Protein AF-A0A3A9AWK4-F1 (afdb_monomer_lite)

Secondary structure (DSSP, 8-state):
-HHHHHHHHHHHHHHHHHHHHHHHHHHHHHHHH-HHHHHHHHHHHHHHHHHTTS-GGGGGGS-S-EE-TTS-EE-HHHHHHHHHHHHHH--SGGGS-HHHHHHH----HHHHHHHHHHTTT-EEEEEEETTEEEEEEEEEESSHHHHHHHHHHHHHHHHHHHHHHHHHHHHHHH-SS--GGG---B-SS-EEEEEEE-TTT----SS-SPPP-HHHHHHHHHSTTT-SSTTHHHHHHHHHHHHHHHHHHHHHHHTT----EEEEEEEEEEEETTEEEEEEEEEE-S----HHHIIIIISSTT--GGGSHHHHHHHHHTTT----S--SS-GGGGGGGTEEEEEEEEE-TTSTT--EEEEEETTTS-EEEEPPPHHHHHHHTTSEEEEEEEE-HHHHTT-B----TTHHHHHH---HHHHHHHS-HHHHHTBHHHHHHHHB-SPPTTEEEEEE-TTS-EEE---TTSB--GGG-TT--HHHHHHHHTT---TT-----HHHHHHHGGGEEEEEEEEE-SSEEEEEEEEEEPTT--S--GGGGGG--BTT--TTEEEETTEEEEEE--TTSHHHHHH-HHHHHHEEEEE-SSS-PEEPTTSSSEEE----HHHHHHHHHHHHHHHHHHHHHHHHHTT--TT-HHHHHHHHHHHHH-TTTHHHHHHHHTTSGGGG---TTS-BTTB---HHHHHH-SEEEE-S--GGGS-HHHHHHHHHHHTT-SEEEEETTEEEEES---------TT-S-TTSGGGTTEEEE-SEEEGGGTT-SEEGGGTTEE-HHHHHHS--BTTB-EEETTEEE----TTSHHHHHT--GGGEETTTEEEE----TT---S--TT---EE------TTTTTTTHHHHHS-EEEEEEEEE---PPPHHHHHHHHHHTTSGGGHHHHHHHHH-EEEEEEGGGTEEEEEES---HHHHHTTS-HHHHHHSTTSEEE-TTS-B--

Organism: NCBI:txid2320100

Radius of gyration: 41.01 Å; chains: 1; bounding box: 115×56×101 Å

Sequence (962 aa):
MSKMIRSEYIRKTHHIRVVENISALKRRFCTALGDRCAQYFTEDLAKICRCHGEEPEKLFTLELERKDWMGSSSNIQFVAMLLRLGDVIHFSADRAPLSLFAEKQITDETSFMHWKAKFQELTYEIYQENGNVCIKYMAYCKEPDIYYFIQDYLDWVDKEIDNYYILRNRWGVSSRVNIVPYAIPLEMTVNRQEIKYDEENFKPDKDLKFVINQAKILDLLTGIQLYKDEYLCLREVYQNALDASKCMLSYNNKRGIIKKLEIEFGVEKECVHGIERKYIYCLDHGTGMNAYIIKNCFLHIGNSYYKSREFARKNTDWAFGVKPTSQFGIGILSGYMLADRIGVSTVYYEEPNKYMSFILEGVSEHFYYTKTSQLDKELLGDHGTIIKLYLKPEFEKNVNAKYFAKMPLALMSHNEKIEESVCDINTLGGNLFYIISKQIGIMTPNIDICIKDEEGTCREIYQSISIFDARVYNGISNSDVEMLWSQYHYLDGSLNPYKEYNAKRNMIEDYVIKVKKENLEIYSCLSLPKKNIGSVDIKLFDFCHFIGDKTGHIYVDGVLIDERINIFNEIGDILGADILNHSILNYYGENRPSLSVDRNSIVNWPDMDEELKKLREKFILEVKHIVLEHLKTESINIESEELSLVFKIIVRKFPFLASDIICLLKDTEYARARIGGLALSDNKISIQDLFNERTLSIENTNFLQYQEVIRQILIGRMINADKLSVEEDKVFVLGGTYTKLQYSQHNHDSENISLHSVVVKADEWNGEYAEYDLVNRLWPIVSPDLFNQLQEEEVIKPMTKRCKTIASYGNGLCGIATLDPVLIHPYYGIGIKRKDRFEKVDCYVGEIGEIQRSYWLYELSDYGRLTREDKISPALFAFIAPRKLNKQEQIRLAELETEKENAQYVKGVREGWSILFLGAIKKYIIEPGKIRREQIVKKIPKSYKELKPDIQYVFTDGSPVF

pLDDT: mean 87.08, std 9.52, range [45.56, 98.0]

Foldseek 3Di:
DVVVVVVVVCVLCVLVCVLVVLVVCLVVLCVVQNNVQSVVVSVLVNLLSSLLNDDLVSLVVDDQWDAHSVRDIDGSSLSSLVSNLVVLLPQALVVADPVVVVPPPDPDPLVVLSNVLRVQRWDWDWDDDPNATAIEIAGEAADVSSLVNVVVSQVVSLVSLVSLVVVLVVVVVVVPDDCVVSDHRYDSGHHYPNHHYDPVRDDDDPPPDDDDPQVVVLCCLQDCVQPVDLLLLVVLVVLVLVLQALLQCLVCVLVVHQAFWEKEWEWDWDQDPNDIFIKIKIWTQGQWDDPCCCVQQQPDFQRHPCPDPVVVVSCVSSVVSGDRPPRGSSSNSNLVSFAQKKKKWWAGLVGFPPIWIWMDGHSPDDIDTDDDDPVNCVRRGGGIMMIIGGGDPVLVVQAFAADFLLLLQVLLDPDPVSVVVRHDPSNLVRHPLNSVCLFFADADPSYFYWYQHPVRDTHGHAHQLAKDDQVVGPNADLVSQCVSQVPDADLLRDDRCSVVLSVLVVQKDKDWQWFDDAWKIKTFMWIAGFPPSPDDDLNSGVSTGGRNNQQQWEAENRGTALDGDDLPDLLVLQQFPLSNNGIYMYTYHPFAFDADPSRNDGPDHGDQRVVSNVRNVSSLVSLLVVLVVRCVVSVPDLADLRNLSRLVRCCVRPVVCSLVNLVVCLPDPSQQRQRPLLDLPPDRQGNVCLAPPQKDKRPQFAPVPHWSSNLQSNVQQQQFFPAWEDAPRMIMGGHGGRDGDDFRRPDPCSRCRSLFWKAFEHPYDYYLCNQAQAELRNPSYGYNLNVVLQDDDPAWHDPGPTMITHHRDCQEPSVVSPFALQQADQPPGGADDPPPSPDDDLESHPDHHDHPQFRAHCRRCVNVPCCVPVLEWEKGWYWYAADDDDPVHVVSLVVLCVPPVCVFSSQCNHATWTKIATNVQRDMGIGRHRDHLVVSLVVDDPVNCVPRVSHFYAYSNRHGSD

Structure (mmCIF, N/CA/C/O backbone):
data_AF-A0A3A9AWK4-F1
#
_entry.id   AF-A0A3A9AWK4-F1
#
loop_
_atom_site.group_PDB
_atom_site.id
_atom_site.type_symbol
_atom_site.label_atom_id
_atom_site.label_alt_id
_atom_site.label_comp_id
_atom_site.label_asym_id
_atom_site.label_entity_id
_atom_site.label_seq_id
_atom_site.pdbx_PDB_ins_code
_atom_site.Cartn_x
_atom_site.Cartn_y
_atom_site.Cartn_z
_atom_site.occupancy
_atom_site.B_iso_or_equiv
_atom_site.auth_seq_id
_atom_site.auth_comp_id
_atom_site.auth_asym_id
_atom_site.auth_atom_id
_atom_site.pdbx_PDB_model_num
ATOM 1 N N . MET A 1 1 ? -33.565 8.354 -1.883 1.00 45.56 1 MET A N 1
ATOM 2 C CA . MET A 1 1 ? -33.360 8.353 -0.411 1.00 45.56 1 MET A CA 1
ATOM 3 C C . MET A 1 1 ? -34.322 9.254 0.375 1.00 45.56 1 MET A C 1
ATOM 5 O O . MET A 1 1 ? -35.019 8.730 1.232 1.00 45.56 1 MET A O 1
ATOM 9 N N . SER A 1 2 ? -34.435 10.565 0.102 1.00 57.25 2 SER A N 1
ATOM 10 C CA . SER A 1 2 ? -35.206 11.517 0.949 1.00 57.25 2 SER A CA 1
ATOM 11 C C . SER A 1 2 ? -36.692 11.156 1.200 1.00 57.25 2 SER A C 1
ATOM 13 O O . SER A 1 2 ? -37.165 11.224 2.335 1.00 57.25 2 SER A O 1
ATOM 15 N N . LYS A 1 3 ? -37.429 10.697 0.176 1.00 56.88 3 LYS A N 1
ATOM 16 C CA . LYS A 1 3 ? -38.862 10.350 0.299 1.00 56.88 3 LYS A CA 1
ATOM 17 C C . LYS A 1 3 ? -39.107 9.101 1.159 1.00 56.88 3 LYS A C 1
ATOM 19 O O . LYS A 1 3 ? -40.023 9.095 1.974 1.00 56.88 3 LYS A O 1
ATOM 24 N N . MET A 1 4 ? -38.254 8.085 1.020 1.00 57.97 4 MET A N 1
ATOM 25 C CA . MET A 1 4 ? -38.308 6.843 1.802 1.00 57.97 4 MET A CA 1
ATOM 26 C C . MET A 1 4 ? -38.008 7.107 3.284 1.00 57.97 4 MET A C 1
ATOM 28 O O . MET A 1 4 ? -38.765 6.680 4.151 1.00 57.97 4 MET A O 1
ATOM 32 N N . ILE A 1 5 ? -36.977 7.916 3.565 1.00 62.34 5 ILE A N 1
ATOM 33 C CA . ILE A 1 5 ? -36.631 8.356 4.927 1.00 62.34 5 ILE A CA 1
ATOM 34 C C . ILE A 1 5 ? -37.816 9.083 5.581 1.00 62.34 5 ILE A C 1
ATOM 36 O O . ILE A 1 5 ? -38.118 8.851 6.751 1.00 62.34 5 ILE A O 1
ATOM 40 N N . ARG A 1 6 ? -38.527 9.930 4.825 1.00 69.50 6 ARG A N 1
ATOM 41 C CA . ARG A 1 6 ? -39.701 10.659 5.322 1.00 69.50 6 ARG A CA 1
ATOM 42 C C . ARG A 1 6 ? -40.884 9.737 5.635 1.00 69.50 6 ARG A C 1
ATOM 44 O O . ARG A 1 6 ? -41.491 9.900 6.690 1.00 69.50 6 ARG A O 1
ATOM 51 N N . SER A 1 7 ? -41.218 8.790 4.760 1.00 66.75 7 SER A N 1
ATOM 52 C CA . SER A 1 7 ? -42.314 7.837 5.000 1.00 66.75 7 SER A CA 1
ATOM 53 C C . SER A 1 7 ? -42.044 6.953 6.220 1.00 66.75 7 SER A C 1
ATOM 55 O O . SER A 1 7 ? -42.913 6.822 7.081 1.00 66.75 7 SER A O 1
ATOM 57 N N . GLU A 1 8 ? -40.818 6.443 6.355 1.00 65.75 8 GLU A N 1
ATOM 58 C CA . GLU A 1 8 ? -40.399 5.664 7.525 1.00 65.75 8 GLU A CA 1
ATOM 59 C C . GLU A 1 8 ? -40.407 6.487 8.814 1.00 65.75 8 GLU A C 1
ATOM 61 O O . GLU A 1 8 ? -40.833 6.004 9.863 1.00 65.75 8 GLU A O 1
ATOM 66 N N . TYR A 1 9 ? -39.990 7.755 8.750 1.00 73.94 9 TYR A N 1
ATOM 67 C CA . TYR A 1 9 ? -40.085 8.663 9.890 1.00 73.94 9 TYR A CA 1
ATOM 68 C C . TYR A 1 9 ? -41.538 8.837 10.343 1.00 73.94 9 TYR A C 1
ATOM 70 O O . TYR A 1 9 ? -41.822 8.743 11.536 1.00 73.94 9 TYR A O 1
ATOM 78 N N . ILE A 1 10 ? -42.474 9.034 9.408 1.00 80.12 10 ILE A N 1
ATOM 79 C CA . ILE A 1 10 ? -43.904 9.153 9.724 1.00 80.12 10 ILE A CA 1
ATOM 80 C C . ILE A 1 10 ? -44.428 7.852 10.339 1.00 80.12 10 ILE A C 1
ATOM 82 O O . ILE A 1 10 ? -45.073 7.915 11.382 1.00 80.12 10 ILE A O 1
ATOM 86 N N . ARG A 1 11 ? -44.107 6.691 9.753 1.00 75.75 11 ARG A N 1
ATOM 87 C CA . ARG A 1 11 ? -44.513 5.377 10.275 1.00 75.75 11 ARG A CA 1
ATOM 88 C C . ARG A 1 11 ? -43.988 5.142 11.688 1.00 75.75 11 ARG A C 1
ATOM 90 O O . ARG A 1 11 ? -44.751 4.730 12.547 1.00 75.75 11 ARG A O 1
ATOM 97 N N . LYS A 1 12 ? -42.727 5.460 11.978 1.00 77.50 12 LYS A N 1
ATOM 98 C CA . LYS A 1 12 ? -42.144 5.234 13.313 1.00 77.50 12 LYS A CA 1
ATOM 99 C C . LYS A 1 12 ? -42.596 6.243 14.365 1.00 77.50 12 LYS A C 1
ATOM 101 O O . LYS A 1 12 ? -42.523 5.943 15.546 1.00 77.50 12 LYS A O 1
ATOM 106 N N . THR A 1 13 ? -43.055 7.427 13.962 1.00 85.31 13 THR A N 1
ATOM 107 C CA . THR A 1 13 ? -43.413 8.508 14.899 1.00 85.31 13 THR A CA 1
ATOM 108 C C . THR A 1 13 ? -44.909 8.804 14.969 1.00 85.31 13 THR A C 1
ATOM 110 O O . THR A 1 13 ? -45.299 9.696 15.715 1.00 85.31 13 THR A O 1
ATOM 113 N N . HIS A 1 14 ? -45.772 8.099 14.229 1.00 88.88 14 HIS A N 1
ATOM 114 C CA . HIS A 1 14 ? -47.204 8.427 14.160 1.00 88.88 14 HIS A CA 1
ATOM 115 C C . HIS A 1 14 ? -47.887 8.430 15.539 1.00 88.88 14 HIS A C 1
ATOM 117 O O . HIS A 1 14 ? -48.616 9.371 15.850 1.00 88.88 14 HIS A O 1
ATOM 123 N N . HIS A 1 15 ? -47.585 7.448 16.390 1.00 89.31 15 HIS A N 1
ATOM 124 C CA . HIS A 1 15 ? -48.091 7.369 17.760 1.00 89.31 15 HIS A CA 1
ATOM 125 C C . HIS A 1 15 ? -47.557 8.505 18.654 1.00 89.31 15 HIS A C 1
ATOM 127 O O . HIS A 1 15 ? -48.227 8.918 19.589 1.00 89.31 15 HIS A O 1
ATOM 133 N N . ILE A 1 16 ? -46.392 9.088 18.351 1.00 90.62 16 ILE A N 1
ATOM 134 C CA . ILE A 1 16 ? -45.880 10.284 19.045 1.00 90.62 16 ILE A CA 1
ATOM 135 C C . ILE A 1 16 ? -46.613 11.533 18.540 1.00 90.62 16 ILE A C 1
ATOM 137 O O . ILE A 1 16 ? -47.080 12.356 19.323 1.00 90.62 16 ILE A O 1
ATOM 141 N N . ARG A 1 17 ? -46.760 11.655 17.218 1.00 89.31 17 ARG A N 1
ATOM 142 C CA . ARG A 1 17 ? -47.372 12.810 16.541 1.00 89.31 17 ARG A CA 1
ATOM 143 C C . ARG A 1 17 ? -48.866 12.946 16.819 1.00 89.31 17 ARG A C 1
ATOM 145 O O . ARG A 1 17 ? -49.400 14.051 16.767 1.00 89.31 17 ARG A O 1
ATOM 152 N N . VAL A 1 18 ? -49.550 11.847 17.140 1.00 91.38 18 VAL A N 1
ATOM 153 C CA . VAL A 1 18 ? -50.977 11.869 17.493 1.00 91.38 18 VAL A CA 1
ATOM 154 C C . VAL A 1 18 ? -51.261 12.785 18.690 1.00 91.38 18 VAL A C 1
ATOM 156 O O . VAL A 1 18 ? -52.328 13.389 18.745 1.00 91.38 18 VAL A O 1
ATOM 159 N N . VAL A 1 19 ? -50.291 12.968 19.595 1.00 92.50 19 VAL A N 1
ATOM 160 C CA . VAL A 1 19 ? -50.403 13.861 20.758 1.00 92.50 19 VAL A CA 1
ATOM 161 C C . VAL A 1 19 ? -50.629 15.310 20.327 1.00 92.50 19 VAL A C 1
ATOM 163 O O . VAL A 1 19 ? -51.497 15.991 20.875 1.00 92.50 19 VAL A O 1
ATOM 166 N N . GLU A 1 20 ? -49.894 15.779 19.317 1.00 90.50 20 GLU A N 1
ATOM 167 C CA . GLU A 1 20 ? -50.046 17.131 18.769 1.00 90.50 20 GLU A CA 1
ATOM 168 C C . GLU A 1 20 ? -51.396 17.285 18.062 1.00 90.50 20 GLU A C 1
ATOM 170 O O . GLU A 1 20 ? -52.104 18.269 18.280 1.00 90.50 20 GLU A O 1
ATOM 175 N N . ASN A 1 21 ? -51.798 16.276 17.279 1.00 91.00 21 ASN A N 1
ATOM 176 C CA . ASN A 1 21 ? -53.086 16.271 16.582 1.00 91.00 21 ASN A CA 1
ATOM 177 C C . ASN A 1 21 ? -54.266 16.339 17.564 1.00 91.00 21 ASN A C 1
ATOM 179 O O . ASN A 1 21 ? -55.201 17.110 17.358 1.00 91.00 21 ASN A O 1
ATOM 183 N N . ILE A 1 22 ? -54.216 15.567 18.651 1.00 93.50 22 ILE A N 1
ATOM 184 C CA . ILE A 1 22 ? -55.243 15.571 19.700 1.00 93.50 22 ILE A CA 1
ATOM 185 C C . ILE A 1 22 ? -55.238 16.907 20.448 1.00 93.50 22 ILE A C 1
ATOM 187 O O . ILE A 1 22 ? -56.299 17.486 20.684 1.00 93.50 22 ILE A O 1
ATOM 191 N N . SER A 1 23 ? -54.056 17.456 20.740 1.00 90.81 23 SER A N 1
ATOM 192 C CA . SER A 1 23 ? -53.923 18.775 21.372 1.00 90.81 23 SER A CA 1
ATOM 193 C C . SER A 1 23 ? -54.535 19.891 20.516 1.00 90.81 23 SER A C 1
ATOM 195 O O . SER A 1 23 ? -55.189 20.788 21.048 1.00 90.81 23 SER A O 1
ATOM 197 N N . ALA A 1 24 ? -54.408 19.815 19.188 1.00 91.94 24 ALA A N 1
ATOM 198 C CA . ALA A 1 24 ? -55.031 20.763 18.264 1.00 91.94 24 ALA A CA 1
ATOM 199 C C . ALA A 1 24 ? -56.574 20.690 18.268 1.00 91.94 24 ALA A C 1
ATOM 201 O O . ALA A 1 24 ? -57.246 21.687 17.995 1.00 91.94 24 ALA A O 1
ATOM 202 N N . LEU A 1 25 ? -57.156 19.538 18.626 1.00 91.75 25 LEU A N 1
ATOM 203 C CA . LEU A 1 25 ? -58.608 19.348 18.737 1.00 91.75 25 LEU A CA 1
ATOM 204 C C . LEU A 1 25 ? -59.196 19.862 20.060 1.00 91.75 25 LEU A C 1
ATOM 206 O O . LEU A 1 25 ? -60.418 19.968 20.180 1.00 91.75 25 LEU A O 1
ATOM 210 N N . LYS A 1 26 ? -58.360 20.266 21.023 1.00 90.06 26 LYS A N 1
ATOM 211 C CA . LYS A 1 26 ? -58.778 20.714 22.359 1.00 90.06 26 LYS A CA 1
ATOM 212 C C . LYS A 1 26 ? -59.884 21.768 22.343 1.00 90.06 26 LYS A C 1
ATOM 214 O O . LYS A 1 26 ? -60.845 21.655 23.094 1.00 90.06 26 LYS A O 1
ATOM 219 N N . ARG A 1 27 ? -59.809 22.762 21.450 1.00 88.56 27 ARG A N 1
ATOM 220 C CA . ARG A 1 27 ? -60.838 23.815 21.339 1.00 88.56 27 ARG A CA 1
ATOM 221 C C . ARG A 1 27 ? -62.223 23.243 21.004 1.00 88.56 27 ARG A C 1
ATOM 223 O O . ARG A 1 27 ? -63.224 23.730 21.527 1.00 88.56 27 ARG A O 1
ATOM 230 N N . ARG A 1 28 ? -62.286 22.207 20.157 1.00 90.88 28 ARG A N 1
ATOM 231 C CA . ARG A 1 28 ? -63.542 21.501 19.854 1.00 90.88 28 ARG A CA 1
ATOM 232 C C . ARG A 1 28 ? -64.056 20.750 21.079 1.00 90.88 28 ARG A C 1
ATOM 234 O O . ARG A 1 28 ? -65.246 20.824 21.362 1.00 90.88 28 ARG A O 1
ATOM 241 N N . PHE A 1 29 ? -63.168 20.103 21.833 1.00 90.44 29 PHE A N 1
ATOM 242 C CA . PHE A 1 29 ? -63.540 19.429 23.079 1.00 90.44 29 PHE A CA 1
ATOM 243 C C . PHE A 1 29 ? -64.046 20.415 24.139 1.00 90.44 29 PHE A C 1
ATOM 245 O O . PHE A 1 29 ? -65.067 20.139 24.758 1.00 90.44 29 PHE A O 1
ATOM 252 N N . CYS A 1 30 ? -63.430 21.595 24.285 1.00 89.56 30 CYS A N 1
ATOM 253 C CA . CYS A 1 30 ? -63.913 22.656 25.181 1.00 89.56 30 CYS A CA 1
ATOM 254 C C . CYS A 1 30 ? -65.350 23.078 24.852 1.00 89.56 30 CYS A C 1
ATOM 256 O O . CYS A 1 30 ? -66.159 23.255 25.757 1.00 89.56 30 CYS A O 1
ATOM 258 N N . THR A 1 31 ? -65.687 23.187 23.561 1.00 89.25 31 THR A N 1
ATOM 259 C CA . THR A 1 31 ? -67.044 23.562 23.120 1.00 89.25 31 THR A CA 1
ATOM 260 C C . THR A 1 31 ? -68.087 22.496 23.482 1.00 89.25 31 THR A C 1
ATOM 262 O O . THR A 1 31 ? -69.239 22.837 23.724 1.00 89.25 31 THR A O 1
ATOM 265 N N . ALA A 1 32 ? -67.695 21.219 23.535 1.00 85.69 32 ALA A N 1
ATOM 266 C CA . ALA A 1 32 ? -68.600 20.104 23.813 1.00 85.69 32 ALA A CA 1
ATOM 267 C C . ALA A 1 32 ? -68.677 19.710 25.302 1.00 85.69 32 ALA A C 1
ATOM 269 O O . ALA A 1 32 ? -69.733 19.296 25.766 1.00 85.69 32 ALA A O 1
ATOM 270 N N . LEU A 1 33 ? -67.566 19.811 26.041 1.00 84.38 33 LEU A N 1
ATOM 271 C CA . LEU A 1 33 ? -67.401 19.230 27.384 1.00 84.38 33 LEU A CA 1
ATOM 272 C C . LEU A 1 33 ? -67.129 20.277 28.481 1.00 84.38 33 LEU A C 1
ATOM 274 O O . LEU A 1 33 ? -67.089 19.929 29.661 1.00 84.38 33 LEU A O 1
ATOM 278 N N . GLY A 1 34 ? -66.913 21.545 28.115 1.00 84.31 34 GLY A N 1
ATOM 279 C CA . GLY A 1 34 ? -66.427 22.589 29.020 1.00 84.31 34 GLY A CA 1
ATOM 280 C C . GLY A 1 34 ? -64.921 22.487 29.303 1.00 84.31 34 GLY A C 1
ATOM 281 O O . GLY A 1 34 ? -64.310 21.426 29.167 1.00 84.31 34 GLY A O 1
ATOM 282 N N . ASP A 1 35 ? -64.302 23.600 29.707 1.00 84.31 35 ASP A N 1
ATOM 283 C CA . ASP A 1 35 ? -62.835 23.735 29.748 1.00 84.31 35 ASP A CA 1
ATOM 284 C C . ASP A 1 35 ? -62.136 22.731 30.674 1.00 84.31 35 ASP A C 1
ATOM 286 O O . ASP A 1 35 ? -61.110 22.151 30.311 1.00 84.31 35 ASP A O 1
ATOM 290 N N . ARG A 1 36 ? -62.707 22.481 31.859 1.00 83.31 36 ARG A N 1
ATOM 291 C CA . ARG A 1 36 ? -62.125 21.559 32.844 1.00 83.31 36 ARG A CA 1
ATOM 292 C C . ARG A 1 36 ? -62.114 20.116 32.336 1.00 83.31 36 ARG A C 1
ATOM 294 O O . ARG A 1 36 ? -61.072 19.471 32.377 1.00 83.31 36 ARG A O 1
ATOM 301 N N . CYS A 1 37 ? -63.251 19.603 31.866 1.00 83.44 37 CYS A N 1
ATOM 302 C CA . CYS A 1 37 ? -63.357 18.222 31.387 1.00 83.44 37 CYS A CA 1
ATOM 303 C C . CYS A 1 37 ? -62.596 18.022 30.072 1.00 83.44 37 CYS A C 1
ATOM 305 O O . CYS A 1 37 ? -61.950 16.993 29.888 1.00 83.44 37 CYS A O 1
ATOM 307 N N . ALA A 1 38 ? -62.599 19.027 29.192 1.00 86.44 38 ALA A N 1
ATOM 308 C CA . ALA A 1 38 ? -61.840 18.991 27.951 1.00 86.44 38 ALA A CA 1
ATOM 309 C C . ALA A 1 38 ? -60.326 18.881 28.185 1.00 86.44 38 ALA A C 1
ATOM 311 O O . ALA A 1 38 ? -59.662 18.173 27.429 1.00 86.44 38 ALA A O 1
ATOM 312 N N . GLN A 1 39 ? -59.774 19.521 29.225 1.00 87.19 39 GLN A N 1
ATOM 313 C CA . GLN A 1 39 ? -58.352 19.398 29.569 1.00 87.19 39 GLN A CA 1
ATOM 314 C C . GLN A 1 39 ? -57.966 17.941 29.860 1.00 87.19 39 GLN A C 1
ATOM 316 O O . GLN A 1 39 ? -57.098 17.394 29.181 1.00 87.19 39 GLN A O 1
ATOM 321 N N . TYR A 1 40 ? -58.640 17.306 30.824 1.00 85.75 40 TYR A N 1
ATOM 322 C CA . TYR A 1 40 ? -58.334 15.931 31.231 1.00 85.75 40 TYR A CA 1
ATOM 323 C C . TYR A 1 40 ? -58.596 14.927 30.107 1.00 85.75 40 TYR A C 1
ATOM 325 O O . TYR A 1 40 ? -57.762 14.066 29.848 1.00 85.75 40 TYR A O 1
ATOM 333 N N . PHE A 1 41 ? -59.702 15.091 29.375 1.00 88.12 41 PHE A N 1
ATOM 334 C CA . PHE A 1 41 ? -60.027 14.233 28.238 1.00 88.12 41 PHE A CA 1
ATOM 335 C C . PHE A 1 41 ? -58.962 14.301 27.134 1.00 88.12 41 PHE A C 1
ATOM 337 O O . PHE A 1 41 ? -58.549 13.271 26.610 1.00 88.12 41 PHE A O 1
ATOM 344 N N . THR A 1 42 ? -58.482 15.506 26.804 1.00 91.06 42 THR A N 1
ATOM 345 C CA . THR A 1 42 ? -57.432 15.694 25.788 1.00 91.06 42 THR A CA 1
ATOM 346 C C . THR A 1 42 ? -56.133 15.006 26.207 1.00 91.06 42 THR A C 1
ATOM 348 O O . THR A 1 42 ? -55.503 14.336 25.391 1.00 91.06 42 THR A O 1
ATOM 351 N N . GLU A 1 43 ? -55.735 15.153 27.473 1.00 89.50 43 GLU A N 1
ATOM 352 C CA . GLU A 1 43 ? -54.524 14.526 28.010 1.00 89.50 43 GLU A CA 1
ATOM 353 C C . GLU A 1 43 ? -54.614 12.999 28.013 1.00 89.50 43 GLU A C 1
ATOM 355 O O . GLU A 1 43 ? -53.678 12.328 27.576 1.00 89.50 43 GLU A O 1
ATOM 360 N N . ASP A 1 44 ? -55.732 12.448 28.484 1.00 90.38 44 ASP A N 1
ATOM 361 C CA . ASP A 1 44 ? -55.922 11.002 28.580 1.00 90.38 44 ASP A CA 1
ATOM 362 C C . ASP A 1 44 ? -56.014 10.369 27.193 1.00 90.38 44 ASP A C 1
ATOM 364 O O . ASP A 1 44 ? -55.319 9.390 26.924 1.00 90.38 44 ASP A O 1
ATOM 368 N N . LEU A 1 45 ? -56.771 10.975 26.272 1.00 92.00 45 LEU A N 1
ATOM 369 C CA . LEU A 1 45 ? -56.858 10.519 24.886 1.00 92.00 45 LEU A CA 1
ATOM 370 C C . LEU A 1 45 ? -55.487 10.554 24.198 1.00 92.00 45 LEU A C 1
ATOM 372 O O . LEU A 1 45 ? -55.111 9.594 23.529 1.00 92.00 45 LEU A O 1
ATOM 376 N N . ALA A 1 46 ? -54.705 11.620 24.397 1.00 93.00 46 ALA A N 1
ATOM 377 C CA . ALA A 1 46 ? -53.358 11.723 23.842 1.00 93.00 46 ALA A CA 1
ATOM 378 C C . ALA A 1 46 ? -52.423 10.631 24.375 1.00 93.00 46 ALA A C 1
ATOM 380 O O . ALA A 1 46 ? -51.661 10.046 23.605 1.00 93.00 46 ALA A O 1
ATOM 381 N N . LYS A 1 47 ? -52.492 10.329 25.675 1.00 92.44 47 LYS A N 1
ATOM 382 C CA . LYS A 1 47 ? -51.694 9.268 26.300 1.00 92.44 47 LYS A CA 1
ATOM 383 C C . LYS A 1 47 ? -52.112 7.876 25.816 1.00 92.44 47 LYS A C 1
ATOM 385 O O . LYS A 1 47 ? -51.243 7.105 25.419 1.00 92.44 47 LYS A O 1
ATOM 390 N N . ILE A 1 48 ? -53.415 7.585 25.774 1.00 93.38 48 ILE A N 1
ATOM 391 C CA . ILE A 1 48 ? -53.976 6.323 25.257 1.00 93.38 48 ILE A CA 1
ATOM 392 C C . ILE A 1 48 ? -53.522 6.102 23.811 1.00 93.38 48 ILE A C 1
ATOM 394 O O . ILE A 1 48 ? -52.916 5.078 23.496 1.00 93.38 48 ILE A O 1
ATOM 398 N N . CYS A 1 49 ? -53.748 7.090 22.939 1.00 93.62 49 CYS A N 1
ATOM 399 C CA . CYS A 1 49 ? -53.351 7.008 21.539 1.00 93.62 49 CYS A CA 1
ATOM 400 C C . CYS A 1 49 ? -51.835 6.980 21.357 1.00 93.62 49 CYS A C 1
ATOM 402 O O . CYS A 1 49 ? -51.376 6.464 20.353 1.00 93.62 49 CYS A O 1
ATOM 404 N N . ARG A 1 50 ? -51.020 7.505 22.273 1.00 93.88 50 ARG A N 1
ATOM 405 C CA . ARG A 1 50 ? -49.563 7.376 22.163 1.00 93.88 50 ARG A CA 1
ATOM 406 C C . ARG A 1 50 ? -49.075 5.983 22.538 1.00 93.88 50 ARG A C 1
ATOM 408 O O . ARG A 1 50 ? -48.200 5.443 21.867 1.00 93.88 50 ARG A O 1
ATOM 415 N N . CYS A 1 51 ? -49.662 5.393 23.574 1.00 93.12 51 CYS A N 1
ATOM 416 C CA . CYS A 1 51 ? -49.259 4.088 24.080 1.00 93.12 51 CYS A CA 1
ATOM 417 C C . CYS A 1 51 ? -49.432 2.945 23.074 1.00 93.12 51 CYS A C 1
ATOM 419 O O . CYS A 1 51 ? -48.790 1.919 23.267 1.00 93.12 51 CYS A O 1
ATOM 421 N N . HIS A 1 52 ? -50.235 3.085 22.010 1.00 90.44 52 HIS A N 1
ATOM 422 C CA . HIS A 1 52 ? -50.418 1.976 21.064 1.00 90.44 52 HIS A CA 1
ATOM 423 C C . HIS A 1 52 ? -49.158 1.602 20.270 1.00 90.44 52 HIS A C 1
ATOM 425 O O . HIS A 1 52 ? -49.012 0.452 19.882 1.00 90.44 52 HIS A O 1
ATOM 431 N N . GLY A 1 53 ? -48.238 2.551 20.071 1.00 87.62 53 GLY A N 1
ATOM 432 C CA . GLY A 1 53 ? -46.984 2.322 19.347 1.00 87.62 53 GLY A CA 1
ATOM 433 C C . GLY A 1 53 ? -45.728 2.339 20.222 1.00 87.62 53 GLY A C 1
ATOM 434 O O . GLY A 1 53 ? -44.629 2.355 19.677 1.00 87.62 53 GLY A O 1
ATOM 435 N N . GLU A 1 54 ? -45.874 2.385 21.550 1.00 90.56 54 GLU A N 1
ATOM 436 C CA . GLU A 1 54 ? -44.754 2.387 22.505 1.00 90.56 54 GLU A CA 1
ATOM 437 C C . GLU A 1 54 ? -44.531 0.992 23.119 1.00 90.56 54 GLU A C 1
ATOM 439 O O . GLU A 1 54 ? -45.347 0.088 22.947 1.00 90.56 54 GLU A O 1
ATOM 444 N N . GLU A 1 55 ? -43.441 0.812 23.866 1.00 88.88 55 GLU A N 1
ATOM 445 C CA . GLU A 1 55 ? -43.182 -0.434 24.600 1.00 88.88 55 GLU A CA 1
ATOM 446 C C . GLU A 1 55 ? -44.221 -0.674 25.723 1.00 88.88 55 GLU A C 1
ATOM 448 O O . GLU A 1 55 ? -44.744 0.301 26.293 1.00 88.88 55 GLU A O 1
ATOM 453 N N . PRO A 1 56 ? -44.521 -1.941 26.085 1.00 83.25 56 PRO A N 1
ATOM 454 C CA . PRO A 1 56 ? -45.549 -2.292 27.071 1.00 83.25 56 PRO A CA 1
ATOM 455 C C . PRO A 1 56 ? -45.393 -1.584 28.422 1.00 83.25 56 PRO A C 1
ATOM 457 O O . PRO A 1 56 ? -46.388 -1.255 29.070 1.00 83.25 56 PRO A O 1
ATOM 460 N N . GLU A 1 57 ? -44.166 -1.255 28.838 1.00 86.69 57 GLU A N 1
ATOM 461 C CA . GLU A 1 57 ? -43.901 -0.568 30.103 1.00 86.69 57 GLU A CA 1
ATOM 462 C C . GLU A 1 57 ? -44.573 0.807 30.188 1.00 86.69 57 GLU A C 1
ATOM 464 O O . GLU A 1 57 ? -44.886 1.278 31.287 1.00 86.69 57 GLU A O 1
ATOM 469 N N . LYS A 1 58 ? -44.841 1.461 29.049 1.00 89.38 58 LYS A N 1
ATOM 470 C CA . LYS A 1 58 ? -45.548 2.748 29.027 1.00 89.38 58 LYS A CA 1
ATOM 471 C C . LYS A 1 58 ? -46.992 2.632 29.496 1.00 89.38 58 LYS A C 1
ATOM 473 O O . LYS A 1 58 ? -47.470 3.578 30.124 1.00 89.38 58 LYS A O 1
ATOM 478 N N . LEU A 1 59 ? -47.658 1.494 29.287 1.00 89.06 59 LEU A N 1
ATOM 479 C CA . LEU A 1 59 ? -49.015 1.258 29.800 1.00 89.06 59 LEU A CA 1
ATOM 480 C C . LEU A 1 59 ? -49.062 1.424 31.321 1.00 89.06 59 LEU A C 1
ATOM 482 O O . LEU A 1 59 ? -50.011 1.983 31.863 1.00 89.06 59 LEU A O 1
ATOM 486 N N . PHE A 1 60 ? -47.992 1.027 32.011 1.00 86.19 60 PHE A N 1
ATOM 487 C CA . PHE A 1 60 ? -47.899 1.100 33.468 1.00 86.19 60 PHE A CA 1
ATOM 488 C C . PHE A 1 60 ? -47.734 2.520 34.012 1.00 86.19 60 PHE A C 1
ATOM 490 O O . PHE A 1 60 ? -47.909 2.737 35.209 1.00 86.19 60 PHE A O 1
ATOM 497 N N . THR A 1 61 ? -47.373 3.474 33.153 1.00 87.12 61 THR A N 1
ATOM 498 C CA . THR A 1 61 ? -47.240 4.890 33.521 1.00 87.12 61 THR A CA 1
ATOM 499 C C . THR A 1 61 ? -48.561 5.650 33.421 1.00 87.12 61 THR A C 1
ATOM 501 O O . THR A 1 61 ? -48.662 6.766 33.931 1.00 87.12 61 THR A O 1
ATOM 504 N N . LEU A 1 62 ? -49.577 5.061 32.778 1.00 89.25 62 LEU A N 1
ATOM 505 C CA . LEU A 1 62 ? -50.917 5.633 32.721 1.00 89.25 62 LEU A CA 1
ATOM 506 C C . LEU A 1 62 ? -51.598 5.514 34.082 1.00 89.25 62 LEU A C 1
ATOM 508 O O . LEU A 1 62 ? -51.394 4.547 34.819 1.00 89.25 62 LEU A O 1
ATOM 512 N N . GLU A 1 63 ? -52.451 6.483 34.395 1.00 86.06 63 GLU A N 1
ATOM 513 C CA . GLU A 1 63 ? -53.283 6.405 35.589 1.00 86.06 63 GLU A CA 1
ATOM 514 C C . GLU A 1 63 ? -54.261 5.232 35.482 1.00 86.06 63 GLU A C 1
ATOM 516 O O . GLU A 1 63 ? -54.810 4.955 34.422 1.00 86.06 63 GLU A O 1
ATOM 521 N N . LEU A 1 64 ? -54.454 4.512 36.583 1.00 83.00 64 LEU A N 1
ATOM 522 C CA . LEU A 1 64 ? -55.249 3.287 36.584 1.00 83.00 64 LEU A CA 1
ATOM 523 C C . LEU A 1 64 ? -56.756 3.564 36.467 1.00 83.00 64 LEU A C 1
ATOM 525 O O . LEU A 1 64 ? -57.465 2.820 35.798 1.00 83.00 64 LEU A O 1
ATOM 529 N N . GLU A 1 65 ? -57.234 4.640 37.091 1.00 82.81 65 GLU A N 1
ATOM 530 C CA . GLU A 1 65 ? -58.637 5.054 37.083 1.00 82.81 65 GLU A CA 1
ATOM 531 C C . GLU A 1 65 ? -58.754 6.554 36.806 1.00 82.81 65 GLU A C 1
ATOM 533 O O . GLU A 1 65 ? -58.068 7.365 37.433 1.00 82.81 65 GLU A O 1
ATOM 538 N N . ARG A 1 66 ? -59.651 6.934 35.890 1.00 83.50 66 ARG A N 1
ATOM 539 C CA . ARG A 1 66 ? -59.979 8.332 35.578 1.00 83.50 66 ARG A CA 1
ATOM 540 C C . ARG A 1 66 ? -61.483 8.538 35.595 1.00 83.50 66 ARG A C 1
ATOM 542 O O . ARG A 1 66 ? -62.227 7.688 35.116 1.00 83.50 66 ARG A O 1
ATOM 549 N N . LYS A 1 67 ? -61.931 9.672 36.139 1.00 81.31 67 LYS A N 1
ATOM 550 C CA . LYS A 1 67 ? -63.351 10.047 36.139 1.00 81.31 67 LYS A CA 1
ATOM 551 C C . LYS A 1 67 ? -63.718 10.766 34.844 1.00 81.31 67 LYS A C 1
ATOM 553 O O . LYS A 1 67 ? -63.015 11.694 34.449 1.00 81.31 67 LYS A O 1
ATOM 558 N N . ASP A 1 68 ? -64.822 10.366 34.225 1.00 74.44 68 ASP A N 1
ATOM 559 C CA . ASP A 1 68 ? -65.402 11.066 33.079 1.00 74.44 68 ASP A CA 1
ATOM 560 C C . ASP A 1 68 ? -66.133 12.363 33.496 1.00 74.44 68 ASP A C 1
ATOM 562 O O . ASP A 1 68 ? -66.206 12.726 34.675 1.00 74.44 68 ASP A O 1
ATOM 566 N N . TRP A 1 69 ? -66.695 13.079 32.516 1.00 73.00 69 TRP A N 1
ATOM 567 C CA . TRP A 1 69 ? -67.456 14.318 32.736 1.00 73.00 69 TRP A CA 1
ATOM 568 C C . TRP A 1 69 ? -68.807 14.110 33.447 1.00 73.00 69 TRP A C 1
ATOM 570 O O . TRP A 1 69 ? -69.449 15.094 33.810 1.00 73.00 69 TRP A O 1
ATOM 580 N N . MET A 1 70 ? -69.232 12.861 33.668 1.00 76.06 70 MET A N 1
ATOM 581 C CA . MET A 1 70 ? -70.413 12.481 34.455 1.00 76.06 70 MET A CA 1
ATOM 582 C C . MET A 1 70 ? -70.044 11.942 35.850 1.00 76.06 70 MET A C 1
ATOM 584 O O . MET A 1 70 ? -70.929 11.670 36.659 1.00 76.06 70 MET A O 1
ATOM 588 N N . GLY A 1 71 ? -68.748 11.826 36.164 1.00 75.69 71 GLY A N 1
ATOM 589 C CA . GLY A 1 71 ? -68.228 11.334 37.439 1.00 75.69 71 GLY A CA 1
ATOM 590 C C . GLY A 1 71 ? -68.002 9.818 37.513 1.00 75.69 71 GLY A C 1
ATOM 591 O O . GLY A 1 71 ? -67.590 9.339 38.574 1.00 75.69 71 GLY A O 1
ATOM 592 N N . SER A 1 72 ? -68.220 9.076 36.424 1.00 80.44 72 SER A N 1
ATOM 593 C CA . SER A 1 72 ? -68.009 7.624 36.342 1.00 80.44 72 SER A CA 1
ATOM 594 C C . SER A 1 72 ? -66.522 7.296 36.191 1.00 80.44 72 SER A C 1
ATOM 596 O O . SER A 1 72 ? -65.814 7.967 35.445 1.00 80.44 72 SER A O 1
ATOM 598 N N . SER A 1 73 ? -66.031 6.265 36.887 1.00 81.31 73 SER A N 1
ATOM 599 C CA . SER A 1 73 ? -64.626 5.829 36.795 1.00 81.31 73 SER A CA 1
ATOM 600 C C . SER A 1 73 ? -64.407 4.906 35.591 1.00 81.31 73 SER A C 1
ATOM 602 O O . SER A 1 73 ? -65.211 4.009 35.351 1.00 81.31 73 SER A O 1
ATOM 604 N N . SER A 1 74 ? -63.319 5.115 34.851 1.00 84.44 74 SER A N 1
ATOM 605 C CA . SER A 1 74 ? -62.893 4.309 33.701 1.00 84.44 74 SER A CA 1
ATOM 606 C C . SER A 1 74 ? -61.425 3.907 33.824 1.00 84.44 74 SER A C 1
ATOM 608 O O . SER A 1 74 ? -60.582 4.715 34.222 1.00 84.44 74 SER A O 1
ATOM 610 N N . ASN A 1 75 ? -61.103 2.674 33.426 1.00 89.00 75 ASN A N 1
ATOM 611 C CA . ASN A 1 75 ? -59.728 2.185 33.373 1.00 89.00 75 ASN A CA 1
ATOM 612 C C . ASN A 1 75 ? -59.072 2.536 32.027 1.00 89.00 75 ASN A C 1
ATOM 614 O O . ASN A 1 75 ? -59.269 1.850 31.023 1.00 89.00 75 ASN A O 1
ATOM 618 N N . ILE A 1 76 ? -58.267 3.600 32.000 1.00 90.44 76 ILE A N 1
ATOM 619 C CA . ILE A 1 76 ? -57.609 4.052 30.764 1.00 90.44 76 ILE A CA 1
ATOM 620 C C . ILE A 1 76 ? -56.446 3.145 30.328 1.00 90.44 76 ILE A C 1
ATOM 622 O O . ILE A 1 76 ? -56.114 3.127 29.144 1.00 90.44 76 ILE A O 1
ATOM 626 N N . GLN A 1 77 ? -55.864 2.348 31.238 1.00 92.06 77 GLN A N 1
ATOM 627 C CA . GLN A 1 77 ? -54.893 1.307 30.871 1.00 92.06 77 GLN A CA 1
ATOM 628 C C . GLN A 1 77 ? -55.567 0.209 30.045 1.00 92.06 77 GLN A C 1
ATOM 630 O O . GLN A 1 77 ? -55.015 -0.228 29.038 1.00 92.06 77 GLN A O 1
ATOM 635 N N . PHE A 1 78 ? -56.781 -0.195 30.429 1.00 91.75 78 PHE A N 1
ATOM 636 C CA . PHE A 1 78 ? -57.577 -1.164 29.677 1.00 91.75 78 PHE A CA 1
ATOM 637 C C . PHE A 1 78 ? -57.955 -0.629 28.294 1.00 91.75 78 PHE A C 1
ATOM 639 O O . PHE A 1 78 ? -57.786 -1.336 27.307 1.00 91.75 78 PHE A O 1
ATOM 646 N N . VAL A 1 79 ? -58.376 0.636 28.191 1.00 92.56 79 VAL A N 1
ATOM 647 C CA . VAL A 1 79 ? -58.680 1.264 26.890 1.00 92.56 79 VAL A CA 1
ATOM 648 C C . VAL A 1 79 ? -57.442 1.317 25.987 1.00 92.56 79 VAL A C 1
ATOM 650 O O . VAL A 1 79 ? -57.532 1.000 24.802 1.00 92.56 79 VAL A O 1
ATOM 653 N N . ALA A 1 80 ? -56.274 1.671 26.534 1.00 94.38 80 ALA A N 1
ATOM 654 C CA . ALA A 1 80 ? -55.019 1.654 25.782 1.00 94.38 80 ALA A CA 1
ATOM 655 C C . ALA A 1 80 ? -54.636 0.239 25.322 1.00 94.38 80 ALA A C 1
ATOM 657 O O . ALA A 1 80 ? -54.189 0.066 24.190 1.00 94.38 80 ALA A O 1
ATOM 658 N N . MET A 1 81 ? -54.859 -0.773 26.163 1.00 94.31 81 MET A N 1
ATOM 659 C CA . MET A 1 81 ? -54.614 -2.171 25.810 1.00 94.31 81 MET A CA 1
ATOM 660 C C . MET A 1 81 ? -55.585 -2.681 24.738 1.00 94.31 81 MET A C 1
ATOM 662 O O . MET A 1 81 ? -55.165 -3.373 23.818 1.00 94.31 81 MET A O 1
ATOM 666 N N . LEU A 1 82 ? -56.864 -2.295 24.797 1.00 94.19 82 LEU A N 1
ATOM 667 C CA . LEU A 1 82 ? -57.843 -2.614 23.755 1.00 94.19 82 LEU A CA 1
ATOM 668 C C . LEU A 1 82 ? -57.453 -2.021 22.399 1.00 94.19 82 LEU A C 1
ATOM 670 O O . LEU A 1 82 ? -57.590 -2.695 21.383 1.00 94.19 82 LEU A O 1
ATOM 674 N N . LEU A 1 83 ? -56.954 -0.781 22.378 1.00 94.94 83 LEU A N 1
ATOM 675 C CA . LEU A 1 83 ? -56.465 -0.157 21.148 1.00 94.94 83 LEU A CA 1
ATOM 676 C C . LEU A 1 83 ? -55.269 -0.927 20.569 1.00 94.94 83 LEU A C 1
ATOM 678 O O . LEU A 1 83 ? -55.220 -1.144 19.363 1.00 94.94 83 LEU A O 1
ATOM 682 N N . ARG A 1 84 ? -54.338 -1.363 21.426 1.00 94.31 84 ARG A N 1
ATOM 683 C CA . ARG A 1 84 ? -53.174 -2.170 21.028 1.00 94.31 84 ARG A CA 1
ATOM 684 C C . ARG A 1 84 ? -53.578 -3.523 20.454 1.00 94.31 84 ARG A C 1
ATOM 686 O O . ARG A 1 84 ? -53.173 -3.848 19.344 1.00 94.31 84 ARG A O 1
ATOM 693 N N . LEU A 1 85 ? -54.424 -4.262 21.176 1.00 94.12 85 LEU A N 1
ATOM 694 C CA . LEU A 1 85 ? -54.969 -5.541 20.721 1.00 94.12 85 LEU A CA 1
ATOM 695 C C . LEU A 1 85 ? -55.722 -5.370 19.399 1.00 94.12 85 LEU A C 1
ATOM 697 O O . LEU A 1 85 ? -55.479 -6.110 18.456 1.00 94.12 85 LEU A O 1
ATOM 701 N N . GLY A 1 86 ? -56.596 -4.367 19.293 1.00 93.12 86 GLY A N 1
ATOM 702 C CA . GLY A 1 86 ? -57.355 -4.111 18.070 1.00 93.12 86 GLY A CA 1
ATOM 703 C C . GLY A 1 86 ? -56.471 -3.795 16.860 1.00 93.12 86 GLY A C 1
ATOM 704 O O . GLY A 1 86 ? -56.767 -4.258 15.761 1.00 93.12 86 GLY A O 1
ATOM 705 N N . ASP A 1 87 ? -55.384 -3.044 17.052 1.00 91.50 87 ASP A N 1
ATOM 706 C CA . ASP A 1 87 ? -54.467 -2.691 15.964 1.00 91.50 87 ASP A CA 1
ATOM 707 C C . ASP A 1 87 ? -53.691 -3.905 15.436 1.00 91.50 87 ASP A C 1
ATOM 709 O O . ASP A 1 87 ? -53.605 -4.085 14.222 1.00 91.50 87 ASP A O 1
ATOM 713 N N . VAL A 1 88 ? -53.192 -4.772 16.328 1.00 92.56 88 VAL A N 1
ATOM 714 C CA . VAL A 1 88 ? -52.452 -5.983 15.927 1.00 92.56 88 VAL A CA 1
ATOM 715 C C . VAL A 1 88 ? -53.366 -7.101 15.419 1.00 92.56 88 VAL A C 1
ATOM 717 O O . VAL A 1 88 ? -53.001 -7.822 14.496 1.00 92.56 88 VAL A O 1
ATOM 720 N N . ILE A 1 89 ? -54.579 -7.234 15.966 1.00 94.38 89 ILE A N 1
ATOM 721 C CA . ILE A 1 89 ? -55.525 -8.282 15.557 1.00 94.38 89 ILE A CA 1
ATOM 722 C C . ILE A 1 89 ? -56.096 -7.996 14.160 1.00 94.38 89 ILE A C 1
ATOM 724 O O . ILE A 1 89 ? -56.381 -8.933 13.412 1.00 94.38 89 ILE A O 1
ATOM 728 N N . HIS A 1 90 ? -56.247 -6.726 13.761 1.00 91.75 90 HIS A N 1
ATOM 729 C CA . HIS A 1 90 ? -56.838 -6.345 12.468 1.00 91.75 90 HIS A CA 1
ATOM 730 C C . HIS A 1 90 ? -55.876 -6.547 11.279 1.00 91.75 90 HIS A C 1
ATOM 732 O O . HIS A 1 90 ? -55.544 -5.619 10.534 1.00 91.75 90 HIS A O 1
ATOM 738 N N . PHE A 1 91 ? -55.445 -7.790 11.080 1.00 93.31 91 PHE A N 1
ATOM 739 C CA . PHE A 1 91 ? -54.550 -8.235 10.019 1.00 93.31 91 PHE A CA 1
ATOM 740 C C . PHE A 1 91 ? -55.303 -9.118 9.017 1.00 93.31 91 PHE A C 1
ATOM 742 O O . PHE A 1 91 ? -55.253 -10.342 9.070 1.00 93.31 91 PHE A O 1
ATOM 749 N N . SER A 1 92 ? -56.023 -8.475 8.096 1.00 93.25 92 SER A N 1
ATOM 750 C CA . SER A 1 92 ? -56.888 -9.143 7.110 1.00 93.25 92 SER A CA 1
ATOM 751 C C . SER A 1 92 ? -56.965 -8.401 5.774 1.00 93.25 92 SER A C 1
ATOM 753 O O . SER A 1 92 ? -56.514 -7.260 5.642 1.00 93.25 92 SER A O 1
ATOM 755 N N . ALA A 1 93 ? -57.516 -9.067 4.760 1.00 90.62 93 ALA A N 1
ATOM 756 C CA . ALA A 1 93 ? -57.612 -8.598 3.380 1.00 90.62 93 ALA A CA 1
ATOM 757 C C . ALA A 1 93 ? -58.392 -7.278 3.222 1.00 90.62 93 ALA A C 1
ATOM 759 O O . ALA A 1 93 ? -58.044 -6.455 2.376 1.00 90.62 93 ALA A O 1
ATOM 760 N N . ASP A 1 94 ? -59.389 -7.012 4.071 1.00 89.25 94 ASP A N 1
ATOM 761 C CA . ASP A 1 94 ? -60.201 -5.784 4.043 1.00 89.25 94 ASP A CA 1
ATOM 762 C C . ASP A 1 94 ? -59.391 -4.510 4.355 1.00 89.25 94 ASP A C 1
ATOM 764 O O . ASP A 1 94 ? -59.739 -3.419 3.901 1.00 89.25 94 ASP A O 1
ATOM 768 N N . ARG A 1 95 ? -58.250 -4.646 5.046 1.00 86.50 95 ARG A N 1
ATOM 769 C CA . ARG A 1 95 ? -57.282 -3.561 5.294 1.00 86.50 95 ARG A CA 1
ATOM 770 C C . ARG A 1 95 ? -56.392 -3.236 4.090 1.00 86.50 95 ARG A C 1
ATOM 772 O O . ARG A 1 95 ? -55.663 -2.244 4.146 1.00 86.50 95 ARG A O 1
ATOM 779 N N . ALA A 1 96 ? -56.418 -4.046 3.031 1.00 86.75 96 ALA A N 1
ATOM 780 C CA . ALA A 1 96 ? -55.536 -3.920 1.872 1.00 86.75 96 ALA A CA 1
ATOM 781 C C . ALA A 1 96 ? -56.282 -4.039 0.526 1.00 86.75 96 ALA A C 1
ATOM 783 O O . ALA A 1 96 ? -56.072 -4.998 -0.217 1.00 86.75 96 ALA A O 1
ATOM 784 N N . PRO A 1 97 ? -57.114 -3.048 0.145 1.00 86.81 97 PRO A N 1
ATOM 785 C CA . PRO A 1 97 ? -57.790 -3.062 -1.151 1.00 86.81 97 PRO A CA 1
ATOM 786 C C . PRO A 1 97 ? -56.799 -3.030 -2.325 1.00 86.81 97 PRO A C 1
ATOM 788 O O . PRO A 1 97 ? -55.935 -2.151 -2.389 1.00 86.81 97 PRO A O 1
ATOM 791 N N . LEU A 1 98 ? -56.968 -3.931 -3.299 1.00 83.62 98 LEU A N 1
ATOM 792 C CA . LEU A 1 98 ? -56.099 -4.034 -4.485 1.00 83.62 98 LEU A CA 1
ATOM 793 C C . LEU A 1 98 ? -55.997 -2.724 -5.283 1.00 83.62 98 LEU A C 1
ATOM 795 O O . LEU A 1 98 ? -54.930 -2.400 -5.803 1.00 83.62 98 LEU A O 1
ATOM 799 N N . SER A 1 99 ? -57.076 -1.938 -5.339 1.00 86.69 99 SER A N 1
ATOM 800 C CA . SER A 1 99 ? -57.079 -0.623 -5.993 1.00 86.69 99 SER A CA 1
ATOM 801 C C . SER A 1 99 ? -56.082 0.348 -5.353 1.00 86.69 99 SER A C 1
ATOM 803 O O . SER A 1 99 ? -55.347 1.034 -6.059 1.00 86.69 99 SER A O 1
ATOM 805 N N . LEU A 1 100 ? -55.991 0.360 -4.020 1.00 85.12 100 LEU A N 1
ATOM 806 C CA . LEU A 1 100 ? -55.059 1.222 -3.295 1.00 85.12 100 LEU A CA 1
ATOM 807 C C . LEU A 1 100 ? -53.611 0.742 -3.461 1.00 85.12 100 LEU A C 1
ATOM 809 O O . LEU A 1 100 ? -52.699 1.561 -3.553 1.00 85.12 100 LEU A O 1
ATOM 813 N N . PHE A 1 101 ? -53.391 -0.573 -3.536 1.00 84.31 101 PHE A N 1
ATOM 814 C CA . PHE A 1 101 ? -52.068 -1.139 -3.801 1.00 84.31 101 PHE A CA 1
ATOM 815 C C . PHE A 1 101 ? -51.515 -0.701 -5.162 1.00 84.31 101 PHE A C 1
ATOM 817 O O . PHE A 1 101 ? -50.376 -0.236 -5.240 1.00 84.31 101 PHE A O 1
ATOM 824 N N . ALA A 1 102 ? -52.343 -0.793 -6.210 1.00 82.62 102 ALA A N 1
ATOM 825 C CA . ALA A 1 102 ? -51.974 -0.419 -7.573 1.00 82.62 102 ALA A CA 1
ATOM 826 C C . ALA A 1 102 ? -51.563 1.062 -7.688 1.00 82.62 102 ALA A C 1
ATOM 828 O O . ALA A 1 102 ? -50.634 1.391 -8.423 1.00 82.62 102 ALA A O 1
ATOM 829 N N . GLU A 1 103 ? -52.199 1.954 -6.922 1.00 83.06 103 GLU A N 1
ATOM 830 C CA . GLU A 1 103 ? -51.878 3.387 -6.926 1.00 83.06 103 GLU A CA 1
ATOM 831 C C . GLU A 1 103 ? -50.643 3.757 -6.090 1.00 83.06 103 GLU A C 1
ATOM 833 O O . GLU A 1 103 ? -49.936 4.714 -6.412 1.00 83.06 103 GLU A O 1
ATOM 838 N N . LYS A 1 104 ? -50.378 3.052 -4.981 1.00 75.56 104 LYS A N 1
ATOM 839 C CA . LYS A 1 104 ? -49.385 3.487 -3.979 1.00 75.56 104 LYS A CA 1
ATOM 840 C C . LYS A 1 104 ? -47.926 3.222 -4.358 1.00 75.56 104 LYS A C 1
ATOM 842 O O . LYS A 1 104 ? -47.064 3.804 -3.700 1.00 75.56 104 LYS A O 1
ATOM 847 N N . GLN A 1 105 ? -47.654 2.403 -5.382 1.00 73.00 105 GLN A N 1
ATOM 848 C CA . GLN A 1 105 ? -46.302 2.040 -5.848 1.00 73.00 105 GLN A CA 1
ATOM 849 C C . GLN A 1 105 ? -45.349 1.715 -4.681 1.00 73.00 105 GLN A C 1
ATOM 851 O O . GLN A 1 105 ? -44.367 2.415 -4.432 1.00 73.00 105 GLN A O 1
ATOM 856 N N . ILE A 1 106 ? -45.687 0.685 -3.904 1.00 75.56 106 ILE A N 1
ATOM 857 C CA . ILE A 1 106 ? -44.940 0.304 -2.699 1.00 75.56 106 ILE A CA 1
ATOM 858 C C . ILE A 1 106 ? -43.570 -0.258 -3.097 1.00 75.56 106 ILE A C 1
ATOM 860 O O . ILE A 1 106 ? -43.499 -1.256 -3.805 1.00 75.56 106 ILE A O 1
ATOM 864 N N . THR A 1 107 ? -42.491 0.376 -2.629 1.00 72.00 107 THR A N 1
ATOM 865 C CA . THR A 1 107 ? -41.100 -0.025 -2.922 1.00 72.00 107 THR A CA 1
ATOM 866 C C . THR A 1 107 ? -40.363 -0.636 -1.727 1.00 72.00 107 THR A C 1
ATOM 868 O O . THR A 1 107 ? -39.254 -1.126 -1.886 1.00 72.00 107 THR A O 1
ATOM 871 N N . ASP A 1 108 ? -40.922 -0.529 -0.519 1.00 80.38 108 ASP A N 1
ATOM 872 C CA . ASP A 1 108 ? -40.345 -1.092 0.707 1.00 80.38 108 ASP A CA 1
ATOM 873 C C . ASP A 1 108 ? -40.718 -2.577 0.821 1.00 80.38 108 ASP A C 1
ATOM 875 O O . ASP A 1 108 ? -41.897 -2.922 0.732 1.00 80.38 108 ASP A O 1
ATOM 879 N N . GLU A 1 109 ? -39.719 -3.437 1.009 1.00 79.88 109 GLU A N 1
ATOM 880 C CA . GLU A 1 109 ? -39.859 -4.898 0.981 1.00 79.88 109 GLU A CA 1
ATOM 881 C C . GLU A 1 109 ? -40.770 -5.430 2.097 1.00 79.88 109 GLU A C 1
ATOM 883 O O . GLU A 1 109 ? -41.694 -6.200 1.839 1.00 79.88 109 GLU A O 1
ATOM 888 N N . THR A 1 110 ? -40.595 -4.954 3.332 1.00 81.00 110 THR A N 1
ATOM 889 C CA . THR A 1 110 ? -41.440 -5.352 4.468 1.00 81.00 110 THR A CA 1
ATOM 890 C C . THR A 1 110 ? -42.888 -4.922 4.254 1.00 81.00 110 THR A C 1
ATOM 892 O O . THR A 1 110 ? -43.828 -5.678 4.500 1.00 81.00 110 THR A O 1
ATOM 895 N N . SER A 1 111 ? -43.087 -3.697 3.770 1.00 82.88 111 SER A N 1
ATOM 896 C CA . SER A 1 111 ? -44.412 -3.171 3.455 1.00 82.88 111 SER A CA 1
ATOM 897 C C . SER A 1 111 ? -45.065 -3.999 2.355 1.00 82.88 111 SER A C 1
ATOM 899 O O . SER A 1 111 ? -46.224 -4.373 2.484 1.00 82.88 111 SER A O 1
ATOM 901 N N . PHE A 1 112 ? -44.323 -4.339 1.306 1.00 86.44 112 PHE A N 1
ATOM 902 C CA . PHE A 1 112 ? -44.798 -5.193 0.226 1.00 86.44 112 PHE A CA 1
ATOM 903 C C . PHE A 1 112 ? -45.229 -6.581 0.736 1.00 86.44 112 PHE A C 1
ATOM 905 O O . PHE A 1 112 ? -46.319 -7.038 0.385 1.00 86.44 112 PHE A O 1
ATOM 912 N N . MET A 1 113 ? -44.467 -7.189 1.653 1.00 89.00 113 MET A N 1
ATOM 913 C CA . MET A 1 113 ? -44.837 -8.456 2.304 1.00 89.00 113 MET A CA 1
ATOM 914 C C . MET A 1 113 ? -46.133 -8.358 3.119 1.00 89.00 113 MET A C 1
ATOM 916 O O . MET A 1 113 ? -47.012 -9.209 2.978 1.00 89.00 113 MET A O 1
ATOM 920 N N . HIS A 1 114 ? -46.334 -7.278 3.887 1.00 89.25 114 HIS A N 1
ATOM 921 C CA . HIS A 1 114 ? -47.597 -7.055 4.609 1.00 89.25 114 HIS A CA 1
ATOM 922 C C . HIS A 1 114 ? -48.829 -6.981 3.695 1.00 89.25 114 HIS A C 1
ATOM 924 O O . HIS A 1 114 ? -49.934 -7.274 4.165 1.00 89.25 114 HIS A O 1
ATOM 930 N N . TRP A 1 115 ? -48.674 -6.533 2.444 1.00 91.25 115 TRP A N 1
ATOM 931 C CA . TRP A 1 115 ? -49.747 -6.501 1.446 1.00 91.25 115 TRP A CA 1
ATOM 932 C C . TRP A 1 115 ? -49.939 -7.871 0.791 1.00 91.25 115 TRP A C 1
ATOM 934 O O . TRP A 1 115 ? -51.060 -8.373 0.773 1.00 91.25 115 TRP A O 1
ATOM 944 N N . LYS A 1 116 ? -48.853 -8.517 0.345 1.00 91.19 116 LYS A N 1
ATOM 945 C CA . LYS A 1 116 ? -48.880 -9.876 -0.221 1.00 91.19 116 LYS A CA 1
ATOM 946 C C . LYS A 1 116 ? -49.547 -10.895 0.704 1.00 91.19 116 LYS A C 1
ATOM 948 O O . LYS A 1 116 ? -50.365 -11.684 0.236 1.00 91.19 116 LYS A O 1
ATOM 953 N N . ALA A 1 117 ? -49.238 -10.843 2.000 1.00 92.00 117 ALA A N 1
ATOM 954 C CA . ALA A 1 117 ? -49.856 -11.697 3.013 1.00 92.00 117 ALA A CA 1
ATOM 955 C C . ALA A 1 117 ? -51.379 -11.522 3.068 1.00 92.00 117 ALA A C 1
ATOM 957 O O . ALA A 1 117 ? -52.122 -12.497 3.087 1.00 92.00 117 ALA A O 1
ATOM 958 N N . LYS A 1 118 ? -51.860 -10.276 3.002 1.00 92.94 118 LYS A N 1
ATOM 959 C CA . LYS A 1 118 ? -53.297 -9.968 2.993 1.00 92.94 118 LYS A CA 1
ATOM 960 C C . LYS A 1 118 ? -53.995 -10.410 1.705 1.00 92.94 118 LYS A C 1
ATOM 962 O O . LYS A 1 118 ? -55.177 -10.728 1.743 1.00 92.94 118 LYS A O 1
ATOM 967 N N . PHE A 1 119 ? -53.276 -10.469 0.584 1.00 92.06 119 PHE A N 1
ATOM 968 C CA . PHE A 1 119 ? -53.806 -10.974 -0.686 1.00 92.06 119 PHE A CA 1
ATOM 969 C C . PHE A 1 119 ? -54.011 -12.493 -0.717 1.00 92.06 119 PHE A C 1
ATOM 971 O O . PHE A 1 119 ? -54.657 -12.975 -1.642 1.00 92.06 119 PHE A O 1
ATOM 978 N N . GLN A 1 120 ? -53.538 -13.240 0.288 1.00 91.00 120 GLN A N 1
ATOM 979 C CA . GLN A 1 120 ? -53.801 -14.682 0.427 1.00 91.00 120 GLN A CA 1
ATOM 980 C C . GLN A 1 120 ? -55.195 -14.976 1.003 1.00 91.00 120 GLN A C 1
ATOM 982 O O . GLN A 1 120 ? -55.361 -15.904 1.794 1.00 91.00 120 GLN A O 1
ATOM 987 N N . GLU A 1 121 ? -56.175 -14.130 0.665 1.00 89.50 121 GLU A N 1
ATOM 988 C CA . GLU A 1 121 ? -57.539 -14.168 1.212 1.00 89.50 121 GLU A CA 1
ATOM 989 C C . GLU A 1 121 ? -57.552 -14.206 2.751 1.00 89.50 121 GLU A C 1
ATOM 991 O O . GLU A 1 121 ? -58.425 -14.804 3.378 1.00 89.50 121 GLU A O 1
ATOM 996 N N . LEU A 1 122 ? -56.554 -13.556 3.368 1.00 94.12 122 LEU A N 1
ATOM 997 C CA . LEU A 1 122 ? -56.338 -13.609 4.806 1.00 94.12 122 LEU A CA 1
ATOM 998 C C . LEU A 1 122 ? -57.517 -12.968 5.536 1.00 94.12 122 LEU A C 1
ATOM 1000 O O . LEU A 1 122 ? -57.799 -11.778 5.379 1.00 94.12 122 LEU A O 1
ATOM 1004 N N . THR A 1 123 ? -58.178 -13.749 6.376 1.00 94.81 123 THR A N 1
ATOM 1005 C CA . THR A 1 123 ? -59.322 -13.320 7.183 1.00 94.81 123 THR A CA 1
ATOM 1006 C C . THR A 1 123 ? -59.155 -13.780 8.624 1.00 94.81 123 THR A C 1
ATOM 1008 O O . THR A 1 123 ? -58.359 -14.675 8.919 1.00 94.81 123 THR A O 1
ATOM 1011 N N . TYR A 1 124 ? -59.894 -13.151 9.537 1.00 95.56 124 TYR A N 1
ATOM 1012 C CA . TYR A 1 124 ? -59.925 -13.548 10.939 1.00 95.56 124 TYR A CA 1
ATOM 1013 C C . TYR A 1 124 ? -61.358 -13.590 11.465 1.00 95.56 124 TYR A C 1
ATOM 1015 O O . TYR A 1 124 ? -62.238 -12.879 10.981 1.00 95.56 124 TYR A O 1
ATOM 1023 N N . GLU A 1 125 ? -61.581 -14.432 12.466 1.00 94.88 125 GLU A N 1
ATOM 1024 C CA . GLU A 1 125 ? -62.857 -14.597 13.152 1.00 94.88 125 GLU A CA 1
ATOM 1025 C C . GLU A 1 125 ? -62.623 -14.578 14.665 1.00 94.88 125 GLU A C 1
ATOM 1027 O O . GLU A 1 125 ? -61.704 -15.230 15.166 1.00 94.88 125 GLU A O 1
ATOM 1032 N N . ILE A 1 126 ? -63.465 -13.840 15.392 1.00 94.56 126 ILE A N 1
ATOM 1033 C CA . ILE A 1 126 ? -63.511 -13.862 16.857 1.00 94.56 126 ILE A CA 1
ATOM 1034 C C . ILE A 1 126 ? -64.756 -14.642 17.263 1.00 94.56 126 ILE A C 1
ATOM 1036 O O . ILE A 1 126 ? -65.869 -14.258 16.905 1.00 94.56 126 ILE A O 1
ATOM 1040 N N . TYR A 1 127 ? -64.572 -15.719 18.016 1.00 94.00 127 TYR A N 1
ATOM 1041 C CA . TYR A 1 127 ? -65.650 -16.618 18.419 1.00 94.00 127 TYR A CA 1
ATOM 1042 C C . TYR A 1 127 ? -65.508 -17.012 19.892 1.00 94.00 127 TYR A C 1
ATOM 1044 O O . TYR A 1 127 ? -64.486 -16.736 20.521 1.00 94.00 127 TYR A O 1
ATOM 1052 N N . GLN A 1 128 ? -66.552 -17.613 20.467 1.00 93.31 128 GLN A N 1
ATOM 1053 C CA . GLN A 1 128 ? -66.492 -18.147 21.827 1.00 93.31 128 GLN A CA 1
ATOM 1054 C C . GLN A 1 128 ? -66.447 -19.668 21.824 1.00 93.31 128 GLN A C 1
ATOM 1056 O O . GLN A 1 128 ? -67.248 -20.318 21.155 1.00 93.31 128 GLN A O 1
ATOM 1061 N N . GLU A 1 129 ? -65.542 -20.221 22.624 1.00 91.31 129 GLU A N 1
ATOM 1062 C CA . GLU A 1 129 ? -65.350 -21.656 22.789 1.00 91.31 129 GLU A CA 1
ATOM 1063 C C . GLU A 1 129 ? -65.002 -21.948 24.250 1.00 91.31 129 GLU A C 1
ATOM 1065 O O . GLU A 1 129 ? -64.121 -21.318 24.827 1.00 91.31 129 GLU A O 1
ATOM 1070 N N . ASN A 1 130 ? -65.739 -22.862 24.889 1.00 88.50 130 ASN A N 1
ATOM 1071 C CA . ASN A 1 130 ? -65.542 -23.256 26.294 1.00 88.50 130 ASN A CA 1
ATOM 1072 C C . ASN A 1 130 ? -65.494 -22.091 27.311 1.00 88.50 130 ASN A C 1
ATOM 1074 O O . ASN A 1 130 ? -64.876 -22.206 28.365 1.00 88.50 130 ASN A O 1
ATOM 1078 N N . GLY A 1 131 ? -66.173 -20.977 27.016 1.00 86.06 131 GLY A N 1
ATOM 1079 C CA . GLY A 1 131 ? -66.186 -19.780 27.866 1.00 86.06 131 GLY A CA 1
ATOM 1080 C C . GLY A 1 131 ? -65.015 -18.816 27.639 1.00 86.06 131 GLY A C 1
ATOM 1081 O O . GLY A 1 131 ? -65.002 -17.749 28.253 1.00 86.06 131 GLY A O 1
ATOM 1082 N N . ASN A 1 132 ? -64.090 -19.148 26.734 1.00 89.56 132 ASN A N 1
ATOM 1083 C CA . ASN A 1 132 ? -63.019 -18.268 26.287 1.00 89.56 132 ASN A CA 1
ATOM 1084 C C . ASN A 1 132 ? -63.378 -17.585 24.959 1.00 89.56 132 ASN A C 1
ATOM 1086 O O . ASN A 1 132 ? -64.172 -18.086 24.162 1.00 89.56 132 ASN A O 1
ATOM 1090 N N . VAL A 1 133 ? -62.796 -16.411 24.733 1.00 93.75 133 VAL A N 1
ATOM 1091 C CA . VAL A 1 133 ? -62.803 -15.686 23.464 1.00 93.75 133 VAL A CA 1
ATOM 1092 C C . VAL A 1 133 ? -61.584 -16.145 22.672 1.00 93.75 133 VAL A C 1
ATOM 1094 O O . VAL A 1 133 ? -60.448 -15.927 23.089 1.00 93.75 133 VAL A O 1
ATOM 1097 N N . CYS A 1 134 ? -61.825 -16.760 21.523 1.00 94.44 134 CYS A N 1
ATOM 1098 C CA . CYS A 1 134 ? -60.798 -17.280 20.633 1.00 94.44 134 CYS A CA 1
ATOM 1099 C C . CYS A 1 134 ? -60.700 -16.403 19.383 1.00 94.44 134 CYS A C 1
ATOM 1101 O O . CYS A 1 134 ? -61.706 -15.888 18.889 1.00 94.44 134 CYS A O 1
ATOM 1103 N N . ILE A 1 135 ? -59.488 -16.263 18.849 1.00 95.94 135 ILE A N 1
ATOM 1104 C CA . ILE A 1 135 ? -59.227 -15.570 17.584 1.00 95.94 135 ILE A CA 1
ATOM 1105 C C . ILE A 1 135 ? -58.653 -16.598 16.619 1.00 95.94 135 ILE A C 1
ATOM 1107 O O . ILE A 1 135 ? -57.645 -17.229 16.926 1.00 95.94 135 ILE A O 1
ATOM 1111 N N . LYS A 1 136 ? -59.283 -16.776 15.460 1.00 96.06 136 LYS A N 1
ATOM 1112 C CA . LYS A 1 136 ? -58.840 -17.701 14.411 1.00 96.06 136 LYS A CA 1
ATOM 1113 C C . LYS A 1 136 ? -58.481 -16.931 13.154 1.00 96.06 136 LYS A C 1
ATOM 1115 O O . LYS A 1 136 ? -59.265 -16.090 12.725 1.00 96.06 136 LYS A O 1
ATOM 1120 N N . TYR A 1 137 ? -57.348 -17.270 12.545 1.00 97.31 137 TYR A N 1
ATOM 1121 C CA . TYR A 1 137 ? -56.937 -16.757 11.237 1.00 97.31 137 TYR A CA 1
ATOM 1122 C C . TYR A 1 137 ? -57.060 -17.837 10.164 1.00 97.31 137 TYR A C 1
ATOM 1124 O O . TYR A 1 137 ? -56.794 -19.013 10.418 1.00 97.31 137 TYR A O 1
ATOM 1132 N N . MET A 1 138 ? -57.462 -17.422 8.965 1.00 96.94 138 MET A N 1
ATOM 1133 C CA . MET A 1 138 ? -57.667 -18.283 7.800 1.00 96.94 138 MET A CA 1
ATOM 1134 C C . MET A 1 138 ? -56.965 -17.665 6.593 1.00 96.94 138 MET A C 1
ATOM 1136 O O . MET A 1 138 ? -57.157 -16.481 6.318 1.00 96.94 138 MET A O 1
ATOM 1140 N N . ALA A 1 139 ? -56.157 -18.451 5.885 1.00 95.19 139 ALA A N 1
ATOM 1141 C CA . ALA A 1 139 ? -55.487 -18.044 4.647 1.00 95.19 139 ALA A CA 1
ATOM 1142 C C . ALA A 1 139 ? -55.047 -19.270 3.846 1.00 95.19 139 ALA A C 1
ATOM 1144 O O . ALA A 1 139 ? -54.848 -20.345 4.414 1.00 95.19 139 ALA A O 1
ATOM 1145 N N . TYR A 1 140 ? -54.823 -19.093 2.544 1.00 93.56 140 TYR A N 1
ATOM 1146 C CA . TYR A 1 140 ? -54.234 -20.120 1.686 1.00 93.56 140 TYR A CA 1
ATOM 1147 C C . TYR A 1 140 ? -52.963 -19.592 1.019 1.00 93.56 140 TYR A C 1
ATOM 1149 O O . TYR A 1 140 ? -53.022 -18.731 0.144 1.00 93.56 140 TYR A O 1
ATOM 1157 N N . CYS A 1 141 ? -51.804 -20.093 1.447 1.00 92.31 141 CYS A N 1
ATOM 1158 C CA . CYS A 1 141 ? -50.502 -19.582 1.019 1.00 92.31 141 CYS A CA 1
ATOM 1159 C C . CYS A 1 141 ? -49.895 -20.445 -0.091 1.00 92.31 141 CYS A C 1
ATOM 1161 O O . CYS A 1 141 ? -49.706 -21.646 0.092 1.00 92.31 141 CYS A O 1
ATOM 1163 N N . LYS A 1 142 ? -49.524 -19.822 -1.215 1.00 88.19 142 LYS A N 1
ATOM 1164 C CA . LYS A 1 142 ? -48.829 -20.498 -2.330 1.00 88.19 142 LYS A CA 1
ATOM 1165 C C . LYS A 1 142 ? -47.304 -20.417 -2.249 1.00 88.19 142 LYS A C 1
ATOM 1167 O O . LYS A 1 142 ? -46.618 -21.277 -2.787 1.00 88.19 142 LYS A O 1
ATOM 1172 N N . GLU A 1 143 ? -46.784 -19.389 -1.583 1.00 89.06 143 GLU A N 1
ATOM 1173 C CA . GLU A 1 143 ? -45.347 -19.133 -1.442 1.00 89.06 143 GLU A CA 1
ATOM 1174 C C . GLU A 1 143 ? -44.931 -19.326 0.039 1.00 89.06 143 GLU A C 1
ATOM 1176 O O . GLU A 1 143 ? -45.665 -18.888 0.939 1.00 89.06 143 GLU A O 1
ATOM 1181 N N . PRO A 1 144 ? -43.787 -19.983 0.325 1.00 88.19 144 PRO A N 1
ATOM 1182 C CA . PRO A 1 144 ? -43.353 -20.278 1.694 1.00 88.19 144 PRO A CA 1
ATOM 1183 C C . PRO A 1 144 ? -43.004 -19.023 2.504 1.00 88.19 144 PRO A C 1
ATOM 1185 O O . PRO A 1 144 ? -43.309 -18.953 3.693 1.00 88.19 144 PRO A O 1
ATOM 1188 N N . ASP A 1 145 ? -42.401 -18.018 1.874 1.00 87.94 145 ASP A N 1
ATOM 1189 C CA . ASP A 1 145 ? -42.072 -16.727 2.487 1.00 87.94 145 ASP A CA 1
ATOM 1190 C C . ASP A 1 145 ? -43.322 -16.004 3.016 1.00 87.94 145 ASP A C 1
ATOM 1192 O O . ASP A 1 145 ? -43.303 -15.472 4.125 1.00 87.94 145 ASP A O 1
ATOM 1196 N N . ILE A 1 146 ? -44.437 -16.044 2.278 1.00 90.81 146 ILE A N 1
ATOM 1197 C CA . ILE A 1 146 ? -45.713 -15.465 2.714 1.00 90.81 146 ILE A CA 1
ATOM 1198 C C . ILE A 1 146 ? -46.302 -16.249 3.893 1.00 90.81 146 ILE A C 1
ATOM 1200 O O . ILE A 1 146 ? -46.793 -15.639 4.845 1.00 90.81 146 ILE A O 1
ATOM 1204 N N . TYR A 1 147 ? -46.234 -17.585 3.854 1.00 91.56 147 TYR A N 1
ATOM 1205 C CA . TYR A 1 147 ? -46.698 -18.431 4.956 1.00 91.56 147 TYR A CA 1
ATOM 1206 C C . TYR A 1 147 ? -45.953 -18.108 6.255 1.00 91.56 147 TYR A C 1
ATOM 1208 O O . TYR A 1 147 ? -46.592 -17.808 7.265 1.00 91.56 147 TYR A O 1
ATOM 1216 N N . TYR A 1 148 ? -44.616 -18.112 6.230 1.00 89.69 148 TYR A N 1
ATOM 1217 C CA . TYR A 1 148 ? -43.811 -17.801 7.414 1.00 89.69 148 TYR A CA 1
ATOM 1218 C C . TYR A 1 148 ? -44.009 -16.356 7.879 1.00 89.69 148 TYR A C 1
ATOM 1220 O O . TYR A 1 148 ? -44.134 -16.127 9.076 1.00 89.69 148 TYR A O 1
ATOM 1228 N N . PHE A 1 149 ? -44.168 -15.399 6.962 1.00 91.88 149 PHE A N 1
ATOM 1229 C CA . PHE A 1 149 ? -44.480 -14.016 7.325 1.00 91.88 149 PHE A CA 1
ATOM 1230 C C . PHE A 1 149 ? -45.805 -13.883 8.097 1.00 91.88 149 PHE A C 1
ATOM 1232 O O . PHE A 1 149 ? -45.890 -13.110 9.052 1.00 91.88 149 PHE A O 1
ATOM 1239 N N . ILE A 1 150 ? -46.848 -14.628 7.706 1.00 93.69 150 ILE A N 1
ATOM 1240 C CA . ILE A 1 150 ? -48.115 -14.657 8.453 1.00 93.69 150 ILE A CA 1
ATOM 1241 C C . ILE A 1 150 ? -47.892 -15.283 9.833 1.00 93.69 150 ILE A C 1
ATOM 1243 O O . ILE A 1 150 ? -48.363 -14.726 10.819 1.00 93.69 150 ILE A O 1
ATOM 1247 N N . GLN A 1 151 ? -47.152 -16.392 9.925 1.00 91.56 151 GLN A N 1
ATOM 1248 C CA . GLN A 1 151 ? -46.849 -17.037 11.209 1.00 91.56 151 GLN A CA 1
ATOM 1249 C C . GLN A 1 151 ? -46.094 -16.100 12.165 1.00 91.56 151 GLN A C 1
ATOM 1251 O O . GLN A 1 151 ? -46.528 -15.933 13.303 1.00 91.56 151 GLN A O 1
ATOM 1256 N N . ASP A 1 152 ? -45.042 -15.431 11.687 1.00 90.31 152 ASP A N 1
ATOM 1257 C CA . ASP A 1 152 ? -44.259 -14.459 12.460 1.00 90.31 152 ASP A CA 1
ATOM 1258 C C . ASP A 1 152 ? -45.126 -13.279 12.930 1.00 90.31 152 ASP A C 1
ATOM 1260 O O . ASP A 1 152 ? -44.977 -12.777 14.046 1.00 90.31 152 ASP A O 1
ATOM 1264 N N . TYR A 1 153 ? -46.070 -12.831 12.095 1.00 94.00 153 TYR A N 1
ATOM 1265 C CA . TYR A 1 153 ? -47.017 -11.792 12.490 1.00 94.00 153 TYR A CA 1
ATOM 1266 C C . TYR A 1 153 ? -47.970 -12.281 13.590 1.00 94.00 153 TYR A C 1
ATOM 1268 O O . TYR A 1 153 ? -48.267 -11.537 14.522 1.00 94.00 153 TYR A O 1
ATOM 1276 N N . LEU A 1 154 ? -48.433 -13.531 13.525 1.00 94.88 154 LEU A N 1
ATOM 1277 C CA . LEU A 1 154 ? -49.289 -14.109 14.564 1.00 94.88 154 LEU A CA 1
ATOM 1278 C C . LEU A 1 154 ? -48.548 -14.350 15.884 1.00 94.88 154 LEU A C 1
ATOM 1280 O O . LEU A 1 154 ? -49.158 -14.205 16.938 1.00 94.88 154 LEU A O 1
ATOM 1284 N N . ASP A 1 155 ? -47.237 -14.603 15.857 1.00 92.44 155 ASP A N 1
ATOM 1285 C CA . ASP A 1 155 ? -46.411 -14.595 17.074 1.00 92.44 155 ASP A CA 1
ATOM 1286 C C . ASP A 1 155 ? -46.420 -13.212 17.748 1.00 92.44 155 ASP A C 1
ATOM 1288 O O . ASP A 1 155 ? -46.397 -13.102 18.977 1.00 92.44 155 ASP A O 1
ATOM 1292 N N . TRP A 1 156 ? -46.492 -12.134 16.958 1.00 92.06 156 TRP A N 1
ATOM 1293 C CA . TRP A 1 156 ? -46.639 -10.781 17.492 1.00 92.06 156 TRP A CA 1
ATOM 1294 C C . TRP A 1 156 ? -48.022 -10.551 18.120 1.00 92.06 156 TRP A C 1
ATOM 1296 O O . TRP A 1 156 ? -48.104 -9.899 19.163 1.00 92.06 156 TRP A O 1
ATOM 1306 N N . VAL A 1 157 ? -49.084 -11.131 17.545 1.00 95.12 157 VAL A N 1
ATOM 1307 C CA . VAL A 1 157 ? -50.432 -11.126 18.147 1.00 95.12 157 VAL A CA 1
ATOM 1308 C C . VAL A 1 157 ? -50.414 -11.855 19.493 1.00 95.12 157 VAL A C 1
ATOM 1310 O O . VAL A 1 157 ? -50.848 -11.279 20.490 1.00 95.12 157 VAL A O 1
ATOM 1313 N N . ASP A 1 158 ? -49.853 -13.066 19.548 1.00 94.12 158 ASP A N 1
ATOM 1314 C CA . ASP A 1 158 ? -49.749 -13.865 20.779 1.00 94.12 158 ASP A CA 1
ATOM 1315 C C . ASP A 1 158 ? -48.972 -13.110 21.870 1.00 94.12 158 ASP A C 1
ATOM 1317 O O . ASP A 1 158 ? -49.416 -13.006 23.012 1.00 94.12 158 ASP A O 1
ATOM 1321 N N . LYS A 1 159 ? -47.860 -12.459 21.507 1.00 92.44 159 LYS A N 1
ATOM 1322 C CA . LYS A 1 159 ? -47.093 -11.622 22.440 1.00 92.44 159 LYS A CA 1
ATOM 1323 C C . LYS A 1 159 ? -47.904 -10.443 22.990 1.00 92.44 159 LYS A C 1
ATOM 1325 O O . LYS A 1 159 ? -47.728 -10.047 24.143 1.00 92.44 159 LYS A O 1
ATOM 1330 N N . GLU A 1 160 ? -48.773 -9.840 22.186 1.00 93.75 160 GLU A N 1
ATOM 1331 C CA . GLU A 1 160 ? -49.617 -8.734 22.640 1.00 93.75 160 GLU A CA 1
ATOM 1332 C C . GLU A 1 160 ? -50.764 -9.219 23.549 1.00 93.75 160 GLU A C 1
ATOM 1334 O O . GLU A 1 160 ? -51.146 -8.519 24.492 1.00 93.75 160 GLU A O 1
ATOM 1339 N N . ILE A 1 161 ? -51.252 -10.445 23.338 1.00 93.44 161 ILE A N 1
ATOM 1340 C CA . ILE A 1 161 ? -52.152 -11.147 24.265 1.00 93.44 161 ILE A CA 1
ATOM 1341 C C . ILE A 1 161 ? -51.444 -11.424 25.600 1.00 93.44 161 ILE A C 1
ATOM 1343 O O . ILE A 1 161 ? -52.005 -11.148 26.666 1.00 93.44 161 ILE A O 1
ATOM 1347 N N . ASP A 1 162 ? -50.190 -11.875 25.574 1.00 90.69 162 ASP A N 1
ATOM 1348 C CA . ASP A 1 162 ? -49.377 -12.033 26.784 1.00 90.69 162 ASP A CA 1
ATOM 1349 C C . ASP A 1 162 ? -49.206 -10.698 27.528 1.00 90.69 162 ASP A C 1
ATOM 1351 O O . ASP A 1 162 ? -49.370 -10.635 28.751 1.00 90.69 162 ASP A O 1
ATOM 1355 N N . ASN A 1 163 ? -48.958 -9.598 26.806 1.00 90.31 163 ASN A N 1
ATOM 1356 C CA . ASN A 1 163 ? -48.892 -8.253 27.389 1.00 90.31 163 ASN A CA 1
ATOM 1357 C C . ASN A 1 163 ? -50.204 -7.867 28.099 1.00 90.31 163 ASN A C 1
ATOM 1359 O O . ASN A 1 163 ? -50.166 -7.296 29.196 1.00 90.31 163 ASN A O 1
ATOM 1363 N N . TYR A 1 164 ? -51.361 -8.217 27.523 1.00 91.75 164 TYR A N 1
ATOM 1364 C CA . TYR A 1 164 ? -52.662 -8.055 28.180 1.00 91.75 164 TYR A CA 1
ATOM 1365 C C . TYR A 1 164 ? -52.732 -8.837 29.499 1.00 91.75 164 TYR A C 1
ATOM 1367 O O . TYR A 1 164 ? -53.148 -8.283 30.521 1.00 91.75 164 TYR A O 1
ATOM 1375 N N . TYR A 1 165 ? -52.279 -10.091 29.516 1.00 88.00 165 TYR A N 1
ATOM 1376 C CA . TYR A 1 165 ? -52.266 -10.918 30.723 1.00 88.00 165 TYR A CA 1
ATOM 1377 C C . TYR A 1 165 ? -51.310 -10.396 31.803 1.00 88.00 165 TYR A C 1
ATOM 1379 O O . TYR A 1 165 ? -51.676 -10.362 32.982 1.00 88.00 165 TYR A O 1
ATOM 1387 N N . ILE A 1 166 ? -50.126 -9.909 31.421 1.00 86.38 166 ILE A N 1
ATOM 1388 C CA . ILE A 1 166 ? -49.185 -9.238 32.331 1.00 86.38 166 ILE A CA 1
ATOM 1389 C C . ILE A 1 166 ? -49.854 -8.017 32.980 1.00 86.38 166 ILE A C 1
ATOM 1391 O O . ILE A 1 166 ? -49.804 -7.846 34.204 1.00 86.38 166 ILE A O 1
ATOM 1395 N N . LEU A 1 167 ? -50.522 -7.182 32.179 1.00 87.19 167 LEU A N 1
ATOM 1396 C CA . LEU A 1 167 ? -51.233 -5.997 32.659 1.00 87.19 167 LEU A CA 1
ATOM 1397 C C . LEU A 1 167 ? -52.404 -6.369 33.585 1.00 87.19 167 LEU A C 1
ATOM 1399 O O . LEU A 1 167 ? -52.548 -5.791 34.666 1.00 87.19 167 LEU A O 1
ATOM 1403 N N . ARG A 1 168 ? -53.193 -7.383 33.213 1.00 84.94 168 ARG A N 1
ATOM 1404 C CA . ARG A 1 168 ? -54.309 -7.908 34.012 1.00 84.94 168 ARG A CA 1
ATOM 1405 C C . ARG A 1 168 ? -53.851 -8.422 35.375 1.00 84.94 168 ARG A C 1
ATOM 1407 O O . ARG A 1 168 ? -54.455 -8.082 36.394 1.00 84.94 168 ARG A O 1
ATOM 1414 N N . ASN A 1 169 ? -52.778 -9.208 35.413 1.00 82.88 169 ASN A N 1
ATOM 1415 C CA . ASN A 1 169 ? -52.227 -9.744 36.659 1.00 82.88 169 ASN A CA 1
ATOM 1416 C C . ASN A 1 169 ? -51.788 -8.618 37.604 1.00 82.88 169 ASN A C 1
ATOM 1418 O O . ASN A 1 169 ? -52.016 -8.683 38.813 1.00 82.88 169 ASN A O 1
ATOM 1422 N N . ARG A 1 170 ? -51.244 -7.528 37.053 1.00 81.19 170 ARG A N 1
ATOM 1423 C CA . ARG A 1 170 ? -50.870 -6.339 37.824 1.00 81.19 170 ARG A CA 1
ATOM 1424 C C . ARG A 1 170 ? -52.075 -5.630 38.447 1.00 81.19 170 ARG A C 1
ATOM 1426 O O . ARG A 1 170 ? -51.978 -5.177 39.590 1.00 81.19 170 ARG A O 1
ATOM 1433 N N . TRP A 1 171 ? -53.211 -5.557 37.748 1.00 84.44 171 TRP A N 1
ATOM 1434 C CA . TRP A 1 171 ? -54.453 -5.039 38.336 1.00 84.44 171 TRP A CA 1
ATOM 1435 C C . TRP A 1 171 ? -54.888 -5.876 39.544 1.00 84.44 171 TRP A C 1
ATOM 1437 O O . TRP A 1 171 ? -55.231 -5.295 40.575 1.00 84.44 171 TRP A O 1
ATOM 1447 N N . GLY A 1 172 ? -54.765 -7.208 39.451 1.00 69.81 172 GLY A N 1
ATOM 1448 C CA . GLY A 1 172 ? -55.043 -8.175 40.525 1.00 69.81 172 GLY A CA 1
ATOM 1449 C C . GLY A 1 172 ? -54.309 -7.890 41.831 1.00 69.81 172 GLY A C 1
ATOM 1450 O O . GLY A 1 172 ? -54.907 -7.921 42.902 1.00 69.81 172 GLY A O 1
ATOM 1451 N N . VAL A 1 173 ? -53.027 -7.537 41.743 1.00 68.19 173 VAL A N 1
ATOM 1452 C CA . VAL A 1 173 ? -52.186 -7.235 42.914 1.00 68.19 173 VAL A CA 1
ATOM 1453 C C . VAL A 1 173 ? -52.521 -5.867 43.523 1.00 68.19 173 VAL A C 1
ATOM 1455 O O . VAL A 1 173 ? -52.407 -5.665 44.731 1.00 68.19 173 VAL A O 1
ATOM 1458 N N . SER A 1 174 ? -52.960 -4.907 42.706 1.00 61.69 174 SER A N 1
ATOM 1459 C CA . SER A 1 174 ? -53.116 -3.510 43.128 1.00 61.69 174 SER A CA 1
ATOM 1460 C C . SER A 1 174 ? -54.272 -3.241 44.108 1.00 61.69 174 SER A C 1
ATOM 1462 O O . SER A 1 174 ? -54.279 -2.178 44.723 1.00 61.69 174 SER A O 1
ATOM 1464 N N . SER A 1 175 ? -55.232 -4.169 44.273 1.00 60.31 175 SER A N 1
ATOM 1465 C CA . SER A 1 175 ? -56.424 -4.081 45.157 1.00 60.31 175 SER A CA 1
ATOM 1466 C C . SER A 1 175 ? -57.306 -2.821 45.001 1.00 60.31 175 SER A C 1
ATOM 1468 O O . SER A 1 175 ? -58.211 -2.598 45.801 1.00 60.31 175 SER A O 1
ATOM 1470 N N . ARG A 1 176 ? -57.048 -1.978 43.991 1.00 60.59 176 ARG A N 1
ATOM 1471 C CA . ARG A 1 176 ? -57.662 -0.649 43.805 1.00 60.59 176 ARG A CA 1
ATOM 1472 C C . ARG A 1 176 ? -58.798 -0.612 42.780 1.00 60.59 176 ARG A C 1
ATOM 1474 O O . ARG A 1 176 ? -59.430 0.426 42.667 1.00 60.59 176 ARG A O 1
ATOM 1481 N N . VAL A 1 177 ? -59.048 -1.702 42.048 1.00 63.84 177 VAL A N 1
ATOM 1482 C CA . VAL A 1 177 ? -59.980 -1.739 40.905 1.00 63.84 177 VAL A CA 1
ATOM 1483 C C . VAL A 1 177 ? -60.844 -2.994 40.965 1.00 63.84 177 VAL A C 1
ATOM 1485 O O . VAL A 1 177 ? -60.338 -4.082 41.241 1.00 63.84 177 VAL A O 1
ATOM 1488 N N . ASN A 1 178 ? -62.135 -2.871 40.644 1.00 71.44 178 ASN A N 1
ATOM 1489 C CA . ASN A 1 178 ? -62.964 -4.033 40.325 1.00 71.44 178 ASN A CA 1
ATOM 1490 C C . ASN A 1 178 ? -62.591 -4.550 38.924 1.00 71.44 178 ASN A C 1
ATOM 1492 O O . ASN A 1 178 ? -62.865 -3.890 37.925 1.00 71.44 178 ASN A O 1
ATOM 1496 N N . ILE A 1 179 ? -61.943 -5.713 38.856 1.00 74.75 179 ILE A N 1
ATOM 1497 C CA . ILE A 1 179 ? -61.353 -6.258 37.619 1.00 74.75 179 ILE A CA 1
ATOM 1498 C C . ILE A 1 179 ? -62.394 -6.954 36.738 1.00 74.75 179 ILE A C 1
ATOM 1500 O O . ILE A 1 179 ? -62.187 -7.064 35.534 1.00 74.75 179 ILE A O 1
ATOM 1504 N N . VAL A 1 180 ? -63.519 -7.392 37.314 1.00 78.88 180 VAL A N 1
ATOM 1505 C CA . VAL A 1 180 ? -64.573 -8.150 36.617 1.00 78.88 180 VAL A CA 1
ATOM 1506 C C . VAL A 1 180 ? -64.991 -7.525 35.271 1.00 78.88 180 VAL A C 1
ATOM 1508 O O . VAL A 1 180 ? -64.988 -8.255 34.284 1.00 78.88 180 VAL A O 1
ATOM 1511 N N . PRO A 1 181 ? -65.277 -6.208 35.157 1.00 81.12 181 PRO A N 1
ATOM 1512 C CA . PRO A 1 181 ? -65.648 -5.592 33.875 1.00 81.12 181 PRO A CA 1
ATOM 1513 C C . PRO A 1 181 ? -64.504 -5.464 32.849 1.00 81.12 181 PRO A C 1
ATOM 1515 O O . PRO A 1 181 ? -64.771 -5.155 31.692 1.00 81.12 181 PRO A O 1
ATOM 1518 N N . TYR A 1 182 ? -63.247 -5.684 33.246 1.00 84.56 182 TYR A N 1
ATOM 1519 C CA . TYR A 1 182 ? -62.048 -5.525 32.404 1.00 84.56 182 TYR A CA 1
ATOM 1520 C C . TYR A 1 182 ? -61.349 -6.865 32.093 1.00 84.56 182 TYR A C 1
ATOM 1522 O O . TYR A 1 182 ? -60.277 -6.903 31.478 1.00 84.56 182 TYR A O 1
ATOM 1530 N N . ALA A 1 183 ? -61.938 -7.977 32.538 1.00 85.25 183 ALA A N 1
ATOM 1531 C CA . ALA A 1 183 ? -61.435 -9.323 32.312 1.00 85.25 183 ALA A CA 1
ATOM 1532 C C . ALA A 1 183 ? -62.061 -9.917 31.043 1.00 85.25 183 ALA A C 1
ATOM 1534 O O . ALA A 1 183 ? -63.205 -10.365 31.046 1.00 85.25 183 ALA A O 1
ATOM 1535 N N . ILE A 1 184 ? -61.285 -9.937 29.965 1.00 88.69 184 ILE A N 1
ATOM 1536 C CA . ILE A 1 184 ? -61.596 -10.656 28.736 1.00 88.69 184 ILE A CA 1
ATOM 1537 C C . ILE A 1 184 ? -61.020 -12.065 28.910 1.00 88.69 184 ILE A C 1
ATOM 1539 O O . ILE A 1 184 ? -59.814 -12.189 29.156 1.00 88.69 184 ILE A O 1
ATOM 1543 N N . PRO A 1 185 ? -61.835 -13.127 28.823 1.00 89.31 185 PRO A N 1
ATOM 1544 C CA . PRO A 1 185 ? -61.345 -14.498 28.901 1.00 89.31 185 PRO A CA 1
ATOM 1545 C C . PRO A 1 185 ? -60.712 -14.898 27.559 1.00 89.31 185 PRO A C 1
ATOM 1547 O O . PRO A 1 185 ? -61.224 -15.759 26.866 1.00 89.31 185 PRO A O 1
ATOM 1550 N N . LEU A 1 186 ? -59.661 -14.201 27.128 1.00 90.81 186 LEU A N 1
ATOM 1551 C CA . LEU A 1 186 ? -59.035 -14.402 25.818 1.00 90.81 186 LEU A CA 1
ATOM 1552 C C . LEU A 1 186 ? -58.138 -15.648 25.831 1.00 90.81 186 LEU A C 1
ATOM 1554 O O . LEU A 1 186 ? -57.369 -15.813 26.771 1.00 90.81 186 LEU A O 1
ATOM 1558 N N . GLU A 1 187 ? -58.174 -16.503 24.815 1.00 90.69 187 GLU A N 1
ATOM 1559 C CA . GLU A 1 187 ? -57.162 -17.565 24.704 1.00 90.69 187 GLU A CA 1
ATOM 1560 C C . GLU A 1 187 ? -55.743 -16.988 24.610 1.00 90.69 187 GLU A C 1
ATOM 1562 O O . GLU A 1 187 ? -55.555 -15.896 24.076 1.00 90.69 187 GLU A O 1
ATOM 1567 N N . MET A 1 188 ? -54.748 -17.706 25.149 1.00 86.44 188 MET A N 1
ATOM 1568 C CA . MET A 1 188 ? -53.356 -17.220 25.187 1.00 86.44 188 MET A CA 1
ATOM 1569 C C . MET A 1 188 ? -52.703 -17.171 23.804 1.00 86.44 188 MET A C 1
ATOM 1571 O O . MET A 1 188 ? -51.767 -16.404 23.600 1.00 86.44 188 MET A O 1
ATOM 1575 N N . THR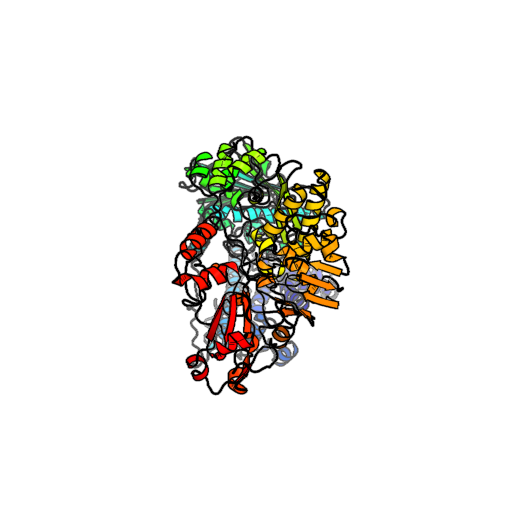 A 1 189 ? -53.186 -17.985 22.866 1.00 92.19 189 THR A N 1
ATOM 1576 C CA . THR A 1 189 ? -52.676 -18.033 21.498 1.00 92.19 189 THR A CA 1
ATOM 1577 C C . THR A 1 189 ? -53.808 -18.016 20.485 1.00 92.19 189 THR A C 1
ATOM 1579 O O . THR A 1 189 ? -54.915 -18.506 20.730 1.00 92.19 189 THR A O 1
ATOM 1582 N N . VAL A 1 190 ? -53.532 -17.451 19.314 1.00 94.44 190 VAL A N 1
ATOM 1583 C CA . VAL A 1 190 ? -54.469 -17.463 18.192 1.00 94.44 190 VAL A CA 1
ATOM 1584 C C . VAL A 1 190 ? -54.524 -18.840 17.530 1.00 94.44 190 VAL A C 1
ATOM 1586 O O . VAL A 1 190 ? -53.524 -19.550 17.401 1.00 94.44 190 VAL A O 1
ATOM 1589 N N . ASN A 1 191 ? -55.702 -19.219 17.042 1.00 94.19 191 ASN A N 1
ATOM 1590 C CA . ASN A 1 191 ? -55.887 -20.440 16.275 1.00 94.19 191 ASN A CA 1
ATOM 1591 C C . ASN A 1 191 ? -55.379 -20.245 14.837 1.00 94.19 191 ASN A C 1
ATOM 1593 O O . ASN A 1 191 ? -55.889 -19.417 14.079 1.00 94.19 191 ASN A O 1
ATOM 1597 N N . ARG A 1 192 ? -54.377 -21.051 14.470 1.00 93.81 192 ARG A N 1
ATOM 1598 C CA . ARG A 1 192 ? -53.687 -21.017 13.170 1.00 93.81 192 ARG A CA 1
ATOM 1599 C C . ARG A 1 192 ? -54.017 -22.209 12.268 1.00 93.81 192 ARG A C 1
ATOM 1601 O O . ARG A 1 192 ? -53.419 -22.345 11.206 1.00 93.81 192 ARG A O 1
ATOM 1608 N N . GLN A 1 193 ? -54.929 -23.096 12.680 1.00 91.00 193 GLN A N 1
ATOM 1609 C CA . GLN A 1 193 ? -55.197 -24.373 11.996 1.00 91.00 193 GLN A CA 1
ATOM 1610 C C . GLN A 1 193 ? -55.739 -24.199 10.570 1.00 91.00 193 GLN A C 1
ATOM 1612 O O . GLN A 1 193 ? -55.547 -25.078 9.729 1.00 91.00 193 GLN A O 1
ATOM 1617 N N . GLU A 1 194 ? -56.393 -23.071 10.292 1.00 93.00 194 GLU A N 1
ATOM 1618 C CA . GLU A 1 194 ? -56.953 -22.731 8.979 1.00 93.00 194 GLU A CA 1
ATOM 1619 C C . GLU A 1 194 ? -56.017 -21.874 8.113 1.00 93.00 194 GLU A C 1
ATOM 1621 O O . GLU A 1 194 ? -56.407 -21.393 7.051 1.00 93.00 194 GLU A O 1
ATOM 1626 N N . ILE A 1 195 ? -54.758 -21.710 8.523 1.00 93.12 195 ILE A N 1
ATOM 1627 C CA . ILE A 1 195 ? -53.707 -21.213 7.635 1.00 93.12 195 ILE A CA 1
ATOM 1628 C C . ILE A 1 195 ? -53.164 -22.413 6.871 1.00 93.12 195 ILE A C 1
ATOM 1630 O O . ILE A 1 195 ? -52.339 -23.182 7.368 1.00 93.12 195 ILE A O 1
ATOM 1634 N N . LYS A 1 196 ? -53.686 -22.599 5.664 1.00 92.69 196 LYS A N 1
ATOM 1635 C CA . LYS A 1 196 ? -53.316 -23.688 4.767 1.00 92.69 196 LYS A CA 1
ATOM 1636 C C . LYS A 1 196 ? -52.205 -23.244 3.819 1.00 92.69 196 LYS A C 1
ATOM 1638 O O . LYS A 1 196 ? -51.970 -22.052 3.601 1.00 92.69 196 LYS A O 1
ATOM 1643 N N . TYR A 1 197 ? -51.533 -24.227 3.244 1.00 91.25 197 TYR A N 1
ATOM 1644 C CA . TYR A 1 197 ? -50.489 -24.037 2.252 1.00 91.25 197 TYR A CA 1
ATOM 1645 C C . TYR A 1 197 ? -50.709 -24.973 1.067 1.00 91.25 197 TYR A C 1
ATOM 1647 O O . TYR A 1 197 ? -51.455 -25.950 1.156 1.00 91.25 197 TYR A O 1
ATOM 1655 N N . ASP A 1 198 ? -50.068 -24.648 -0.045 1.00 88.44 198 ASP A N 1
ATOM 1656 C CA . ASP A 1 198 ? -50.058 -25.482 -1.235 1.00 88.44 198 ASP A CA 1
ATOM 1657 C C . ASP A 1 198 ? -49.065 -26.647 -1.075 1.00 88.44 198 ASP A C 1
ATOM 1659 O O . ASP A 1 198 ? -47.854 -26.474 -1.234 1.00 88.44 198 ASP A O 1
ATOM 1663 N N . GLU A 1 199 ? -49.590 -27.830 -0.733 1.00 85.56 199 GLU A N 1
ATOM 1664 C CA . GLU A 1 199 ? -48.808 -29.052 -0.488 1.00 85.56 199 GLU A CA 1
ATOM 1665 C C . GLU A 1 199 ? -48.025 -29.544 -1.718 1.00 85.56 199 GLU A C 1
ATOM 1667 O O . GLU A 1 199 ? -47.035 -30.258 -1.547 1.00 85.56 199 GLU A O 1
ATOM 1672 N N . GLU A 1 200 ? -48.422 -29.170 -2.943 1.00 83.62 200 GLU A N 1
ATOM 1673 C CA . GLU A 1 200 ? -47.660 -29.505 -4.155 1.00 83.62 200 GLU A CA 1
ATOM 1674 C C . GLU A 1 200 ? -46.398 -28.640 -4.290 1.00 83.62 200 GLU A C 1
ATOM 1676 O O . GLU A 1 200 ? -45.402 -29.080 -4.866 1.00 83.62 200 GLU A O 1
ATOM 1681 N N . ASN A 1 201 ? -46.426 -27.423 -3.735 1.00 82.75 201 ASN A N 1
ATOM 1682 C CA . ASN A 1 201 ? -45.360 -26.433 -3.878 1.00 82.75 201 ASN A CA 1
ATOM 1683 C C . ASN A 1 201 ? -44.392 -26.397 -2.686 1.00 82.75 201 ASN A C 1
ATOM 1685 O O . ASN A 1 201 ? -43.182 -26.284 -2.889 1.00 82.75 201 ASN A O 1
ATOM 1689 N N . PHE A 1 202 ? -44.876 -26.480 -1.442 1.00 86.88 202 PHE A N 1
ATOM 1690 C CA . PHE A 1 202 ? -44.008 -26.505 -0.261 1.00 86.88 202 PHE A CA 1
ATOM 1691 C C . PHE A 1 202 ? -44.669 -27.184 0.937 1.00 86.88 202 PHE A C 1
ATOM 1693 O O . PHE A 1 202 ? -45.885 -27.257 1.051 1.00 86.88 202 PHE A O 1
ATOM 1700 N N . LYS A 1 203 ? -43.845 -27.648 1.880 1.00 86.00 203 LYS A N 1
ATOM 1701 C CA . LYS A 1 203 ? -44.299 -28.149 3.177 1.00 86.00 203 LYS A CA 1
ATOM 1702 C C . LYS A 1 203 ? -43.566 -27.392 4.285 1.00 86.00 203 LYS A C 1
ATOM 1704 O O . LYS A 1 203 ? -42.356 -27.578 4.419 1.00 86.00 203 LYS A O 1
ATOM 1709 N N . PRO A 1 204 ? -44.248 -26.527 5.052 1.00 80.69 204 PRO A N 1
ATOM 1710 C CA . PRO A 1 204 ? -43.612 -25.753 6.099 1.00 80.69 204 PRO A CA 1
ATOM 1711 C C . PRO A 1 204 ? -43.273 -26.636 7.300 1.00 80.69 204 PRO A C 1
ATOM 1713 O O . PRO A 1 204 ? -44.071 -27.464 7.741 1.00 80.69 204 PRO A O 1
ATOM 1716 N N . ASP A 1 205 ? -42.099 -26.392 7.865 1.00 78.56 205 ASP A N 1
ATOM 1717 C CA . ASP A 1 205 ? -41.695 -26.865 9.182 1.00 78.56 205 ASP A CA 1
ATOM 1718 C C . ASP A 1 205 ? -41.248 -25.640 9.987 1.00 78.56 205 ASP A C 1
ATOM 1720 O O . ASP A 1 205 ? -40.337 -24.913 9.586 1.00 78.56 205 ASP A O 1
ATOM 1724 N N . LYS A 1 206 ? -41.950 -25.351 11.082 1.00 63.56 206 LYS A N 1
ATOM 1725 C CA . LYS A 1 206 ? -41.681 -24.176 11.925 1.00 63.56 206 LYS A CA 1
ATOM 1726 C C . LYS A 1 206 ? -40.429 -24.340 12.792 1.00 63.56 206 LYS A C 1
ATOM 1728 O O . LYS A 1 206 ? -39.909 -23.348 13.300 1.00 63.56 206 LYS A O 1
ATOM 1733 N N . ASP A 1 207 ? -39.951 -25.574 12.948 1.00 64.44 207 ASP A N 1
ATOM 1734 C CA . ASP A 1 207 ? -38.826 -25.919 13.811 1.00 64.44 207 ASP A CA 1
ATOM 1735 C C . ASP A 1 207 ? -37.502 -26.007 13.020 1.00 64.44 207 ASP A C 1
ATOM 1737 O O . ASP A 1 207 ? -36.418 -25.964 13.608 1.00 64.44 207 ASP A O 1
ATOM 1741 N N . LEU A 1 208 ? -37.554 -26.031 11.680 1.00 70.75 208 LEU A N 1
ATOM 1742 C CA . LEU A 1 208 ? -36.376 -25.986 10.807 1.00 70.75 208 LEU A CA 1
ATOM 1743 C C . LEU A 1 208 ? -35.862 -24.554 10.599 1.00 70.75 208 LEU A C 1
ATOM 1745 O O . LEU A 1 208 ? -36.124 -23.911 9.584 1.00 70.75 208 LEU A O 1
ATOM 1749 N N . LYS A 1 209 ? -35.052 -24.068 11.543 1.00 65.69 209 LYS A N 1
ATOM 1750 C CA . LYS A 1 209 ? -34.257 -22.840 11.382 1.00 65.69 209 LYS A CA 1
ATOM 1751 C C . LYS A 1 209 ? -32.832 -23.023 11.883 1.00 65.69 209 LYS A C 1
ATOM 1753 O O . LYS A 1 209 ? -32.582 -23.794 12.808 1.00 65.69 209 LYS A O 1
ATOM 1758 N N . PHE A 1 210 ? -31.890 -22.278 11.307 1.00 64.00 210 PHE A N 1
ATOM 1759 C CA . PHE A 1 210 ? -30.550 -22.189 11.882 1.00 64.00 210 PHE A CA 1
ATOM 1760 C C . PHE A 1 210 ? -30.640 -21.546 13.268 1.00 64.00 210 PHE A C 1
ATOM 1762 O O . PHE A 1 210 ? -31.092 -20.411 13.412 1.00 64.00 210 PHE A O 1
ATOM 1769 N N . VAL A 1 211 ? -30.209 -22.280 14.292 1.00 69.06 211 VAL A N 1
ATOM 1770 C CA . VAL A 1 211 ? -30.096 -21.770 15.659 1.00 69.06 211 VAL A CA 1
ATOM 1771 C C . VAL A 1 211 ? -28.635 -21.443 15.924 1.00 69.06 211 VAL A C 1
ATOM 1773 O O . VAL A 1 211 ? -27.747 -22.271 15.726 1.00 69.06 211 VAL A O 1
ATOM 1776 N N . ILE A 1 212 ? -28.385 -20.218 16.372 1.00 66.88 212 ILE A N 1
ATOM 1777 C CA . ILE A 1 212 ? -27.046 -19.759 16.719 1.00 66.88 212 ILE A CA 1
ATOM 1778 C C . ILE A 1 212 ? -26.678 -20.279 18.109 1.00 66.88 212 ILE A C 1
ATOM 1780 O O . ILE A 1 212 ? -27.363 -20.004 19.093 1.00 66.88 212 ILE A O 1
ATOM 1784 N N . ASN A 1 213 ? -25.550 -20.983 18.204 1.00 75.62 213 ASN A N 1
ATOM 1785 C CA . ASN A 1 213 ? -24.899 -21.228 19.484 1.00 75.62 213 ASN A CA 1
ATOM 1786 C C . ASN A 1 213 ? -24.003 -20.028 19.810 1.00 75.62 213 ASN A C 1
ATOM 1788 O O . ASN A 1 213 ? -22.899 -19.909 19.278 1.00 75.62 213 ASN A O 1
ATOM 1792 N N . GLN A 1 214 ? -24.501 -19.138 20.668 1.00 71.50 214 GLN A N 1
ATOM 1793 C CA . GLN A 1 214 ? -23.820 -17.895 21.025 1.00 71.50 214 GLN A CA 1
ATOM 1794 C C . GLN A 1 214 ? -22.401 -18.137 21.559 1.00 71.50 214 GLN A C 1
ATOM 1796 O O . GLN A 1 214 ? -21.485 -17.447 21.129 1.00 71.50 214 GLN A O 1
ATOM 1801 N N . ALA A 1 215 ? -22.200 -19.143 22.418 1.00 71.69 215 ALA A N 1
ATOM 1802 C CA . ALA A 1 215 ? -20.884 -19.458 22.977 1.00 71.69 215 ALA A CA 1
ATOM 1803 C C . ALA A 1 215 ? -19.872 -19.845 21.884 1.00 71.69 215 ALA A C 1
ATOM 1805 O O . ALA A 1 215 ? -18.790 -19.280 21.822 1.00 71.69 215 ALA A O 1
ATOM 1806 N N . LYS A 1 216 ? -20.258 -20.715 20.940 1.00 73.06 216 LYS A N 1
ATOM 1807 C CA . LYS A 1 216 ? -19.364 -21.110 19.835 1.00 73.06 216 LYS A CA 1
ATOM 1808 C C . LYS A 1 216 ? -19.034 -19.965 18.876 1.00 73.06 216 LYS A C 1
ATOM 1810 O O . LYS A 1 216 ? -17.934 -19.929 18.334 1.00 73.06 216 LYS A O 1
ATOM 1815 N N . ILE A 1 217 ? -19.980 -19.056 18.623 1.00 75.75 217 ILE A N 1
ATOM 1816 C CA . ILE A 1 217 ? -19.713 -17.868 17.795 1.00 75.75 217 ILE A CA 1
ATOM 1817 C C . ILE A 1 217 ? -18.741 -16.935 18.507 1.00 75.75 217 ILE A C 1
ATOM 1819 O O . ILE A 1 217 ? -17.824 -16.418 17.879 1.00 75.75 217 ILE A O 1
ATOM 1823 N N . LEU A 1 218 ? -18.935 -16.736 19.808 1.00 73.62 218 LEU A N 1
ATOM 1824 C CA . LEU A 1 218 ? -18.046 -15.937 20.635 1.00 73.62 218 LEU A CA 1
ATOM 1825 C C . LEU A 1 218 ? -16.622 -16.493 20.622 1.00 73.62 218 LEU A C 1
ATOM 1827 O O . LEU A 1 218 ? -15.710 -15.741 20.299 1.00 73.62 218 LEU A O 1
ATOM 1831 N N . ASP A 1 219 ? -16.456 -17.802 20.826 1.00 73.25 219 ASP A N 1
ATOM 1832 C CA . ASP A 1 219 ? -15.154 -18.476 20.747 1.00 73.25 219 ASP A CA 1
ATOM 1833 C C . ASP A 1 219 ? -14.470 -18.264 19.387 1.00 73.25 219 ASP A C 1
ATOM 1835 O O . ASP A 1 219 ? -13.267 -18.006 19.325 1.00 73.25 219 ASP A O 1
ATOM 1839 N N . LEU A 1 220 ? -15.235 -18.334 18.290 1.00 72.94 220 LEU A N 1
ATOM 1840 C CA . LEU A 1 220 ? -14.722 -18.090 16.941 1.00 72.94 220 LEU A CA 1
ATOM 1841 C C . LEU A 1 220 ? -14.283 -16.630 16.753 1.00 72.94 220 LEU A C 1
ATOM 1843 O O . LEU A 1 220 ? -13.249 -16.391 16.139 1.00 72.94 220 LEU A O 1
ATOM 1847 N N . LEU A 1 221 ? -15.037 -15.671 17.307 1.00 69.06 221 LEU A N 1
ATOM 1848 C CA . LEU A 1 221 ? -14.735 -14.234 17.262 1.00 69.06 221 LEU A CA 1
ATOM 1849 C C . LEU A 1 221 ? -13.535 -13.833 18.136 1.00 69.06 221 LEU A C 1
ATOM 1851 O O . LEU A 1 221 ? -12.879 -12.835 17.840 1.00 69.06 221 LEU A O 1
ATOM 1855 N N . THR A 1 222 ? -13.250 -14.592 19.195 1.00 68.81 222 THR A N 1
ATOM 1856 C CA . THR A 1 222 ? -12.136 -14.343 20.127 1.00 68.81 222 THR A CA 1
ATOM 1857 C C . THR A 1 222 ? -10.893 -15.181 19.868 1.00 68.81 222 THR A C 1
ATOM 1859 O O . THR A 1 222 ? -9.867 -14.964 20.508 1.00 68.81 222 THR A O 1
ATOM 1862 N N . GLY A 1 223 ? -10.981 -16.170 18.981 1.00 62.97 223 GLY A N 1
ATOM 1863 C CA . GLY A 1 223 ? -9.908 -17.118 18.721 1.00 62.97 223 GLY A CA 1
ATOM 1864 C C . GLY A 1 223 ? -8.900 -16.657 17.665 1.00 62.97 223 GLY A C 1
ATOM 1865 O O . GLY A 1 223 ? -9.212 -15.904 16.741 1.00 62.97 223 GLY A O 1
ATOM 1866 N N . ILE A 1 224 ? -7.703 -17.247 17.735 1.00 58.72 224 ILE A N 1
ATOM 1867 C CA . ILE A 1 224 ? -6.592 -17.102 16.769 1.00 58.72 224 ILE A CA 1
ATOM 1868 C C . ILE A 1 224 ? -7.003 -17.545 15.343 1.00 58.72 224 ILE A C 1
ATOM 1870 O O . ILE A 1 224 ? -6.358 -17.219 14.353 1.00 58.72 224 ILE A O 1
ATOM 1874 N N . GLN A 1 225 ? -8.123 -18.263 15.186 1.00 59.50 225 GLN A N 1
ATOM 1875 C CA . GLN A 1 225 ? -8.638 -18.641 13.863 1.00 59.50 225 GLN A CA 1
ATOM 1876 C C . GLN A 1 225 ? -9.006 -17.430 12.987 1.00 59.50 225 GLN A C 1
ATOM 1878 O O . GLN A 1 225 ? -8.921 -17.537 11.765 1.00 59.50 225 GLN A O 1
ATOM 1883 N N . LEU A 1 226 ? -9.384 -16.293 13.588 1.00 62.94 226 LEU A N 1
ATOM 1884 C CA . LEU A 1 226 ? -9.586 -15.031 12.863 1.00 62.94 226 LEU A CA 1
ATOM 1885 C C . LEU A 1 226 ? -8.322 -14.169 12.810 1.00 62.94 226 LEU A C 1
ATOM 1887 O O . LEU A 1 226 ? -8.110 -13.480 11.819 1.00 62.94 226 LEU A O 1
ATOM 1891 N N . TYR A 1 227 ? -7.487 -14.205 13.851 1.00 62.91 227 TYR A N 1
ATOM 1892 C CA . TYR A 1 227 ? -6.294 -13.369 13.980 1.00 62.91 227 TYR A CA 1
ATOM 1893 C C . TYR A 1 227 ? -5.040 -14.241 14.051 1.00 62.91 227 TYR A C 1
ATOM 1895 O O . TYR A 1 227 ? -4.834 -14.952 15.025 1.00 62.91 227 TYR A O 1
ATOM 1903 N N . LYS A 1 228 ? -4.171 -14.161 13.039 1.00 67.75 228 LYS A N 1
ATOM 1904 C CA . LYS A 1 228 ? -2.953 -14.993 12.945 1.00 67.75 228 LYS A CA 1
ATOM 1905 C C . LYS A 1 228 ? -1.890 -14.702 14.020 1.00 67.75 228 LYS A C 1
ATOM 1907 O O . LYS A 1 228 ? -0.971 -15.499 14.171 1.00 67.75 228 LYS A O 1
ATOM 1912 N N . ASP A 1 229 ? -1.999 -13.573 14.720 1.00 80.00 229 ASP A N 1
ATOM 1913 C CA . ASP A 1 229 ? -1.083 -13.105 15.767 1.00 80.00 229 ASP A CA 1
ATOM 1914 C C . ASP A 1 229 ? -1.909 -12.558 16.947 1.00 80.00 229 ASP A C 1
ATOM 1916 O O . ASP A 1 229 ? -2.820 -11.743 16.767 1.00 80.00 229 ASP A O 1
ATOM 1920 N N . GLU A 1 230 ? -1.592 -13.032 18.153 1.00 84.50 230 GLU A N 1
ATOM 1921 C CA . GLU A 1 230 ? -2.286 -12.733 19.411 1.00 84.50 230 GLU A CA 1
ATOM 1922 C C . GLU A 1 230 ? -2.195 -11.245 19.782 1.00 84.50 230 GLU A C 1
ATOM 1924 O O . GLU A 1 230 ? -3.115 -10.695 20.390 1.00 84.50 230 GLU A O 1
ATOM 1929 N N . TYR A 1 231 ? -1.132 -10.554 19.360 1.00 89.38 231 TYR A N 1
ATOM 1930 C CA . TYR A 1 231 ? -0.930 -9.133 19.632 1.00 89.38 231 TYR A CA 1
ATOM 1931 C C . TYR A 1 231 ? -1.709 -8.204 18.696 1.00 89.38 231 TYR A C 1
ATOM 1933 O O . TYR A 1 231 ? -1.731 -6.991 18.925 1.00 89.38 231 TYR A O 1
ATOM 1941 N N . LEU A 1 232 ? -2.392 -8.727 17.668 1.00 86.69 232 LEU A N 1
ATOM 1942 C CA . LEU A 1 232 ? -3.238 -7.915 16.782 1.00 86.69 232 LEU A CA 1
ATOM 1943 C C . LEU A 1 232 ? -4.422 -7.271 17.515 1.00 86.69 232 LEU A C 1
ATOM 1945 O O . LEU A 1 232 ? -4.991 -6.300 17.013 1.00 86.69 232 LEU A O 1
ATOM 1949 N N . CYS A 1 233 ? -4.776 -7.742 18.715 1.00 88.25 233 CYS A N 1
ATOM 1950 C CA . CYS A 1 233 ? -5.799 -7.089 19.527 1.00 88.25 233 CYS A CA 1
ATOM 1951 C C . CYS A 1 233 ? -5.404 -5.665 19.949 1.00 88.25 233 CYS A C 1
ATOM 1953 O O . CYS A 1 233 ? -6.275 -4.812 20.118 1.00 88.25 233 CYS A O 1
ATOM 1955 N N . LEU A 1 234 ? -4.104 -5.368 20.090 1.00 92.62 234 LEU A N 1
ATOM 1956 C CA . LEU A 1 234 ? -3.635 -4.025 20.449 1.00 92.62 234 LEU A CA 1
ATOM 1957 C C . LEU A 1 234 ? -3.944 -3.011 19.341 1.00 92.62 234 LEU A C 1
ATOM 1959 O O . LEU A 1 234 ? -4.309 -1.874 19.636 1.00 92.62 234 LEU A O 1
ATOM 1963 N N . ARG A 1 235 ? -3.909 -3.443 18.075 1.00 89.50 235 ARG A N 1
ATOM 1964 C CA . ARG A 1 235 ? -4.354 -2.654 16.918 1.00 89.50 235 ARG A CA 1
ATOM 1965 C C . ARG A 1 235 ? -5.842 -2.305 16.991 1.00 89.50 235 ARG A C 1
ATOM 1967 O O . ARG A 1 235 ? -6.213 -1.169 16.711 1.00 89.50 235 ARG A O 1
ATOM 1974 N N . GLU A 1 236 ? -6.687 -3.251 17.404 1.00 89.25 236 GLU A N 1
ATOM 1975 C CA . GLU A 1 236 ? -8.131 -3.028 17.581 1.00 89.25 236 GLU A CA 1
ATOM 1976 C C . GLU A 1 236 ? -8.416 -2.044 18.724 1.00 89.25 236 GLU A C 1
ATOM 1978 O O . GLU A 1 236 ? -9.249 -1.145 18.582 1.00 89.25 236 GLU A O 1
ATOM 1983 N N . VAL A 1 237 ? -7.698 -2.176 19.846 1.00 93.25 237 VAL A N 1
ATOM 1984 C CA . VAL A 1 237 ? -7.784 -1.238 20.976 1.00 93.25 237 VAL A CA 1
ATOM 1985 C C . VAL A 1 237 ? -7.338 0.162 20.546 1.00 93.25 237 VAL A C 1
ATOM 1987 O O . VAL A 1 237 ? -8.075 1.125 20.766 1.00 93.25 237 VAL A O 1
ATOM 1990 N N . TYR A 1 238 ? -6.201 0.271 19.853 1.00 93.88 238 TYR A N 1
ATOM 1991 C CA . TYR A 1 238 ? -5.721 1.529 19.286 1.00 93.88 238 TYR A CA 1
ATOM 1992 C C . TYR A 1 238 ? -6.742 2.174 18.346 1.00 93.88 238 TYR A C 1
ATOM 1994 O O . TYR A 1 238 ? -6.992 3.369 18.441 1.00 93.88 238 TYR A O 1
ATOM 2002 N N . GLN A 1 239 ? -7.352 1.415 17.436 1.00 90.50 239 GLN A N 1
ATOM 2003 C CA . GLN A 1 239 ? -8.287 1.984 16.462 1.00 90.50 239 GLN A CA 1
ATOM 2004 C C . GLN A 1 239 ? -9.565 2.506 17.123 1.00 90.50 239 GLN A C 1
ATOM 2006 O O . GLN A 1 239 ? -10.061 3.560 16.725 1.00 90.50 239 GLN A O 1
ATOM 2011 N N . ASN A 1 240 ? -10.058 1.835 18.168 1.00 92.19 240 ASN A N 1
ATOM 2012 C CA . ASN A 1 240 ? -11.161 2.358 18.977 1.00 92.19 240 ASN A CA 1
ATOM 2013 C C . ASN A 1 240 ? -10.762 3.665 19.690 1.00 92.19 240 ASN A C 1
ATOM 2015 O O . ASN A 1 240 ? -11.514 4.641 19.644 1.00 92.19 240 ASN A O 1
ATOM 2019 N N . ALA A 1 241 ? -9.563 3.710 20.283 1.00 95.00 241 ALA A N 1
ATOM 2020 C CA . ALA A 1 241 ? -8.999 4.912 20.901 1.00 95.00 241 ALA A CA 1
ATOM 2021 C C . ALA A 1 241 ? -8.825 6.062 19.889 1.00 95.00 241 ALA A C 1
ATOM 2023 O O . ALA A 1 241 ? -9.169 7.215 20.168 1.00 95.00 241 ALA A O 1
ATOM 2024 N N . LEU A 1 242 ? -8.353 5.752 18.680 1.00 94.31 242 LEU A N 1
ATOM 2025 C CA . LEU A 1 242 ? -8.177 6.701 17.586 1.00 94.31 242 LEU A CA 1
ATOM 2026 C C . LEU A 1 242 ? -9.517 7.264 17.115 1.00 94.31 242 LEU A C 1
ATOM 2028 O O . LEU A 1 242 ? -9.641 8.476 16.955 1.00 94.31 242 LEU A O 1
ATOM 2032 N N . ASP A 1 243 ? -10.530 6.422 16.912 1.00 92.69 243 ASP A N 1
ATOM 2033 C CA . ASP A 1 243 ? -11.850 6.870 16.467 1.00 92.69 243 ASP A CA 1
ATOM 2034 C C . ASP A 1 243 ? -12.525 7.768 17.522 1.00 92.69 243 ASP A C 1
ATOM 2036 O O . ASP A 1 243 ? -13.113 8.801 17.179 1.00 92.69 243 ASP A O 1
ATOM 2040 N N . ALA A 1 244 ? -12.403 7.430 18.811 1.00 94.62 244 ALA A N 1
ATOM 2041 C CA . ALA A 1 244 ? -12.868 8.270 19.917 1.00 94.62 244 ALA A CA 1
ATOM 2042 C C . ALA A 1 244 ? -12.112 9.611 19.981 1.00 94.62 244 ALA A C 1
ATOM 2044 O O . ALA A 1 244 ? -12.724 10.667 20.178 1.00 94.62 244 ALA A O 1
ATOM 2045 N N . SER A 1 245 ? -10.799 9.588 19.750 1.00 95.06 245 SER A N 1
ATOM 2046 C CA . SER A 1 245 ? -9.947 10.782 19.709 1.00 95.06 245 SER A CA 1
ATOM 2047 C C . SER A 1 245 ? -10.260 11.673 18.505 1.00 95.06 245 SER A C 1
ATOM 2049 O O . SER A 1 245 ? -10.397 12.885 18.656 1.00 95.06 245 SER A O 1
ATOM 2051 N N . LYS A 1 246 ? -10.495 11.098 17.319 1.00 93.25 246 LYS A N 1
ATOM 2052 C CA . LYS A 1 246 ? -10.954 11.829 16.125 1.00 93.25 246 LYS A CA 1
ATOM 2053 C C . LYS A 1 246 ? -12.295 12.521 16.376 1.00 93.25 246 LYS A C 1
ATOM 2055 O O . LYS A 1 246 ? -12.454 13.682 16.000 1.00 93.25 246 LYS A O 1
ATOM 2060 N N . CYS A 1 247 ? -13.239 11.851 17.047 1.00 93.50 247 CYS A N 1
ATOM 2061 C CA . CYS A 1 247 ? -14.505 12.470 17.458 1.00 93.50 247 CYS A CA 1
ATOM 2062 C C . CYS A 1 247 ? -14.275 13.682 18.362 1.00 93.50 247 CYS A C 1
ATOM 2064 O O . CYS A 1 247 ? -14.841 14.750 18.119 1.00 93.50 247 CYS A O 1
ATOM 2066 N N . MET A 1 248 ? -13.408 13.537 19.365 1.00 94.12 248 MET A N 1
ATOM 2067 C CA . MET A 1 248 ? -13.118 14.615 20.304 1.00 94.12 248 MET A CA 1
ATOM 2068 C C . MET A 1 248 ? -12.401 15.787 19.625 1.00 94.12 248 MET A C 1
ATOM 2070 O O . MET A 1 248 ? -12.741 16.946 19.857 1.00 94.12 248 MET A O 1
ATOM 2074 N N . LEU A 1 249 ? -11.464 15.502 18.719 1.00 92.75 249 LEU A N 1
ATOM 2075 C CA . LEU A 1 249 ? -10.778 16.512 17.918 1.00 92.75 249 LEU A CA 1
ATOM 2076 C C . LEU A 1 249 ? -11.760 17.275 17.019 1.00 92.75 249 LEU A C 1
ATOM 2078 O O . LEU A 1 249 ? -11.705 18.500 16.945 1.00 92.75 249 LEU A O 1
ATOM 2082 N N . SER A 1 250 ? -12.697 16.576 16.375 1.00 91.19 250 SER A N 1
ATOM 2083 C CA . SER A 1 250 ? -13.719 17.195 15.524 1.00 91.19 250 SER A CA 1
ATOM 2084 C C . SER A 1 250 ? -14.670 18.093 16.324 1.00 91.19 250 SER A C 1
ATOM 2086 O O . SER A 1 250 ? -14.942 19.234 15.935 1.00 91.19 250 SER A O 1
ATOM 2088 N N . TYR A 1 251 ? -15.091 17.625 17.502 1.00 90.81 251 TYR A N 1
ATOM 2089 C CA . TYR A 1 251 ? -15.858 18.418 18.459 1.00 90.81 251 TYR A CA 1
ATOM 2090 C C . TYR A 1 251 ? -15.100 19.681 18.907 1.00 90.81 251 TYR A C 1
ATOM 2092 O O . TYR A 1 251 ? -15.660 20.780 18.882 1.00 90.81 251 TYR A O 1
ATOM 2100 N N . ASN A 1 252 ? -13.815 19.554 19.253 1.00 91.25 252 ASN A N 1
ATOM 2101 C CA . ASN A 1 252 ? -12.957 20.673 19.653 1.00 91.25 252 ASN A CA 1
ATOM 2102 C C . ASN A 1 252 ? -12.767 21.689 18.518 1.00 91.25 252 ASN A C 1
ATOM 2104 O O . ASN A 1 252 ? -12.975 22.887 18.725 1.00 91.25 252 ASN A O 1
ATOM 2108 N N . ASN A 1 253 ? -12.476 21.219 17.302 1.00 88.88 253 ASN A N 1
ATOM 2109 C CA . ASN A 1 253 ? -12.307 22.060 16.117 1.00 88.88 253 ASN A CA 1
ATOM 2110 C C . ASN A 1 253 ? -13.563 22.885 15.824 1.00 88.88 253 ASN A C 1
ATOM 2112 O O . ASN A 1 253 ? -13.468 24.081 15.546 1.00 88.88 253 ASN A O 1
ATOM 2116 N N . LYS A 1 254 ? -14.756 22.287 15.959 1.00 86.94 254 LYS A N 1
ATOM 2117 C CA . LYS A 1 254 ? -16.029 23.002 15.781 1.00 86.94 254 LYS A CA 1
ATOM 2118 C C . LYS A 1 254 ? -16.208 24.152 16.777 1.00 86.94 254 LYS A C 1
ATOM 2120 O O . LYS A 1 254 ? -16.888 25.130 16.471 1.00 86.94 254 LYS A O 1
ATOM 2125 N N . ARG A 1 255 ? -15.589 24.046 17.954 1.00 86.56 255 ARG A N 1
ATOM 2126 C CA . ARG A 1 255 ? -15.594 25.061 19.016 1.00 86.56 255 ARG A CA 1
ATOM 2127 C C . ARG A 1 255 ? -14.388 26.005 18.960 1.00 86.56 255 ARG A C 1
ATOM 2129 O O . ARG A 1 255 ? -14.252 26.841 19.848 1.00 86.56 255 ARG A O 1
ATOM 2136 N N . GLY A 1 256 ? -13.524 25.882 17.949 1.00 87.44 256 GLY A N 1
ATOM 2137 C CA . GLY A 1 256 ? -12.297 26.672 17.822 1.00 87.44 256 GLY A CA 1
ATOM 2138 C C . GLY A 1 256 ? -11.213 26.315 18.846 1.00 87.44 256 GLY A C 1
ATOM 2139 O O . GLY A 1 256 ? -10.318 27.119 19.088 1.00 87.44 256 GLY A O 1
ATOM 2140 N N . ILE A 1 257 ? -11.294 25.135 19.468 1.00 88.00 257 ILE A N 1
ATOM 2141 C CA . ILE A 1 257 ? -10.322 24.654 20.454 1.00 88.00 257 ILE A CA 1
ATOM 2142 C C . ILE A 1 257 ? -9.251 23.847 19.718 1.00 88.00 257 ILE A C 1
ATOM 2144 O O . ILE A 1 257 ? -9.540 22.789 19.166 1.00 88.00 257 ILE A O 1
ATOM 2148 N N . ILE A 1 258 ? -8.005 24.325 19.744 1.00 83.38 258 ILE A N 1
ATOM 2149 C CA . ILE A 1 258 ? -6.848 23.601 19.205 1.00 83.38 258 ILE A CA 1
ATOM 2150 C C . ILE A 1 258 ? -6.167 22.889 20.374 1.00 83.38 258 ILE A C 1
ATOM 2152 O O . ILE A 1 258 ? -5.419 23.502 21.133 1.00 83.38 258 ILE A O 1
ATOM 2156 N N . LYS A 1 259 ? -6.461 21.599 20.543 1.00 86.56 259 LYS A N 1
ATOM 2157 C CA . LYS A 1 259 ? -5.866 20.748 21.580 1.00 86.56 259 LYS A CA 1
ATOM 2158 C C . LYS A 1 259 ? -5.357 19.464 20.932 1.00 86.56 259 LYS A C 1
ATOM 2160 O O . LYS A 1 259 ? -6.128 18.778 20.264 1.00 86.56 259 LYS A O 1
ATOM 2165 N N . LYS A 1 260 ? -4.073 19.159 21.136 1.00 90.62 260 LYS A N 1
ATOM 2166 C CA . LYS A 1 260 ? -3.517 17.840 20.822 1.00 90.62 260 LYS A CA 1
ATOM 2167 C C . LYS A 1 260 ? -4.085 16.807 21.790 1.00 90.62 260 LYS A C 1
ATOM 2169 O O . LYS A 1 260 ? -4.254 17.103 22.974 1.00 90.62 260 LYS A O 1
ATOM 2174 N N . LEU A 1 261 ? -4.392 15.628 21.274 1.00 94.25 261 LEU A N 1
ATOM 2175 C CA . LEU A 1 261 ? -4.805 14.475 22.061 1.00 94.25 261 LEU A CA 1
ATOM 2176 C C . LEU A 1 261 ? -3.670 13.455 22.082 1.00 94.25 261 LEU A C 1
ATOM 2178 O O . LEU A 1 261 ? -2.804 13.473 21.210 1.00 94.25 261 LEU A O 1
ATOM 2182 N N . GLU A 1 262 ? -3.699 12.577 23.073 1.00 94.75 262 GLU A N 1
ATOM 2183 C CA . GLU A 1 262 ? -2.686 11.545 23.265 1.00 94.75 262 GLU A CA 1
ATOM 2184 C C . GLU A 1 262 ? -3.365 10.198 23.513 1.00 94.75 262 GLU A C 1
ATOM 2186 O O . GLU A 1 262 ? -4.377 10.133 24.228 1.00 94.75 262 GLU A O 1
ATOM 2191 N N . ILE A 1 263 ? -2.805 9.156 22.897 1.00 97.25 263 ILE A N 1
ATOM 2192 C CA . ILE A 1 263 ? -3.103 7.752 23.168 1.00 97.25 263 ILE A CA 1
ATOM 2193 C C . ILE A 1 263 ? -1.864 7.138 23.821 1.00 97.25 263 ILE A C 1
ATOM 2195 O O . ILE A 1 263 ? -0.810 7.044 23.191 1.00 97.25 263 ILE A O 1
ATOM 2199 N N . GLU A 1 264 ? -2.007 6.706 25.067 1.00 97.69 264 GLU A N 1
ATOM 2200 C CA . GLU A 1 264 ? -0.923 6.153 25.877 1.00 97.69 264 GLU A CA 1
ATOM 2201 C C . GLU A 1 264 ? -1.112 4.647 26.071 1.00 97.69 264 GLU A C 1
ATOM 2203 O O . GLU A 1 264 ? -2.170 4.195 26.512 1.00 97.69 264 GLU A O 1
ATOM 2208 N N . PHE A 1 265 ? -0.068 3.869 25.790 1.00 98.00 265 PHE A N 1
ATOM 2209 C CA . PHE A 1 265 ? 0.019 2.456 26.151 1.00 98.00 265 PHE A CA 1
ATOM 2210 C C . PHE A 1 265 ? 1.009 2.237 27.293 1.00 98.00 265 PHE A C 1
ATOM 2212 O O . PHE A 1 265 ? 2.028 2.914 27.384 1.00 98.00 265 PHE A O 1
ATOM 2219 N N . GLY A 1 266 ? 0.777 1.226 28.123 1.00 97.12 266 GLY A N 1
ATOM 2220 C CA . GLY A 1 266 ? 1.744 0.839 29.147 1.00 97.12 266 GLY A CA 1
ATOM 2221 C C . GLY A 1 266 ? 1.441 -0.515 29.770 1.00 97.12 266 GLY A C 1
ATOM 2222 O O . GLY A 1 266 ? 0.437 -1.159 29.453 1.00 97.12 266 GLY A O 1
ATOM 2223 N N . VAL A 1 267 ? 2.337 -0.956 30.652 1.00 96.69 267 VAL A N 1
ATOM 2224 C CA . VAL A 1 267 ? 2.206 -2.208 31.405 1.00 96.69 267 VAL A CA 1
ATOM 2225 C C . VAL A 1 267 ? 2.264 -1.891 32.886 1.00 96.69 267 VAL A C 1
ATOM 2227 O O . VAL A 1 267 ? 3.234 -1.311 33.358 1.00 96.69 267 VAL A O 1
ATOM 2230 N N . GLU A 1 268 ? 1.243 -2.310 33.618 1.00 94.19 268 GLU A N 1
ATOM 2231 C CA . GLU A 1 268 ? 1.106 -2.031 35.045 1.00 94.19 268 GLU A CA 1
ATOM 2232 C C . GLU A 1 268 ? 0.641 -3.290 35.787 1.00 94.19 268 GLU A C 1
ATOM 2234 O O . GLU A 1 268 ? 0.317 -4.328 35.193 1.00 94.19 268 GLU A O 1
ATOM 2239 N N . LYS A 1 269 ? 0.638 -3.209 37.117 1.00 91.69 269 LYS A N 1
ATOM 2240 C CA . LYS A 1 269 ? 0.175 -4.278 38.002 1.00 91.69 269 LYS A CA 1
ATOM 2241 C C . LYS A 1 269 ? -0.901 -3.755 38.937 1.00 91.69 269 LYS A C 1
ATOM 2243 O O . LYS A 1 269 ? -0.790 -2.661 39.480 1.00 91.69 269 LYS A O 1
ATOM 2248 N N . GLU A 1 270 ? -1.947 -4.544 39.141 1.00 86.25 270 GLU A N 1
ATOM 2249 C CA . GLU A 1 270 ? -3.023 -4.218 40.076 1.00 86.25 270 GLU A CA 1
ATOM 2250 C C . GLU A 1 270 ? -3.416 -5.455 40.878 1.00 86.25 270 GLU A C 1
ATOM 2252 O O . GLU A 1 270 ? -3.464 -6.572 40.365 1.00 86.25 270 GLU A O 1
ATOM 2257 N N . CYS A 1 271 ? -3.707 -5.255 42.161 1.00 78.31 271 CYS A N 1
ATOM 2258 C CA . CYS A 1 271 ? -4.147 -6.325 43.042 1.00 78.31 271 CYS A CA 1
ATOM 2259 C C . CYS A 1 271 ? -5.666 -6.505 42.905 1.00 78.31 271 CYS A C 1
ATOM 2261 O O . CYS A 1 271 ? -6.449 -5.746 43.478 1.00 78.31 271 CYS A O 1
ATOM 2263 N N . VAL A 1 272 ? -6.093 -7.516 42.147 1.00 70.00 272 VAL A N 1
ATOM 2264 C CA . VAL A 1 272 ? -7.507 -7.821 41.891 1.00 70.00 272 VAL A CA 1
ATOM 2265 C C . VAL A 1 272 ? -7.903 -9.041 42.720 1.00 70.00 272 VAL A C 1
ATOM 2267 O O . VAL A 1 272 ? -7.392 -10.139 42.514 1.00 70.00 272 VAL A O 1
ATOM 2270 N N . HIS A 1 273 ? -8.811 -8.855 43.684 1.00 67.44 273 HIS A N 1
ATOM 2271 C CA . HIS A 1 273 ? -9.229 -9.893 44.644 1.00 67.44 273 HIS A CA 1
ATOM 2272 C C . HIS A 1 273 ? -8.064 -10.558 45.409 1.00 67.44 273 HIS A C 1
ATOM 2274 O O . HIS A 1 273 ? -8.103 -11.751 45.698 1.00 67.44 273 HIS A O 1
ATOM 2280 N N . GLY A 1 274 ? -7.025 -9.786 45.749 1.00 70.94 274 GLY A N 1
ATOM 2281 C CA . GLY A 1 274 ? -5.862 -10.273 46.503 1.00 70.94 274 GLY A CA 1
ATOM 2282 C C . GLY A 1 274 ? -4.802 -10.991 45.663 1.00 70.94 274 GLY A C 1
ATOM 2283 O O . GLY A 1 274 ? -3.831 -11.488 46.227 1.00 70.94 274 GLY A O 1
ATOM 2284 N N . ILE A 1 275 ? -4.966 -11.031 44.338 1.00 77.75 275 ILE A N 1
ATOM 2285 C CA . ILE A 1 275 ? -3.979 -11.555 43.392 1.00 77.75 275 ILE A CA 1
ATOM 2286 C C . ILE A 1 275 ? -3.410 -10.372 42.605 1.00 77.75 275 ILE A C 1
ATOM 2288 O O . ILE A 1 275 ? -4.168 -9.630 41.978 1.00 77.75 275 ILE A O 1
ATOM 2292 N N . GLU A 1 276 ? -2.089 -10.188 42.637 1.00 86.38 276 GLU A N 1
ATOM 2293 C CA . GLU A 1 276 ? -1.409 -9.237 41.752 1.00 86.38 276 GLU A CA 1
ATOM 2294 C C . GLU A 1 276 ? -1.542 -9.738 40.313 1.00 86.38 276 GLU A C 1
ATOM 2296 O O . GLU A 1 276 ? -1.099 -10.839 39.997 1.00 86.38 276 GLU A O 1
ATOM 2301 N N . ARG A 1 277 ? -2.183 -8.944 39.456 1.00 87.44 277 ARG A N 1
ATOM 2302 C CA . ARG A 1 277 ? -2.349 -9.243 38.035 1.00 87.44 277 ARG A CA 1
ATOM 2303 C C . ARG A 1 277 ? -1.637 -8.201 37.201 1.00 87.44 277 ARG A C 1
ATOM 2305 O O . ARG A 1 277 ? -1.762 -7.002 37.463 1.00 87.44 277 ARG A O 1
ATOM 2312 N N . LYS A 1 278 ? -0.925 -8.662 36.176 1.00 94.50 278 LYS A N 1
ATOM 2313 C CA . LYS A 1 278 ? -0.276 -7.789 35.199 1.00 94.50 278 LYS A CA 1
ATOM 2314 C C . LYS A 1 278 ? -1.248 -7.472 34.066 1.00 94.50 278 LYS A C 1
ATOM 2316 O O . LYS A 1 278 ? -1.970 -8.352 33.600 1.00 94.50 278 LYS A O 1
ATOM 2321 N N . TYR A 1 279 ? -1.281 -6.222 33.620 1.00 95.44 279 TYR A N 1
ATOM 2322 C CA . TYR A 1 279 ? -2.156 -5.804 32.530 1.00 95.44 279 TYR A CA 1
ATOM 2323 C C . TYR A 1 279 ? -1.455 -4.850 31.569 1.00 95.44 279 TYR A C 1
ATOM 2325 O O . TYR A 1 279 ? -0.596 -4.065 31.969 1.00 95.44 279 TYR A O 1
ATOM 2333 N N . ILE A 1 280 ? -1.849 -4.919 30.298 1.00 97.50 280 ILE A N 1
ATOM 2334 C CA . ILE A 1 280 ? -1.580 -3.858 29.322 1.00 97.50 280 ILE A CA 1
ATOM 2335 C C . ILE A 1 280 ? -2.732 -2.864 29.423 1.00 97.50 280 ILE A C 1
ATOM 2337 O O . ILE A 1 280 ? -3.888 -3.288 29.477 1.00 97.50 280 ILE A O 1
ATOM 2341 N N . TYR A 1 281 ? -2.453 -1.565 29.423 1.00 97.25 281 TYR A N 1
ATOM 2342 C CA . TYR A 1 281 ? -3.498 -0.558 29.276 1.00 97.25 281 TYR A CA 1
ATOM 2343 C C . TYR A 1 281 ? -3.336 0.272 28.009 1.00 97.25 281 TYR A C 1
ATOM 2345 O O . TYR A 1 281 ? -2.237 0.412 27.477 1.00 97.25 281 TYR A O 1
ATOM 2353 N N . CYS A 1 282 ? -4.461 0.817 27.555 1.00 98.00 282 CYS A N 1
ATOM 2354 C CA . CYS A 1 282 ? -4.549 1.876 26.562 1.00 98.00 282 CYS A CA 1
ATOM 2355 C C . CYS A 1 282 ? -5.422 2.988 27.146 1.00 98.00 282 CYS A C 1
ATOM 2357 O O . CYS A 1 282 ? -6.593 2.748 27.451 1.00 98.00 282 CYS A O 1
ATOM 2359 N N . LEU A 1 283 ? -4.856 4.178 27.311 1.00 97.94 283 LEU A N 1
ATOM 2360 C CA . LEU A 1 283 ? -5.544 5.397 27.718 1.00 97.94 283 LEU A CA 1
ATOM 2361 C C . LEU A 1 283 ? -5.739 6.278 26.486 1.00 97.94 283 LEU A C 1
ATOM 2363 O O . LEU A 1 283 ? -4.773 6.642 25.824 1.00 97.94 283 LEU A O 1
ATOM 2367 N N . ASP A 1 284 ? -6.983 6.644 26.197 1.00 97.31 284 ASP A N 1
ATOM 2368 C CA . ASP A 1 284 ? -7.321 7.652 25.201 1.00 97.31 284 ASP A CA 1
ATOM 2369 C C . ASP A 1 284 ? -8.012 8.853 25.841 1.00 97.31 284 ASP A C 1
ATOM 2371 O O . ASP A 1 284 ? -8.859 8.721 26.727 1.00 97.31 284 ASP A O 1
ATOM 2375 N N . HIS A 1 285 ? -7.692 10.037 25.325 1.00 95.50 285 HIS A N 1
ATOM 2376 C CA . HIS A 1 285 ? -8.366 11.289 25.669 1.00 95.50 285 HIS A CA 1
ATOM 2377 C C . HIS A 1 285 ? -9.468 11.628 24.654 1.00 95.50 285 HIS A C 1
ATOM 2379 O O . HIS A 1 285 ? -9.661 12.786 24.269 1.00 95.50 285 HIS A O 1
ATOM 2385 N N . GLY A 1 286 ? -10.179 10.610 24.170 1.00 95.38 286 GLY A N 1
ATOM 2386 C CA . GLY A 1 286 ? -11.289 10.748 23.244 1.00 95.38 286 GLY A CA 1
ATOM 2387 C C . GLY A 1 286 ? -12.588 11.169 23.925 1.00 95.38 286 GLY A C 1
ATOM 2388 O O . GLY A 1 286 ? -12.612 11.729 25.019 1.00 95.38 286 GLY A O 1
ATOM 2389 N N . THR A 1 287 ? -13.708 10.915 23.253 1.00 94.81 287 THR A N 1
ATOM 2390 C CA . THR A 1 287 ? -15.045 11.314 23.724 1.00 94.81 287 THR A CA 1
ATOM 2391 C C . THR A 1 287 ? -15.532 10.569 24.970 1.00 94.81 287 THR A C 1
ATOM 2393 O O . THR A 1 287 ? -16.460 11.044 25.625 1.00 94.81 287 THR A O 1
ATOM 2396 N N . GLY A 1 288 ? -14.959 9.402 25.279 1.00 95.25 288 GLY A N 1
ATOM 2397 C CA . GLY A 1 288 ? -15.464 8.492 26.310 1.00 95.25 288 GLY A CA 1
ATOM 2398 C C . GLY A 1 288 ? -16.866 7.945 26.020 1.00 95.25 288 GLY A C 1
ATOM 2399 O O . GLY A 1 288 ? -17.403 8.110 24.920 1.00 95.25 288 GLY A O 1
ATOM 2400 N N . MET A 1 289 ? -17.475 7.288 27.009 1.00 94.56 289 MET A N 1
ATOM 2401 C CA . MET A 1 289 ? -18.788 6.647 26.879 1.00 94.56 289 MET A CA 1
ATOM 2402 C C . MET A 1 289 ? -19.711 6.981 28.054 1.00 94.56 289 MET A C 1
ATOM 2404 O O . MET A 1 289 ? -19.284 7.019 29.205 1.00 94.56 289 MET A O 1
ATOM 2408 N N . ASN A 1 290 ? -21.005 7.164 27.775 1.00 92.31 290 ASN A N 1
ATOM 2409 C CA . ASN A 1 290 ? -22.052 7.203 28.799 1.00 92.31 290 ASN A CA 1
ATOM 2410 C C . ASN A 1 290 ? -22.745 5.828 28.938 1.00 92.31 290 ASN A C 1
ATOM 2412 O O . ASN A 1 290 ? -22.496 4.900 28.165 1.00 92.31 290 ASN A O 1
ATOM 2416 N N . ALA A 1 291 ? -23.638 5.682 29.923 1.00 89.38 291 ALA A N 1
ATOM 2417 C CA . ALA A 1 291 ? -24.318 4.410 30.197 1.00 89.38 291 ALA A CA 1
ATOM 2418 C C . ALA A 1 291 ? -25.122 3.877 28.993 1.00 89.38 291 ALA A C 1
ATOM 2420 O O . ALA A 1 291 ? -25.255 2.664 28.819 1.00 89.38 291 ALA A O 1
ATOM 2421 N N . TYR A 1 292 ? -25.639 4.773 28.146 1.00 87.50 292 TYR A N 1
ATOM 2422 C CA . TYR A 1 292 ? -26.355 4.403 26.928 1.00 87.50 292 TYR A CA 1
ATOM 2423 C C . TYR A 1 292 ? -25.412 3.797 25.879 1.00 87.50 292 TYR A C 1
ATOM 2425 O O . TYR A 1 292 ? -25.726 2.734 25.340 1.00 87.50 292 TYR A O 1
ATOM 2433 N N . ILE A 1 293 ? -24.261 4.429 25.621 1.00 88.38 293 ILE A N 1
ATOM 2434 C CA . ILE A 1 293 ? -23.254 3.926 24.673 1.00 88.38 293 ILE A CA 1
ATOM 2435 C C . ILE A 1 293 ? -22.720 2.568 25.141 1.00 88.38 293 ILE A C 1
ATOM 2437 O O . ILE A 1 293 ? -22.648 1.636 24.340 1.00 88.38 293 ILE A O 1
ATOM 2441 N N . ILE A 1 294 ? -22.434 2.422 26.441 1.00 87.88 294 ILE A N 1
ATOM 2442 C CA . ILE A 1 294 ? -21.965 1.152 27.014 1.00 87.88 294 ILE A CA 1
ATOM 2443 C C . ILE A 1 294 ? -22.983 0.035 26.743 1.00 87.88 294 ILE A C 1
ATOM 2445 O O . ILE A 1 294 ? -22.645 -0.995 26.164 1.00 87.88 294 ILE A O 1
ATOM 2449 N N . LYS A 1 295 ? -24.251 0.254 27.110 1.00 84.12 295 LYS A N 1
ATOM 2450 C CA . LYS A 1 295 ? -25.292 -0.776 27.024 1.00 84.12 295 LYS A CA 1
ATOM 2451 C C . LYS A 1 295 ? -25.667 -1.147 25.586 1.00 84.12 295 LYS A C 1
ATOM 2453 O O . LYS A 1 295 ? -25.924 -2.314 25.314 1.00 84.12 295 LYS A O 1
ATOM 2458 N N . ASN A 1 296 ? -25.755 -0.165 24.690 1.00 81.06 296 ASN A N 1
ATOM 2459 C CA . ASN A 1 296 ? -26.355 -0.368 23.366 1.00 81.06 296 ASN A CA 1
ATOM 2460 C C . ASN A 1 296 ? -25.336 -0.510 22.229 1.00 81.06 296 ASN A C 1
ATOM 2462 O O . ASN A 1 296 ? -25.715 -0.976 21.157 1.00 81.06 296 ASN A O 1
ATOM 2466 N N . CYS A 1 297 ? -24.084 -0.093 22.444 1.00 83.00 297 CYS A N 1
ATOM 2467 C CA . CYS A 1 297 ? -23.023 -0.167 21.438 1.00 83.00 297 CYS A CA 1
ATOM 2468 C C . CYS A 1 297 ? -21.855 -1.032 21.926 1.00 83.00 297 CYS A C 1
ATOM 2470 O O . CYS A 1 297 ? -21.535 -2.029 21.298 1.00 83.00 297 CYS A O 1
ATOM 2472 N N . PHE A 1 298 ? -21.241 -0.697 23.067 1.00 84.31 298 PHE A N 1
ATOM 2473 C CA . PHE A 1 298 ? -20.024 -1.384 23.524 1.00 84.31 298 PHE A CA 1
ATOM 2474 C C . PHE A 1 298 ? -20.261 -2.864 23.868 1.00 84.31 298 PHE A C 1
ATOM 2476 O O . PHE A 1 298 ? -19.504 -3.723 23.431 1.00 84.31 298 PHE A O 1
ATOM 2483 N N . LEU A 1 299 ? -21.324 -3.170 24.622 1.00 81.81 299 LEU A N 1
ATOM 2484 C CA . LEU A 1 299 ? -21.668 -4.544 25.020 1.00 81.81 299 LEU A CA 1
ATOM 2485 C C . LEU A 1 299 ? -22.500 -5.299 23.972 1.00 81.81 299 LEU A C 1
ATOM 2487 O O . LEU A 1 299 ? -22.715 -6.502 24.106 1.00 81.81 299 LEU A O 1
ATOM 2491 N N . HIS A 1 300 ? -23.011 -4.608 22.952 1.00 78.81 300 HIS A N 1
ATOM 2492 C CA . HIS A 1 300 ? -23.873 -5.218 21.947 1.00 78.81 300 HIS A CA 1
ATOM 2493 C C . HIS A 1 300 ? -23.048 -5.624 20.726 1.00 78.81 300 HIS A C 1
ATOM 2495 O O . HIS A 1 300 ? -22.801 -4.829 19.819 1.00 78.81 300 HIS A O 1
ATOM 2501 N N . ILE A 1 301 ? -22.631 -6.886 20.718 1.00 75.06 301 ILE A N 1
ATOM 2502 C CA . ILE A 1 301 ? -21.770 -7.470 19.687 1.00 75.06 301 ILE A CA 1
ATOM 2503 C C . ILE A 1 301 ? -22.381 -7.260 18.299 1.00 75.06 301 ILE A C 1
ATOM 2505 O O . ILE A 1 301 ? -23.555 -7.549 18.073 1.00 75.06 301 ILE A O 1
ATOM 2509 N N . GLY A 1 302 ? -21.579 -6.741 17.369 1.00 70.25 302 GLY A N 1
ATOM 2510 C CA . GLY A 1 302 ? -22.021 -6.436 16.005 1.00 70.25 302 GLY A CA 1
ATOM 2511 C C . GLY A 1 302 ? -22.632 -5.039 15.827 1.00 70.25 302 GLY A C 1
ATOM 2512 O O . GLY A 1 302 ? -22.922 -4.641 14.697 1.00 70.25 302 GLY A O 1
ATOM 2513 N N . ASN A 1 303 ? -22.810 -4.268 16.906 1.00 76.75 303 ASN A N 1
ATOM 2514 C CA . ASN A 1 303 ? -23.477 -2.967 16.872 1.00 76.75 303 ASN A CA 1
ATOM 2515 C C . ASN A 1 303 ? -22.499 -1.831 17.211 1.00 76.75 303 ASN A C 1
ATOM 2517 O O . ASN A 1 303 ? -22.328 -1.424 18.356 1.00 76.75 303 ASN A O 1
ATOM 2521 N N . SER A 1 304 ? -21.831 -1.299 16.187 1.00 79.88 304 SER A N 1
ATOM 2522 C CA . SER A 1 304 ? -20.874 -0.197 16.354 1.00 79.88 304 SER A CA 1
ATOM 2523 C C . SER A 1 304 ? -21.578 1.145 16.603 1.00 79.88 304 SER A C 1
ATOM 2525 O O . SER A 1 304 ? -22.463 1.539 15.836 1.00 79.88 304 SER A O 1
ATOM 2527 N N . TYR A 1 305 ? -21.118 1.912 17.605 1.00 82.69 305 TYR A N 1
ATOM 2528 C CA . TYR A 1 305 ? -21.558 3.300 17.841 1.00 82.69 305 TYR A CA 1
ATOM 2529 C C . TYR A 1 305 ? -21.430 4.156 16.576 1.00 82.69 305 TYR A C 1
ATOM 2531 O O . TYR A 1 305 ? -22.299 4.973 16.274 1.00 82.69 305 TYR A O 1
ATOM 2539 N N . TYR A 1 306 ? -20.397 3.902 15.782 1.00 83.31 306 TYR A N 1
ATOM 2540 C CA . TYR A 1 306 ? -20.095 4.625 14.555 1.00 83.31 306 TYR A CA 1
ATOM 2541 C C . TYR A 1 306 ? -21.078 4.357 13.403 1.00 83.31 306 TYR A C 1
ATOM 2543 O O . TYR A 1 306 ? -21.101 5.100 12.425 1.00 83.31 306 TYR A O 1
ATOM 2551 N N . LYS A 1 307 ? -21.935 3.333 13.523 1.00 80.12 307 LYS A N 1
ATOM 2552 C CA . LYS A 1 307 ? -23.081 3.087 12.626 1.00 80.12 307 LYS A CA 1
ATOM 2553 C C . LYS A 1 307 ? -24.406 3.592 13.206 1.00 80.12 307 LYS A C 1
ATOM 2555 O O . LYS A 1 307 ? -25.446 3.512 12.551 1.00 80.12 307 LYS A O 1
ATOM 2560 N N . SER A 1 308 ? -24.394 4.114 14.433 1.00 79.44 308 SER A N 1
ATOM 2561 C CA . SER A 1 308 ? -25.598 4.603 15.094 1.00 79.44 308 SER A CA 1
ATOM 2562 C C . SER A 1 308 ? -26.108 5.901 14.460 1.00 79.44 308 SER A C 1
ATOM 2564 O O . SER A 1 308 ? -25.362 6.731 13.933 1.00 79.44 308 SER A O 1
ATOM 2566 N N . ARG A 1 309 ? -27.422 6.123 14.574 1.00 75.19 309 ARG A N 1
ATOM 2567 C CA . ARG A 1 309 ? -28.051 7.392 14.169 1.00 75.19 309 ARG A CA 1
ATOM 2568 C C . ARG A 1 309 ? -27.545 8.579 14.988 1.00 75.19 309 ARG A C 1
ATOM 2570 O O . ARG A 1 309 ? -27.591 9.705 14.503 1.00 75.19 309 ARG A O 1
ATOM 2577 N N . GLU A 1 310 ? -27.121 8.336 16.224 1.00 80.00 310 GLU A N 1
ATOM 2578 C CA . GLU A 1 310 ? -26.576 9.362 17.109 1.00 80.00 310 GLU A CA 1
ATOM 2579 C C . GLU A 1 310 ? -25.235 9.871 16.583 1.00 80.00 310 GLU A C 1
ATOM 2581 O O . GLU A 1 310 ? -25.089 11.074 16.371 1.00 80.00 310 GLU A O 1
ATOM 2586 N N . PHE A 1 311 ? -24.315 8.960 16.255 1.00 83.12 311 PHE A N 1
ATOM 2587 C CA . PHE A 1 311 ? -23.053 9.322 15.616 1.00 83.12 311 PHE A CA 1
ATOM 2588 C C . PHE A 1 311 ? -23.282 10.054 14.290 1.00 83.12 311 PHE A C 1
ATOM 2590 O O . PHE A 1 311 ? -22.686 11.102 14.070 1.00 83.12 311 PHE A O 1
ATOM 2597 N N . ALA A 1 312 ? -24.191 9.571 13.434 1.00 77.75 312 ALA A N 1
ATOM 2598 C CA . ALA A 1 312 ? -24.489 10.231 12.160 1.00 77.75 312 ALA A CA 1
ATOM 2599 C C . ALA A 1 312 ? -24.955 11.692 12.340 1.00 77.75 312 ALA A C 1
ATOM 2601 O O . ALA A 1 312 ? -24.561 12.567 11.567 1.00 77.75 312 ALA A O 1
ATOM 2602 N N . ARG A 1 313 ? -25.755 11.976 13.379 1.00 77.06 313 ARG A N 1
ATOM 2603 C CA . ARG A 1 313 ? -26.156 13.347 13.739 1.00 77.06 313 ARG A CA 1
ATOM 2604 C C . ARG A 1 313 ? -24.958 14.177 14.194 1.00 77.06 313 ARG A C 1
ATOM 2606 O O . ARG A 1 313 ? -24.715 15.226 13.612 1.00 77.06 313 ARG A O 1
ATOM 2613 N N . LYS A 1 314 ? -24.177 13.678 15.157 1.00 83.88 314 LYS A N 1
ATOM 2614 C CA . LYS A 1 314 ? -23.002 14.397 15.676 1.00 83.88 314 LYS A CA 1
ATOM 2615 C C . LYS A 1 314 ? -21.965 14.669 14.589 1.00 83.88 314 LYS A C 1
ATOM 2617 O O . LYS A 1 314 ? -21.482 15.786 14.465 1.00 83.88 314 LYS A O 1
ATOM 2622 N N . ASN A 1 315 ? -21.688 13.685 13.739 1.00 83.38 315 ASN A N 1
ATOM 2623 C CA . ASN A 1 315 ? -20.757 13.851 12.632 1.00 83.38 315 ASN A CA 1
ATOM 2624 C C . ASN A 1 315 ? -21.271 14.873 11.606 1.00 83.38 315 ASN A C 1
ATOM 2626 O O . ASN A 1 315 ? -20.478 15.631 11.064 1.00 83.38 315 ASN A O 1
ATOM 2630 N N . THR A 1 316 ? -22.590 14.971 11.394 1.00 78.19 316 THR A N 1
ATOM 2631 C CA . THR A 1 316 ? -23.1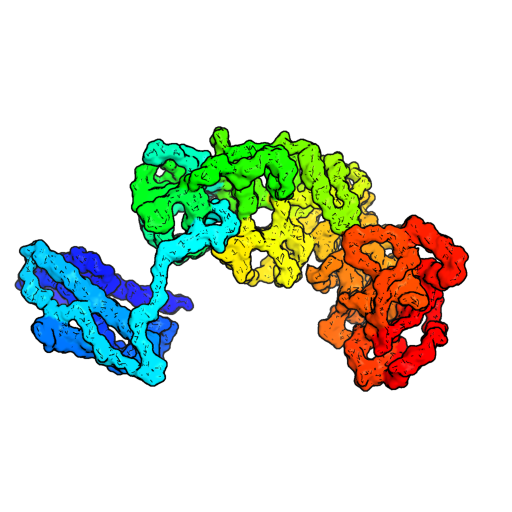79 16.057 10.588 1.00 78.19 316 THR A CA 1
ATOM 2632 C C . THR A 1 316 ? -22.906 17.428 11.222 1.00 78.19 316 THR A C 1
ATOM 2634 O O . THR A 1 316 ? -22.485 18.351 10.525 1.00 78.19 316 THR A O 1
ATOM 2637 N N . ASP A 1 317 ? -23.065 17.563 12.543 1.00 79.75 317 ASP A N 1
ATOM 2638 C CA . ASP A 1 317 ? -22.768 18.812 13.268 1.00 79.75 317 ASP A CA 1
ATOM 2639 C C . ASP A 1 317 ? -21.277 19.192 13.178 1.00 79.75 317 ASP A C 1
ATOM 2641 O O . ASP A 1 317 ? -20.910 20.373 13.063 1.00 79.75 317 ASP A O 1
ATOM 2645 N N . TRP A 1 318 ? -20.415 18.174 13.144 1.00 83.62 318 TRP A N 1
ATOM 2646 C CA . TRP A 1 318 ? -18.974 18.277 12.922 1.00 83.62 318 TRP A CA 1
ATOM 2647 C C . TRP A 1 318 ? -18.572 18.386 11.439 1.00 83.62 318 TRP A C 1
ATOM 2649 O O . TRP A 1 318 ? -17.390 18.290 11.121 1.00 83.62 318 TRP A O 1
ATOM 2659 N N . ALA A 1 319 ? -19.529 18.613 10.530 1.00 75.56 319 ALA A N 1
ATOM 2660 C CA . ALA A 1 319 ? -19.307 18.743 9.085 1.00 75.56 319 ALA A CA 1
ATOM 2661 C C . ALA A 1 319 ? -18.586 17.535 8.452 1.00 75.56 319 ALA A C 1
ATOM 2663 O O . ALA A 1 319 ? -17.705 17.697 7.613 1.00 75.56 319 ALA A O 1
ATOM 2664 N N . PHE A 1 320 ? -18.967 16.326 8.871 1.00 73.69 320 PHE A N 1
ATOM 2665 C CA . PHE A 1 320 ? -18.397 15.043 8.446 1.00 73.69 320 PHE A CA 1
ATOM 2666 C C . PHE A 1 320 ? -16.888 14.919 8.704 1.00 73.69 320 PHE A C 1
ATOM 2668 O O . PHE A 1 320 ? -16.179 14.174 8.031 1.00 73.69 320 PHE A O 1
ATOM 2675 N N . GLY A 1 321 ? -16.390 15.627 9.723 1.00 75.88 321 GLY A N 1
ATOM 2676 C CA . GLY A 1 321 ? -14.972 15.651 10.069 1.00 75.88 321 GLY A CA 1
ATOM 2677 C C . GLY A 1 321 ? -14.421 14.345 10.652 1.00 75.88 321 GLY A C 1
ATOM 2678 O O . GLY A 1 321 ? -13.224 14.284 10.923 1.00 75.88 321 GLY A O 1
ATOM 2679 N N . VAL A 1 322 ? -15.250 13.318 10.876 1.00 83.50 322 VAL A N 1
ATOM 2680 C CA . VAL A 1 322 ? -14.827 12.023 11.431 1.00 83.50 322 VAL A CA 1
ATOM 2681 C C . VAL A 1 322 ? -15.175 10.882 10.489 1.00 83.50 322 VAL A C 1
ATOM 2683 O O . VAL A 1 322 ? -16.329 10.707 10.095 1.00 83.50 322 VAL A O 1
ATOM 2686 N N . LYS A 1 323 ? -14.178 10.043 10.207 1.00 81.38 323 LYS A N 1
ATOM 2687 C CA . LYS A 1 323 ? -14.332 8.808 9.435 1.00 81.38 323 LYS A CA 1
ATOM 2688 C C . LYS A 1 323 ? -13.860 7.641 10.288 1.00 81.38 323 LYS A C 1
ATOM 2690 O O . LYS A 1 323 ? -12.652 7.455 10.432 1.00 81.38 323 LYS A O 1
ATOM 2695 N N . PRO A 1 324 ? -14.801 6.913 10.900 1.00 82.12 324 PRO A N 1
ATOM 2696 C CA . PRO A 1 324 ? -14.475 5.867 11.843 1.00 82.12 324 PRO A CA 1
ATOM 2697 C C . PRO A 1 324 ? -13.982 4.628 11.110 1.00 82.12 324 PRO A C 1
ATOM 2699 O O . PRO A 1 324 ? -14.518 4.237 10.065 1.00 82.12 324 PRO A O 1
ATOM 2702 N N . THR A 1 325 ? -12.962 4.001 11.668 1.00 77.50 325 THR A N 1
ATOM 2703 C CA . THR A 1 325 ? -12.336 2.800 11.105 1.00 77.50 325 THR A CA 1
ATOM 2704 C C . THR A 1 325 ? -12.908 1.538 11.748 1.00 77.50 325 THR A C 1
ATOM 2706 O O . THR A 1 325 ? -12.963 0.480 11.125 1.00 77.50 325 THR A O 1
ATOM 2709 N N . SER A 1 326 ? -13.480 1.664 12.943 1.00 75.25 326 SER A N 1
ATOM 2710 C CA . SER A 1 326 ? -14.130 0.592 13.696 1.00 75.25 326 SER A CA 1
ATOM 2711 C C . SER A 1 326 ? -15.592 0.394 13.266 1.00 75.25 326 SER A C 1
ATOM 2713 O O . SER A 1 326 ? -16.532 0.981 13.808 1.00 75.25 326 SER A O 1
ATOM 2715 N N . GLN A 1 327 ? -15.818 -0.466 12.267 1.00 69.38 327 GLN A N 1
ATOM 2716 C CA . GLN A 1 327 ? -17.148 -0.639 11.655 1.00 69.38 327 GLN A CA 1
ATOM 2717 C C . GLN A 1 327 ? -17.952 -1.846 12.156 1.00 69.38 327 GLN A C 1
ATOM 2719 O O . GLN A 1 327 ? -19.177 -1.863 12.005 1.00 69.38 327 GLN A O 1
ATOM 2724 N N . PHE A 1 328 ? -17.292 -2.862 12.712 1.00 71.38 328 PHE A N 1
ATOM 2725 C CA . PHE A 1 328 ? -17.922 -4.160 12.982 1.00 71.38 328 PHE A CA 1
ATOM 2726 C C . PHE A 1 328 ? -18.481 -4.302 14.402 1.00 71.38 328 PHE A C 1
ATOM 2728 O O . PHE A 1 328 ? -19.427 -5.052 14.594 1.00 71.38 328 PHE A O 1
ATOM 2735 N N . GLY A 1 329 ? -17.946 -3.578 15.393 1.00 73.00 329 GLY A N 1
ATOM 2736 C CA . GLY A 1 329 ? -18.419 -3.685 16.783 1.00 73.00 329 GLY A CA 1
ATOM 2737 C C . GLY A 1 329 ? -18.067 -5.019 17.457 1.00 73.00 329 GLY A C 1
ATOM 2738 O O . GLY A 1 329 ? -18.829 -5.501 18.289 1.00 73.00 329 GLY A O 1
ATOM 2739 N N . ILE A 1 330 ? -16.943 -5.630 17.065 1.00 76.69 330 ILE A N 1
ATOM 2740 C CA . ILE A 1 330 ? -16.421 -6.885 17.642 1.00 76.69 330 ILE A CA 1
ATOM 2741 C C . ILE A 1 330 ? -14.973 -6.765 18.145 1.00 76.69 330 ILE A C 1
ATOM 2743 O O . ILE A 1 330 ? -14.502 -7.649 18.848 1.00 76.69 330 ILE A O 1
ATOM 2747 N N . GLY A 1 331 ? -14.271 -5.669 17.827 1.00 79.50 331 GLY A N 1
ATOM 2748 C CA . GLY A 1 331 ? -12.821 -5.548 18.032 1.00 79.50 331 GLY A CA 1
ATOM 2749 C C . GLY A 1 331 ? -12.367 -5.689 19.486 1.00 79.50 331 GLY A C 1
ATOM 2750 O O . GLY A 1 331 ? -11.305 -6.247 19.734 1.00 79.50 331 GLY A O 1
ATOM 2751 N N . ILE A 1 332 ? -13.181 -5.278 20.465 1.00 84.75 332 ILE A N 1
ATOM 2752 C CA . ILE A 1 332 ? -12.836 -5.435 21.889 1.00 84.75 332 ILE A CA 1
ATOM 2753 C C . ILE A 1 332 ? -12.731 -6.907 22.316 1.00 84.75 332 ILE A C 1
ATOM 2755 O O . ILE A 1 332 ? -11.931 -7.233 23.188 1.00 84.75 332 ILE A O 1
ATOM 2759 N N . LEU A 1 333 ? -13.481 -7.803 21.665 1.00 85.19 333 LEU A N 1
ATOM 2760 C CA . LEU A 1 333 ? -13.464 -9.236 21.962 1.00 85.19 333 LEU A CA 1
ATOM 2761 C C . LEU A 1 333 ? -12.108 -9.864 21.616 1.00 85.19 333 LEU A C 1
ATOM 2763 O O . LEU A 1 333 ? -11.674 -10.791 22.293 1.00 85.19 333 LEU A O 1
ATOM 2767 N N . SER A 1 334 ? -11.391 -9.310 20.633 1.00 86.19 334 SER A N 1
ATOM 2768 C CA . SER A 1 334 ? -10.027 -9.742 20.303 1.00 86.19 334 SER A CA 1
ATOM 2769 C C . SER A 1 334 ? -9.061 -9.594 21.491 1.00 86.19 334 SER A C 1
ATOM 2771 O O . SER A 1 334 ? -8.081 -10.327 21.578 1.00 86.19 334 SER A O 1
ATOM 2773 N N . GLY A 1 335 ? -9.359 -8.716 22.462 1.00 89.31 335 GLY A N 1
ATOM 2774 C CA . GLY A 1 335 ? -8.580 -8.569 23.694 1.00 89.31 335 GLY A CA 1
ATOM 2775 C C . GLY A 1 335 ? -8.489 -9.856 24.521 1.00 89.31 335 GLY A C 1
ATOM 2776 O O . GLY A 1 335 ? -7.493 -10.057 25.216 1.00 89.31 335 GLY A O 1
ATOM 2777 N N . TYR A 1 336 ? -9.462 -10.768 24.387 1.00 88.69 336 TYR A N 1
ATOM 2778 C CA . TYR A 1 336 ? -9.429 -12.079 25.043 1.00 88.69 336 TYR A CA 1
ATOM 2779 C C . TYR A 1 336 ? -8.365 -13.035 24.480 1.00 88.69 336 TYR A C 1
ATOM 2781 O O . TYR A 1 336 ? -8.145 -14.106 25.047 1.00 88.69 336 TYR A O 1
ATOM 2789 N N . MET A 1 337 ? -7.662 -12.667 23.401 1.00 87.44 337 MET A N 1
ATOM 2790 C CA . MET A 1 337 ? -6.466 -13.395 22.965 1.00 87.44 337 MET A CA 1
ATOM 2791 C C . MET A 1 337 ? -5.360 -13.287 24.021 1.00 87.44 337 MET A C 1
ATOM 2793 O O . MET A 1 337 ? -4.856 -14.316 24.466 1.00 87.44 337 MET A O 1
ATOM 2797 N N . LEU A 1 338 ? -5.080 -12.071 24.508 1.00 90.50 338 LEU A N 1
ATOM 2798 C CA . LEU A 1 338 ? -4.024 -11.803 25.496 1.00 90.50 338 LEU A CA 1
ATOM 2799 C C . LEU A 1 338 ? -4.497 -11.832 26.952 1.00 90.50 338 LEU A C 1
ATOM 2801 O O . LEU A 1 338 ? -3.676 -12.003 27.854 1.00 90.50 338 LEU A O 1
ATOM 2805 N N . ALA A 1 339 ? -5.790 -11.615 27.201 1.00 91.25 339 ALA A N 1
ATOM 2806 C CA . ALA A 1 339 ? -6.327 -11.370 28.536 1.00 91.25 339 ALA A CA 1
ATOM 2807 C C . ALA A 1 339 ? -7.496 -12.293 28.900 1.00 91.25 339 ALA A C 1
ATOM 2809 O O . ALA A 1 339 ? -8.291 -12.665 28.047 1.00 91.25 339 ALA A O 1
ATOM 2810 N N . ASP A 1 340 ? -7.647 -12.607 30.188 1.00 87.44 340 ASP A N 1
ATOM 2811 C CA . ASP A 1 340 ? -8.840 -13.308 30.702 1.00 87.44 340 ASP A CA 1
ATOM 2812 C C . ASP A 1 340 ? -9.934 -12.327 31.152 1.00 87.44 340 ASP A C 1
ATOM 2814 O O . ASP A 1 340 ? -11.105 -12.688 31.302 1.00 87.44 340 ASP A O 1
ATOM 2818 N N . ARG A 1 341 ? -9.555 -11.067 31.402 1.00 89.75 341 ARG A N 1
ATOM 2819 C CA . ARG A 1 341 ? -10.461 -10.005 31.851 1.00 89.75 341 ARG A CA 1
ATOM 2820 C C . ARG A 1 341 ? -10.146 -8.691 31.159 1.00 89.75 341 ARG A C 1
ATOM 2822 O O . ARG A 1 341 ? -8.979 -8.349 30.968 1.00 89.75 341 ARG A O 1
ATOM 2829 N N . ILE A 1 342 ? -11.191 -7.922 30.879 1.00 92.62 342 ILE A N 1
ATOM 2830 C CA . ILE A 1 342 ? -11.080 -6.574 30.322 1.00 92.62 342 ILE A CA 1
ATOM 2831 C C . ILE A 1 342 ? -11.702 -5.587 31.309 1.00 92.62 342 ILE A C 1
ATOM 2833 O O . ILE A 1 342 ? -12.897 -5.649 31.596 1.00 92.62 342 ILE A O 1
ATOM 2837 N N . GLY A 1 343 ? -10.886 -4.688 31.850 1.00 92.81 343 GLY A N 1
ATOM 2838 C CA . GLY A 1 343 ? -11.333 -3.553 32.652 1.00 92.81 343 GLY A CA 1
ATOM 2839 C C . GLY A 1 343 ? -11.536 -2.321 31.780 1.00 92.81 343 GLY A C 1
ATOM 2840 O O . GLY A 1 343 ? -10.746 -2.063 30.874 1.00 92.81 343 GLY A O 1
ATOM 2841 N N . VAL A 1 344 ? -12.580 -1.549 32.059 1.00 95.06 344 VAL A N 1
ATOM 2842 C CA . VAL A 1 344 ? -12.867 -0.297 31.355 1.00 95.06 344 VAL A CA 1
ATOM 2843 C C . VAL A 1 344 ? -13.191 0.784 32.371 1.00 95.06 344 VAL A C 1
ATOM 2845 O O . VAL A 1 344 ? -14.085 0.592 33.192 1.00 95.06 344 VAL A O 1
ATOM 2848 N N . SER A 1 345 ? -12.516 1.926 32.268 1.00 96.44 345 SER A N 1
ATOM 2849 C CA . SER A 1 345 ? -12.818 3.151 33.016 1.00 96.44 345 SER A CA 1
ATOM 2850 C C . SER A 1 345 ? -13.050 4.279 32.014 1.00 96.44 345 SER A C 1
ATOM 2852 O O . SER A 1 345 ? -12.243 4.467 31.113 1.00 96.44 345 SER A O 1
ATOM 2854 N N . THR A 1 346 ? -14.149 5.024 32.109 1.00 97.50 346 THR A N 1
ATOM 2855 C CA . THR A 1 346 ? -14.508 6.032 31.095 1.00 97.50 346 THR A CA 1
ATOM 2856 C C . THR A 1 346 ? -15.276 7.207 31.688 1.00 97.50 346 THR A C 1
ATOM 2858 O O . THR A 1 346 ? -15.969 7.072 32.702 1.00 97.50 346 THR A O 1
ATOM 2861 N N . VAL A 1 347 ? -15.168 8.366 31.041 1.00 97.19 347 VAL A N 1
ATOM 2862 C CA . VAL A 1 347 ? -15.960 9.565 31.331 1.00 97.19 347 VAL A CA 1
ATOM 2863 C C . VAL A 1 347 ? -16.333 10.243 30.017 1.00 97.19 347 VAL A C 1
ATOM 2865 O O . VAL A 1 347 ? -15.497 10.449 29.138 1.00 97.19 347 VAL A O 1
ATOM 2868 N N . TYR A 1 348 ? -17.620 10.539 29.859 1.00 96.56 348 TYR A N 1
ATOM 2869 C CA . TYR A 1 348 ? -18.159 11.083 28.621 1.00 96.56 348 TYR A CA 1
ATOM 2870 C C . TYR A 1 348 ? -18.013 12.602 28.572 1.00 96.56 348 TYR A C 1
ATOM 2872 O O . TYR A 1 348 ? -18.389 13.283 29.522 1.00 96.56 348 TYR A O 1
ATOM 2880 N N . TYR A 1 349 ? -17.554 13.143 27.444 1.00 93.50 349 TYR A N 1
ATOM 2881 C CA . TYR A 1 349 ? -17.243 14.572 27.312 1.00 93.50 349 TYR A CA 1
ATOM 2882 C C . TYR A 1 349 ? -18.434 15.530 27.545 1.00 93.50 349 TYR A C 1
ATOM 2884 O O . TYR A 1 349 ? -18.224 16.695 27.880 1.00 93.50 349 TYR A O 1
ATOM 2892 N N . GLU A 1 350 ? -19.682 15.073 27.369 1.00 92.12 350 GLU A N 1
ATOM 2893 C CA . GLU A 1 350 ? -20.896 15.867 27.663 1.00 92.12 350 GLU A CA 1
ATOM 2894 C C . GLU A 1 350 ? -21.365 15.724 29.120 1.00 92.12 350 GLU A C 1
ATOM 2896 O O . GLU A 1 350 ? -22.223 16.477 29.575 1.00 92.12 350 GLU A O 1
ATOM 2901 N N . GLU A 1 351 ? -20.797 14.772 29.861 1.00 92.69 351 GLU A N 1
ATOM 2902 C CA . GLU A 1 351 ? -21.100 14.478 31.262 1.00 92.69 351 GLU A CA 1
ATOM 2903 C C . GLU A 1 351 ? -19.791 14.451 32.088 1.00 92.69 351 GLU A C 1
ATOM 2905 O O . GLU A 1 351 ? -19.472 13.425 32.702 1.00 92.69 351 GLU A O 1
ATOM 2910 N N . PRO A 1 352 ? -19.007 15.552 32.113 1.00 88.06 352 PRO A N 1
ATOM 2911 C CA . PRO A 1 352 ? -17.714 15.575 32.792 1.00 88.06 352 PRO A CA 1
ATOM 2912 C C . PRO A 1 352 ? -17.872 15.258 34.282 1.00 88.06 352 PRO A C 1
ATOM 2914 O O . PRO A 1 352 ? -18.896 15.561 34.900 1.00 88.06 352 PRO A O 1
ATOM 2917 N N . ASN A 1 353 ? -16.843 14.652 34.875 1.00 89.06 353 ASN A N 1
ATOM 2918 C CA . ASN A 1 353 ? -16.819 14.156 36.259 1.00 89.06 353 ASN A CA 1
ATOM 2919 C C . ASN A 1 353 ? -17.768 12.985 36.580 1.00 89.06 353 ASN A C 1
ATOM 2921 O O . ASN A 1 353 ? -17.806 12.521 37.725 1.00 89.06 353 ASN A O 1
ATOM 2925 N N . LYS A 1 354 ? -18.508 12.454 35.599 1.00 93.06 354 LYS A N 1
ATOM 2926 C CA . LYS A 1 354 ? -19.361 11.271 35.773 1.00 93.06 354 LYS A CA 1
ATOM 2927 C C . LYS A 1 354 ? -18.653 10.002 35.297 1.00 93.06 354 LYS A C 1
ATOM 2929 O O . LYS A 1 354 ? -19.012 9.393 34.292 1.00 93.06 354 LYS A O 1
ATOM 2934 N N . TYR A 1 355 ? -17.634 9.612 36.053 1.00 93.25 355 TYR A N 1
ATOM 2935 C CA . TYR A 1 355 ? -16.829 8.426 35.775 1.00 93.25 355 TYR A CA 1
ATOM 2936 C C . TYR A 1 355 ? -17.631 7.135 35.958 1.00 93.25 355 TYR A C 1
ATOM 2938 O O . TYR A 1 355 ? -18.363 6.978 36.939 1.00 93.25 355 TYR A O 1
ATOM 2946 N N . MET A 1 356 ? -17.424 6.177 35.061 1.00 92.88 356 MET A N 1
ATOM 2947 C CA . MET A 1 356 ? -17.926 4.811 35.191 1.00 92.88 356 MET A CA 1
ATOM 2948 C C . MET A 1 356 ? -16.779 3.833 34.992 1.00 92.88 356 MET A C 1
ATOM 2950 O O . MET A 1 356 ? -15.952 4.037 34.107 1.00 92.88 356 MET A O 1
ATOM 2954 N N . SER A 1 357 ? -16.759 2.770 35.794 1.00 92.38 357 SER A N 1
ATOM 2955 C CA . SER A 1 357 ? -15.826 1.659 35.612 1.00 92.38 357 SER A CA 1
ATOM 2956 C C . SER A 1 357 ? -16.564 0.334 35.654 1.00 92.38 357 SER A C 1
ATOM 2958 O O . SER A 1 357 ? -17.541 0.193 36.395 1.00 92.38 357 SER A O 1
ATOM 2960 N N . PHE A 1 358 ? -16.126 -0.628 34.856 1.00 90.25 358 PHE A N 1
ATOM 2961 C CA . PHE A 1 358 ? -16.691 -1.972 34.828 1.00 90.25 358 PHE A CA 1
ATOM 2962 C C . PHE A 1 358 ? -15.654 -3.000 34.374 1.00 90.25 358 PHE A C 1
ATOM 2964 O O . PHE A 1 358 ? -14.638 -2.651 33.772 1.00 90.25 358 PHE A O 1
ATOM 2971 N N . ILE A 1 359 ? -15.917 -4.269 34.681 1.00 87.88 359 ILE A N 1
ATOM 2972 C CA . ILE A 1 359 ? -15.079 -5.405 34.288 1.00 87.88 359 ILE A CA 1
ATOM 2973 C C . ILE A 1 359 ? -15.922 -6.397 33.487 1.00 87.88 359 ILE A C 1
ATOM 2975 O O . ILE A 1 359 ? -17.091 -6.636 33.802 1.00 87.88 359 ILE A O 1
ATOM 2979 N N . LEU A 1 360 ? -15.300 -6.949 32.449 1.00 87.38 360 LEU A N 1
ATOM 2980 C CA . LEU A 1 360 ? -15.782 -8.075 31.664 1.00 87.38 360 LEU A CA 1
ATOM 2981 C C . LEU A 1 360 ? -14.912 -9.299 31.963 1.00 87.38 360 LEU A C 1
ATOM 2983 O O . LEU A 1 360 ? -13.714 -9.290 31.664 1.00 87.38 360 LEU A O 1
ATOM 2987 N N . GLU A 1 361 ? -15.501 -10.342 32.542 1.00 82.38 361 GLU A N 1
ATOM 2988 C CA . GLU A 1 361 ? -14.836 -11.635 32.738 1.00 82.38 361 GLU A CA 1
ATOM 2989 C C . GLU A 1 361 ? -15.232 -12.582 31.603 1.00 82.38 361 GLU A C 1
ATOM 2991 O O . GLU A 1 361 ? -16.419 -12.806 31.385 1.00 82.38 361 GLU A O 1
ATOM 2996 N N . GLY A 1 362 ? -14.251 -13.071 30.835 1.00 69.38 362 GLY A N 1
ATOM 2997 C CA . GLY A 1 362 ? -14.475 -13.990 29.714 1.00 69.38 362 GLY A CA 1
ATOM 2998 C C . GLY A 1 362 ? -15.471 -13.519 28.638 1.00 69.38 362 GLY A C 1
ATOM 2999 O O . GLY A 1 362 ? -16.098 -12.465 28.712 1.00 69.38 362 GLY A O 1
ATOM 3000 N N . VAL A 1 363 ? -15.622 -14.317 27.581 1.00 61.72 363 VAL A N 1
ATOM 3001 C CA . VAL A 1 363 ? -16.474 -13.948 26.435 1.00 61.72 363 VAL A CA 1
ATOM 3002 C C . VAL A 1 363 ? -17.963 -14.188 26.719 1.00 61.72 363 VAL A C 1
ATOM 3004 O O . VAL A 1 363 ? -18.829 -13.535 26.141 1.00 61.72 363 VAL A O 1
ATOM 3007 N N . SER A 1 364 ? -18.270 -15.115 27.630 1.00 58.50 364 SER A N 1
ATOM 3008 C CA . SER A 1 364 ? -19.626 -15.575 27.950 1.00 58.50 364 SER A CA 1
ATOM 3009 C C . SER A 1 364 ? -20.013 -15.420 29.427 1.00 58.50 364 SER A C 1
ATOM 3011 O O . SER A 1 364 ? -20.997 -16.028 29.847 1.00 58.50 364 SER A O 1
ATOM 3013 N N . GLU A 1 365 ? -19.243 -14.677 30.231 1.00 64.88 365 GLU A N 1
ATOM 3014 C CA . GLU A 1 365 ? -19.473 -14.566 31.680 1.00 64.88 365 GLU A CA 1
ATOM 3015 C C . GLU A 1 365 ? -20.103 -13.217 32.091 1.00 64.88 365 GLU A C 1
ATOM 3017 O O . GLU A 1 365 ? -20.915 -12.634 31.368 1.00 64.88 365 GLU A O 1
ATOM 3022 N N . HIS A 1 366 ? -19.822 -12.771 33.318 1.00 68.94 366 HIS A N 1
ATOM 3023 C CA . HIS A 1 366 ? -20.528 -11.699 34.003 1.00 68.94 366 HIS A CA 1
ATOM 3024 C C . HIS A 1 366 ? -19.924 -10.320 33.699 1.00 68.94 366 HIS A C 1
ATOM 3026 O O . HIS A 1 366 ? -18.712 -10.116 33.729 1.00 68.94 366 HIS A O 1
ATOM 3032 N N . PHE A 1 367 ? -20.807 -9.342 33.490 1.00 79.94 367 PHE A N 1
ATOM 3033 C CA . PHE A 1 367 ? -20.489 -7.914 33.493 1.00 79.94 367 PHE A CA 1
ATOM 3034 C C . PHE A 1 367 ? -20.858 -7.316 34.851 1.00 79.94 367 PHE A C 1
ATOM 3036 O O . PHE A 1 367 ? -21.980 -7.512 35.331 1.00 79.94 367 PHE A O 1
ATOM 3043 N N . TYR A 1 368 ? -19.960 -6.533 35.447 1.00 81.75 368 TYR A N 1
ATOM 3044 C CA . TYR A 1 368 ? -20.268 -5.797 36.671 1.00 81.75 368 TYR A CA 1
ATOM 3045 C C . TYR A 1 368 ? -19.561 -4.443 36.740 1.00 81.75 368 TYR A C 1
ATOM 3047 O O . TYR A 1 368 ? -18.412 -4.280 36.329 1.00 81.75 368 TYR A O 1
ATOM 3055 N N . TYR A 1 369 ? -20.264 -3.456 37.301 1.00 82.75 369 TYR A N 1
ATOM 3056 C CA . TYR A 1 369 ? -19.701 -2.141 37.585 1.00 82.75 369 TYR A CA 1
ATOM 3057 C C . TYR A 1 369 ? -18.777 -2.192 38.802 1.00 82.75 369 TYR A C 1
ATOM 3059 O O . TYR A 1 369 ? -19.066 -2.854 39.800 1.00 82.75 369 TYR A O 1
ATOM 3067 N N . THR A 1 370 ? -17.692 -1.429 38.740 1.00 84.25 370 THR A N 1
ATOM 3068 C CA . THR A 1 370 ? -16.730 -1.246 39.825 1.00 84.25 370 THR A CA 1
ATOM 3069 C C . THR A 1 370 ? -16.628 0.231 40.199 1.00 84.25 370 THR A C 1
ATOM 3071 O O . THR A 1 370 ? -17.084 1.128 39.485 1.00 84.25 370 THR A O 1
ATOM 3074 N N . LYS A 1 371 ? -16.045 0.511 41.367 1.00 83.19 371 LYS A N 1
ATOM 3075 C CA . LYS A 1 371 ? -15.745 1.887 41.765 1.00 83.19 371 LYS A CA 1
ATOM 3076 C C . LYS A 1 371 ? -14.509 2.361 41.001 1.00 83.19 371 LYS A C 1
ATOM 3078 O O . LYS A 1 371 ? -13.454 1.754 41.143 1.00 83.19 371 LYS A O 1
ATOM 3083 N N . THR A 1 372 ? -14.623 3.472 40.272 1.00 87.75 372 THR A N 1
ATOM 3084 C CA . THR A 1 372 ? -13.468 4.103 39.614 1.00 87.75 372 THR A CA 1
ATOM 3085 C C . THR A 1 372 ? -12.410 4.483 40.649 1.00 87.75 372 THR A C 1
ATOM 3087 O O . THR A 1 372 ? -12.721 5.191 41.620 1.00 87.75 372 THR A O 1
ATOM 3090 N N . SER A 1 373 ? -11.177 4.012 40.442 1.00 87.94 373 SER A N 1
ATOM 3091 C CA . SER A 1 373 ? -10.028 4.333 41.291 1.00 87.94 373 SER A CA 1
ATOM 3092 C C . SER A 1 373 ? -9.707 5.833 41.221 1.00 87.94 373 SER A C 1
ATOM 3094 O O . SER A 1 373 ? -10.099 6.522 40.280 1.00 87.94 373 SER A O 1
ATOM 3096 N N . GLN A 1 374 ? -9.027 6.371 42.236 1.00 89.50 374 GLN A N 1
ATOM 3097 C CA . GLN A 1 374 ? -8.627 7.783 42.217 1.00 89.50 374 GLN A CA 1
ATOM 3098 C C . GLN A 1 374 ? -7.603 8.058 41.103 1.00 89.50 374 GLN A C 1
ATOM 3100 O O . GLN A 1 374 ? -7.719 9.066 40.416 1.00 89.50 374 GLN A O 1
ATOM 3105 N N . LEU A 1 375 ? -6.686 7.114 40.874 1.00 89.44 375 LEU A N 1
ATOM 3106 C CA . LEU A 1 375 ? -5.700 7.170 39.797 1.00 89.44 375 LEU A CA 1
ATOM 3107 C C . LEU A 1 375 ? -6.366 7.230 38.414 1.00 89.44 375 LEU A C 1
ATOM 3109 O O . LEU A 1 375 ? -6.037 8.098 37.615 1.00 89.44 375 LEU A O 1
ATOM 3113 N N . ASP A 1 376 ? -7.355 6.368 38.152 1.00 92.38 376 ASP A N 1
ATOM 3114 C CA . ASP A 1 376 ? -8.069 6.353 36.868 1.00 92.38 376 ASP A CA 1
ATOM 3115 C C . ASP A 1 376 ? -8.799 7.684 36.621 1.00 92.38 376 ASP A C 1
ATOM 3117 O O . ASP A 1 376 ? -8.860 8.150 35.488 1.00 92.38 376 ASP A O 1
ATOM 3121 N N . LYS A 1 377 ? -9.342 8.321 37.670 1.00 93.31 377 LYS A N 1
ATOM 3122 C CA . LYS A 1 377 ? -9.980 9.645 37.549 1.00 93.31 377 LYS A CA 1
ATOM 3123 C C . LYS A 1 377 ? -8.977 10.738 37.200 1.00 93.31 377 LYS A C 1
ATOM 3125 O O . LYS A 1 377 ? -9.289 11.598 36.386 1.00 93.31 377 LYS A O 1
ATOM 3130 N N . GLU A 1 378 ? -7.805 10.713 37.828 1.00 93.19 378 GLU A N 1
ATOM 3131 C CA . GLU A 1 378 ? -6.736 11.685 37.580 1.00 93.19 378 GLU A CA 1
ATOM 3132 C C . GLU A 1 378 ? -6.182 11.560 36.159 1.00 93.19 378 GLU A C 1
ATOM 3134 O O . GLU A 1 378 ? -5.973 12.580 35.508 1.00 93.19 378 GLU A O 1
ATOM 3139 N N . LEU A 1 379 ? -6.023 10.330 35.661 1.00 93.38 379 LEU A N 1
ATOM 3140 C CA . LEU A 1 379 ? -5.592 10.061 34.287 1.00 93.38 379 LEU A CA 1
ATOM 3141 C C . LEU A 1 379 ? -6.643 10.481 33.246 1.00 93.38 379 LEU A C 1
ATOM 3143 O O . LEU A 1 379 ? -6.294 11.060 32.227 1.00 93.38 379 LEU A O 1
ATOM 3147 N N . LEU A 1 380 ? -7.929 10.209 33.495 1.00 93.75 380 LEU A N 1
ATOM 3148 C CA . LEU A 1 380 ? -9.012 10.510 32.549 1.00 93.75 380 LEU A CA 1
ATOM 3149 C C . LEU A 1 380 ? -9.401 11.996 32.495 1.00 93.75 380 LEU A C 1
ATOM 3151 O O . LEU A 1 380 ? -9.812 12.494 31.447 1.00 93.75 380 LEU A O 1
ATOM 3155 N N . GLY A 1 381 ? -9.350 12.702 33.627 1.00 92.50 381 GLY A N 1
ATOM 3156 C CA . GLY A 1 381 ? -9.843 14.076 33.723 1.00 92.50 381 GLY A CA 1
ATOM 3157 C C . GLY A 1 381 ? -11.310 14.213 33.284 1.00 92.50 381 GLY A C 1
ATOM 3158 O O . GLY A 1 381 ? -12.195 13.521 33.781 1.00 92.50 381 GLY A O 1
ATOM 3159 N N . ASP A 1 382 ? -11.588 15.124 32.347 1.00 91.94 382 ASP A N 1
ATOM 3160 C CA . ASP A 1 382 ? -12.963 15.467 31.949 1.00 91.94 382 ASP A CA 1
ATOM 3161 C C . ASP A 1 382 ? -13.579 14.542 30.884 1.00 91.94 382 ASP A C 1
ATOM 3163 O O . ASP A 1 382 ? -14.803 14.527 30.734 1.00 91.94 382 ASP A O 1
ATOM 3167 N N . HIS A 1 383 ? -12.769 13.812 30.110 1.00 95.06 383 HIS A N 1
ATOM 3168 C CA . HIS A 1 383 ? -13.230 12.963 29.004 1.00 95.06 383 HIS A CA 1
ATOM 3169 C C . HIS A 1 383 ? -12.175 11.908 28.625 1.00 95.06 383 HIS A C 1
ATOM 3171 O O . HIS A 1 383 ? -10.983 12.203 28.633 1.00 95.06 383 HIS A O 1
ATOM 3177 N N . GLY A 1 384 ? -12.605 10.706 28.233 1.00 97.00 384 GLY A N 1
ATOM 3178 C CA . GLY A 1 384 ? -11.702 9.666 27.723 1.00 97.00 384 GLY A CA 1
ATOM 3179 C C . GLY A 1 384 ? -12.087 8.250 28.140 1.00 97.00 384 GLY A C 1
ATOM 3180 O O . GLY A 1 384 ? -13.135 8.032 28.764 1.00 97.00 384 GLY A O 1
ATOM 3181 N N . THR A 1 385 ? -11.233 7.284 27.803 1.00 97.88 385 THR A N 1
ATOM 3182 C CA . THR A 1 385 ? -11.366 5.880 28.219 1.00 97.88 385 THR A CA 1
ATOM 3183 C C . THR A 1 385 ? -10.004 5.262 28.538 1.00 97.88 385 THR A C 1
ATOM 3185 O O . THR A 1 385 ? -9.019 5.514 27.857 1.00 97.88 385 THR A O 1
ATOM 3188 N N . ILE A 1 386 ? -9.958 4.415 29.566 1.00 97.88 386 ILE A N 1
ATOM 3189 C CA . ILE A 1 386 ? -8.856 3.500 29.862 1.00 97.88 386 ILE A CA 1
ATOM 3190 C C . ILE A 1 386 ? -9.376 2.082 29.653 1.00 97.88 386 ILE A C 1
ATOM 3192 O O . ILE A 1 386 ? -10.327 1.665 30.320 1.00 97.88 386 ILE A O 1
ATOM 3196 N N . ILE A 1 387 ? -8.738 1.338 28.757 1.00 97.19 387 ILE A N 1
ATOM 3197 C CA . ILE A 1 387 ? -8.933 -0.104 28.589 1.00 97.19 387 ILE A CA 1
ATOM 3198 C C . ILE A 1 387 ? -7.774 -0.823 29.274 1.00 97.19 387 ILE A C 1
ATOM 3200 O O . ILE A 1 387 ? -6.623 -0.492 29.016 1.00 97.19 387 ILE A O 1
ATOM 3204 N N . LYS A 1 388 ? -8.071 -1.810 30.123 1.00 95.94 388 LYS A N 1
ATOM 3205 C CA . LYS A 1 388 ? -7.101 -2.653 30.839 1.00 95.94 388 LYS A CA 1
ATOM 3206 C C . LYS A 1 388 ? -7.285 -4.108 30.412 1.00 95.94 388 LYS A C 1
ATOM 3208 O O . LYS A 1 388 ? -8.341 -4.687 30.650 1.00 95.94 388 LYS A O 1
ATOM 3213 N N . LEU A 1 389 ? -6.271 -4.702 29.796 1.00 95.88 389 LEU A N 1
ATOM 3214 C CA . LEU A 1 389 ? -6.235 -6.105 29.383 1.00 95.88 389 LEU A CA 1
ATOM 3215 C C . LEU A 1 389 ? -5.450 -6.909 30.426 1.00 95.88 389 LEU A C 1
ATOM 3217 O O . LEU A 1 389 ? -4.219 -6.902 30.406 1.00 95.88 389 LEU A O 1
ATOM 3221 N N . TYR A 1 390 ? -6.145 -7.571 31.355 1.00 93.75 390 TYR A N 1
ATOM 3222 C CA . TYR A 1 390 ? -5.507 -8.375 32.405 1.00 93.75 390 TYR A CA 1
ATOM 3223 C C . TYR A 1 390 ? -5.010 -9.698 31.826 1.00 93.75 390 TYR A C 1
ATOM 3225 O O . TYR A 1 390 ? -5.813 -10.572 31.490 1.00 93.75 390 TYR A O 1
ATOM 3233 N N . LEU A 1 391 ? -3.690 -9.815 31.713 1.00 94.56 391 LEU A N 1
ATOM 3234 C CA . LEU A 1 391 ? -3.015 -10.828 30.912 1.00 94.56 391 LEU A CA 1
ATOM 3235 C C . LEU A 1 391 ? -3.251 -12.251 31.426 1.00 94.56 391 LEU A C 1
ATOM 3237 O O . LEU A 1 391 ? -3.359 -12.481 32.633 1.00 94.56 391 LEU A O 1
ATOM 3241 N N . LYS A 1 392 ? -3.269 -13.211 30.498 1.00 91.25 392 LYS A N 1
ATOM 3242 C CA . LYS A 1 392 ? -3.205 -14.639 30.837 1.00 91.25 392 LYS A CA 1
ATOM 3243 C C . LYS A 1 392 ? -1.822 -14.994 31.395 1.00 91.25 392 LYS A C 1
ATOM 3245 O O . LYS A 1 392 ? -0.834 -14.365 30.996 1.00 91.25 392 LYS A O 1
ATOM 3250 N N . PRO A 1 393 ? -1.703 -16.040 32.235 1.00 89.50 393 PRO A N 1
ATOM 3251 C CA . PRO A 1 393 ? -0.432 -16.429 32.853 1.00 89.50 393 PRO A CA 1
ATOM 3252 C C . PRO A 1 393 ? 0.728 -16.662 31.869 1.00 89.50 393 PRO A C 1
ATOM 3254 O O . PRO A 1 393 ? 1.883 -16.407 32.214 1.00 89.50 393 PRO A O 1
ATOM 3257 N N . GLU A 1 394 ? 0.445 -17.130 30.649 1.00 89.12 394 GLU A N 1
ATOM 3258 C CA . GLU A 1 394 ? 1.455 -17.315 29.597 1.00 89.12 394 GLU A CA 1
ATOM 3259 C C . GLU A 1 394 ? 2.075 -15.999 29.092 1.00 89.12 394 GLU A C 1
ATOM 3261 O O . GLU A 1 394 ? 3.271 -15.968 28.801 1.00 89.12 394 GLU A O 1
ATOM 3266 N N . PHE A 1 395 ? 1.319 -14.895 29.072 1.00 91.44 395 PHE A N 1
ATOM 3267 C CA . PHE A 1 395 ? 1.792 -13.592 28.589 1.00 91.44 395 PHE A CA 1
ATOM 3268 C C . PHE A 1 395 ? 2.439 -12.739 29.680 1.00 91.44 395 PHE A C 1
ATOM 3270 O O . PHE A 1 395 ? 3.286 -11.896 29.375 1.00 91.44 395 PHE A O 1
ATOM 3277 N N . GLU A 1 396 ? 2.097 -12.957 30.956 1.00 89.50 396 GLU A N 1
ATOM 3278 C CA . GLU A 1 396 ? 2.599 -12.137 32.069 1.00 89.50 396 GLU A CA 1
ATOM 3279 C C . GLU A 1 396 ? 4.133 -12.098 32.150 1.00 89.50 396 GLU A C 1
ATOM 3281 O O . GLU A 1 396 ? 4.714 -11.075 32.534 1.00 89.50 396 GLU A O 1
ATOM 3286 N N . LYS A 1 397 ? 4.798 -13.197 31.771 1.00 85.62 397 LYS A N 1
ATOM 3287 C CA . LYS A 1 397 ? 6.262 -13.319 31.818 1.00 85.62 397 LYS A CA 1
ATOM 3288 C C . LYS A 1 397 ? 6.966 -12.543 30.707 1.00 85.62 397 LYS A C 1
ATOM 3290 O O . LYS A 1 397 ? 8.026 -11.983 30.963 1.00 85.62 397 LYS A O 1
ATOM 3295 N N . ASN A 1 398 ? 6.372 -12.488 29.516 1.00 88.31 398 ASN A N 1
ATOM 3296 C CA . ASN A 1 398 ? 7.042 -11.979 28.318 1.00 88.31 398 ASN A CA 1
ATOM 3297 C C . ASN A 1 398 ? 6.666 -10.523 28.015 1.00 88.31 398 ASN A C 1
ATOM 3299 O O . ASN A 1 398 ? 7.513 -9.746 27.574 1.00 88.31 398 ASN A O 1
ATOM 3303 N N . VAL A 1 399 ? 5.419 -10.120 28.289 1.00 95.12 399 VAL A N 1
ATOM 3304 C CA . VAL A 1 399 ? 4.947 -8.759 27.995 1.00 95.12 399 VAL A CA 1
ATOM 3305 C C . VAL A 1 399 ? 5.683 -7.728 28.845 1.00 95.12 399 VAL A C 1
ATOM 3307 O O . VAL A 1 399 ? 5.729 -7.857 30.065 1.00 95.12 399 VAL A O 1
ATOM 3310 N N . ASN A 1 400 ? 6.236 -6.681 28.241 1.00 95.31 400 ASN A N 1
ATOM 3311 C CA . ASN A 1 400 ? 6.960 -5.633 28.963 1.00 95.31 400 ASN A CA 1
ATOM 3312 C C . ASN A 1 400 ? 6.911 -4.283 28.231 1.00 95.31 400 ASN A C 1
ATOM 3314 O O . ASN A 1 400 ? 6.636 -4.219 27.033 1.00 95.31 400 ASN A O 1
ATOM 3318 N N . ALA A 1 401 ? 7.210 -3.206 28.959 1.00 96.38 401 ALA A N 1
ATOM 3319 C CA . ALA A 1 401 ? 7.349 -1.849 28.422 1.00 96.38 401 ALA A CA 1
ATOM 3320 C C . ALA A 1 401 ? 8.790 -1.332 28.573 1.00 96.38 401 ALA A C 1
ATOM 3322 O O . ALA A 1 401 ? 9.031 -0.133 28.709 1.00 96.38 401 ALA A O 1
ATOM 3323 N N . LYS A 1 402 ? 9.775 -2.237 28.584 1.00 95.62 402 LYS A N 1
ATOM 3324 C CA . LYS A 1 402 ? 11.176 -1.862 28.751 1.00 95.62 402 LYS A CA 1
ATOM 3325 C C . LYS A 1 402 ? 11.664 -1.069 27.541 1.00 95.62 402 LYS A C 1
ATOM 3327 O O . LYS A 1 402 ? 11.498 -1.496 26.398 1.00 95.62 402 LYS A O 1
ATOM 3332 N N . TYR A 1 403 ? 12.297 0.072 27.784 1.00 94.31 403 TYR A N 1
ATOM 3333 C CA . TYR A 1 403 ? 12.897 0.864 26.718 1.00 94.31 403 TYR A CA 1
ATOM 3334 C C . TYR A 1 403 ? 14.277 0.313 26.337 1.00 94.31 403 TYR A C 1
ATOM 3336 O O . TYR A 1 403 ? 15.143 0.111 27.191 1.00 94.31 403 TYR A O 1
ATOM 3344 N N . PHE A 1 404 ? 14.505 0.111 25.039 1.00 94.00 404 PHE A N 1
ATOM 3345 C CA . PHE A 1 404 ? 15.801 -0.295 24.499 1.00 94.00 404 PHE A CA 1
ATOM 3346 C C . PHE A 1 404 ? 16.320 0.776 23.541 1.00 94.00 404 PHE A C 1
ATOM 3348 O O . PHE A 1 404 ? 15.725 1.026 22.497 1.00 94.00 404 PHE A O 1
ATOM 3355 N N . ALA A 1 405 ? 17.480 1.368 23.840 1.00 92.50 405 ALA A N 1
ATOM 3356 C CA . ALA A 1 405 ? 18.075 2.407 22.990 1.00 92.50 405 ALA A CA 1
ATOM 3357 C C . ALA A 1 405 ? 18.405 1.921 21.560 1.00 92.50 405 ALA A C 1
ATOM 3359 O O . ALA A 1 405 ? 18.498 2.730 20.640 1.00 92.50 405 ALA A O 1
ATOM 3360 N N . LYS A 1 406 ? 18.566 0.603 21.380 1.00 94.25 406 LYS A N 1
ATOM 3361 C CA . LYS A 1 406 ? 18.798 -0.067 20.093 1.00 94.25 406 LYS A CA 1
ATOM 3362 C C . LYS A 1 406 ? 17.513 -0.547 19.394 1.00 94.25 406 LYS A C 1
ATOM 3364 O O . LYS A 1 406 ? 17.617 -1.178 18.349 1.00 94.25 406 LYS A O 1
ATOM 3369 N N . MET A 1 407 ? 16.317 -0.246 19.916 1.00 94.88 407 MET A N 1
ATOM 3370 C CA . MET A 1 407 ? 15.031 -0.693 19.347 1.00 94.88 407 MET A CA 1
ATOM 3371 C C . MET A 1 407 ? 14.881 -0.439 17.832 1.00 94.88 407 MET A C 1
ATOM 3373 O O . MET A 1 407 ? 14.413 -1.344 17.140 1.00 94.88 407 MET A O 1
ATOM 3377 N N . PRO A 1 408 ? 15.333 0.700 17.262 1.00 95.12 408 PRO A N 1
ATOM 3378 C CA . PRO A 1 408 ? 15.278 0.899 15.815 1.00 95.12 408 PRO A CA 1
ATOM 3379 C C . PRO A 1 408 ? 15.980 -0.198 15.000 1.00 95.12 408 PRO A C 1
ATOM 3381 O O . PRO A 1 408 ? 15.503 -0.522 13.922 1.00 95.12 408 PRO A O 1
ATOM 3384 N N . LEU A 1 409 ? 17.060 -0.816 15.503 1.00 93.69 409 LEU A N 1
ATOM 3385 C CA . LEU A 1 409 ? 17.735 -1.924 14.807 1.00 93.69 409 LEU A CA 1
ATOM 3386 C C . LEU A 1 409 ? 16.844 -3.162 14.695 1.00 93.69 409 LEU A C 1
ATOM 3388 O O . LEU A 1 409 ? 16.770 -3.755 13.623 1.00 93.69 409 LEU A O 1
ATOM 3392 N N . ALA A 1 410 ? 16.158 -3.525 15.782 1.00 94.12 410 ALA A N 1
ATOM 3393 C CA . ALA A 1 410 ? 15.230 -4.654 15.794 1.00 94.12 410 ALA A CA 1
ATOM 3394 C C . ALA A 1 410 ? 14.036 -4.412 14.858 1.00 94.12 410 ALA A C 1
ATOM 3396 O O . ALA A 1 410 ? 13.537 -5.339 14.231 1.00 94.12 410 ALA A O 1
ATOM 3397 N N . LEU A 1 411 ? 13.588 -3.160 14.718 1.00 94.62 411 LEU A N 1
ATOM 3398 C CA . LEU A 1 411 ? 12.538 -2.823 13.756 1.00 94.62 411 LEU A CA 1
ATOM 3399 C C . LEU A 1 411 ? 13.016 -2.990 12.305 1.00 94.62 411 LEU A C 1
ATOM 3401 O O . LEU A 1 411 ? 12.228 -3.411 11.466 1.00 94.62 411 LEU A O 1
ATOM 3405 N N . MET A 1 412 ? 14.286 -2.695 12.007 1.00 93.06 412 MET A N 1
ATOM 3406 C CA . MET A 1 412 ? 14.839 -2.745 10.645 1.00 93.06 412 MET A CA 1
ATOM 3407 C C . MET A 1 412 ? 15.060 -4.154 10.082 1.00 93.06 412 MET A C 1
ATOM 3409 O O . MET A 1 412 ? 15.158 -4.294 8.865 1.00 93.06 412 MET A O 1
ATOM 3413 N N . SER A 1 413 ? 15.201 -5.188 10.915 1.00 87.94 413 SER A N 1
ATOM 3414 C CA . SER A 1 413 ? 15.518 -6.541 10.441 1.00 87.94 413 SER A CA 1
ATOM 3415 C C . SER A 1 413 ? 14.964 -7.622 11.362 1.00 87.94 413 SER A C 1
ATOM 3417 O O . SER A 1 413 ? 15.067 -7.516 12.577 1.00 87.94 413 SER A O 1
ATOM 3419 N N . HIS A 1 414 ? 14.455 -8.703 10.765 1.00 83.81 414 HIS A N 1
ATOM 3420 C CA . HIS A 1 414 ? 14.020 -9.928 11.456 1.00 83.81 414 HIS A CA 1
ATOM 3421 C C . HIS A 1 414 ? 15.149 -10.957 11.601 1.00 83.81 414 HIS A C 1
ATOM 3423 O O . HIS A 1 414 ? 14.911 -12.159 11.694 1.00 83.81 414 HIS A O 1
ATOM 3429 N N . ASN A 1 415 ? 16.401 -10.510 11.521 1.00 88.94 415 ASN A N 1
ATOM 3430 C CA . ASN A 1 415 ? 17.543 -11.383 11.708 1.00 88.94 415 ASN A CA 1
ATOM 3431 C C . ASN A 1 415 ? 17.807 -11.600 13.199 1.00 88.94 415 ASN A C 1
ATOM 3433 O O . ASN A 1 415 ? 18.112 -10.643 13.912 1.00 88.94 415 ASN A O 1
ATOM 3437 N N . GLU A 1 416 ? 17.801 -12.863 13.625 1.00 88.81 416 GLU A N 1
ATOM 3438 C CA . GLU A 1 416 ? 18.000 -13.256 15.025 1.00 88.81 416 GLU A CA 1
ATOM 3439 C C . GLU A 1 416 ? 19.251 -12.621 15.650 1.00 88.81 416 GLU A C 1
ATOM 3441 O O . GLU A 1 416 ? 19.182 -12.113 16.761 1.00 88.81 416 GLU A O 1
ATOM 3446 N N . LYS A 1 417 ? 20.377 -12.526 14.924 1.00 89.56 417 LYS A N 1
ATOM 3447 C CA . LYS A 1 417 ? 21.609 -11.922 15.471 1.00 89.56 417 LYS A CA 1
ATOM 3448 C C . LYS A 1 417 ? 21.452 -10.435 15.785 1.00 89.56 417 LYS A C 1
ATOM 3450 O O . LYS A 1 417 ? 22.090 -9.928 16.705 1.00 89.56 417 LYS A O 1
ATOM 3455 N N . ILE A 1 418 ? 20.658 -9.720 14.986 1.00 90.88 418 ILE A N 1
ATOM 3456 C CA . ILE A 1 418 ? 20.381 -8.298 15.211 1.00 90.88 418 ILE A CA 1
ATOM 3457 C C . ILE A 1 418 ? 19.427 -8.158 16.390 1.00 90.88 418 ILE A C 1
ATOM 3459 O O . ILE A 1 418 ? 19.698 -7.357 17.281 1.00 90.88 418 ILE A O 1
ATOM 3463 N N . GLU A 1 419 ? 18.362 -8.953 16.429 1.00 92.25 419 GLU A N 1
ATOM 3464 C CA . GLU A 1 419 ? 17.389 -8.943 17.524 1.00 92.25 419 GLU A CA 1
ATOM 3465 C C . GLU A 1 419 ? 18.055 -9.274 18.872 1.00 92.25 419 GLU A C 1
ATOM 3467 O O . GLU A 1 419 ? 17.937 -8.489 19.814 1.00 92.25 419 GLU A O 1
ATOM 3472 N N . GLU A 1 420 ? 18.881 -10.324 18.928 1.00 92.44 420 GLU A N 1
ATOM 3473 C CA . GLU A 1 420 ? 19.665 -10.720 20.110 1.00 92.44 420 GLU A CA 1
ATOM 3474 C C . GLU A 1 420 ? 20.656 -9.638 20.573 1.00 92.44 420 GLU A C 1
ATOM 3476 O O . GLU A 1 420 ? 20.973 -9.537 21.761 1.00 92.44 420 GLU A O 1
ATOM 3481 N N . SER A 1 421 ? 21.144 -8.794 19.654 1.00 91.38 421 SER A N 1
ATOM 3482 C CA . SER A 1 421 ? 22.019 -7.662 19.994 1.00 91.38 421 SER A CA 1
ATOM 3483 C C . SER A 1 421 ? 21.279 -6.516 20.704 1.00 91.38 421 SER A C 1
ATOM 3485 O O . SER A 1 421 ? 21.916 -5.679 21.356 1.00 91.38 421 SER A O 1
ATOM 3487 N N . VAL A 1 422 ? 19.947 -6.464 20.572 1.00 92.38 422 VAL A N 1
ATOM 3488 C CA . VAL A 1 422 ? 19.070 -5.512 21.263 1.00 92.38 422 VAL A CA 1
ATOM 3489 C C . VAL A 1 422 ? 18.656 -6.078 22.621 1.00 92.38 422 VAL A C 1
ATOM 3491 O O . VAL A 1 422 ? 18.878 -5.421 23.643 1.00 92.38 422 VAL A O 1
ATOM 3494 N N . CYS A 1 423 ? 18.071 -7.280 22.638 1.00 92.81 423 CYS A N 1
ATOM 3495 C CA . CYS A 1 423 ? 17.692 -8.022 23.842 1.00 92.81 423 CYS A CA 1
ATOM 3496 C C . CYS A 1 423 ? 17.340 -9.489 23.525 1.00 92.81 423 CYS A C 1
ATOM 3498 O O . CYS A 1 423 ? 17.363 -9.912 22.377 1.00 92.81 423 CYS A O 1
ATOM 3500 N N . ASP A 1 424 ? 17.020 -10.281 24.554 1.00 92.62 424 ASP A N 1
ATOM 3501 C CA . ASP A 1 424 ? 16.500 -11.644 24.378 1.00 92.62 424 ASP A CA 1
ATOM 3502 C C . ASP A 1 424 ? 15.219 -11.660 23.516 1.00 92.62 424 ASP A C 1
ATOM 3504 O O . ASP A 1 424 ? 14.335 -10.818 23.693 1.00 92.62 424 ASP A O 1
ATOM 3508 N N . ILE A 1 425 ? 15.102 -12.646 22.618 1.00 90.50 425 ILE A N 1
ATOM 3509 C CA . ILE A 1 425 ? 14.023 -12.742 21.618 1.00 90.50 425 ILE A CA 1
ATOM 3510 C C . ILE A 1 425 ? 12.635 -12.793 22.273 1.00 90.50 425 ILE A C 1
ATOM 3512 O O . ILE A 1 425 ? 11.710 -12.139 21.792 1.00 90.50 425 ILE A O 1
ATOM 3516 N N . ASN A 1 426 ? 12.466 -13.506 23.394 1.00 89.94 426 ASN A N 1
ATOM 3517 C CA . ASN A 1 426 ? 11.170 -13.561 24.085 1.00 89.94 426 ASN A CA 1
ATOM 3518 C C . ASN A 1 426 ? 10.813 -12.204 24.704 1.00 89.94 426 ASN A C 1
ATOM 3520 O O . ASN A 1 426 ? 9.656 -11.779 24.672 1.00 89.94 426 ASN A O 1
ATOM 3524 N N . THR A 1 427 ? 11.818 -11.506 25.236 1.00 93.12 427 THR A N 1
ATOM 3525 C CA . THR A 1 427 ? 11.665 -10.148 25.769 1.00 93.12 427 THR A CA 1
ATOM 3526 C C . THR A 1 427 ? 11.284 -9.160 24.666 1.00 93.12 427 THR A C 1
ATOM 3528 O O . THR A 1 427 ? 10.415 -8.317 24.890 1.00 93.12 427 THR A O 1
ATOM 3531 N N . LEU A 1 428 ? 11.897 -9.262 23.481 1.00 94.56 428 LEU A N 1
ATOM 3532 C CA . LEU A 1 428 ? 11.570 -8.433 22.318 1.00 94.56 428 LEU A CA 1
ATOM 3533 C C . LEU A 1 428 ? 10.159 -8.725 21.795 1.00 94.56 428 LEU A C 1
ATOM 3535 O O . LEU A 1 428 ? 9.386 -7.797 21.565 1.00 94.56 428 LEU A O 1
ATOM 3539 N N . GLY A 1 429 ? 9.810 -10.008 21.662 1.00 92.25 429 GLY A N 1
ATOM 3540 C CA . GLY A 1 429 ? 8.512 -10.459 21.161 1.00 92.25 429 GLY A CA 1
ATOM 3541 C C . GLY A 1 429 ? 7.329 -9.985 22.006 1.00 92.25 429 GLY A C 1
ATOM 3542 O O . GLY A 1 429 ? 6.264 -9.737 21.456 1.00 92.25 429 GLY A O 1
ATOM 3543 N N . GLY A 1 430 ? 7.522 -9.796 23.318 1.00 93.88 430 GLY A N 1
ATOM 3544 C CA . GLY A 1 430 ? 6.523 -9.222 24.227 1.00 93.88 430 GLY A CA 1
ATOM 3545 C C . GLY A 1 430 ? 6.660 -7.713 24.486 1.00 93.88 430 GLY A C 1
ATOM 3546 O O . GLY A 1 430 ? 5.938 -7.170 25.325 1.00 93.88 430 GLY A O 1
ATOM 3547 N N . ASN A 1 431 ? 7.592 -7.015 23.836 1.00 96.50 431 ASN A N 1
ATOM 3548 C CA . ASN A 1 431 ? 7.853 -5.605 24.114 1.00 96.50 431 ASN A CA 1
ATOM 3549 C C . ASN A 1 431 ? 6.854 -4.677 23.401 1.00 96.50 431 ASN A C 1
ATOM 3551 O O . ASN A 1 431 ? 6.732 -4.711 22.175 1.00 96.50 431 ASN A O 1
ATOM 3555 N N . LEU A 1 432 ? 6.195 -3.783 24.147 1.00 96.50 432 LEU A N 1
ATOM 3556 C CA . LEU A 1 432 ? 5.194 -2.878 23.573 1.00 96.50 432 LEU A CA 1
ATOM 3557 C C . LEU A 1 432 ? 5.761 -1.934 22.499 1.00 96.50 432 LEU A C 1
ATOM 3559 O O . LEU A 1 432 ? 5.072 -1.690 21.511 1.00 96.50 432 LEU A O 1
ATOM 3563 N N . PHE A 1 433 ? 7.000 -1.437 22.628 1.00 95.88 433 PHE A N 1
ATOM 3564 C CA . PHE A 1 433 ? 7.600 -0.572 21.598 1.00 95.88 433 PHE A CA 1
ATOM 3565 C C . PHE A 1 433 ? 7.777 -1.315 20.278 1.00 95.88 433 PHE A C 1
ATOM 3567 O O . PHE A 1 433 ? 7.470 -0.757 19.224 1.00 95.88 433 PHE A O 1
ATOM 3574 N N . TYR A 1 434 ? 8.233 -2.567 20.337 1.00 95.38 434 TYR A N 1
ATOM 3575 C CA . TYR A 1 434 ? 8.412 -3.413 19.160 1.00 95.38 434 TYR A CA 1
ATOM 3576 C C . TYR A 1 434 ? 7.068 -3.766 18.509 1.00 95.38 434 TYR A C 1
ATOM 3578 O O . TYR A 1 434 ? 6.885 -3.552 17.312 1.00 95.38 434 TYR A O 1
ATOM 3586 N N . ILE A 1 435 ? 6.103 -4.244 19.300 1.00 94.88 435 ILE A N 1
ATOM 3587 C CA . ILE A 1 435 ? 4.789 -4.678 18.811 1.00 94.88 435 ILE A CA 1
ATOM 3588 C C . ILE A 1 435 ? 4.012 -3.505 18.199 1.00 94.88 435 ILE A C 1
ATOM 3590 O O . ILE A 1 435 ? 3.579 -3.575 17.047 1.00 94.88 435 ILE A O 1
ATOM 3594 N N . ILE A 1 436 ? 3.854 -2.410 18.949 1.00 95.25 436 ILE A N 1
ATOM 3595 C CA . ILE A 1 436 ? 3.011 -1.282 18.538 1.00 95.25 436 ILE A CA 1
ATOM 3596 C C . ILE A 1 436 ? 3.629 -0.563 17.336 1.00 95.25 436 ILE A C 1
ATOM 3598 O O . ILE A 1 436 ? 2.910 -0.290 16.379 1.00 95.25 436 ILE A O 1
ATOM 3602 N N . SER A 1 437 ? 4.948 -0.333 17.314 1.00 95.06 437 SER A N 1
ATOM 3603 C CA . SER A 1 437 ? 5.604 0.351 16.181 1.00 95.06 437 SER A CA 1
ATOM 3604 C C . SER A 1 437 ? 5.599 -0.482 14.888 1.00 95.06 437 SER A C 1
ATOM 3606 O O . SER A 1 437 ? 5.685 0.077 13.797 1.00 95.06 437 SER A O 1
ATOM 3608 N N . LYS A 1 438 ? 5.480 -1.818 14.970 1.00 92.00 438 LYS A N 1
ATOM 3609 C CA . LYS A 1 438 ? 5.301 -2.679 13.783 1.00 92.00 438 LYS A CA 1
ATOM 3610 C C . LYS A 1 438 ? 3.880 -2.618 13.227 1.00 92.00 438 LYS A C 1
ATOM 3612 O O . LYS A 1 438 ? 3.703 -2.743 12.019 1.00 92.00 438 LYS A O 1
ATOM 3617 N N . GLN A 1 439 ? 2.883 -2.453 14.095 1.00 91.31 439 GLN A N 1
ATOM 3618 C CA . GLN A 1 439 ? 1.468 -2.451 13.711 1.00 91.31 439 GLN A CA 1
ATOM 3619 C C . GLN A 1 439 ? 0.951 -1.049 13.347 1.00 91.31 439 GLN A C 1
ATOM 3621 O O . GLN A 1 439 ? 0.101 -0.914 12.465 1.00 91.31 439 GLN A O 1
ATOM 3626 N N . ILE A 1 440 ? 1.461 -0.005 14.004 1.00 93.31 440 ILE A N 1
ATOM 3627 C CA . ILE A 1 440 ? 1.072 1.396 13.824 1.00 93.31 440 ILE A CA 1
ATOM 3628 C C . ILE A 1 440 ? 2.300 2.174 13.364 1.00 93.31 440 ILE A C 1
ATOM 3630 O O . ILE A 1 440 ? 3.186 2.492 14.151 1.00 93.31 440 ILE A O 1
ATOM 3634 N N . GLY A 1 441 ? 2.358 2.472 12.070 1.00 92.06 441 GLY A N 1
ATOM 3635 C CA . GLY A 1 441 ? 3.530 3.101 11.468 1.00 92.06 441 GLY A CA 1
ATOM 3636 C C . GLY A 1 441 ? 3.418 4.608 11.291 1.00 92.06 441 GLY A C 1
ATOM 3637 O O . GLY A 1 441 ? 4.436 5.263 11.087 1.00 92.06 441 GLY A O 1
ATOM 3638 N N . ILE A 1 442 ? 2.214 5.182 11.322 1.00 94.62 442 ILE A N 1
ATOM 3639 C CA . ILE A 1 442 ? 2.018 6.608 11.022 1.00 94.62 442 ILE A CA 1
ATOM 3640 C C . ILE A 1 442 ? 1.057 7.211 12.039 1.00 94.62 442 ILE A C 1
ATOM 3642 O O . ILE A 1 442 ? -0.059 6.732 12.215 1.00 94.62 442 ILE A O 1
ATOM 3646 N N . MET A 1 443 ? 1.474 8.286 12.705 1.00 92.19 443 MET A N 1
ATOM 3647 C CA . MET A 1 443 ? 0.606 8.968 13.661 1.00 92.19 443 MET A CA 1
ATOM 3648 C C . MET A 1 443 ? -0.404 9.869 12.945 1.00 92.19 443 MET A C 1
ATOM 3650 O O . MET A 1 443 ? -0.089 10.545 11.962 1.00 92.19 443 MET A O 1
ATOM 3654 N N . THR A 1 444 ? -1.638 9.902 13.453 1.00 90.50 444 THR A N 1
ATOM 3655 C CA . THR A 1 444 ? -2.665 10.812 12.936 1.00 90.50 444 THR A CA 1
ATOM 3656 C C . THR A 1 444 ? -2.364 12.238 13.414 1.00 90.50 444 THR A C 1
ATOM 3658 O O . THR A 1 444 ? -2.096 12.435 14.597 1.00 90.50 444 THR A O 1
ATOM 3661 N N . PRO A 1 445 ? -2.438 13.267 12.548 1.00 88.69 445 PRO A N 1
ATOM 3662 C CA . PRO A 1 445 ? -2.156 14.640 12.958 1.00 88.69 445 PRO A CA 1
ATOM 3663 C C . PRO A 1 445 ? -2.964 15.087 14.188 1.00 88.69 445 PRO A C 1
ATOM 3665 O O . PRO A 1 445 ? -4.191 14.999 14.196 1.00 88.69 445 PRO A O 1
ATOM 3668 N N . ASN A 1 446 ? -2.267 15.644 15.185 1.00 91.69 446 ASN A N 1
ATOM 3669 C CA . ASN A 1 446 ? -2.801 16.090 16.485 1.00 91.69 446 ASN A CA 1
ATOM 3670 C C . ASN A 1 446 ? -3.292 14.975 17.427 1.00 91.69 446 ASN A C 1
ATOM 3672 O O . ASN A 1 446 ? -3.968 15.286 18.410 1.00 91.69 446 ASN A O 1
ATOM 3676 N N . ILE A 1 447 ? -2.972 13.713 17.137 1.00 94.25 447 ILE A N 1
ATOM 3677 C CA . ILE A 1 447 ? -3.219 12.567 18.014 1.00 94.25 447 ILE A CA 1
ATOM 3678 C C . ILE A 1 447 ? -1.891 11.821 18.155 1.00 94.25 447 ILE A C 1
ATOM 3680 O O . ILE A 1 447 ? -1.539 10.998 17.308 1.00 94.25 447 ILE A O 1
ATOM 3684 N N . ASP A 1 448 ? -1.144 12.166 19.198 1.00 94.00 448 ASP A N 1
ATOM 3685 C CA . ASP A 1 448 ? 0.176 11.600 19.467 1.00 94.00 448 ASP A CA 1
ATOM 3686 C C . ASP A 1 448 ? 0.011 10.208 20.122 1.00 94.00 448 ASP A C 1
ATOM 3688 O O . ASP A 1 448 ? -0.988 9.942 20.799 1.00 94.00 448 ASP A O 1
ATOM 3692 N N . ILE A 1 449 ? 0.953 9.293 19.874 1.00 95.69 449 ILE A N 1
ATOM 3693 C CA . ILE A 1 449 ? 0.928 7.925 20.416 1.00 95.69 449 ILE A CA 1
ATOM 3694 C C . ILE A 1 449 ? 2.201 7.701 21.211 1.00 95.69 449 ILE A C 1
ATOM 3696 O O . ILE A 1 449 ? 3.303 7.781 20.660 1.00 95.69 449 ILE A O 1
ATOM 3700 N N . CYS A 1 450 ? 2.049 7.380 22.489 1.00 96.06 450 CYS A N 1
ATOM 3701 C CA . CYS A 1 450 ? 3.166 7.157 23.387 1.00 96.06 450 CYS A CA 1
ATOM 3702 C C . CYS A 1 450 ? 3.050 5.813 24.114 1.00 96.06 450 CYS A C 1
ATOM 3704 O O . CYS A 1 450 ? 1.977 5.223 24.252 1.00 96.06 450 CYS A O 1
ATOM 3706 N N . ILE A 1 451 ? 4.195 5.317 24.563 1.00 97.50 451 ILE A N 1
ATOM 3707 C CA . ILE A 1 451 ? 4.313 4.158 25.434 1.00 97.50 451 ILE A CA 1
ATOM 3708 C C . ILE A 1 451 ? 5.008 4.627 26.705 1.00 97.50 451 ILE A C 1
ATOM 3710 O O . ILE A 1 451 ? 6.111 5.180 26.649 1.00 97.50 451 ILE A O 1
ATOM 3714 N N . LYS A 1 452 ? 4.361 4.414 27.846 1.00 97.44 452 LYS A N 1
ATOM 3715 C CA . LYS A 1 452 ? 4.941 4.652 29.161 1.00 97.44 452 LYS A CA 1
ATOM 3716 C C . LYS A 1 452 ? 5.879 3.501 29.504 1.00 97.44 452 LYS A C 1
ATOM 3718 O O . LYS A 1 452 ? 5.452 2.349 29.595 1.00 97.44 452 LYS A O 1
ATOM 3723 N N . ASP A 1 453 ? 7.164 3.812 29.638 1.00 96.12 453 ASP A N 1
ATOM 3724 C CA . ASP A 1 453 ? 8.179 2.817 29.975 1.00 96.12 453 ASP A CA 1
ATOM 3725 C C . ASP A 1 453 ? 8.165 2.431 31.466 1.00 96.12 453 ASP A C 1
ATOM 3727 O O . ASP A 1 453 ? 7.442 3.003 32.282 1.00 96.12 453 ASP A O 1
ATOM 3731 N N . GLU A 1 454 ? 8.988 1.447 31.833 1.00 93.94 454 GLU A N 1
ATOM 3732 C CA . GLU A 1 454 ? 9.123 0.967 33.221 1.00 93.94 454 GLU A CA 1
ATOM 3733 C C . GLU A 1 454 ? 9.680 2.028 34.195 1.00 93.94 454 GLU A C 1
ATOM 3735 O O . GLU A 1 454 ? 9.561 1.866 35.409 1.00 93.94 454 GLU A O 1
ATOM 3740 N N . GLU A 1 455 ? 10.264 3.121 33.688 1.00 93.50 455 GLU A N 1
ATOM 3741 C CA . GLU A 1 455 ? 10.721 4.273 34.479 1.00 93.50 455 GLU A CA 1
ATOM 3742 C C . GLU A 1 455 ? 9.624 5.349 34.619 1.00 93.50 455 GLU A C 1
ATOM 3744 O O . GLU A 1 455 ? 9.824 6.365 35.287 1.00 93.50 455 GLU A O 1
ATOM 3749 N N . GLY A 1 456 ? 8.454 5.132 34.010 1.00 92.12 456 GLY A N 1
ATOM 3750 C CA . GLY A 1 456 ? 7.320 6.050 34.013 1.00 92.12 456 GLY A CA 1
ATOM 3751 C C . GLY A 1 456 ? 7.416 7.178 32.984 1.00 92.12 456 GLY A C 1
ATOM 3752 O O . GLY A 1 456 ? 6.628 8.121 33.053 1.00 92.12 456 GLY A O 1
ATOM 3753 N N . THR A 1 457 ? 8.355 7.103 32.038 1.00 95.88 457 THR A N 1
ATOM 3754 C CA . THR A 1 457 ? 8.528 8.096 30.971 1.00 95.88 457 THR A CA 1
ATOM 3755 C C . THR A 1 457 ? 7.666 7.731 29.765 1.00 95.88 457 THR A C 1
ATOM 3757 O O . THR A 1 457 ? 7.831 6.657 29.187 1.00 95.88 457 THR A O 1
ATOM 3760 N N . CYS A 1 458 ? 6.790 8.640 29.330 1.00 94.62 458 CYS A N 1
ATOM 3761 C CA . CYS A 1 458 ? 6.040 8.485 28.081 1.00 94.62 458 CYS A CA 1
ATOM 3762 C C . CYS A 1 458 ? 6.946 8.793 26.881 1.00 94.62 458 CYS A C 1
ATOM 3764 O O . CYS A 1 458 ? 7.518 9.880 26.777 1.00 94.62 458 CYS A O 1
ATOM 3766 N N . ARG A 1 459 ? 7.096 7.823 25.978 1.00 94.94 459 ARG A N 1
ATOM 3767 C CA . ARG A 1 459 ? 7.948 7.914 24.785 1.00 94.94 459 ARG A CA 1
ATOM 3768 C C . ARG A 1 459 ? 7.128 7.661 23.531 1.00 94.94 459 ARG A C 1
ATOM 3770 O O . ARG A 1 459 ? 6.357 6.708 23.495 1.00 94.94 459 ARG A O 1
ATOM 3777 N N . GLU A 1 460 ? 7.310 8.482 22.503 1.00 94.31 460 GLU A N 1
ATOM 3778 C CA . GLU A 1 460 ? 6.630 8.289 21.218 1.00 94.31 460 GLU A CA 1
ATOM 3779 C C . GLU A 1 460 ? 7.016 6.959 20.557 1.00 94.31 460 GLU A C 1
ATOM 3781 O O . GLU A 1 460 ? 8.131 6.453 20.724 1.00 94.31 460 GLU A O 1
ATOM 3786 N N . ILE A 1 461 ? 6.085 6.403 19.781 1.00 94.56 461 ILE A N 1
ATOM 3787 C CA . ILE A 1 461 ? 6.347 5.222 18.954 1.00 94.56 461 ILE A CA 1
ATOM 3788 C C . ILE A 1 461 ? 7.313 5.541 17.805 1.00 94.56 461 ILE A C 1
ATOM 3790 O O . ILE A 1 461 ? 7.430 6.682 17.348 1.00 94.56 461 ILE A O 1
ATOM 3794 N N . TYR A 1 462 ? 7.969 4.511 17.271 1.00 94.69 462 TYR A N 1
ATOM 3795 C CA . TYR A 1 462 ? 8.818 4.667 16.094 1.00 94.69 462 TYR A CA 1
ATOM 3796 C C . TYR A 1 462 ? 7.961 4.669 14.826 1.00 94.69 462 TYR A C 1
ATOM 3798 O O . TYR A 1 462 ? 7.411 3.641 14.437 1.00 94.69 462 TYR A O 1
ATOM 3806 N N . GLN A 1 463 ? 7.858 5.820 14.162 1.00 94.56 463 GLN A N 1
ATOM 3807 C CA . GLN A 1 463 ? 7.081 5.939 12.929 1.00 94.56 463 GLN A CA 1
ATOM 3808 C C . GLN A 1 463 ? 7.796 5.274 11.744 1.00 94.56 463 GLN A C 1
ATOM 3810 O O . GLN A 1 463 ? 8.962 5.552 11.465 1.00 94.56 463 GLN A O 1
ATOM 3815 N N . SER A 1 464 ? 7.060 4.481 10.968 1.00 95.12 464 SER A N 1
ATOM 3816 C CA . SER A 1 464 ? 7.521 3.843 9.727 1.00 95.12 464 SER A CA 1
ATOM 3817 C C . SER A 1 464 ? 7.767 4.822 8.577 1.00 95.12 464 SER A C 1
ATOM 3819 O O . SER A 1 464 ? 8.133 4.395 7.493 1.00 95.12 464 SER A O 1
ATOM 3821 N N . ILE A 1 465 ? 7.547 6.124 8.774 1.00 95.44 465 ILE A N 1
ATOM 3822 C CA . ILE A 1 465 ? 7.858 7.192 7.805 1.00 95.44 465 ILE A CA 1
ATOM 3823 C C . ILE A 1 465 ? 9.085 8.021 8.214 1.00 95.44 465 ILE A C 1
ATOM 3825 O O . ILE A 1 465 ? 9.423 9.006 7.557 1.00 95.44 465 ILE A O 1
ATOM 3829 N N . SER A 1 466 ? 9.760 7.643 9.302 1.00 95.69 466 SER A N 1
ATOM 3830 C CA . SER A 1 466 ? 11.042 8.219 9.707 1.00 95.69 466 SER A CA 1
ATOM 3831 C C . SER A 1 466 ? 12.180 7.468 9.025 1.00 95.69 466 SER A C 1
ATOM 3833 O O . SER A 1 466 ? 12.198 6.239 9.029 1.00 95.69 466 SER A O 1
ATOM 3835 N N . ILE A 1 467 ? 13.129 8.188 8.422 1.00 96.31 467 ILE A N 1
ATOM 3836 C CA . ILE A 1 467 ? 14.322 7.572 7.823 1.00 96.31 467 ILE A CA 1
ATOM 3837 C C . ILE A 1 467 ? 15.199 7.020 8.946 1.00 96.31 467 ILE A C 1
ATOM 3839 O O . ILE A 1 467 ? 15.442 7.704 9.943 1.00 96.31 467 ILE A O 1
ATOM 3843 N N . PHE A 1 468 ? 15.671 5.784 8.794 1.00 95.56 468 PHE A N 1
ATOM 3844 C CA . PHE A 1 468 ? 16.614 5.196 9.731 1.00 95.56 468 PHE A CA 1
ATOM 3845 C C . PHE A 1 468 ? 17.982 5.874 9.586 1.00 95.56 468 PHE A C 1
ATOM 3847 O O . PHE A 1 468 ? 18.725 5.635 8.635 1.00 95.56 468 PHE A O 1
ATOM 3854 N N . ASP A 1 469 ? 18.333 6.705 10.567 1.00 94.12 469 ASP A N 1
ATOM 3855 C CA . ASP A 1 469 ? 19.662 7.289 10.701 1.00 94.12 469 ASP A CA 1
ATOM 3856 C C . ASP A 1 469 ? 20.252 6.948 12.071 1.00 94.12 469 ASP A C 1
ATOM 3858 O O . ASP A 1 469 ? 19.870 7.515 13.094 1.00 94.12 469 ASP A O 1
ATOM 3862 N N . ALA A 1 470 ? 21.223 6.032 12.086 1.00 92.31 470 ALA A N 1
ATOM 3863 C CA . ALA A 1 470 ? 21.899 5.590 13.304 1.00 92.31 470 ALA A CA 1
ATOM 3864 C C . ALA A 1 470 ? 22.494 6.747 14.128 1.00 92.31 470 ALA A C 1
ATOM 3866 O O . ALA A 1 470 ? 22.565 6.645 15.349 1.00 92.31 470 ALA A O 1
ATOM 3867 N N . ARG A 1 471 ? 22.858 7.873 13.491 1.00 91.75 471 ARG A N 1
ATOM 3868 C CA . ARG A 1 471 ? 23.425 9.057 14.166 1.00 91.75 471 ARG A CA 1
ATOM 3869 C C . ARG A 1 471 ? 22.442 9.734 15.124 1.00 91.75 471 ARG A C 1
ATOM 3871 O O . ARG A 1 471 ? 22.872 10.454 16.018 1.00 91.75 471 ARG A O 1
ATOM 3878 N N . VAL A 1 472 ? 21.140 9.508 14.942 1.00 92.50 472 VAL A N 1
ATOM 3879 C CA . VAL A 1 472 ? 20.073 10.036 15.809 1.00 92.50 472 VAL A CA 1
ATOM 3880 C C . VAL A 1 472 ? 19.952 9.222 17.106 1.00 92.50 472 VAL A C 1
ATOM 3882 O O . VAL A 1 472 ? 19.394 9.701 18.093 1.00 92.50 472 VAL A O 1
ATOM 3885 N N . TYR A 1 473 ? 20.508 8.007 17.148 1.00 90.88 473 TYR A N 1
ATOM 3886 C CA . TYR A 1 473 ? 20.318 7.062 18.244 1.00 90.88 473 TYR A CA 1
ATOM 3887 C C . TYR A 1 473 ? 21.634 6.767 18.968 1.00 90.88 473 TYR A C 1
ATOM 3889 O O . TYR A 1 473 ? 22.422 5.928 18.542 1.00 90.88 473 TYR A O 1
ATOM 3897 N N . ASN A 1 474 ? 21.827 7.374 20.142 1.00 83.19 474 ASN A N 1
ATOM 3898 C CA . ASN A 1 474 ? 23.038 7.209 20.966 1.00 83.19 474 ASN A CA 1
ATOM 3899 C C . ASN A 1 474 ? 23.377 5.746 21.335 1.00 83.19 474 ASN A C 1
ATOM 3901 O O . ASN A 1 474 ? 24.502 5.463 21.736 1.00 83.19 474 ASN A O 1
ATOM 3905 N N . GLY A 1 475 ? 22.411 4.824 21.245 1.00 86.06 475 GLY A N 1
ATOM 3906 C CA . GLY A 1 475 ? 22.609 3.401 21.529 1.00 86.06 475 GLY A CA 1
ATOM 3907 C C . GLY A 1 475 ? 23.130 2.567 20.354 1.00 86.06 475 GLY A C 1
ATOM 3908 O O . GLY A 1 475 ? 23.499 1.418 20.579 1.00 86.06 475 GLY A O 1
ATOM 3909 N N . ILE A 1 476 ? 23.150 3.101 19.128 1.00 93.69 476 ILE A N 1
ATOM 3910 C CA . ILE A 1 476 ? 23.510 2.363 17.909 1.00 93.69 476 ILE A CA 1
ATOM 3911 C C . ILE A 1 476 ? 24.937 2.728 17.493 1.00 93.69 476 ILE A C 1
ATOM 3913 O O . ILE A 1 476 ? 25.245 3.883 17.212 1.00 93.69 476 ILE A O 1
ATOM 3917 N N . SER A 1 477 ? 25.819 1.732 17.438 1.00 92.50 477 SER A N 1
ATOM 3918 C CA . SER A 1 477 ? 27.212 1.903 17.023 1.00 92.50 477 SER A CA 1
ATOM 3919 C C . SER A 1 477 ? 27.410 1.661 15.523 1.00 92.50 477 SER A C 1
ATOM 3921 O O . SER A 1 477 ? 26.614 0.987 14.870 1.00 92.50 477 SER A O 1
ATOM 3923 N N . ASN A 1 478 ? 28.542 2.115 14.980 1.00 90.50 478 ASN A N 1
ATOM 3924 C CA . ASN A 1 478 ? 28.943 1.814 13.599 1.00 90.50 478 ASN A CA 1
ATOM 3925 C C . ASN A 1 478 ? 29.034 0.304 13.313 1.00 90.50 478 ASN A C 1
ATOM 3927 O O . ASN A 1 478 ? 28.748 -0.116 12.196 1.00 90.50 478 ASN A O 1
ATOM 3931 N N . SER A 1 479 ? 29.402 -0.514 14.307 1.00 91.69 479 SER A N 1
ATOM 3932 C CA . SER A 1 479 ? 29.436 -1.975 14.158 1.00 91.69 479 SER A CA 1
ATOM 3933 C C . SER A 1 479 ? 28.035 -2.567 14.021 1.00 91.69 479 SER A C 1
ATOM 3935 O O . SER A 1 479 ? 27.860 -3.545 13.298 1.00 91.69 479 SER A O 1
ATOM 3937 N N . ASP A 1 480 ? 27.041 -1.989 14.701 1.00 93.31 480 ASP A N 1
ATOM 3938 C CA . ASP A 1 480 ? 25.649 -2.428 14.578 1.00 93.31 480 ASP A CA 1
ATOM 3939 C C . ASP A 1 480 ? 25.106 -2.102 13.173 1.00 93.31 480 ASP A C 1
ATOM 3941 O O . ASP A 1 480 ? 24.428 -2.920 12.556 1.00 93.31 480 ASP A O 1
ATOM 3945 N N . VAL A 1 481 ? 25.470 -0.933 12.632 1.00 92.81 481 VAL A N 1
ATOM 3946 C CA . VAL A 1 481 ? 25.131 -0.509 11.262 1.00 92.81 481 VAL A CA 1
ATOM 3947 C C . VAL A 1 481 ? 25.777 -1.423 10.217 1.00 92.81 481 VAL A C 1
ATOM 3949 O O . VAL A 1 481 ? 25.118 -1.834 9.263 1.00 92.81 481 VAL A O 1
ATOM 3952 N N . GLU A 1 482 ? 27.048 -1.790 10.398 1.00 93.38 482 GLU A N 1
ATOM 3953 C CA . GLU A 1 482 ? 27.719 -2.757 9.522 1.00 93.38 482 GLU A CA 1
ATOM 3954 C C . GLU A 1 482 ? 27.068 -4.138 9.584 1.00 93.38 482 GLU A C 1
ATOM 3956 O O . GLU A 1 482 ? 26.876 -4.768 8.545 1.00 93.38 482 GLU A O 1
ATOM 3961 N N . MET A 1 483 ? 26.686 -4.594 10.780 1.00 92.31 483 MET A N 1
ATOM 3962 C CA . MET A 1 483 ? 25.968 -5.853 10.955 1.00 92.31 483 MET A CA 1
ATOM 3963 C C . MET A 1 483 ? 24.629 -5.838 10.209 1.00 92.31 483 MET A C 1
ATOM 3965 O O . MET A 1 483 ? 24.360 -6.786 9.472 1.00 92.31 483 MET A O 1
ATOM 3969 N N . LEU A 1 484 ? 23.845 -4.759 10.332 1.00 93.25 484 LEU A N 1
ATOM 3970 C CA . LEU A 1 484 ? 22.576 -4.583 9.619 1.00 93.25 484 LEU A CA 1
ATOM 3971 C C . LEU A 1 484 ? 22.767 -4.651 8.101 1.00 93.25 484 LEU A C 1
ATOM 3973 O O . LEU A 1 484 ? 22.153 -5.479 7.430 1.00 93.25 484 LEU A O 1
ATOM 3977 N N . TRP A 1 485 ? 23.646 -3.812 7.555 1.00 92.50 485 TRP A N 1
ATOM 3978 C CA . TRP A 1 485 ? 23.770 -3.674 6.106 1.00 92.50 485 TRP A CA 1
ATOM 3979 C C . TRP A 1 485 ? 24.534 -4.815 5.440 1.00 92.50 485 TRP A C 1
ATOM 3981 O O . TRP A 1 485 ? 24.293 -5.080 4.267 1.00 92.50 485 TRP A O 1
ATOM 3991 N N . SER A 1 486 ? 25.393 -5.542 6.161 1.00 90.50 486 SER A N 1
ATOM 3992 C CA . SER A 1 486 ? 26.119 -6.701 5.612 1.00 90.50 486 SER A CA 1
ATOM 3993 C C . SER A 1 486 ? 25.213 -7.849 5.148 1.00 90.50 486 SER A C 1
ATOM 3995 O O . SER A 1 486 ? 25.649 -8.683 4.356 1.00 90.50 486 SER A O 1
ATOM 3997 N N . GLN A 1 487 ? 23.961 -7.880 5.614 1.00 84.75 487 GLN A N 1
ATOM 3998 C CA . GLN A 1 487 ? 22.966 -8.899 5.264 1.00 84.75 487 GLN A CA 1
ATOM 3999 C C . GLN A 1 487 ? 22.288 -8.643 3.913 1.00 84.75 487 GLN A C 1
ATOM 4001 O O . GLN A 1 487 ? 21.612 -9.523 3.383 1.00 84.75 487 GLN A O 1
ATOM 4006 N N . TYR A 1 488 ? 22.448 -7.443 3.353 1.00 83.62 488 TYR A N 1
ATOM 4007 C CA . TYR A 1 488 ? 21.839 -7.085 2.082 1.00 83.62 488 TYR A CA 1
ATOM 4008 C C . TYR A 1 488 ? 22.662 -7.668 0.933 1.00 83.62 488 TYR A C 1
ATOM 4010 O O . TYR A 1 488 ? 23.888 -7.535 0.877 1.00 83.62 488 TYR A O 1
ATOM 4018 N N . HIS A 1 489 ? 21.986 -8.311 -0.012 1.00 81.44 489 HIS A N 1
ATOM 4019 C CA . HIS A 1 489 ? 22.619 -8.904 -1.181 1.00 81.44 489 HIS A CA 1
ATOM 4020 C C . HIS A 1 489 ? 21.907 -8.431 -2.439 1.00 81.44 489 HIS A C 1
ATOM 4022 O O . HIS A 1 489 ? 20.681 -8.479 -2.530 1.00 81.44 489 HIS A O 1
ATOM 4028 N N . TYR A 1 490 ? 22.684 -7.989 -3.422 1.00 79.12 490 TYR A N 1
ATOM 4029 C CA . TYR A 1 490 ? 22.144 -7.669 -4.731 1.00 79.12 490 TYR A CA 1
ATOM 4030 C C . TYR A 1 490 ? 21.986 -8.952 -5.549 1.00 79.12 490 TYR A C 1
ATOM 4032 O O . TYR A 1 490 ? 22.896 -9.779 -5.614 1.00 79.12 490 TYR A O 1
ATOM 4040 N N . LEU A 1 491 ? 20.833 -9.099 -6.204 1.00 66.88 491 LEU A N 1
ATOM 4041 C CA . LEU A 1 491 ? 20.512 -10.270 -7.032 1.00 66.88 491 LEU A CA 1
ATOM 4042 C C . LEU A 1 491 ? 21.434 -10.424 -8.253 1.00 66.88 491 LEU A C 1
ATOM 4044 O O . LEU A 1 491 ? 21.504 -11.502 -8.823 1.00 66.88 491 LEU A O 1
ATOM 4048 N N . ASP A 1 492 ? 22.133 -9.359 -8.650 1.00 67.06 492 ASP A N 1
ATOM 4049 C CA . ASP A 1 492 ? 23.122 -9.353 -9.737 1.00 67.06 492 ASP A CA 1
ATOM 4050 C C . ASP A 1 492 ? 24.511 -9.872 -9.296 1.00 67.06 492 ASP A C 1
ATOM 4052 O O . ASP A 1 492 ? 25.459 -9.855 -10.084 1.00 67.06 492 ASP A O 1
ATOM 4056 N N . GLY A 1 493 ? 24.662 -10.290 -8.031 1.00 67.81 493 GLY A N 1
ATOM 4057 C CA . GLY A 1 493 ? 25.928 -10.750 -7.454 1.00 67.81 493 GLY A CA 1
ATOM 4058 C C . GLY A 1 493 ? 26.958 -9.638 -7.228 1.00 67.81 493 GLY A C 1
ATOM 4059 O O . GLY A 1 493 ? 28.134 -9.917 -6.980 1.00 67.81 493 GLY A O 1
ATOM 4060 N N . SER A 1 494 ? 26.558 -8.373 -7.342 1.00 74.31 494 SER A N 1
ATOM 4061 C CA . SER A 1 494 ? 27.447 -7.245 -7.091 1.00 74.31 494 SER A CA 1
ATOM 4062 C C . SER A 1 494 ? 27.841 -7.118 -5.620 1.00 74.31 494 SER A C 1
ATOM 4064 O O . SER A 1 494 ? 27.135 -7.545 -4.703 1.00 74.31 494 SER A O 1
ATOM 4066 N N . LEU A 1 495 ? 29.006 -6.506 -5.400 1.00 83.88 495 LEU A N 1
ATOM 4067 C CA . LEU A 1 495 ? 29.516 -6.254 -4.060 1.00 83.88 495 LEU A CA 1
ATOM 4068 C C . LEU A 1 495 ? 28.595 -5.284 -3.319 1.00 83.88 495 LEU A C 1
ATOM 4070 O O . LEU A 1 495 ? 28.225 -4.237 -3.844 1.00 83.88 495 LEU A O 1
ATOM 4074 N N . ASN A 1 496 ? 28.273 -5.626 -2.076 1.00 88.50 496 ASN A N 1
ATOM 4075 C CA . ASN A 1 496 ? 27.566 -4.745 -1.163 1.00 88.50 496 ASN A CA 1
ATOM 4076 C C . ASN A 1 496 ? 28.552 -3.701 -0.584 1.00 88.50 496 ASN A C 1
ATOM 4078 O O . ASN A 1 496 ? 29.470 -4.091 0.147 1.00 88.50 496 ASN A O 1
ATOM 4082 N N . PRO A 1 497 ? 28.383 -2.389 -0.860 1.00 93.00 497 PRO A N 1
ATOM 4083 C CA . PRO A 1 497 ? 29.331 -1.362 -0.439 1.00 93.00 497 PRO A CA 1
ATOM 4084 C C . PRO A 1 497 ? 29.074 -0.830 0.985 1.00 93.00 497 PRO A C 1
ATOM 4086 O O . PRO A 1 497 ? 29.472 0.289 1.302 1.00 93.00 497 PRO A O 1
ATOM 4089 N N . TYR A 1 498 ? 28.442 -1.610 1.873 1.00 92.38 498 TYR A N 1
ATOM 4090 C CA . TYR A 1 498 ? 28.054 -1.171 3.223 1.00 92.38 498 TYR A CA 1
ATOM 4091 C C . TYR A 1 498 ? 29.194 -0.551 4.055 1.00 92.38 498 TYR A C 1
ATOM 4093 O O . TYR A 1 498 ? 28.965 0.394 4.808 1.00 92.38 498 TYR A O 1
ATOM 4101 N N . LYS A 1 499 ? 30.436 -1.040 3.910 1.00 92.44 499 LYS A N 1
ATOM 4102 C CA . LYS A 1 499 ? 31.610 -0.470 4.602 1.00 92.44 499 LYS A CA 1
ATOM 4103 C C . LYS A 1 499 ? 31.943 0.935 4.106 1.00 92.44 499 LYS A C 1
ATOM 4105 O O . LYS A 1 499 ? 32.254 1.817 4.902 1.00 92.44 499 LYS A O 1
ATOM 4110 N N . GLU A 1 500 ? 31.880 1.140 2.791 1.00 93.31 500 GLU A N 1
ATOM 4111 C CA . GLU A 1 500 ? 32.115 2.452 2.191 1.00 93.31 500 GLU A CA 1
ATOM 4112 C C . GLU A 1 500 ? 30.976 3.414 2.538 1.00 93.31 500 GLU A C 1
ATOM 4114 O O . GLU A 1 500 ? 31.240 4.559 2.903 1.00 93.31 500 GLU A O 1
ATOM 4119 N N . TYR A 1 501 ? 29.729 2.929 2.527 1.00 93.62 501 TYR A N 1
ATOM 4120 C CA . TYR A 1 501 ? 28.574 3.679 3.018 1.00 93.62 501 TYR A CA 1
ATOM 4121 C C . TYR A 1 501 ? 28.796 4.168 4.454 1.00 93.62 501 TYR A C 1
ATOM 4123 O O . TYR A 1 501 ? 28.667 5.362 4.713 1.00 93.62 501 TYR A O 1
ATOM 4131 N N . ASN A 1 502 ? 29.211 3.287 5.372 1.00 92.25 502 ASN A N 1
ATOM 4132 C CA . ASN A 1 502 ? 29.464 3.659 6.765 1.00 92.25 502 ASN A CA 1
ATOM 4133 C C . ASN A 1 502 ? 30.562 4.735 6.881 1.00 92.25 502 ASN A C 1
ATOM 4135 O O . ASN A 1 502 ? 30.399 5.733 7.583 1.00 92.25 502 ASN A O 1
ATOM 4139 N N . ALA A 1 503 ? 31.654 4.586 6.122 1.00 93.31 503 ALA A N 1
ATOM 4140 C CA . ALA A 1 503 ? 32.749 5.556 6.093 1.00 93.31 503 ALA A CA 1
ATOM 4141 C C . ALA A 1 503 ? 32.337 6.924 5.514 1.00 93.31 503 ALA A C 1
ATOM 4143 O O . ALA A 1 503 ? 32.840 7.959 5.958 1.00 93.31 503 ALA A O 1
ATOM 4144 N N . LYS A 1 504 ? 31.425 6.947 4.532 1.00 94.50 504 LYS A N 1
ATOM 4145 C CA . LYS A 1 504 ? 30.971 8.164 3.839 1.00 94.50 504 LYS A CA 1
ATOM 4146 C C . LYS A 1 504 ? 29.613 8.691 4.310 1.00 94.50 504 LYS A C 1
ATOM 4148 O O . LYS A 1 504 ? 29.161 9.706 3.789 1.00 94.50 504 LYS A O 1
ATOM 4153 N N . ARG A 1 505 ? 28.988 8.091 5.328 1.00 93.75 505 ARG A N 1
ATOM 4154 C CA . ARG A 1 505 ? 27.629 8.418 5.800 1.00 93.75 505 ARG A CA 1
ATOM 4155 C C . ARG A 1 505 ? 27.387 9.910 6.053 1.00 93.75 505 ARG A C 1
ATOM 4157 O O . ARG A 1 505 ? 26.308 10.414 5.753 1.00 93.75 505 ARG A O 1
ATOM 4164 N N . ASN A 1 506 ? 28.386 10.626 6.577 1.00 94.50 506 ASN A N 1
ATOM 4165 C CA . ASN A 1 506 ? 28.304 12.068 6.858 1.00 94.50 506 ASN A CA 1
ATOM 4166 C C . ASN A 1 506 ? 28.275 12.957 5.606 1.00 94.50 506 ASN A C 1
ATOM 4168 O O . ASN A 1 506 ? 27.894 14.122 5.702 1.00 94.50 506 ASN A O 1
ATOM 4172 N N . MET A 1 507 ? 28.651 12.402 4.454 1.00 96.00 507 MET A N 1
ATOM 4173 C CA . MET A 1 507 ? 28.624 13.046 3.140 1.00 96.00 507 MET A CA 1
ATOM 4174 C C . MET A 1 507 ? 27.358 12.691 2.346 1.00 96.00 507 MET A C 1
ATOM 4176 O O . MET A 1 507 ? 27.280 12.997 1.162 1.00 96.00 507 MET A O 1
ATOM 4180 N N . ILE A 1 508 ? 26.378 12.034 2.971 1.00 96.19 508 ILE A N 1
ATOM 4181 C CA . ILE A 1 508 ? 25.096 11.666 2.365 1.00 96.19 508 ILE A CA 1
ATOM 4182 C C . ILE A 1 508 ? 23.988 12.353 3.164 1.00 96.19 508 ILE A C 1
ATOM 4184 O O . ILE A 1 508 ? 23.965 12.267 4.394 1.00 96.19 508 ILE A O 1
ATOM 4188 N N . GLU A 1 509 ? 23.093 13.045 2.468 1.00 96.69 509 GLU A N 1
ATOM 4189 C CA . GLU A 1 509 ? 21.928 13.707 3.053 1.00 96.69 509 GLU A CA 1
ATOM 4190 C C . GLU A 1 509 ? 20.649 12.991 2.619 1.00 96.69 509 GLU A C 1
ATOM 4192 O O . GLU A 1 509 ? 20.504 12.665 1.440 1.00 96.69 509 GLU A O 1
ATOM 4197 N N . ASP A 1 510 ? 19.732 12.752 3.557 1.00 96.94 510 ASP A N 1
ATOM 4198 C CA . ASP A 1 510 ? 18.514 11.980 3.313 1.00 96.94 510 ASP A CA 1
ATOM 4199 C C . ASP A 1 510 ? 17.272 12.861 3.398 1.00 96.94 510 ASP A C 1
ATOM 4201 O O . ASP A 1 510 ? 17.120 13.681 4.302 1.00 96.94 510 ASP A O 1
ATOM 4205 N N . TYR A 1 511 ? 16.348 12.645 2.472 1.00 97.62 511 TYR A N 1
ATOM 4206 C CA . TYR A 1 511 ? 15.140 13.434 2.307 1.00 97.62 511 TYR A CA 1
ATOM 4207 C C . TYR A 1 511 ? 13.907 12.542 2.333 1.00 97.62 511 TYR A C 1
ATOM 4209 O O . TYR A 1 511 ? 13.867 11.495 1.682 1.00 97.62 511 TYR A O 1
ATOM 4217 N N . VAL A 1 512 ? 12.870 12.990 3.040 1.00 97.44 512 VAL A N 1
ATOM 4218 C CA . VAL A 1 512 ? 11.528 12.405 2.952 1.00 97.44 512 VAL A CA 1
ATOM 4219 C C . VAL A 1 512 ? 10.764 13.120 1.844 1.00 97.44 512 VAL A C 1
ATOM 4221 O O . VAL A 1 512 ? 10.509 14.318 1.928 1.00 97.44 512 VAL A O 1
ATOM 4224 N N . ILE A 1 513 ? 10.361 12.378 0.820 1.00 97.94 513 ILE A N 1
ATOM 4225 C CA . ILE A 1 513 ? 9.403 12.818 -0.191 1.00 97.94 513 ILE A CA 1
ATOM 4226 C C . ILE A 1 513 ? 8.008 12.552 0.376 1.00 97.94 513 ILE A C 1
ATOM 4228 O O . ILE A 1 513 ? 7.611 11.395 0.516 1.00 97.94 513 ILE A O 1
ATOM 4232 N N . LYS A 1 514 ? 7.255 13.607 0.700 1.00 97.19 514 LYS A N 1
ATOM 4233 C CA . LYS A 1 514 ? 5.872 13.499 1.184 1.00 97.19 514 LYS A CA 1
ATOM 4234 C C . LYS A 1 514 ? 4.924 14.224 0.240 1.00 97.19 514 LYS A C 1
ATOM 4236 O O . LYS A 1 514 ? 4.970 15.445 0.129 1.00 97.19 514 LYS A O 1
ATOM 4241 N N . VAL A 1 515 ? 3.972 13.499 -0.343 1.00 97.56 515 VAL A N 1
ATOM 4242 C CA . VAL A 1 515 ? 2.874 14.107 -1.109 1.00 97.56 515 VAL A CA 1
ATOM 4243 C C . VAL A 1 515 ? 1.518 13.675 -0.584 1.00 97.56 515 VAL A C 1
ATOM 4245 O O . VAL A 1 515 ? 1.338 12.550 -0.133 1.00 97.56 515 VAL A O 1
ATOM 4248 N N . LYS A 1 516 ? 0.549 14.596 -0.616 1.00 95.94 516 LYS A N 1
ATOM 4249 C CA . LYS A 1 516 ? -0.799 14.359 -0.085 1.00 95.94 516 LYS A CA 1
ATOM 4250 C C . LYS A 1 516 ? -1.907 14.964 -0.937 1.00 95.94 516 LYS A C 1
ATOM 4252 O O . LYS A 1 516 ? -1.730 16.029 -1.563 1.00 95.94 516 LYS A O 1
ATOM 4257 N N . LYS A 1 517 ? -3.067 14.313 -0.907 1.00 95.19 517 LYS A N 1
ATOM 4258 C CA . LYS A 1 517 ? -4.333 14.811 -1.456 1.00 95.19 517 LYS A CA 1
ATOM 4259 C C . LYS A 1 517 ? -5.459 14.691 -0.426 1.00 95.19 517 LYS A C 1
ATOM 4261 O O . LYS A 1 517 ? -5.242 15.083 0.711 1.00 95.19 517 LYS A O 1
ATOM 4266 N N . GLU A 1 518 ? -6.675 14.358 -0.822 1.00 91.06 518 GLU A N 1
ATOM 4267 C CA . GLU A 1 518 ? -7.828 14.333 0.076 1.00 91.06 518 GLU A CA 1
ATOM 4268 C C . GLU A 1 518 ? -7.909 12.996 0.814 1.00 91.06 518 GLU A C 1
ATOM 4270 O O . GLU A 1 518 ? -8.226 12.970 2.003 1.00 91.06 518 GLU A O 1
ATOM 4275 N N . ASN A 1 519 ? -7.563 11.909 0.120 1.00 92.81 519 ASN A N 1
ATOM 4276 C CA . ASN A 1 519 ? -7.752 10.552 0.606 1.00 92.81 519 ASN A CA 1
ATOM 4277 C C . ASN A 1 519 ? -6.466 9.769 0.851 1.00 92.81 519 ASN A C 1
ATOM 4279 O O . ASN A 1 519 ? -6.477 8.853 1.678 1.00 92.81 519 ASN A O 1
ATOM 4283 N N . LEU A 1 520 ? -5.374 10.144 0.182 1.00 94.69 520 LEU A N 1
ATOM 4284 C CA . LEU A 1 520 ? -4.126 9.389 0.184 1.00 94.69 520 LEU A CA 1
ATOM 4285 C C . LEU A 1 520 ? -2.897 10.289 0.388 1.00 94.69 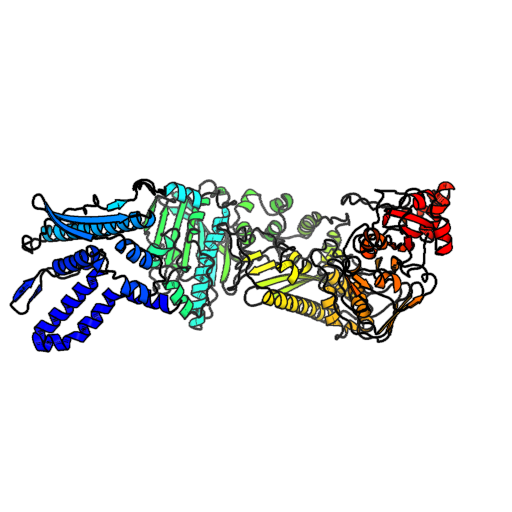520 LEU A C 1
ATOM 4287 O O . LEU A 1 520 ? -2.773 11.387 -0.171 1.00 94.69 520 LEU A O 1
ATOM 4291 N N . GLU A 1 521 ? -1.977 9.780 1.201 1.00 96.31 521 GLU A N 1
ATOM 4292 C CA . GLU A 1 521 ? -0.619 10.268 1.412 1.00 96.31 521 GLU A CA 1
ATOM 4293 C C . GLU A 1 521 ? 0.387 9.248 0.858 1.00 96.31 521 GLU A C 1
ATOM 4295 O O . GLU A 1 521 ? 0.222 8.043 1.046 1.00 96.31 521 GLU A O 1
ATOM 4300 N N . ILE A 1 522 ? 1.441 9.733 0.203 1.00 97.31 522 ILE A N 1
ATOM 4301 C CA . ILE A 1 522 ? 2.560 8.926 -0.293 1.00 97.31 522 ILE A CA 1
ATOM 4302 C C . ILE A 1 522 ? 3.835 9.423 0.383 1.00 97.31 522 ILE A C 1
ATOM 4304 O O . ILE A 1 522 ? 4.130 10.623 0.345 1.00 97.31 522 ILE A O 1
ATOM 4308 N N . TYR A 1 523 ? 4.584 8.494 0.973 1.00 97.56 523 TYR A N 1
ATOM 4309 C CA . TYR A 1 523 ? 5.875 8.743 1.607 1.00 97.56 523 TYR A CA 1
ATOM 4310 C C . TYR A 1 523 ? 6.954 7.926 0.908 1.00 97.56 523 TYR A C 1
ATOM 4312 O O . TYR A 1 523 ? 6.836 6.712 0.841 1.00 97.56 523 TYR A O 1
ATOM 4320 N N . SER A 1 524 ? 8.016 8.564 0.435 1.00 97.00 524 SER A N 1
ATOM 4321 C CA . SER A 1 524 ? 9.215 7.911 -0.103 1.00 97.00 524 SER A CA 1
ATOM 4322 C C . SER A 1 524 ? 10.452 8.561 0.506 1.00 97.00 524 SER A C 1
ATOM 4324 O O . SER A 1 524 ? 10.378 9.643 1.081 1.00 97.00 524 SER A O 1
ATOM 4326 N N . CYS A 1 525 ? 11.605 7.926 0.375 1.00 95.81 525 CYS A N 1
ATOM 4327 C CA . CYS A 1 525 ? 12.888 8.477 0.803 1.00 95.81 525 CYS A CA 1
ATOM 4328 C C . CYS A 1 525 ? 13.801 8.744 -0.406 1.00 95.81 525 CYS A C 1
ATOM 4330 O O . CYS A 1 525 ? 13.632 8.133 -1.464 1.00 95.81 525 CYS A O 1
ATOM 4332 N N . LEU A 1 526 ? 14.787 9.627 -0.277 1.00 96.19 526 LEU A N 1
ATOM 4333 C CA . LEU A 1 526 ? 15.809 9.901 -1.294 1.00 96.19 526 LEU A CA 1
ATOM 4334 C C . LEU A 1 526 ? 17.102 10.354 -0.614 1.00 96.19 526 LEU A C 1
ATOM 4336 O O . LEU A 1 526 ? 17.068 11.301 0.161 1.00 96.19 526 LEU A O 1
ATOM 4340 N N . SER A 1 527 ? 18.231 9.729 -0.942 1.00 97.19 527 SER A N 1
ATOM 4341 C CA . SER A 1 527 ? 19.552 10.171 -0.479 1.00 97.19 527 SER A CA 1
ATOM 4342 C C . SER A 1 527 ? 20.303 10.882 -1.588 1.00 97.19 527 SER A C 1
ATOM 4344 O O . SER A 1 527 ? 20.308 10.401 -2.719 1.00 97.19 527 SER A O 1
ATOM 4346 N N . LEU A 1 528 ? 20.978 11.984 -1.270 1.00 97.00 528 LEU A N 1
ATOM 4347 C CA . LEU A 1 528 ? 21.773 12.763 -2.218 1.00 97.00 528 LEU A CA 1
ATOM 4348 C C . LEU A 1 528 ? 23.180 13.074 -1.657 1.00 97.00 528 LEU A C 1
ATOM 4350 O O . LEU A 1 528 ? 23.354 13.174 -0.439 1.00 97.00 528 LEU A O 1
ATOM 4354 N N . PRO A 1 529 ? 24.207 13.180 -2.523 1.00 96.69 529 PRO A N 1
ATOM 4355 C CA . PRO A 1 529 ? 25.589 13.430 -2.121 1.00 96.69 529 PRO A CA 1
ATOM 4356 C C . PRO A 1 529 ? 25.830 14.879 -1.696 1.00 96.69 529 PRO A C 1
ATOM 4358 O O . PRO A 1 529 ? 25.535 15.806 -2.442 1.00 96.69 529 PRO A O 1
ATOM 4361 N N . LYS A 1 530 ? 26.517 15.077 -0.573 1.00 95.69 530 LYS A N 1
ATOM 4362 C CA . LYS A 1 530 ? 27.119 16.373 -0.243 1.00 95.69 530 LYS A CA 1
ATOM 4363 C C . LYS A 1 530 ? 28.293 16.688 -1.156 1.00 95.69 530 LYS A C 1
ATOM 4365 O O . LYS A 1 530 ? 28.929 15.801 -1.738 1.00 95.69 530 LYS A O 1
ATOM 4370 N N . LYS A 1 531 ? 28.626 17.972 -1.233 1.00 93.44 531 LYS A N 1
ATOM 4371 C CA . LYS A 1 531 ? 29.773 18.447 -2.009 1.00 93.44 531 LYS A CA 1
ATOM 4372 C C . LYS A 1 531 ? 31.084 17.802 -1.535 1.00 93.44 531 LYS A C 1
ATOM 4374 O O . LYS A 1 531 ? 31.345 17.728 -0.336 1.00 93.44 531 LYS A O 1
ATOM 4379 N N . ASN A 1 532 ? 31.951 17.428 -2.479 1.00 90.81 532 ASN A N 1
ATOM 4380 C CA . ASN A 1 532 ? 33.256 16.793 -2.262 1.00 90.81 532 ASN A CA 1
ATOM 4381 C C . ASN A 1 532 ? 33.215 15.333 -1.767 1.00 90.81 532 ASN A C 1
ATOM 4383 O O . ASN A 1 532 ? 34.223 14.843 -1.253 1.00 90.81 532 ASN A O 1
ATOM 4387 N N . ILE A 1 533 ? 32.104 14.604 -1.935 1.00 92.50 533 ILE A N 1
ATOM 4388 C CA . ILE A 1 533 ? 32.058 13.158 -1.627 1.00 92.50 533 ILE A CA 1
ATOM 4389 C C . ILE A 1 533 ? 33.048 12.333 -2.485 1.00 92.50 533 ILE A C 1
ATOM 4391 O O . ILE A 1 533 ? 33.476 11.236 -2.094 1.00 92.50 533 ILE A O 1
ATOM 4395 N N . GLY A 1 534 ? 33.441 12.889 -3.637 1.00 86.44 534 GLY A N 1
ATOM 4396 C CA . GLY A 1 534 ? 34.331 12.277 -4.619 1.00 86.44 534 GLY A CA 1
ATOM 4397 C C . GLY A 1 534 ? 33.658 11.160 -5.418 1.00 86.44 534 GLY A C 1
ATOM 4398 O O . GLY A 1 534 ? 32.451 10.942 -5.330 1.00 86.44 534 GLY A O 1
ATOM 4399 N N . SER A 1 535 ? 34.454 10.423 -6.192 1.00 85.56 535 SER A N 1
ATOM 4400 C CA . SER A 1 535 ? 33.961 9.261 -6.934 1.00 85.56 535 SER A CA 1
ATOM 4401 C C . SER A 1 535 ? 33.584 8.130 -5.968 1.00 85.56 535 SER A C 1
ATOM 4403 O O . SER A 1 535 ? 34.389 7.733 -5.119 1.00 85.56 535 SER A O 1
ATOM 4405 N N . VAL A 1 536 ? 32.341 7.661 -6.068 1.00 90.25 536 VAL A N 1
ATOM 4406 C CA . VAL A 1 536 ? 31.738 6.602 -5.244 1.00 90.25 536 VAL A CA 1
ATOM 4407 C C . VAL A 1 536 ? 30.917 5.666 -6.115 1.00 90.25 536 VAL A C 1
ATOM 4409 O O . VAL A 1 536 ? 30.418 6.068 -7.170 1.00 90.25 536 VAL A O 1
ATOM 4412 N N . ASP A 1 537 ? 30.725 4.434 -5.647 1.00 88.00 537 ASP A N 1
ATOM 4413 C CA . ASP A 1 537 ? 29.684 3.575 -6.204 1.00 88.00 537 ASP A CA 1
ATOM 4414 C C . ASP A 1 537 ? 28.302 4.201 -5.934 1.00 88.00 537 ASP A C 1
ATOM 4416 O O . ASP A 1 537 ? 27.995 4.653 -4.830 1.00 88.00 537 ASP A O 1
ATOM 4420 N N . ILE A 1 538 ? 27.442 4.225 -6.949 1.00 88.19 538 ILE A N 1
ATOM 4421 C CA . ILE A 1 538 ? 26.066 4.705 -6.812 1.00 88.19 538 ILE A CA 1
ATOM 4422 C C . ILE A 1 538 ? 25.253 3.886 -5.799 1.00 88.19 538 ILE A C 1
ATOM 4424 O O . ILE A 1 538 ? 24.333 4.412 -5.178 1.00 88.19 538 ILE A O 1
ATOM 4428 N N . LYS A 1 539 ? 25.613 2.619 -5.584 1.00 90.81 539 LYS A N 1
ATOM 4429 C CA . LYS A 1 539 ? 24.953 1.721 -4.628 1.00 90.81 539 LYS A CA 1
ATOM 4430 C C . LYS A 1 539 ? 25.081 2.180 -3.172 1.00 90.81 539 LYS A C 1
ATOM 4432 O O . LYS A 1 539 ? 24.356 1.686 -2.317 1.00 90.81 539 LYS A O 1
ATOM 4437 N N . LEU A 1 540 ? 25.947 3.155 -2.868 1.00 93.31 540 LEU A N 1
ATOM 4438 C CA . LEU A 1 540 ? 25.991 3.793 -1.545 1.00 93.31 540 LEU A CA 1
ATOM 4439 C C . LEU A 1 540 ? 24.674 4.498 -1.181 1.00 93.31 540 LEU A C 1
ATOM 4441 O O . LEU A 1 540 ? 24.396 4.674 0.001 1.00 93.31 540 LEU A O 1
ATOM 4445 N N . PHE A 1 541 ? 23.870 4.900 -2.167 1.00 94.44 541 PHE A N 1
ATOM 4446 C CA . PHE A 1 541 ? 22.612 5.624 -1.953 1.00 94.44 541 PHE A CA 1
ATOM 4447 C C . PHE A 1 541 ? 21.391 4.697 -1.858 1.00 94.44 541 PHE A C 1
ATOM 4449 O O . PHE A 1 541 ? 20.271 5.177 -1.675 1.00 94.44 541 PHE A O 1
ATOM 4456 N N . ASP A 1 542 ? 21.602 3.378 -1.938 1.00 91.56 542 ASP A N 1
ATOM 4457 C CA . ASP A 1 542 ? 20.538 2.379 -1.818 1.00 91.56 542 ASP A CA 1
ATOM 4458 C C . ASP A 1 542 ? 20.159 2.123 -0.339 1.00 91.56 542 ASP A C 1
ATOM 4460 O O . ASP A 1 542 ? 19.058 1.661 -0.077 1.00 91.56 542 ASP A O 1
ATOM 4464 N N . PHE A 1 543 ? 20.999 2.501 0.641 1.00 92.50 543 PHE A N 1
ATOM 4465 C CA . PHE A 1 543 ? 20.771 2.276 2.088 1.00 92.50 543 PHE A CA 1
ATOM 4466 C C . PHE A 1 543 ? 19.813 3.274 2.764 1.00 92.50 543 PHE A C 1
ATOM 4468 O O . PHE A 1 543 ? 19.744 3.358 3.993 1.00 92.50 543 PHE A O 1
ATOM 4475 N N . CYS A 1 544 ? 19.070 4.048 1.976 1.00 93.88 544 CYS A N 1
ATOM 4476 C CA . CYS A 1 544 ? 18.068 4.980 2.476 1.00 93.88 544 CYS A CA 1
ATOM 4477 C C . CYS A 1 544 ? 16.746 4.254 2.718 1.00 93.88 544 CYS A C 1
ATOM 4479 O O . CYS A 1 544 ? 15.950 4.102 1.790 1.00 93.88 544 CYS A O 1
ATOM 4481 N N . HIS A 1 545 ? 16.488 3.837 3.954 1.00 94.69 545 HIS A N 1
ATOM 4482 C CA . HIS A 1 545 ? 15.262 3.125 4.313 1.00 94.69 545 HIS A CA 1
ATOM 4483 C C . HIS A 1 545 ? 14.510 3.840 5.429 1.00 94.69 545 HIS A C 1
ATOM 4485 O O . HIS A 1 545 ? 15.105 4.457 6.315 1.00 94.69 545 HIS A O 1
ATOM 4491 N N . PHE A 1 546 ? 13.186 3.730 5.400 1.00 96.31 546 PHE A N 1
ATOM 4492 C CA . PHE A 1 546 ? 12.384 4.067 6.565 1.00 96.31 546 PHE A CA 1
ATOM 4493 C C . PHE A 1 546 ? 12.528 3.008 7.663 1.00 96.31 546 PHE A C 1
ATOM 4495 O O . PHE A 1 546 ? 12.824 1.847 7.377 1.00 96.31 546 PHE A O 1
ATOM 4502 N N . ILE A 1 547 ? 12.268 3.396 8.914 1.00 94.62 547 ILE A N 1
ATOM 4503 C CA . ILE A 1 547 ? 12.213 2.466 10.046 1.00 94.62 547 ILE A CA 1
ATOM 4504 C C . ILE A 1 547 ? 11.203 1.349 9.749 1.00 94.62 547 ILE A C 1
ATOM 4506 O O . ILE A 1 547 ? 10.059 1.610 9.378 1.00 94.62 547 ILE A O 1
ATOM 4510 N N . GLY A 1 548 ? 11.624 0.096 9.919 1.00 91.19 548 GLY A N 1
ATOM 4511 C CA . GLY A 1 548 ? 10.788 -1.074 9.639 1.00 91.19 548 GLY A CA 1
ATOM 4512 C C . GLY A 1 548 ? 10.860 -1.603 8.205 1.00 91.19 548 GLY A C 1
ATOM 4513 O O . GLY A 1 548 ? 10.271 -2.650 7.939 1.00 91.19 548 GLY A O 1
ATOM 4514 N N . ASP A 1 549 ? 11.520 -0.870 7.299 1.00 90.75 549 ASP A N 1
ATOM 4515 C CA . ASP A 1 549 ? 11.609 -1.143 5.857 1.00 90.75 549 ASP A CA 1
ATOM 4516 C C . ASP A 1 549 ? 10.266 -1.565 5.227 1.00 90.75 549 ASP A C 1
ATOM 4518 O O . ASP A 1 549 ? 10.133 -2.568 4.526 1.00 90.75 549 ASP A O 1
ATOM 4522 N N . LYS A 1 550 ? 9.215 -0.788 5.522 1.00 90.38 550 LYS A N 1
ATOM 4523 C CA . LYS A 1 550 ? 7.843 -1.041 5.050 1.00 90.38 550 LYS A CA 1
ATOM 4524 C C . LYS A 1 550 ? 7.522 -0.366 3.718 1.00 90.38 550 LYS A C 1
ATOM 4526 O O . LYS A 1 550 ? 6.355 -0.196 3.377 1.00 90.38 550 LYS A O 1
ATOM 4531 N N . THR A 1 551 ? 8.537 -0.015 2.929 1.00 90.62 551 THR A N 1
ATOM 4532 C CA . THR A 1 551 ? 8.320 0.422 1.541 1.00 90.62 551 THR A CA 1
ATOM 4533 C C . THR A 1 551 ? 7.573 -0.669 0.757 1.00 90.62 551 THR A C 1
ATOM 4535 O O . THR A 1 551 ? 7.681 -1.863 1.055 1.00 90.62 551 THR A O 1
ATOM 4538 N N . GLY A 1 552 ? 6.693 -0.277 -0.163 1.00 90.19 552 GLY A N 1
ATOM 4539 C CA . GLY A 1 552 ? 5.803 -1.203 -0.865 1.00 90.19 552 GLY A CA 1
ATOM 4540 C C . GLY A 1 552 ? 4.594 -1.698 -0.059 1.00 90.19 552 GLY A C 1
ATOM 4541 O O . GLY A 1 552 ? 3.909 -2.605 -0.533 1.00 90.19 552 GLY A O 1
ATOM 4542 N N . HIS A 1 553 ? 4.321 -1.142 1.129 1.00 91.56 553 HIS A N 1
ATOM 4543 C CA . HIS A 1 553 ? 3.164 -1.504 1.962 1.00 91.56 553 HIS A CA 1
ATOM 4544 C C . HIS A 1 553 ? 2.132 -0.378 2.069 1.00 91.56 553 HIS A C 1
ATOM 4546 O O . HIS A 1 553 ? 2.385 0.792 1.756 1.00 91.56 553 HIS A O 1
ATOM 4552 N N . ILE A 1 554 ? 0.947 -0.768 2.536 1.00 92.62 554 ILE A N 1
ATOM 4553 C CA . ILE A 1 554 ? -0.224 0.092 2.664 1.00 92.62 554 ILE A CA 1
ATOM 4554 C C . ILE A 1 554 ? -0.573 0.265 4.131 1.00 92.62 554 ILE A C 1
ATOM 4556 O O . ILE A 1 554 ? -0.529 -0.672 4.924 1.00 92.62 554 ILE A O 1
ATOM 4560 N N . TYR A 1 555 ? -0.968 1.484 4.460 1.00 93.62 555 TYR A N 1
ATOM 4561 C CA . TYR A 1 555 ? -1.491 1.873 5.747 1.00 93.62 555 TYR A CA 1
ATOM 4562 C C . TYR A 1 555 ? -2.890 2.458 5.574 1.00 93.62 555 TYR A C 1
ATOM 4564 O O . TYR A 1 555 ? -3.179 3.142 4.588 1.00 93.62 555 TYR A O 1
ATOM 4572 N N . VAL A 1 556 ? -3.756 2.211 6.552 1.00 91.44 556 VAL A N 1
ATOM 4573 C CA . VAL A 1 556 ? -5.065 2.863 6.662 1.00 91.44 556 VAL A CA 1
ATOM 4574 C C . VAL A 1 556 ? -5.150 3.517 8.030 1.00 91.44 556 VAL A C 1
ATOM 4576 O O . VAL A 1 556 ? -5.074 2.836 9.050 1.00 91.44 556 VAL A O 1
ATOM 4579 N N . ASP A 1 557 ? -5.274 4.844 8.053 1.00 89.25 557 ASP A N 1
ATOM 4580 C CA . ASP A 1 557 ? -5.148 5.663 9.264 1.00 89.25 557 ASP A CA 1
ATOM 4581 C C . ASP A 1 557 ? -3.868 5.357 10.056 1.00 89.25 557 ASP A C 1
ATOM 4583 O O . ASP A 1 557 ? -3.871 5.301 11.284 1.00 89.25 557 ASP A O 1
ATOM 4587 N N . GLY A 1 558 ? -2.775 5.112 9.331 1.00 91.75 558 GLY A N 1
ATOM 4588 C CA . GLY A 1 558 ? -1.474 4.812 9.913 1.00 91.75 558 GLY A CA 1
ATOM 4589 C C . GLY A 1 558 ? -1.313 3.434 10.543 1.00 91.75 558 GLY A C 1
ATOM 4590 O O . GLY A 1 558 ? -0.258 3.146 11.109 1.00 91.75 558 GLY A O 1
ATOM 4591 N N . VAL A 1 559 ? -2.297 2.553 10.365 1.00 92.00 559 VAL A N 1
ATOM 4592 C CA . VAL A 1 559 ? -2.219 1.133 10.714 1.00 92.00 559 VAL A CA 1
ATOM 4593 C C . VAL A 1 559 ? -1.758 0.316 9.511 1.00 92.00 559 VAL A C 1
ATOM 4595 O O . VAL A 1 559 ? -2.345 0.450 8.439 1.00 92.00 559 VAL A O 1
ATOM 4598 N N . LEU A 1 560 ? -0.733 -0.523 9.689 1.00 92.12 560 LEU A N 1
ATOM 4599 C CA . LEU A 1 560 ? -0.173 -1.377 8.638 1.00 92.12 560 LEU A CA 1
ATOM 4600 C C . LEU A 1 560 ? -1.174 -2.461 8.211 1.00 92.12 560 LEU A C 1
ATOM 4602 O O . LEU A 1 560 ? -1.766 -3.138 9.056 1.00 92.12 560 LEU A O 1
ATOM 4606 N N . ILE A 1 561 ? -1.303 -2.649 6.899 1.00 89.88 561 ILE A N 1
ATOM 4607 C CA . ILE A 1 561 ? -2.003 -3.771 6.272 1.00 89.88 561 ILE A CA 1
ATOM 4608 C C . ILE A 1 561 ? -0.944 -4.755 5.760 1.00 89.88 561 ILE A C 1
ATOM 4610 O O . ILE A 1 561 ? -0.025 -4.348 5.049 1.00 89.88 561 ILE A O 1
ATOM 4614 N N . ASP A 1 562 ? -1.066 -6.039 6.105 1.00 78.69 562 ASP A N 1
ATOM 4615 C CA . ASP A 1 562 ? -0.128 -7.116 5.721 1.00 78.69 562 ASP A CA 1
ATOM 4616 C C . ASP A 1 562 ? -0.298 -7.564 4.249 1.00 78.69 562 ASP A C 1
ATOM 4618 O O . ASP A 1 562 ? -0.174 -8.733 3.890 1.00 78.69 562 ASP A O 1
ATOM 4622 N N . GLU A 1 563 ? -0.597 -6.604 3.374 1.00 74.81 563 GLU A N 1
ATOM 4623 C CA . GLU A 1 563 ? -0.632 -6.757 1.927 1.00 74.81 563 GLU A CA 1
ATOM 4624 C C . GLU A 1 563 ? 0.371 -5.796 1.295 1.00 74.81 563 GLU A C 1
ATOM 4626 O O . GLU A 1 563 ? 0.349 -4.580 1.519 1.00 74.81 563 GLU A O 1
ATOM 4631 N N . ARG A 1 564 ? 1.254 -6.348 0.456 1.00 78.31 564 ARG A N 1
ATOM 4632 C CA . ARG A 1 564 ? 2.097 -5.532 -0.417 1.00 78.31 564 ARG A CA 1
ATOM 4633 C C . ARG A 1 564 ? 1.265 -4.934 -1.539 1.00 78.31 564 ARG A C 1
ATOM 4635 O O . ARG A 1 564 ? 0.319 -5.544 -2.034 1.00 78.31 564 ARG A O 1
ATOM 4642 N N . ILE A 1 565 ? 1.678 -3.757 -1.989 1.00 75.94 565 ILE A N 1
ATOM 4643 C CA . ILE A 1 565 ? 1.059 -3.092 -3.128 1.00 75.94 565 ILE A CA 1
ATOM 4644 C C . ILE A 1 565 ? 1.231 -3.972 -4.370 1.00 75.94 565 ILE A C 1
ATOM 4646 O O . ILE A 1 565 ? 2.349 -4.282 -4.784 1.00 75.94 565 ILE A O 1
ATOM 4650 N N . ASN A 1 566 ? 0.115 -4.356 -4.986 1.00 74.62 566 ASN A N 1
ATOM 4651 C CA . ASN A 1 566 ? 0.144 -5.050 -6.263 1.00 74.62 566 ASN A CA 1
ATOM 4652 C C . ASN A 1 566 ? 0.458 -4.050 -7.384 1.00 74.62 566 ASN A C 1
ATOM 4654 O O . ASN A 1 566 ? -0.374 -3.218 -7.721 1.00 74.62 566 ASN A O 1
ATOM 4658 N N . ILE A 1 567 ? 1.645 -4.147 -7.981 1.00 66.56 567 ILE A N 1
ATOM 4659 C CA . ILE A 1 567 ? 2.078 -3.274 -9.086 1.00 66.56 567 ILE A CA 1
ATOM 4660 C C . ILE A 1 567 ? 1.386 -3.575 -10.429 1.00 66.56 567 ILE A C 1
ATOM 4662 O O . ILE A 1 567 ? 1.600 -2.851 -11.396 1.00 66.56 567 ILE A O 1
ATOM 4666 N N . PHE A 1 568 ? 0.589 -4.645 -10.510 1.00 62.66 568 PHE A N 1
ATOM 4667 C CA . PHE A 1 568 ? -0.113 -5.078 -11.726 1.00 62.66 568 PHE A CA 1
ATOM 4668 C C . PHE A 1 568 ? -1.600 -4.699 -11.741 1.00 62.66 568 PHE A C 1
ATOM 4670 O O . PHE A 1 568 ? -2.355 -5.224 -12.554 1.00 62.66 568 PHE A O 1
ATOM 4677 N N . ASN A 1 569 ? -2.043 -3.844 -10.818 1.00 74.81 569 ASN A N 1
ATOM 4678 C CA . ASN A 1 569 ? -3.399 -3.300 -10.813 1.00 74.81 569 ASN A CA 1
ATOM 4679 C C . ASN A 1 569 ? -3.423 -1.857 -11.356 1.00 74.81 569 ASN A C 1
ATOM 4681 O O . ASN A 1 569 ? -2.379 -1.275 -11.645 1.00 74.81 569 ASN A O 1
ATOM 4685 N N . GLU A 1 570 ? -4.614 -1.260 -11.425 1.00 78.12 570 GLU A N 1
ATOM 4686 C CA . GLU A 1 570 ? -4.832 0.114 -11.912 1.00 78.12 570 GLU A CA 1
ATOM 4687 C C . GLU A 1 570 ? -3.988 1.165 -11.159 1.00 78.12 570 GLU A C 1
ATOM 4689 O O . GLU A 1 570 ? -3.500 2.132 -11.747 1.00 78.12 570 GLU A O 1
ATOM 4694 N N . ILE A 1 571 ? -3.726 0.957 -9.861 1.00 83.06 571 ILE A N 1
ATOM 4695 C CA . ILE A 1 571 ? -2.841 1.831 -9.072 1.00 83.06 571 ILE A CA 1
ATOM 4696 C C . ILE A 1 571 ? -1.405 1.742 -9.599 1.00 83.06 571 ILE A C 1
ATOM 4698 O O . ILE A 1 571 ? -0.734 2.768 -9.727 1.00 83.06 571 ILE A O 1
ATOM 4702 N N . GLY A 1 572 ? -0.948 0.529 -9.918 1.00 80.75 572 GLY A N 1
ATOM 4703 C CA . GLY A 1 572 ? 0.306 0.264 -10.618 1.00 80.75 572 GLY A CA 1
ATOM 4704 C C . GLY A 1 572 ? 0.405 0.990 -11.952 1.00 80.75 572 GLY A C 1
ATOM 4705 O O . GLY A 1 572 ? 1.417 1.637 -12.208 1.00 80.75 572 GLY A O 1
ATOM 4706 N N . ASP A 1 573 ? -0.660 0.975 -12.749 1.00 78.94 573 ASP A N 1
ATOM 4707 C CA . ASP A 1 573 ? -0.697 1.658 -14.046 1.00 78.94 573 ASP A CA 1
ATOM 4708 C C . ASP A 1 573 ? -0.619 3.182 -13.930 1.00 78.94 573 ASP A C 1
ATOM 4710 O O . ASP A 1 573 ? -0.045 3.850 -14.795 1.00 78.94 573 ASP A O 1
ATOM 4714 N N . ILE A 1 574 ? -1.176 3.756 -12.863 1.00 87.25 574 ILE A N 1
ATOM 4715 C CA . ILE A 1 574 ? -1.186 5.208 -12.676 1.00 87.25 574 ILE A CA 1
ATOM 4716 C C . ILE A 1 574 ? 0.072 5.688 -11.955 1.00 87.25 574 ILE A C 1
ATOM 4718 O O . ILE A 1 574 ? 0.752 6.581 -12.458 1.00 87.25 574 ILE A O 1
ATOM 4722 N N . LEU A 1 575 ? 0.376 5.144 -10.772 1.00 87.56 575 LEU A N 1
ATOM 4723 C CA . LEU A 1 575 ? 1.494 5.594 -9.937 1.00 87.56 575 LEU A CA 1
ATOM 4724 C C . LEU A 1 575 ? 2.836 5.013 -10.371 1.00 87.56 575 LEU A C 1
ATOM 4726 O O . LEU A 1 575 ? 3.843 5.689 -10.188 1.00 87.56 575 LEU A O 1
ATOM 4730 N N . GLY A 1 576 ? 2.862 3.833 -10.977 1.00 84.00 576 GLY A N 1
ATOM 4731 C CA . GLY A 1 576 ? 4.068 3.168 -11.449 1.00 84.00 576 GLY A CA 1
ATOM 4732 C C . GLY A 1 576 ? 4.879 2.431 -10.407 1.00 84.00 576 GLY A C 1
ATOM 4733 O O . GLY A 1 576 ? 4.970 2.821 -9.243 1.00 84.00 576 GLY A O 1
ATOM 4734 N N . ALA A 1 577 ? 5.491 1.334 -10.856 1.00 81.69 577 ALA A N 1
ATOM 4735 C CA . ALA A 1 577 ? 6.214 0.406 -9.996 1.00 81.69 577 ALA A CA 1
ATOM 4736 C C . ALA A 1 577 ? 7.375 1.071 -9.240 1.00 81.69 577 ALA A C 1
ATOM 4738 O O . ALA A 1 577 ? 7.682 0.668 -8.124 1.00 81.69 577 ALA A O 1
ATOM 4739 N N . ASP A 1 578 ? 8.004 2.103 -9.804 1.00 81.88 578 ASP A N 1
ATOM 4740 C CA . ASP A 1 578 ? 9.103 2.813 -9.153 1.00 81.88 578 ASP A CA 1
ATOM 4741 C C . ASP A 1 578 ? 8.655 3.715 -7.995 1.00 81.88 578 ASP A C 1
ATOM 4743 O O . ASP A 1 578 ? 9.362 3.781 -6.991 1.00 81.88 578 ASP A O 1
ATOM 4747 N N . ILE A 1 579 ? 7.474 4.342 -8.069 1.00 90.00 579 ILE A N 1
ATOM 4748 C CA . ILE A 1 579 ? 6.863 4.990 -6.898 1.00 90.00 579 ILE A CA 1
ATOM 4749 C C . ILE A 1 579 ? 6.466 3.917 -5.887 1.00 90.00 579 ILE A C 1
ATOM 4751 O O . ILE A 1 579 ? 6.852 4.000 -4.725 1.00 90.00 579 ILE A O 1
ATOM 4755 N N . LEU A 1 580 ? 5.714 2.902 -6.317 1.00 89.56 580 LEU A N 1
ATOM 4756 C CA . LEU A 1 580 ? 5.101 1.933 -5.408 1.00 89.56 580 LEU A CA 1
ATOM 4757 C C . LEU A 1 580 ? 6.131 1.106 -4.630 1.00 89.56 580 LEU A C 1
ATOM 4759 O O . LEU A 1 580 ? 5.989 0.958 -3.421 1.00 89.56 580 LEU A O 1
ATOM 4763 N N . ASN A 1 581 ? 7.195 0.632 -5.283 1.00 86.94 581 ASN A N 1
ATOM 4764 C CA . ASN A 1 581 ? 8.230 -0.177 -4.633 1.00 86.94 581 ASN A CA 1
ATOM 4765 C C . ASN A 1 581 ? 9.051 0.608 -3.602 1.00 86.94 581 ASN A C 1
ATOM 4767 O O . ASN A 1 581 ? 9.584 0.010 -2.675 1.00 86.94 581 ASN A O 1
ATOM 4771 N N . HIS A 1 582 ? 9.150 1.932 -3.750 1.00 90.38 582 HIS A N 1
ATOM 4772 C CA . HIS A 1 582 ? 9.958 2.787 -2.876 1.00 90.38 582 HIS A CA 1
ATOM 4773 C C . HIS A 1 582 ? 9.122 3.658 -1.932 1.00 90.38 582 HIS A C 1
ATOM 4775 O O . HIS A 1 582 ? 9.686 4.473 -1.202 1.00 90.38 582 HIS A O 1
ATOM 4781 N N . SER A 1 583 ? 7.795 3.493 -1.930 1.00 94.69 583 SER A N 1
ATOM 4782 C CA . SER A 1 583 ? 6.891 4.332 -1.146 1.00 94.69 583 SER A CA 1
ATOM 4783 C C . SER A 1 583 ? 6.035 3.547 -0.162 1.00 94.69 583 SER A C 1
ATOM 4785 O O . SER A 1 583 ? 5.754 2.366 -0.342 1.00 94.69 583 SER A O 1
ATOM 4787 N N . ILE A 1 584 ? 5.572 4.249 0.863 1.00 95.62 584 ILE A N 1
ATOM 4788 C CA . ILE A 1 584 ? 4.488 3.854 1.754 1.00 95.62 584 ILE A CA 1
ATOM 4789 C C . ILE A 1 584 ? 3.236 4.628 1.339 1.00 95.62 584 ILE A C 1
ATOM 4791 O O . ILE A 1 584 ? 3.288 5.850 1.163 1.00 95.62 584 ILE A O 1
ATOM 4795 N N . LEU A 1 585 ? 2.112 3.925 1.204 1.00 95.50 585 LEU A N 1
ATOM 4796 C CA . LEU A 1 585 ? 0.808 4.519 0.906 1.00 95.50 585 LEU A CA 1
ATOM 4797 C C . LEU A 1 585 ? -0.046 4.568 2.171 1.00 95.50 585 LEU A C 1
ATOM 4799 O O . LEU A 1 585 ? -0.325 3.525 2.746 1.00 95.50 585 LEU A O 1
ATOM 4803 N N . ASN A 1 586 ? -0.496 5.751 2.588 1.00 95.31 586 ASN A N 1
ATOM 4804 C CA . ASN A 1 586 ? -1.355 5.925 3.761 1.00 95.31 586 ASN A CA 1
ATOM 4805 C C . ASN A 1 586 ? -2.720 6.502 3.380 1.00 95.31 586 ASN A C 1
ATOM 4807 O O . ASN A 1 586 ? -2.833 7.685 3.050 1.00 95.31 586 ASN A O 1
ATOM 4811 N N . TYR A 1 587 ? -3.760 5.679 3.453 1.00 93.56 587 TYR A N 1
ATOM 4812 C CA . TYR A 1 587 ? -5.141 6.086 3.215 1.00 93.56 587 TYR A CA 1
ATOM 4813 C C . TYR A 1 587 ? -5.768 6.647 4.490 1.00 93.56 587 TYR A C 1
ATOM 4815 O O . TYR A 1 587 ? -5.790 5.977 5.520 1.00 93.56 587 TYR A O 1
ATOM 4823 N N . TYR A 1 588 ? -6.340 7.848 4.419 1.00 89.88 588 TYR A N 1
ATOM 4824 C CA . TYR A 1 588 ? -6.953 8.517 5.579 1.00 89.88 588 TYR A CA 1
ATOM 4825 C C . TYR A 1 588 ? -8.266 9.263 5.265 1.00 89.88 588 TYR A C 1
ATOM 4827 O O . TYR A 1 588 ? -8.918 9.763 6.184 1.00 89.88 588 TYR A O 1
ATOM 4835 N N . GLY A 1 589 ? -8.675 9.374 3.992 1.00 87.31 589 GLY A N 1
ATOM 4836 C CA . GLY A 1 589 ? -9.902 10.093 3.602 1.00 87.31 589 GLY A CA 1
ATOM 4837 C C . GLY A 1 589 ? -11.168 9.237 3.482 1.00 87.31 589 GLY A C 1
ATOM 4838 O O . GLY A 1 589 ? -11.277 8.183 4.101 1.00 87.31 589 GLY A O 1
ATOM 4839 N N . GLU A 1 590 ? -12.176 9.742 2.746 1.00 84.12 590 GLU A N 1
ATOM 4840 C CA . GLU A 1 590 ? -13.457 9.022 2.516 1.00 84.12 590 GLU A CA 1
ATOM 4841 C C . GLU A 1 590 ? -13.243 7.831 1.617 1.00 84.12 590 GLU A C 1
ATOM 4843 O O . GLU A 1 590 ? -13.747 6.743 1.889 1.00 84.12 590 GLU A O 1
ATOM 4848 N N . ASN A 1 591 ? -12.486 8.062 0.553 1.00 87.75 591 ASN A N 1
ATOM 4849 C CA . ASN A 1 591 ? -12.267 7.076 -0.470 1.00 87.75 591 ASN A CA 1
ATOM 4850 C C . ASN A 1 591 ? -11.054 6.231 -0.086 1.00 87.75 591 ASN A C 1
ATOM 4852 O O . ASN A 1 591 ? -9.908 6.651 -0.231 1.00 87.75 591 ASN A O 1
ATOM 4856 N N . ARG A 1 592 ? -11.306 5.071 0.516 1.00 88.50 592 ARG A N 1
ATOM 4857 C CA . ARG A 1 592 ? -10.266 4.200 1.069 1.00 88.50 592 ARG A CA 1
ATOM 4858 C C . ARG A 1 592 ? -10.635 2.723 0.927 1.00 88.50 592 ARG A C 1
ATOM 4860 O O . ARG A 1 592 ? -11.820 2.415 0.791 1.00 88.50 592 ARG A O 1
ATOM 4867 N N . PRO A 1 593 ? -9.651 1.811 0.990 1.00 88.69 593 PRO A N 1
ATOM 4868 C CA . PRO A 1 593 ? -9.900 0.382 0.887 1.00 88.69 593 PRO A CA 1
ATOM 4869 C C . PRO A 1 593 ? -10.836 -0.139 1.978 1.00 88.69 593 PRO A C 1
ATOM 4871 O O . PRO A 1 593 ? -10.769 0.280 3.137 1.00 88.69 593 PRO A O 1
ATOM 4874 N N . SER A 1 594 ? -11.690 -1.090 1.605 1.00 85.12 594 SER A N 1
ATOM 4875 C CA . SER A 1 594 ? -12.432 -1.904 2.570 1.00 85.12 594 SER A CA 1
ATOM 4876 C C . SER A 1 594 ? -11.537 -3.041 3.039 1.00 85.12 594 SER A C 1
ATOM 4878 O O . SER A 1 594 ? -10.984 -3.758 2.209 1.00 85.12 594 SER A O 1
ATOM 4880 N N . LEU A 1 595 ? -11.398 -3.208 4.350 1.00 85.25 595 LEU A N 1
ATOM 4881 C CA . LEU A 1 595 ? -10.476 -4.173 4.949 1.00 85.25 595 LEU A CA 1
ATOM 4882 C C . LEU A 1 595 ? -11.199 -5.445 5.403 1.00 85.25 595 LEU A C 1
ATOM 4884 O O . LEU A 1 595 ? -12.393 -5.412 5.718 1.00 85.25 595 LEU A O 1
ATOM 4888 N N . SER A 1 596 ? -10.464 -6.555 5.477 1.00 81.31 596 SER A N 1
ATOM 4889 C CA . SER A 1 596 ? -10.914 -7.769 6.163 1.00 81.31 596 SER A CA 1
ATOM 4890 C C . SER A 1 596 ? -11.123 -7.520 7.661 1.00 81.31 596 SER A C 1
ATOM 4892 O O . SER A 1 596 ? -10.661 -6.523 8.218 1.00 81.31 596 SER A O 1
ATOM 4894 N N . VAL A 1 597 ? -11.814 -8.440 8.344 1.00 76.06 597 VAL A N 1
ATOM 4895 C CA . VAL A 1 597 ? -12.051 -8.349 9.800 1.00 76.06 597 VAL A CA 1
ATOM 4896 C C . VAL A 1 597 ? -10.736 -8.305 10.580 1.00 76.06 597 VAL A C 1
ATOM 4898 O O . VAL A 1 597 ? -10.593 -7.512 11.506 1.00 76.06 597 VAL A O 1
ATOM 4901 N N . ASP A 1 598 ? -9.762 -9.113 10.162 1.00 75.38 598 ASP A N 1
ATOM 4902 C CA . ASP A 1 598 ? -8.407 -9.141 10.711 1.00 75.38 598 ASP A CA 1
ATOM 4903 C C . ASP A 1 598 ? -7.501 -8.047 10.131 1.00 75.38 598 ASP A C 1
ATOM 4905 O O . ASP A 1 598 ? -6.315 -8.041 10.432 1.00 75.38 598 ASP A O 1
ATOM 4909 N N . ARG A 1 599 ? -8.028 -7.162 9.274 1.00 75.88 599 ARG A N 1
ATOM 4910 C CA . ARG A 1 599 ? -7.370 -5.997 8.657 1.00 75.88 599 ARG A CA 1
ATOM 4911 C C . ARG A 1 599 ? -5.995 -6.266 8.041 1.00 75.88 599 ARG A C 1
ATOM 4913 O O . ARG A 1 599 ? -5.204 -5.341 7.887 1.00 75.88 599 ARG A O 1
ATOM 4920 N N . ASN A 1 600 ? -5.711 -7.514 7.691 1.00 82.12 600 ASN A N 1
ATOM 4921 C CA . ASN A 1 600 ? -4.469 -7.901 7.035 1.00 82.12 600 ASN A CA 1
ATOM 4922 C C . ASN A 1 600 ? -4.614 -7.910 5.513 1.00 82.12 600 ASN A C 1
ATOM 4924 O O . ASN A 1 600 ? -3.607 -7.951 4.823 1.00 82.12 600 ASN A O 1
ATOM 4928 N N . SER A 1 601 ? -5.850 -7.849 5.002 1.00 84.12 601 SER A N 1
ATOM 4929 C CA . SER A 1 601 ? -6.139 -7.865 3.570 1.00 84.12 601 SER A CA 1
ATOM 4930 C C . SER A 1 601 ? -7.128 -6.785 3.149 1.00 84.12 601 SER A C 1
ATOM 4932 O O . SER A 1 601 ? -7.982 -6.348 3.933 1.00 84.12 601 SER A O 1
ATOM 4934 N N . ILE A 1 602 ? -7.021 -6.363 1.892 1.00 86.06 602 ILE A N 1
ATOM 4935 C CA . ILE A 1 602 ? -7.959 -5.461 1.236 1.00 86.06 602 ILE A CA 1
ATOM 4936 C C . ILE A 1 602 ? -9.018 -6.303 0.526 1.00 86.06 602 ILE A C 1
ATOM 4938 O O . ILE A 1 602 ? -8.734 -7.092 -0.369 1.00 86.06 602 ILE A O 1
ATOM 4942 N N . VAL A 1 603 ? -10.276 -6.099 0.910 1.00 86.19 603 VAL A N 1
ATOM 4943 C CA . VAL A 1 603 ? -11.438 -6.769 0.311 1.00 86.19 603 VAL A CA 1
ATOM 4944 C C . VAL A 1 603 ? -11.867 -6.059 -0.967 1.00 86.19 603 VAL A C 1
ATOM 4946 O O . VAL A 1 603 ? -12.140 -6.711 -1.966 1.00 86.19 603 VAL A O 1
ATOM 4949 N N . ASN A 1 604 ? -11.929 -4.724 -0.935 1.00 86.19 604 ASN A N 1
ATOM 4950 C CA . ASN A 1 604 ? -12.322 -3.900 -2.078 1.00 86.19 604 ASN A CA 1
ATOM 4951 C C . ASN A 1 604 ? -11.467 -2.636 -2.149 1.00 86.19 604 ASN A C 1
ATOM 4953 O O . ASN A 1 604 ? -11.253 -1.967 -1.132 1.00 86.19 604 ASN A O 1
ATOM 4957 N N . TRP A 1 605 ? -11.052 -2.282 -3.362 1.00 86.88 605 TRP A N 1
ATOM 4958 C CA . TRP A 1 605 ? -10.307 -1.060 -3.648 1.00 86.88 605 TRP A CA 1
ATOM 4959 C C . TRP A 1 605 ? -11.241 0.125 -3.941 1.00 86.88 605 TRP A C 1
ATOM 4961 O O . TRP A 1 605 ? -12.312 -0.077 -4.516 1.00 86.88 605 TRP A O 1
ATOM 4971 N N . PRO A 1 606 ? -10.860 1.352 -3.546 1.00 88.88 606 PRO A N 1
ATOM 4972 C CA . PRO A 1 606 ? -11.571 2.566 -3.926 1.00 88.88 606 PRO A CA 1
ATOM 4973 C C . PRO A 1 606 ? -11.238 2.981 -5.369 1.00 88.88 606 PRO A C 1
ATOM 4975 O O . PRO A 1 606 ? -10.093 2.851 -5.795 1.00 88.88 606 PRO A O 1
ATOM 4978 N N . ASP A 1 607 ? -12.205 3.559 -6.085 1.00 89.31 607 ASP A N 1
ATOM 4979 C CA . ASP A 1 607 ? -11.972 4.213 -7.384 1.00 89.31 607 ASP A CA 1
ATOM 4980 C C . ASP A 1 607 ? -11.334 5.592 -7.156 1.00 89.31 607 ASP A C 1
ATOM 4982 O O . ASP A 1 607 ? -11.981 6.491 -6.612 1.00 89.31 607 ASP A O 1
ATOM 4986 N N . MET A 1 608 ? -10.056 5.757 -7.511 1.00 90.88 608 MET A N 1
ATOM 4987 C CA . MET A 1 608 ? -9.281 6.974 -7.223 1.00 90.88 608 MET A CA 1
ATOM 4988 C C . MET A 1 608 ? -8.419 7.472 -8.388 1.00 90.88 608 MET A C 1
ATOM 4990 O O . MET A 1 608 ? -7.491 8.254 -8.164 1.00 90.88 608 MET A O 1
ATOM 4994 N N . ASP A 1 609 ? -8.701 7.073 -9.626 1.00 91.56 609 ASP A N 1
ATOM 4995 C CA . ASP A 1 609 ? -7.799 7.294 -10.764 1.00 91.56 609 ASP A CA 1
ATOM 4996 C C . ASP A 1 609 ? -7.339 8.750 -10.923 1.00 91.56 609 ASP A C 1
ATOM 4998 O O . ASP A 1 609 ? -6.150 9.051 -11.062 1.00 91.56 609 ASP A O 1
ATOM 5002 N N . GLU A 1 610 ? -8.280 9.691 -10.847 1.00 93.19 610 GLU A N 1
ATOM 5003 C CA . GLU A 1 610 ? -7.998 11.122 -10.990 1.00 93.19 610 GLU A CA 1
ATOM 5004 C C . GLU A 1 610 ? -7.193 11.702 -9.818 1.00 93.19 610 GLU A C 1
ATOM 5006 O O . GLU A 1 610 ? -6.408 12.639 -9.995 1.00 93.19 610 GLU A O 1
ATOM 5011 N N . GLU A 1 611 ? -7.370 11.174 -8.607 1.00 94.69 611 GLU A N 1
ATOM 5012 C CA . GLU A 1 611 ? -6.574 11.584 -7.451 1.00 94.69 611 GLU A CA 1
ATOM 5013 C C . GLU A 1 611 ? -5.156 11.009 -7.531 1.00 94.69 611 GLU A C 1
ATOM 5015 O O . GLU A 1 611 ? -4.193 11.739 -7.277 1.00 94.69 611 GLU A O 1
ATOM 5020 N N . LEU A 1 612 ? -5.019 9.753 -7.966 1.00 93.94 612 LEU A N 1
ATOM 5021 C CA . LEU A 1 612 ? -3.740 9.073 -8.174 1.00 93.94 612 LEU A CA 1
ATOM 5022 C C . LEU A 1 612 ? -2.893 9.773 -9.246 1.00 93.94 612 LEU A C 1
ATOM 5024 O O . LEU A 1 612 ? -1.717 10.049 -9.000 1.00 93.94 612 LEU A O 1
ATOM 5028 N N . LYS A 1 613 ? -3.483 10.170 -10.386 1.00 93.38 613 LYS A N 1
ATOM 5029 C CA . LYS A 1 613 ? -2.784 10.956 -11.426 1.00 93.38 613 LYS A CA 1
ATOM 5030 C C . LYS A 1 613 ? -2.216 12.259 -10.857 1.00 93.38 613 LYS A C 1
ATOM 5032 O O . LYS A 1 613 ? -1.038 12.566 -11.036 1.00 93.38 613 LYS A O 1
ATOM 5037 N N . LYS A 1 614 ? -3.023 12.994 -10.084 1.00 95.56 614 LYS A N 1
ATOM 5038 C CA . LYS A 1 614 ? -2.596 14.245 -9.430 1.00 95.56 614 LYS A CA 1
ATOM 5039 C C . LYS A 1 614 ? -1.543 14.013 -8.344 1.00 95.56 614 LYS A C 1
ATOM 5041 O O . LYS A 1 614 ? -0.718 14.894 -8.103 1.00 95.56 614 LYS A O 1
ATOM 5046 N N . LEU A 1 615 ? -1.591 12.883 -7.638 1.00 96.00 615 LEU A N 1
ATOM 5047 C CA . LEU A 1 615 ? -0.568 12.504 -6.660 1.00 96.00 615 LEU A CA 1
ATOM 5048 C C . LEU A 1 615 ? 0.762 12.200 -7.342 1.00 96.00 615 LEU A C 1
ATOM 5050 O O . LEU A 1 615 ? 1.785 12.695 -6.875 1.00 96.00 615 LEU A O 1
ATOM 5054 N N . ARG A 1 616 ? 0.751 11.485 -8.472 1.00 94.31 616 ARG A N 1
ATOM 5055 C CA . ARG A 1 616 ? 1.950 11.250 -9.287 1.00 94.31 616 ARG A CA 1
ATOM 5056 C C . ARG A 1 616 ? 2.579 12.555 -9.770 1.00 94.31 616 ARG A C 1
ATOM 5058 O O . ARG A 1 616 ? 3.779 12.745 -9.603 1.00 94.31 616 ARG A O 1
ATOM 5065 N N . GLU A 1 617 ? 1.786 13.481 -10.306 1.00 93.25 617 GLU A N 1
ATOM 5066 C CA . GLU A 1 617 ? 2.284 14.803 -10.716 1.00 93.25 617 GLU A CA 1
ATOM 5067 C C . GLU A 1 617 ? 2.930 15.561 -9.550 1.00 93.25 617 GLU A C 1
ATOM 5069 O O . GLU A 1 617 ? 4.033 16.094 -9.677 1.00 93.25 617 GLU A O 1
ATOM 5074 N N . LYS A 1 618 ? 2.271 15.569 -8.383 1.00 96.31 618 LYS A N 1
ATOM 5075 C CA . LYS A 1 618 ? 2.837 16.161 -7.167 1.00 96.31 618 LYS A CA 1
ATOM 5076 C C . LYS A 1 618 ? 4.132 15.479 -6.741 1.00 96.31 618 LYS A C 1
ATOM 5078 O O . LYS A 1 618 ? 5.047 16.178 -6.330 1.00 96.31 618 LYS A O 1
ATOM 5083 N N . PHE A 1 619 ? 4.212 14.152 -6.829 1.00 96.38 619 PHE A N 1
ATOM 5084 C CA . PHE A 1 619 ? 5.407 13.391 -6.466 1.00 96.38 619 PHE A CA 1
ATOM 5085 C C . PHE A 1 619 ? 6.603 13.823 -7.314 1.00 96.38 619 PHE A C 1
ATOM 5087 O O . PHE A 1 619 ? 7.657 14.151 -6.778 1.00 96.38 619 PHE A O 1
ATOM 5094 N N . ILE A 1 620 ? 6.416 13.920 -8.632 1.00 93.19 620 ILE A N 1
ATOM 5095 C CA . ILE A 1 620 ? 7.451 14.383 -9.564 1.00 93.19 620 ILE A CA 1
ATOM 5096 C C . ILE A 1 620 ? 7.906 15.812 -9.212 1.00 93.19 620 ILE A C 1
ATOM 5098 O O . ILE A 1 620 ? 9.105 16.098 -9.188 1.00 93.19 620 ILE A O 1
ATOM 5102 N N . LEU A 1 621 ? 6.960 16.714 -8.924 1.00 94.56 621 LEU A N 1
ATOM 5103 C CA . LEU A 1 621 ? 7.266 18.094 -8.531 1.00 94.56 621 LEU A CA 1
ATOM 5104 C C . LEU A 1 621 ? 8.021 18.172 -7.198 1.00 94.56 621 LEU A C 1
ATOM 5106 O O . LEU A 1 621 ? 8.935 18.986 -7.074 1.00 94.56 621 LEU A O 1
ATOM 5110 N N . GLU A 1 622 ? 7.676 17.322 -6.232 1.00 96.75 622 GLU A N 1
ATOM 5111 C CA . GLU A 1 622 ? 8.341 17.264 -4.929 1.00 96.75 622 GLU A CA 1
ATOM 5112 C C . GLU A 1 622 ? 9.778 16.746 -5.057 1.00 96.75 622 GLU A C 1
ATOM 5114 O O . GLU A 1 622 ? 10.703 17.348 -4.516 1.00 96.75 622 GLU A O 1
ATOM 5119 N N . VAL A 1 623 ? 10.001 15.698 -5.860 1.00 94.94 623 VAL A N 1
ATOM 5120 C CA . VAL A 1 623 ? 11.358 15.208 -6.160 1.00 94.94 623 VAL A CA 1
ATOM 5121 C C . VAL A 1 623 ? 12.192 16.305 -6.823 1.00 94.94 623 VAL A C 1
ATOM 5123 O O . VAL A 1 623 ? 13.327 16.544 -6.415 1.00 94.94 623 VAL A O 1
ATOM 5126 N N . LYS A 1 624 ? 11.629 17.029 -7.802 1.00 92.88 624 LYS A N 1
ATOM 5127 C CA . LYS A 1 624 ? 12.299 18.186 -8.416 1.00 92.88 624 LYS A CA 1
ATOM 5128 C C . LYS A 1 624 ? 12.668 19.236 -7.365 1.00 92.88 624 LYS A C 1
ATOM 5130 O O . LYS A 1 624 ? 13.781 19.757 -7.402 1.00 92.88 624 LYS A O 1
ATOM 5135 N N . HIS A 1 625 ? 11.743 19.569 -6.466 1.00 94.88 625 HIS A N 1
ATOM 5136 C CA . HIS A 1 625 ? 11.968 20.567 -5.425 1.00 94.88 625 HIS A CA 1
ATOM 5137 C C . HIS A 1 625 ? 13.120 20.165 -4.499 1.00 94.88 625 HIS A C 1
ATOM 5139 O O . HIS A 1 625 ? 14.061 20.942 -4.352 1.00 94.88 625 HIS A O 1
ATOM 5145 N N . ILE A 1 626 ? 13.096 18.937 -3.969 1.00 96.12 626 ILE A N 1
ATOM 5146 C CA . ILE A 1 626 ? 14.154 18.389 -3.107 1.00 96.12 626 ILE A CA 1
ATOM 5147 C C . ILE A 1 626 ? 15.513 18.444 -3.806 1.00 96.12 626 ILE A C 1
ATOM 5149 O O . ILE A 1 626 ? 16.487 18.917 -3.227 1.00 96.12 626 ILE A O 1
ATOM 5153 N N . VAL A 1 627 ? 15.580 18.009 -5.067 1.00 93.38 627 VAL A N 1
ATOM 5154 C CA . VAL A 1 627 ? 16.829 18.001 -5.839 1.00 93.38 627 VAL A CA 1
ATOM 5155 C C . VAL A 1 627 ? 17.367 19.418 -6.034 1.00 93.38 627 VAL A C 1
ATOM 5157 O O . VAL A 1 627 ? 18.544 19.660 -5.781 1.00 93.38 627 VAL A O 1
ATOM 5160 N N . LEU A 1 628 ? 16.529 20.373 -6.445 1.00 92.88 628 LEU A N 1
ATOM 5161 C CA . LEU A 1 628 ? 16.961 21.757 -6.661 1.00 92.88 628 LEU A CA 1
ATOM 5162 C C . LEU A 1 628 ? 17.404 22.443 -5.362 1.00 92.88 628 LEU A C 1
ATOM 5164 O O . LEU A 1 628 ? 18.434 23.116 -5.352 1.00 92.88 628 LEU A O 1
ATOM 5168 N N . GLU A 1 629 ? 16.664 22.255 -4.268 1.00 95.25 629 GLU A N 1
ATOM 5169 C CA . GLU A 1 629 ? 17.050 22.799 -2.963 1.00 95.25 629 GLU A CA 1
ATOM 5170 C C . GLU A 1 629 ? 18.343 22.163 -2.445 1.00 95.25 629 GLU A C 1
ATOM 5172 O O . GLU A 1 629 ? 19.197 22.875 -1.913 1.00 95.25 629 GLU A O 1
ATOM 5177 N N . HIS A 1 630 ? 18.544 20.860 -2.656 1.00 95.94 630 HIS A N 1
ATOM 5178 C CA . HIS A 1 630 ? 19.783 20.176 -2.292 1.00 95.94 630 HIS A CA 1
ATOM 5179 C C . HIS A 1 630 ? 20.983 20.721 -3.076 1.00 95.94 630 HIS A C 1
ATOM 5181 O O . HIS A 1 630 ? 21.975 21.133 -2.475 1.00 95.94 630 HIS A O 1
ATOM 5187 N N . LEU A 1 631 ? 20.880 20.804 -4.409 1.00 92.75 631 LEU A N 1
ATOM 5188 C CA . LEU A 1 631 ? 21.949 21.329 -5.266 1.00 92.75 631 LEU A CA 1
ATOM 5189 C C . LEU A 1 631 ? 22.346 22.761 -4.881 1.00 92.75 631 LEU A C 1
ATOM 5191 O O . LEU A 1 631 ? 23.532 23.103 -4.876 1.00 92.75 631 LEU A O 1
ATOM 5195 N N . LYS A 1 632 ? 21.357 23.585 -4.525 1.00 92.50 632 LYS A N 1
ATOM 5196 C CA . LYS A 1 632 ? 21.560 24.955 -4.054 1.00 92.50 632 LYS A CA 1
ATOM 5197 C C . LYS A 1 632 ? 22.212 24.995 -2.671 1.00 92.50 632 LYS A C 1
ATOM 5199 O O . LYS A 1 632 ? 23.196 25.710 -2.494 1.00 92.50 632 LYS A O 1
ATOM 5204 N N . THR A 1 633 ? 21.695 24.229 -1.711 1.00 94.94 633 THR A N 1
ATOM 5205 C CA . THR A 1 633 ? 22.199 24.183 -0.325 1.00 94.94 633 THR A CA 1
ATOM 5206 C C . THR A 1 633 ? 23.649 23.708 -0.275 1.00 94.94 633 THR A C 1
ATOM 5208 O O . THR A 1 633 ? 24.487 24.342 0.361 1.00 94.94 633 THR A O 1
ATOM 5211 N N . GLU A 1 634 ? 23.974 22.657 -1.026 1.00 93.94 634 GLU A N 1
ATOM 5212 C CA . GLU A 1 634 ? 25.326 22.097 -1.104 1.00 93.94 634 GLU A CA 1
ATOM 5213 C C . GLU A 1 634 ? 26.245 22.868 -2.071 1.00 93.94 634 GLU A C 1
ATOM 5215 O O . GLU A 1 634 ? 27.433 22.564 -2.184 1.00 93.94 634 GLU A O 1
ATOM 5220 N N . SER A 1 635 ? 25.739 23.898 -2.765 1.00 90.88 635 SER A N 1
ATOM 5221 C CA . SER A 1 635 ? 26.501 24.691 -3.744 1.00 90.88 635 SER A CA 1
ATOM 5222 C C . SER A 1 635 ? 27.216 23.815 -4.788 1.00 90.88 635 SER A C 1
ATOM 5224 O O . SER A 1 635 ? 28.420 23.982 -5.058 1.00 90.88 635 SER A O 1
ATOM 5226 N N . ILE A 1 636 ? 26.474 22.847 -5.336 1.00 88.81 636 ILE A N 1
ATOM 5227 C CA . ILE A 1 636 ? 26.928 21.889 -6.348 1.00 88.81 636 ILE A CA 1
ATOM 5228 C C . ILE A 1 636 ? 26.894 22.565 -7.726 1.00 88.81 636 ILE A C 1
ATOM 5230 O O . ILE A 1 636 ? 25.873 23.097 -8.157 1.00 88.81 636 ILE A O 1
ATOM 5234 N N . ASN A 1 637 ? 28.034 22.556 -8.423 1.00 83.12 637 ASN A N 1
ATOM 5235 C CA . ASN A 1 637 ? 28.197 23.220 -9.719 1.00 83.12 637 ASN A CA 1
ATOM 5236 C C . ASN A 1 637 ? 27.684 22.340 -10.880 1.00 83.12 637 ASN A C 1
ATOM 5238 O O . ASN A 1 637 ? 27.748 21.114 -10.829 1.00 83.12 637 ASN A O 1
ATOM 5242 N N . ILE A 1 638 ? 27.260 22.987 -11.963 1.00 80.38 638 ILE A N 1
ATOM 5243 C CA . ILE A 1 638 ? 26.841 22.438 -13.261 1.00 80.38 638 ILE A CA 1
ATOM 5244 C C . ILE A 1 638 ? 27.890 21.493 -13.885 1.00 80.38 638 ILE A C 1
ATOM 5246 O O . ILE A 1 638 ? 27.530 20.563 -14.606 1.00 80.38 638 ILE A O 1
ATOM 5250 N N . GLU A 1 639 ? 29.178 21.703 -13.606 1.00 78.25 639 GLU A N 1
ATOM 5251 C CA . GLU A 1 639 ? 30.281 20.868 -14.120 1.00 78.25 639 GLU A CA 1
ATOM 5252 C C . GLU A 1 639 ? 30.790 19.812 -13.121 1.00 78.25 639 GLU A C 1
ATOM 5254 O O . GLU A 1 639 ? 31.766 19.120 -13.400 1.00 78.25 639 GLU A O 1
ATOM 5259 N N . SER A 1 640 ? 30.163 19.693 -11.948 1.00 81.81 640 SER A N 1
ATOM 5260 C CA . SER A 1 640 ? 30.623 18.787 -10.889 1.00 81.81 640 SER A CA 1
ATOM 5261 C C . SER A 1 640 ? 30.276 17.316 -11.159 1.00 81.81 640 SER A C 1
ATOM 5263 O O . SER A 1 640 ? 29.252 16.995 -11.771 1.00 81.81 640 SER A O 1
ATOM 5265 N N . GLU A 1 641 ? 31.112 16.400 -10.662 1.00 82.44 641 GLU A N 1
ATOM 5266 C CA . GLU A 1 641 ? 30.817 14.962 -10.704 1.00 82.44 641 GLU A CA 1
ATOM 5267 C C . GLU A 1 641 ? 29.636 14.609 -9.786 1.00 82.44 641 GLU A C 1
ATOM 5269 O O . GLU A 1 641 ? 28.860 13.704 -10.099 1.00 82.44 641 GLU A O 1
ATOM 5274 N N . GLU A 1 642 ? 29.439 15.369 -8.707 1.00 88.50 642 GLU A N 1
ATOM 5275 C CA . GLU A 1 642 ? 28.329 15.230 -7.766 1.00 88.50 642 GLU A CA 1
ATOM 5276 C C . GLU A 1 642 ? 26.976 15.498 -8.425 1.00 88.50 642 GLU A C 1
ATOM 5278 O O . GLU A 1 642 ? 26.033 14.745 -8.196 1.00 88.50 642 GLU A O 1
ATOM 5283 N N . LEU A 1 643 ? 26.874 16.502 -9.305 1.00 86.75 643 LEU A N 1
ATOM 5284 C CA . LEU A 1 643 ? 25.648 16.721 -10.074 1.00 86.75 643 LEU A CA 1
ATOM 5285 C C . LEU A 1 643 ? 25.323 15.499 -10.939 1.00 86.75 643 LEU A C 1
ATOM 5287 O O . LEU A 1 643 ? 24.184 15.039 -10.981 1.00 86.75 643 LEU A O 1
ATOM 5291 N N . SER A 1 644 ? 26.335 14.935 -11.601 1.00 80.88 644 SER A N 1
ATOM 5292 C CA . SER A 1 644 ? 26.171 13.716 -12.398 1.00 80.88 644 SER A CA 1
ATOM 5293 C C . SER A 1 644 ? 25.721 12.533 -11.538 1.00 80.88 644 SER A C 1
ATOM 5295 O O . SER A 1 644 ? 24.859 11.757 -11.953 1.00 80.88 644 SER A O 1
ATOM 5297 N N . LEU A 1 645 ? 26.255 12.418 -10.322 1.00 86.19 645 LEU A N 1
ATOM 5298 C CA . LEU A 1 645 ? 25.859 11.406 -9.351 1.00 86.19 645 LEU A CA 1
ATOM 5299 C C . LEU A 1 645 ? 24.402 11.582 -8.891 1.00 86.19 645 LEU A C 1
ATOM 5301 O O . LEU A 1 645 ? 23.663 10.601 -8.914 1.00 86.19 645 LEU A O 1
ATOM 5305 N N . VAL A 1 646 ? 23.957 12.808 -8.584 1.00 89.81 646 VAL A N 1
ATOM 5306 C CA . VAL A 1 646 ? 22.553 13.134 -8.247 1.00 89.81 646 VAL A CA 1
ATOM 5307 C C . VAL A 1 646 ? 21.597 12.610 -9.319 1.00 89.81 646 VAL A C 1
ATOM 5309 O O . VAL A 1 646 ? 20.641 11.900 -9.009 1.00 89.81 646 VAL A O 1
ATOM 5312 N N . PHE A 1 647 ? 21.876 12.888 -10.595 1.00 83.00 647 PHE A N 1
ATOM 5313 C CA . PHE A 1 647 ? 21.031 12.402 -11.689 1.00 83.00 647 PHE A CA 1
ATOM 5314 C C . PHE A 1 647 ? 21.018 10.883 -11.794 1.00 83.00 647 PHE A C 1
ATOM 5316 O O . PHE A 1 647 ? 19.950 10.296 -11.961 1.00 83.00 647 PHE A O 1
ATOM 5323 N N . LYS A 1 648 ? 22.179 10.232 -11.664 1.00 83.50 648 LYS A N 1
ATOM 5324 C CA . LYS A 1 648 ? 22.238 8.769 -11.692 1.00 83.50 648 LYS A CA 1
ATOM 5325 C C . LYS A 1 648 ? 21.425 8.156 -10.544 1.00 83.50 648 LYS A C 1
ATOM 5327 O O . LYS A 1 648 ? 20.738 7.168 -10.784 1.00 83.50 648 LYS A O 1
ATOM 5332 N N . ILE A 1 649 ? 21.453 8.742 -9.341 1.00 89.44 649 ILE A N 1
ATOM 5333 C CA . ILE A 1 649 ? 20.653 8.283 -8.188 1.00 89.44 649 ILE A CA 1
ATOM 5334 C C . ILE A 1 649 ? 19.158 8.372 -8.499 1.00 89.44 649 ILE A C 1
ATOM 5336 O O . ILE A 1 649 ? 18.430 7.403 -8.296 1.00 89.44 649 ILE A O 1
ATOM 5340 N N . ILE A 1 650 ? 18.702 9.503 -9.046 1.00 88.25 650 ILE A N 1
ATOM 5341 C CA . ILE A 1 650 ? 17.293 9.695 -9.421 1.00 88.25 650 ILE A CA 1
ATOM 5342 C C . ILE A 1 650 ? 16.869 8.665 -10.470 1.00 88.25 650 ILE A C 1
ATOM 5344 O O . ILE A 1 650 ? 15.823 8.044 -10.321 1.00 88.25 650 ILE A O 1
ATOM 5348 N N . VAL A 1 651 ? 17.683 8.458 -11.509 1.00 82.25 651 VAL A N 1
ATOM 5349 C CA . VAL A 1 651 ? 17.404 7.487 -12.581 1.00 82.25 651 VAL A CA 1
ATOM 5350 C C . VAL A 1 651 ? 17.347 6.063 -12.036 1.00 82.25 651 VAL A C 1
ATOM 5352 O O . VAL A 1 651 ? 16.482 5.291 -12.436 1.00 82.25 651 VAL A O 1
ATOM 5355 N N . ARG A 1 652 ? 18.249 5.719 -11.112 1.00 83.88 652 ARG A N 1
ATOM 5356 C CA . ARG A 1 652 ? 18.279 4.405 -10.468 1.00 83.88 652 ARG A CA 1
ATOM 5357 C C . ARG A 1 652 ? 17.046 4.172 -9.595 1.00 83.88 652 ARG A C 1
ATOM 5359 O O . ARG A 1 652 ? 16.486 3.084 -9.642 1.00 83.88 652 ARG A O 1
ATOM 5366 N N . LYS A 1 653 ? 16.629 5.174 -8.812 1.00 86.38 653 LYS A N 1
ATOM 5367 C CA . LYS A 1 653 ? 15.512 5.045 -7.865 1.00 86.38 653 LYS A CA 1
ATOM 5368 C C . LYS A 1 653 ? 14.139 5.166 -8.531 1.00 86.38 653 LYS A C 1
ATOM 5370 O O . LYS A 1 653 ? 13.226 4.424 -8.186 1.00 86.38 653 LYS A O 1
ATOM 5375 N N . PHE A 1 654 ? 14.001 6.071 -9.500 1.00 86.44 654 PHE A N 1
ATOM 5376 C CA . PHE A 1 654 ? 12.747 6.371 -10.197 1.00 86.44 654 PHE A CA 1
ATOM 5377 C C . PHE A 1 654 ? 12.897 6.313 -11.729 1.00 86.44 654 PHE A C 1
ATOM 5379 O O . PHE A 1 654 ? 12.766 7.340 -12.407 1.00 86.44 654 PHE A O 1
ATOM 5386 N N . PRO A 1 655 ? 13.197 5.137 -12.311 1.00 78.94 655 PRO A N 1
ATOM 5387 C CA . PRO A 1 655 ? 13.475 5.005 -13.742 1.00 78.94 655 PRO A CA 1
ATOM 5388 C C . PRO A 1 655 ? 12.311 5.434 -14.650 1.00 78.94 655 PRO A C 1
ATOM 5390 O O . PRO A 1 655 ? 12.560 5.990 -15.721 1.00 78.94 655 PRO A O 1
ATOM 5393 N N . PHE A 1 656 ? 11.051 5.249 -14.238 1.00 77.12 656 PHE A N 1
ATOM 5394 C CA . PHE A 1 656 ? 9.881 5.652 -15.031 1.00 77.12 656 PHE A CA 1
ATOM 5395 C C . PHE A 1 656 ? 9.537 7.138 -14.878 1.00 77.12 656 PHE A C 1
ATOM 5397 O O . PHE A 1 656 ? 8.827 7.687 -15.724 1.00 77.12 656 PHE A O 1
ATOM 5404 N N . LEU A 1 657 ? 10.030 7.796 -13.823 1.00 80.88 657 LEU A N 1
ATOM 5405 C CA . LEU A 1 657 ? 9.888 9.243 -13.620 1.00 80.88 657 LEU A CA 1
ATOM 5406 C C . LEU A 1 657 ? 11.084 10.043 -14.133 1.00 80.88 657 LEU A C 1
ATOM 5408 O O . LEU A 1 657 ? 10.987 11.259 -14.279 1.00 80.88 657 LEU A O 1
ATOM 5412 N N . ALA A 1 658 ? 12.221 9.402 -14.393 1.00 75.81 658 ALA A N 1
ATOM 5413 C CA . ALA A 1 658 ? 13.464 10.100 -14.695 1.00 75.81 658 ALA A CA 1
ATOM 5414 C C . ALA A 1 658 ? 13.343 11.057 -15.893 1.00 75.81 658 ALA A C 1
ATOM 5416 O O . ALA A 1 658 ? 13.841 12.182 -15.834 1.00 75.81 658 ALA A O 1
ATOM 5417 N N . SER A 1 659 ? 12.629 10.663 -16.952 1.00 76.75 659 SER A N 1
ATOM 5418 C CA . SER A 1 659 ? 12.387 11.546 -18.100 1.00 76.75 659 SER A CA 1
ATOM 5419 C C . SER A 1 659 ? 11.467 12.726 -17.755 1.00 76.75 659 SER A C 1
ATOM 5421 O O . SER A 1 659 ? 11.701 13.828 -18.253 1.00 76.75 659 SER A O 1
ATOM 5423 N N . ASP A 1 660 ? 10.480 12.546 -16.866 1.00 80.75 660 ASP A N 1
ATOM 5424 C CA . ASP A 1 660 ? 9.640 13.640 -16.356 1.00 80.75 660 ASP A CA 1
ATOM 5425 C C . ASP A 1 660 ? 10.468 14.638 -15.549 1.00 80.75 660 ASP A C 1
ATOM 5427 O O . ASP A 1 660 ? 10.403 15.846 -15.779 1.00 80.75 660 ASP A O 1
ATOM 5431 N N . ILE A 1 661 ? 11.284 14.126 -14.629 1.00 80.88 661 ILE A N 1
ATOM 5432 C CA . ILE A 1 661 ? 12.109 14.943 -13.740 1.00 80.88 661 ILE A CA 1
ATOM 5433 C C . ILE A 1 661 ? 13.121 15.745 -14.563 1.00 80.88 661 ILE A C 1
ATOM 5435 O O . ILE A 1 661 ? 13.222 16.960 -14.394 1.00 80.88 661 ILE A O 1
ATOM 5439 N N . ILE A 1 662 ? 13.819 15.107 -15.509 1.00 79.38 662 ILE A N 1
ATOM 5440 C CA . ILE A 1 662 ? 14.766 15.802 -16.391 1.00 79.38 662 ILE A CA 1
ATOM 5441 C C . ILE A 1 662 ? 14.049 16.826 -17.276 1.00 79.38 662 ILE A C 1
ATOM 5443 O O . ILE A 1 662 ? 14.532 17.951 -17.418 1.00 79.38 662 ILE A O 1
ATOM 5447 N N . CYS A 1 663 ? 12.875 16.494 -17.823 1.00 80.62 663 CYS A N 1
ATOM 5448 C CA . CYS A 1 663 ? 12.092 17.442 -18.612 1.00 80.62 663 CYS A CA 1
ATOM 5449 C C . CYS A 1 663 ? 11.717 18.688 -17.795 1.00 80.62 663 CYS A C 1
ATOM 5451 O O . CYS A 1 663 ? 11.725 19.793 -18.330 1.00 80.62 663 CYS A O 1
ATOM 5453 N N . LEU A 1 664 ? 11.417 18.548 -16.503 1.00 81.38 664 LEU A N 1
ATOM 5454 C CA . LEU A 1 664 ? 11.119 19.691 -15.638 1.00 81.38 664 LEU A CA 1
ATOM 5455 C C . LEU A 1 664 ? 12.351 20.526 -15.269 1.00 81.38 664 LEU A C 1
ATOM 5457 O O . LEU A 1 664 ? 12.193 21.662 -14.810 1.00 81.38 664 LEU A O 1
ATOM 5461 N N . LEU A 1 665 ? 13.555 19.976 -15.427 1.00 79.75 665 LEU A N 1
ATOM 5462 C CA . LEU A 1 665 ? 14.820 20.659 -15.159 1.00 79.75 665 LEU A CA 1
ATOM 5463 C C . LEU A 1 665 ? 15.348 21.425 -16.377 1.00 79.75 665 LEU A C 1
ATOM 5465 O O . LEU A 1 665 ? 16.230 22.267 -16.211 1.00 79.75 665 LEU A O 1
ATOM 5469 N N . LYS A 1 666 ? 14.777 21.213 -17.572 1.00 78.19 666 LYS A N 1
ATOM 5470 C CA . LYS A 1 666 ? 15.190 21.882 -18.819 1.00 78.19 666 LYS A CA 1
ATOM 5471 C C . LYS A 1 666 ? 15.129 23.418 -18.757 1.00 78.19 666 LYS A C 1
ATOM 5473 O O . LYS A 1 666 ? 15.872 24.084 -19.467 1.00 78.19 666 LYS A O 1
ATOM 5478 N N . ASP A 1 667 ? 14.255 23.965 -17.910 1.00 80.12 667 ASP A N 1
ATOM 5479 C CA . ASP A 1 667 ? 14.039 25.410 -17.748 1.00 80.12 667 ASP A CA 1
ATOM 5480 C C . ASP A 1 667 ? 14.831 25.994 -16.558 1.00 80.12 667 ASP A C 1
ATOM 5482 O O . ASP A 1 667 ? 14.596 27.123 -16.131 1.00 80.12 667 ASP A O 1
ATOM 5486 N N . THR A 1 668 ? 15.755 25.219 -15.982 1.00 84.69 668 THR A N 1
ATOM 5487 C CA . THR A 1 668 ? 16.604 25.623 -14.848 1.00 84.69 668 THR A CA 1
ATOM 5488 C C . THR A 1 668 ? 18.049 25.857 -15.291 1.00 84.69 668 THR A C 1
ATOM 5490 O O . THR A 1 668 ? 18.447 25.454 -16.384 1.00 84.69 668 THR A O 1
ATOM 5493 N N . GLU A 1 669 ? 18.879 26.476 -14.444 1.00 83.31 669 GLU A N 1
ATOM 5494 C CA . GLU A 1 669 ? 20.303 26.682 -14.759 1.00 83.31 669 GLU A CA 1
ATOM 5495 C C . GLU A 1 669 ? 21.071 25.366 -14.978 1.00 83.31 669 GLU A C 1
ATOM 5497 O O . GLU A 1 669 ? 21.988 25.307 -15.799 1.00 83.31 669 GLU A O 1
ATOM 5502 N N . TYR A 1 670 ? 20.626 24.283 -14.332 1.00 81.94 670 TYR A N 1
ATOM 5503 C CA . TYR A 1 670 ? 21.202 22.945 -14.455 1.00 81.94 670 TYR A CA 1
ATOM 5504 C C . TYR A 1 670 ? 20.937 22.285 -15.816 1.00 81.94 670 TYR A C 1
ATOM 5506 O O . TYR A 1 670 ? 21.572 21.283 -16.131 1.00 81.94 670 TYR A O 1
ATOM 5514 N N . ALA A 1 671 ? 20.074 22.852 -16.670 1.00 79.06 671 ALA A N 1
ATOM 5515 C CA . ALA A 1 671 ? 19.885 22.368 -18.039 1.00 79.06 671 ALA A CA 1
ATOM 5516 C C . ALA A 1 671 ? 21.176 22.447 -18.875 1.00 79.06 671 ALA A C 1
ATOM 5518 O O . ALA A 1 671 ? 21.380 21.661 -19.796 1.00 79.06 671 ALA A O 1
ATOM 5519 N N . ARG A 1 672 ? 22.086 23.362 -18.525 1.00 77.25 672 ARG A N 1
ATOM 5520 C CA . ARG A 1 672 ? 23.393 23.508 -19.185 1.00 77.25 672 ARG A CA 1
ATOM 5521 C C . ARG A 1 672 ? 24.406 22.445 -18.756 1.00 77.25 672 ARG A C 1
ATOM 5523 O O . ARG A 1 672 ? 25.514 22.407 -19.290 1.00 77.25 672 ARG A O 1
ATOM 5530 N N . ALA A 1 673 ? 24.056 21.600 -17.786 1.00 74.94 673 ALA A N 1
ATOM 5531 C CA . ALA A 1 673 ? 24.953 20.586 -17.262 1.00 74.94 673 ALA A CA 1
ATOM 5532 C C . ALA A 1 673 ? 25.278 19.525 -18.309 1.00 74.94 673 ALA A C 1
ATOM 5534 O O . ALA A 1 673 ? 24.401 18.965 -18.970 1.00 74.94 673 ALA A O 1
ATOM 5535 N N . ARG A 1 674 ? 26.575 19.232 -18.418 1.00 72.25 674 ARG A N 1
ATOM 5536 C CA . ARG A 1 674 ? 27.125 18.146 -19.229 1.00 72.25 674 ARG A CA 1
ATOM 5537 C C . ARG A 1 674 ? 27.283 16.930 -18.331 1.00 72.25 674 ARG A C 1
ATOM 5539 O O . ARG A 1 674 ? 28.344 16.687 -17.763 1.00 72.25 674 ARG A O 1
ATOM 5546 N N . ILE A 1 675 ? 26.191 16.210 -18.134 1.00 61.12 675 ILE A N 1
ATOM 5547 C CA . ILE A 1 675 ? 26.130 15.124 -17.158 1.00 61.12 675 ILE A CA 1
ATOM 5548 C C . ILE A 1 675 ? 26.694 13.851 -17.785 1.00 61.12 675 ILE A C 1
ATOM 5550 O O . ILE A 1 675 ? 26.142 13.332 -18.746 1.00 61.12 675 ILE A O 1
ATOM 5554 N N . GLY A 1 676 ? 27.779 13.314 -17.219 1.00 58.31 676 GLY A N 1
ATOM 5555 C CA . GLY A 1 676 ? 28.435 12.100 -17.725 1.00 58.31 676 GLY A CA 1
ATOM 5556 C C . GLY A 1 676 ? 27.548 10.845 -17.725 1.00 58.31 676 GLY A C 1
ATOM 5557 O O . GLY A 1 676 ? 27.774 9.949 -18.527 1.00 58.31 676 GLY A O 1
ATOM 5558 N N . GLY A 1 677 ? 26.521 10.772 -16.866 1.00 53.59 677 GLY A N 1
ATOM 5559 C CA . GLY A 1 677 ? 25.492 9.716 -16.926 1.00 53.59 677 GLY A CA 1
ATOM 5560 C C . GLY A 1 677 ? 24.483 9.884 -18.071 1.00 53.59 677 GLY A C 1
ATOM 5561 O O . GLY A 1 677 ? 23.853 8.922 -18.488 1.00 53.59 677 GLY A O 1
ATOM 5562 N N . LEU A 1 678 ? 24.373 11.099 -18.606 1.00 53.22 678 LEU A N 1
ATOM 5563 C CA . LEU A 1 678 ? 23.502 11.488 -19.714 1.00 53.22 678 LEU A CA 1
ATOM 5564 C C . LEU A 1 678 ? 24.286 11.667 -21.031 1.00 53.22 678 LEU A C 1
ATOM 5566 O O . LEU A 1 678 ? 23.719 12.076 -22.042 1.00 53.22 678 LEU A O 1
ATOM 5570 N N . ALA A 1 679 ? 25.593 11.386 -21.021 1.00 53.44 679 ALA A N 1
ATOM 5571 C CA . ALA A 1 679 ? 26.472 11.596 -22.160 1.00 53.44 679 ALA A CA 1
ATOM 5572 C C . ALA A 1 679 ? 26.262 10.528 -23.243 1.00 53.44 679 ALA A C 1
ATOM 5574 O O . ALA A 1 679 ? 26.165 9.329 -22.970 1.00 53.44 679 ALA A O 1
ATOM 5575 N N . LEU A 1 680 ? 26.231 10.980 -24.494 1.00 56.03 680 LEU A N 1
ATOM 5576 C CA . LEU A 1 680 ? 26.117 10.143 -25.682 1.00 56.03 680 LEU A CA 1
ATOM 5577 C C . LEU A 1 680 ? 27.529 9.823 -26.167 1.00 56.03 680 LEU A C 1
ATOM 5579 O O . LEU A 1 680 ? 28.072 10.541 -27.002 1.00 56.03 680 LEU A O 1
ATOM 5583 N N . SER A 1 681 ? 28.144 8.766 -25.630 1.00 54.97 681 SER A N 1
ATOM 5584 C CA . SER A 1 681 ? 29.560 8.429 -25.883 1.00 54.97 681 SER A CA 1
ATOM 5585 C C . SER A 1 681 ? 30.525 9.581 -25.514 1.00 54.97 681 SER A C 1
ATOM 5587 O O . SER A 1 681 ? 30.226 10.351 -24.603 1.00 54.97 681 SER A O 1
ATOM 5589 N N . ASP A 1 682 ? 31.674 9.716 -26.188 1.00 53.16 682 ASP A N 1
ATOM 5590 C CA . ASP A 1 682 ? 32.686 10.762 -25.936 1.00 53.16 682 ASP A CA 1
ATOM 5591 C C . ASP A 1 682 ? 32.180 12.207 -26.190 1.00 53.16 682 ASP A C 1
ATOM 5593 O O . ASP A 1 682 ? 32.902 13.178 -25.944 1.00 53.16 682 ASP A O 1
ATOM 5597 N N . ASN A 1 683 ? 30.925 12.380 -26.633 1.00 55.00 683 ASN A N 1
ATOM 5598 C CA . ASN A 1 683 ? 30.307 13.678 -26.887 1.00 55.00 683 ASN A CA 1
ATOM 5599 C C . ASN A 1 683 ? 29.540 14.211 -25.666 1.00 55.00 683 ASN A C 1
ATOM 5601 O O . ASN A 1 683 ? 28.557 13.639 -25.188 1.00 55.00 683 ASN A O 1
ATOM 5605 N N . LYS A 1 684 ? 29.966 15.385 -25.190 1.00 62.06 684 LYS A N 1
ATOM 5606 C CA . LYS A 1 684 ? 29.370 16.102 -24.053 1.00 62.06 684 LYS A CA 1
ATOM 5607 C C . LYS A 1 684 ? 28.155 16.942 -24.487 1.00 62.06 684 LYS A C 1
ATOM 5609 O O . LYS A 1 684 ? 28.268 18.163 -24.581 1.00 62.06 684 LYS A O 1
ATOM 5614 N N . ILE A 1 685 ? 27.016 16.298 -24.752 1.00 72.19 685 ILE A N 1
ATOM 5615 C CA . ILE A 1 685 ? 25.724 16.968 -25.020 1.00 72.19 685 ILE A CA 1
ATOM 5616 C C . ILE A 1 685 ? 25.070 17.372 -23.684 1.00 72.19 685 ILE A C 1
ATOM 5618 O O . ILE A 1 685 ? 25.079 16.583 -22.737 1.00 72.19 685 ILE A O 1
ATOM 5622 N N . SER A 1 686 ? 24.553 18.601 -23.564 1.00 76.62 686 SER A N 1
ATOM 5623 C CA . SER A 1 686 ? 23.845 19.064 -22.357 1.00 76.62 686 SER A CA 1
ATOM 5624 C C . SER A 1 686 ? 22.356 18.693 -22.375 1.00 76.62 686 SER A C 1
ATOM 5626 O O . SER A 1 686 ? 21.795 18.380 -23.424 1.00 76.62 686 SER A O 1
ATOM 5628 N N . ILE A 1 687 ? 21.682 18.759 -21.218 1.00 77.50 687 ILE A N 1
ATOM 5629 C CA . ILE A 1 687 ? 20.219 18.567 -21.146 1.00 77.50 687 ILE A CA 1
ATOM 5630 C C . ILE A 1 687 ? 19.512 19.569 -22.068 1.00 77.50 687 ILE A C 1
ATOM 5632 O O . ILE A 1 687 ? 18.610 19.194 -22.811 1.00 77.50 687 ILE A O 1
ATOM 5636 N N . GLN A 1 688 ? 19.936 20.832 -22.055 1.00 79.81 688 GLN A N 1
ATOM 5637 C CA . GLN A 1 688 ? 19.372 21.883 -22.894 1.00 79.81 688 GLN A CA 1
ATOM 5638 C C . GLN A 1 688 ? 19.468 21.525 -24.381 1.00 79.81 688 GLN A C 1
ATOM 5640 O O . GLN A 1 688 ? 18.486 21.698 -25.103 1.00 79.81 688 GLN A O 1
ATOM 5645 N N . ASP A 1 689 ? 20.606 20.982 -24.815 1.00 79.75 689 ASP A N 1
ATOM 5646 C CA . ASP A 1 689 ? 20.818 20.598 -26.211 1.00 79.75 689 ASP A CA 1
ATOM 5647 C C . ASP A 1 689 ? 19.852 19.482 -26.632 1.00 79.75 689 ASP A C 1
ATOM 5649 O O . ASP A 1 689 ? 19.288 19.519 -27.723 1.00 79.75 689 ASP A O 1
ATOM 5653 N N . LEU A 1 690 ? 19.576 18.524 -25.738 1.00 78.44 690 LEU A N 1
ATOM 5654 C CA . LEU A 1 690 ? 18.636 17.434 -26.014 1.00 78.44 690 LEU A CA 1
ATOM 5655 C C . LEU A 1 690 ? 17.212 17.943 -26.279 1.00 78.44 690 LEU A C 1
ATOM 5657 O O . LEU A 1 690 ? 16.522 17.386 -27.131 1.00 78.44 690 LEU A O 1
ATOM 5661 N N . PHE A 1 691 ? 16.758 18.988 -25.580 1.00 80.31 691 PHE A N 1
ATOM 5662 C CA . PHE A 1 691 ? 15.377 19.476 -25.690 1.00 80.31 691 PHE A CA 1
ATOM 5663 C C . PHE A 1 691 ? 15.189 20.636 -26.670 1.00 80.31 691 PHE A C 1
ATOM 5665 O O . PHE A 1 691 ? 14.157 20.683 -27.343 1.00 80.31 691 PHE A O 1
ATOM 5672 N N . ASN A 1 692 ? 16.144 21.566 -26.737 1.00 79.56 692 ASN A N 1
ATOM 5673 C CA . ASN A 1 692 ? 15.937 22.876 -27.358 1.00 79.56 692 ASN A CA 1
ATOM 5674 C C . ASN A 1 692 ? 16.642 23.034 -28.707 1.00 79.56 692 ASN A C 1
ATOM 5676 O O . ASN A 1 692 ? 16.207 23.864 -29.507 1.00 79.56 692 ASN A O 1
ATOM 5680 N N . GLU A 1 693 ? 17.702 22.268 -28.979 1.00 81.50 693 GLU A N 1
ATOM 5681 C CA . GLU A 1 693 ? 18.404 22.393 -30.254 1.00 81.50 693 GLU A CA 1
ATOM 5682 C C . GLU A 1 693 ? 17.517 21.936 -31.404 1.00 81.50 693 GLU A C 1
ATOM 5684 O O . GLU A 1 693 ? 16.920 20.852 -31.385 1.00 81.50 693 GLU A O 1
ATOM 5689 N N . ARG A 1 694 ? 17.446 22.781 -32.438 1.00 86.12 694 ARG A N 1
ATOM 5690 C CA . ARG A 1 694 ? 16.703 22.453 -33.656 1.00 86.12 694 ARG A CA 1
ATOM 5691 C C . ARG A 1 694 ? 17.378 21.316 -34.411 1.00 86.12 694 ARG A C 1
ATOM 5693 O O . ARG A 1 694 ? 16.678 20.547 -35.057 1.00 86.12 694 ARG A O 1
ATOM 5700 N N . THR A 1 695 ? 18.699 21.210 -34.338 1.00 87.50 695 THR A N 1
ATOM 5701 C CA . THR A 1 695 ? 19.459 20.164 -35.021 1.00 87.50 695 THR A CA 1
ATOM 5702 C C . THR A 1 695 ? 20.335 19.448 -34.011 1.00 87.50 695 THR A C 1
ATOM 5704 O O . THR A 1 695 ? 21.186 20.070 -33.385 1.00 87.50 695 THR A O 1
ATOM 5707 N N . LEU A 1 696 ? 20.151 18.137 -33.880 1.00 87.69 696 LEU A N 1
ATOM 5708 C CA . LEU A 1 696 ? 20.950 17.279 -33.014 1.00 87.69 696 LEU A CA 1
ATOM 5709 C C . LEU A 1 696 ? 21.738 16.291 -33.878 1.00 87.69 696 LEU A C 1
ATOM 5711 O O . LEU A 1 696 ? 21.142 15.574 -34.680 1.00 87.69 696 LEU A O 1
ATOM 5715 N N . SER A 1 697 ? 23.060 16.254 -33.706 1.00 87.38 697 SER A N 1
ATOM 5716 C CA . SER A 1 697 ? 23.946 15.269 -34.339 1.00 87.38 697 SER A CA 1
ATOM 5717 C C . SER A 1 697 ? 24.524 14.353 -33.270 1.00 87.38 697 SER A C 1
ATOM 5719 O O . SER A 1 697 ? 25.171 14.827 -32.334 1.00 87.38 697 SER A O 1
ATOM 5721 N N . ILE A 1 698 ? 24.284 13.051 -33.398 1.00 86.31 698 ILE A N 1
ATOM 5722 C CA . ILE A 1 698 ? 24.758 12.028 -32.467 1.00 86.31 698 ILE A CA 1
ATOM 5723 C C . ILE A 1 698 ? 25.722 11.121 -33.223 1.00 86.31 698 ILE A C 1
ATOM 5725 O O . ILE A 1 698 ? 25.325 10.361 -34.102 1.00 86.31 698 ILE A O 1
ATOM 5729 N N . GLU A 1 699 ? 27.000 11.221 -32.883 1.00 85.44 699 GLU A N 1
ATOM 5730 C CA . GLU A 1 699 ? 28.067 10.402 -33.463 1.00 85.44 699 GLU A CA 1
ATOM 5731 C C . GLU A 1 699 ? 28.198 9.067 -32.711 1.00 85.44 699 GLU A C 1
ATOM 5733 O O . GLU A 1 699 ? 27.853 8.981 -31.529 1.00 85.44 699 GLU A O 1
ATOM 5738 N N . ASN A 1 700 ? 28.755 8.041 -33.366 1.00 84.69 700 ASN A N 1
ATOM 5739 C CA . ASN A 1 700 ? 29.058 6.732 -32.768 1.00 84.69 700 ASN A CA 1
ATOM 5740 C C . ASN A 1 700 ? 27.863 6.075 -32.051 1.00 84.69 700 ASN A C 1
ATOM 5742 O O . ASN A 1 700 ? 28.012 5.434 -31.006 1.00 84.69 700 ASN A O 1
ATOM 5746 N N . THR A 1 701 ? 26.667 6.209 -32.616 1.00 87.50 701 THR A N 1
ATOM 5747 C CA . THR A 1 701 ? 25.409 5.859 -31.960 1.00 87.50 701 THR A CA 1
ATOM 5748 C C . THR A 1 701 ? 25.373 4.398 -31.509 1.00 87.50 701 THR A C 1
ATOM 5750 O O . THR A 1 701 ? 25.664 3.474 -32.277 1.00 87.50 701 THR A O 1
ATOM 5753 N N . ASN A 1 702 ? 25.027 4.183 -30.237 1.00 88.69 702 ASN A N 1
ATOM 5754 C CA . ASN A 1 702 ? 24.781 2.857 -29.678 1.00 88.69 702 ASN A CA 1
ATOM 5755 C C . ASN A 1 702 ? 23.718 2.905 -28.574 1.00 88.69 702 ASN A C 1
ATOM 5757 O O . ASN A 1 702 ? 24.031 3.003 -27.387 1.00 88.69 702 ASN A O 1
ATOM 5761 N N . PHE A 1 703 ? 22.452 2.801 -28.966 1.00 88.12 703 PHE A N 1
ATOM 5762 C CA . PHE A 1 703 ? 21.317 2.836 -28.042 1.00 88.12 703 PHE A CA 1
ATOM 5763 C C . PHE A 1 703 ? 21.358 1.714 -26.997 1.00 88.12 703 PHE A C 1
ATOM 5765 O O . PHE A 1 703 ? 20.947 1.936 -25.858 1.00 88.12 703 PHE A O 1
ATOM 5772 N N . LEU A 1 704 ? 21.926 0.547 -27.325 1.00 86.88 704 LEU A N 1
ATOM 5773 C CA . LEU A 1 704 ? 22.084 -0.561 -26.375 1.00 86.88 704 LEU A CA 1
ATOM 5774 C C . LEU A 1 704 ? 23.003 -0.204 -25.191 1.00 86.88 704 LEU A C 1
ATOM 5776 O O . LEU A 1 704 ? 22.937 -0.857 -24.155 1.00 86.88 704 LEU A O 1
ATOM 5780 N N . GLN A 1 705 ? 23.855 0.819 -25.327 1.00 84.50 705 GLN A N 1
ATOM 5781 C CA . GLN A 1 705 ? 24.763 1.280 -24.268 1.00 84.50 705 GLN A CA 1
ATOM 5782 C C . GLN A 1 705 ? 24.276 2.534 -23.535 1.00 84.50 705 GLN A C 1
ATOM 5784 O O . GLN A 1 705 ? 24.815 2.867 -22.479 1.00 84.50 705 GLN A O 1
ATOM 5789 N N . TYR A 1 706 ? 23.294 3.252 -24.080 1.00 83.00 706 TYR A N 1
ATOM 5790 C CA . TYR A 1 706 ? 22.766 4.453 -23.438 1.00 83.00 706 TYR A CA 1
ATOM 5791 C C . TYR A 1 706 ? 21.956 4.103 -22.193 1.00 83.00 706 TYR A C 1
ATOM 5793 O O . TYR A 1 706 ? 21.346 3.044 -22.113 1.00 83.00 706 TYR A O 1
ATOM 5801 N N . GLN A 1 707 ? 21.922 5.003 -21.211 1.00 78.12 707 GLN A N 1
ATOM 5802 C CA . GLN A 1 707 ? 21.003 4.844 -20.086 1.00 78.12 707 GLN A CA 1
ATOM 5803 C C . GLN A 1 707 ? 19.554 4.966 -20.568 1.00 78.12 707 GLN A C 1
ATOM 5805 O O . GLN A 1 707 ? 19.264 5.729 -21.493 1.00 78.12 707 GLN A O 1
ATOM 5810 N N . GLU A 1 708 ? 18.633 4.267 -19.906 1.00 80.94 708 GLU A N 1
ATOM 5811 C CA . GLU A 1 708 ? 17.218 4.249 -20.287 1.00 80.94 708 GLU A CA 1
ATOM 5812 C C . GLU A 1 708 ? 16.618 5.650 -20.408 1.00 80.94 708 GLU A C 1
ATOM 5814 O O . GLU A 1 708 ? 15.966 5.973 -21.398 1.00 80.94 708 GLU A O 1
ATOM 5819 N N . VAL A 1 709 ? 16.928 6.528 -19.456 1.00 78.50 709 VAL A N 1
ATOM 5820 C CA . VAL A 1 709 ? 16.455 7.913 -19.474 1.00 78.50 709 VAL A CA 1
ATOM 5821 C C . VAL A 1 709 ? 16.881 8.673 -20.739 1.00 78.50 709 VAL A C 1
ATOM 5823 O O . VAL A 1 709 ? 16.092 9.429 -21.303 1.00 78.50 709 VAL A O 1
ATOM 5826 N N . ILE A 1 710 ? 18.099 8.432 -21.236 1.00 81.56 710 ILE A N 1
ATOM 5827 C CA . ILE A 1 710 ? 18.612 9.057 -22.460 1.00 81.56 710 ILE A CA 1
ATOM 5828 C C . ILE A 1 710 ? 17.900 8.523 -23.680 1.00 81.56 710 ILE A C 1
ATOM 5830 O O . ILE A 1 710 ? 17.489 9.308 -24.534 1.00 81.56 710 ILE A O 1
ATOM 5834 N N . ARG A 1 711 ? 17.698 7.206 -23.742 1.00 86.56 711 ARG A N 1
ATOM 5835 C CA . ARG A 1 711 ? 16.918 6.605 -24.819 1.00 86.56 711 ARG A CA 1
ATOM 5836 C C . ARG A 1 711 ? 15.527 7.213 -24.878 1.00 86.56 711 ARG A C 1
ATOM 5838 O O . ARG A 1 711 ? 15.119 7.650 -25.946 1.00 86.56 711 ARG A O 1
ATOM 5845 N N . GLN A 1 712 ? 14.837 7.328 -23.745 1.00 85.38 712 GLN A N 1
ATOM 5846 C CA . GLN A 1 712 ? 13.498 7.914 -23.704 1.00 85.38 712 GLN A CA 1
ATOM 5847 C C . GLN A 1 712 ? 13.473 9.372 -24.172 1.00 85.38 712 GLN A C 1
ATOM 5849 O O . GLN A 1 712 ? 12.592 9.736 -24.951 1.00 85.38 712 GLN A O 1
ATOM 5854 N N . ILE A 1 713 ? 14.433 10.198 -23.740 1.00 83.81 713 ILE A N 1
ATOM 5855 C CA . ILE A 1 713 ? 14.525 11.603 -24.165 1.00 83.81 713 ILE A CA 1
ATOM 5856 C C . ILE A 1 713 ? 14.765 11.690 -25.673 1.00 83.81 713 ILE A C 1
ATOM 5858 O O . ILE A 1 713 ? 14.045 12.398 -26.380 1.00 83.81 713 ILE A O 1
ATOM 5862 N N . LEU A 1 714 ? 15.745 10.936 -26.173 1.00 87.38 714 LEU A N 1
ATOM 5863 C CA . LEU A 1 714 ? 16.090 10.908 -27.587 1.00 87.38 714 LEU A CA 1
ATOM 5864 C C . LEU A 1 714 ? 14.931 10.410 -28.447 1.00 87.38 714 LEU A C 1
ATOM 5866 O O . LEU A 1 714 ? 14.585 11.050 -29.437 1.00 87.38 714 LEU A O 1
ATOM 5870 N N . ILE A 1 715 ? 14.289 9.309 -28.060 1.00 89.50 715 ILE A N 1
ATOM 5871 C CA . ILE A 1 715 ? 13.111 8.785 -28.755 1.00 89.50 715 ILE A CA 1
ATOM 5872 C C . ILE A 1 715 ? 12.000 9.835 -28.735 1.00 89.50 715 ILE A C 1
ATOM 5874 O O . ILE A 1 715 ? 11.472 10.169 -29.792 1.00 89.50 715 ILE A O 1
ATOM 5878 N N . GLY A 1 716 ? 11.708 10.440 -27.583 1.00 88.31 716 GLY A N 1
ATOM 5879 C CA . GLY A 1 716 ? 10.700 11.494 -27.475 1.00 88.31 716 GLY A CA 1
ATOM 5880 C C . GLY A 1 716 ? 10.980 12.720 -28.353 1.00 88.31 716 GLY A C 1
ATOM 5881 O O . GLY A 1 716 ? 10.041 13.384 -28.792 1.00 88.31 716 GLY A O 1
ATOM 5882 N N . ARG A 1 717 ? 12.250 13.018 -28.664 1.00 87.25 717 ARG A N 1
ATOM 5883 C CA . ARG A 1 717 ? 12.633 14.024 -29.673 1.00 87.25 717 ARG A CA 1
ATOM 5884 C C . ARG A 1 717 ? 12.442 13.515 -31.100 1.00 87.25 717 ARG A C 1
ATOM 5886 O O . ARG A 1 717 ? 11.923 14.244 -31.940 1.00 87.25 717 ARG A O 1
ATOM 5893 N N . MET A 1 718 ? 12.840 12.275 -31.373 1.00 91.12 718 MET A N 1
ATOM 5894 C CA . MET A 1 718 ? 12.817 11.686 -32.711 1.00 91.12 718 MET A CA 1
ATOM 5895 C C . MET A 1 718 ? 11.404 11.441 -33.247 1.00 91.12 718 MET A C 1
ATOM 5897 O O . MET A 1 718 ? 11.162 11.668 -34.431 1.00 91.12 718 MET A O 1
ATOM 5901 N N . ILE A 1 719 ? 10.452 11.013 -32.410 1.00 91.19 719 ILE A N 1
ATOM 5902 C CA . ILE A 1 719 ? 9.108 10.608 -32.869 1.00 91.19 719 ILE A CA 1
ATOM 5903 C C . ILE A 1 719 ? 8.312 11.726 -33.555 1.00 91.19 719 ILE A C 1
ATOM 5905 O O . ILE A 1 719 ? 7.439 11.428 -34.373 1.00 91.19 719 ILE A O 1
ATOM 5909 N N . ASN A 1 720 ? 8.632 12.986 -33.249 1.00 89.44 720 ASN A N 1
ATOM 5910 C CA . ASN A 1 720 ? 8.027 14.181 -33.839 1.00 89.44 720 ASN A CA 1
ATOM 5911 C C . ASN A 1 720 ? 9.023 15.018 -34.651 1.00 89.44 720 ASN A C 1
ATOM 5913 O O . ASN A 1 720 ? 8.691 16.135 -35.038 1.00 89.44 720 ASN A O 1
ATOM 5917 N N . ALA A 1 721 ? 10.222 14.496 -34.927 1.00 92.56 721 ALA A N 1
ATOM 5918 C CA . ALA A 1 721 ? 11.216 15.186 -35.738 1.00 92.56 721 ALA A CA 1
ATOM 5919 C C . ALA A 1 721 ? 10.690 15.469 -37.155 1.00 92.56 721 ALA A C 1
ATOM 5921 O O . ALA A 1 721 ? 10.061 14.608 -37.794 1.00 92.56 721 ALA A O 1
ATOM 5922 N N . ASP A 1 722 ? 11.005 16.664 -37.659 1.00 92.75 722 ASP A N 1
ATOM 5923 C CA . ASP A 1 722 ? 10.718 17.063 -39.038 1.00 92.75 722 ASP A CA 1
ATOM 5924 C C . ASP A 1 722 ? 11.459 16.136 -40.001 1.00 92.75 722 ASP A C 1
ATOM 5926 O O . ASP A 1 722 ? 10.863 15.653 -40.966 1.00 92.75 722 ASP A O 1
ATOM 5930 N N . LYS A 1 723 ? 12.727 15.833 -39.679 1.00 94.31 723 LYS A N 1
ATOM 5931 C CA . LYS A 1 723 ? 13.562 14.865 -40.391 1.00 94.31 723 LYS A CA 1
ATOM 5932 C C . LYS A 1 723 ? 14.449 14.058 -39.431 1.00 94.31 723 LYS A C 1
ATOM 5934 O O . LYS A 1 723 ? 15.004 14.628 -38.494 1.00 94.31 723 LYS A O 1
ATOM 5939 N N . LEU A 1 724 ? 14.594 12.757 -39.672 1.00 95.81 724 LEU A N 1
ATOM 5940 C CA . LEU A 1 724 ? 15.516 11.851 -38.982 1.00 95.81 724 LEU A CA 1
ATOM 5941 C C . LEU A 1 724 ? 16.383 11.131 -40.020 1.00 95.81 724 LEU A C 1
ATOM 5943 O O . LEU A 1 724 ? 15.868 10.306 -40.769 1.00 95.81 724 LEU A O 1
ATOM 5947 N N . SER A 1 725 ? 17.679 11.414 -40.056 1.00 95.00 725 SER A N 1
ATOM 5948 C CA . SER A 1 725 ? 18.608 10.786 -41.003 1.00 95.00 725 SER A CA 1
ATOM 5949 C C . SER A 1 725 ? 19.637 9.936 -40.268 1.00 95.00 725 SER A C 1
ATOM 5951 O O . SER A 1 725 ? 20.131 10.325 -39.210 1.00 95.00 725 SER A O 1
ATOM 5953 N N . VAL A 1 726 ? 19.973 8.791 -40.850 1.00 94.50 726 VAL A N 1
ATOM 5954 C CA . VAL A 1 726 ? 21.036 7.897 -40.397 1.00 94.50 726 VAL A CA 1
ATOM 5955 C C . VAL A 1 726 ? 22.094 7.812 -41.491 1.00 94.50 726 VAL A C 1
ATOM 5957 O O . VAL A 1 726 ? 21.783 7.483 -42.637 1.00 94.50 726 VAL A O 1
ATOM 5960 N N . GLU A 1 727 ? 23.342 8.093 -41.134 1.00 92.62 727 GLU A N 1
ATOM 5961 C CA . GLU A 1 727 ? 24.509 7.909 -41.995 1.00 92.62 727 GLU A CA 1
ATOM 5962 C C . GLU A 1 727 ? 25.533 7.075 -41.228 1.00 92.62 727 GLU A C 1
ATOM 5964 O O . GLU A 1 727 ? 26.166 7.561 -40.293 1.00 92.62 727 GLU A O 1
ATOM 5969 N N . GLU A 1 728 ? 25.647 5.793 -41.580 1.00 86.62 728 GLU A N 1
ATOM 5970 C CA . GLU A 1 728 ? 26.426 4.824 -40.799 1.00 86.62 728 GLU A CA 1
ATOM 5971 C C . GLU A 1 728 ? 25.980 4.797 -39.326 1.00 86.62 728 GLU A C 1
ATOM 5973 O O . GLU A 1 728 ? 24.831 4.475 -39.038 1.00 86.62 728 GLU A O 1
ATOM 5978 N N . ASP A 1 729 ? 26.864 5.088 -38.369 1.00 84.06 729 ASP A N 1
ATOM 5979 C CA . ASP A 1 729 ? 26.520 5.172 -36.950 1.00 84.06 729 ASP A CA 1
ATOM 5980 C C . ASP A 1 729 ? 26.221 6.600 -36.464 1.00 84.06 729 ASP A C 1
ATOM 5982 O O . ASP A 1 729 ? 26.142 6.844 -35.256 1.00 84.06 729 ASP A O 1
ATOM 5986 N N . LYS A 1 730 ? 25.986 7.537 -37.387 1.00 90.31 730 LYS A N 1
ATOM 5987 C CA . LYS A 1 730 ? 25.575 8.909 -37.084 1.00 90.31 730 LYS A CA 1
ATOM 5988 C C . LYS A 1 730 ? 24.069 9.063 -37.209 1.00 90.31 730 LYS A C 1
ATOM 5990 O O . LYS A 1 730 ? 23.480 8.662 -38.212 1.00 90.31 730 LYS A O 1
ATOM 5995 N N . VAL A 1 731 ? 23.451 9.683 -36.209 1.00 91.75 731 VAL A N 1
ATOM 5996 C CA . VAL A 1 731 ? 22.020 10.006 -36.204 1.00 91.75 731 VAL A CA 1
ATOM 5997 C C . VAL A 1 731 ? 21.839 11.518 -36.189 1.00 91.75 731 VAL A C 1
ATOM 5999 O O . VAL A 1 731 ? 22.297 12.198 -35.271 1.00 91.75 731 VAL A O 1
ATOM 6002 N N . PHE A 1 732 ? 21.126 12.034 -37.188 1.00 92.25 732 PHE A N 1
ATOM 6003 C CA . PHE A 1 732 ? 20.782 13.444 -37.328 1.00 92.25 732 PHE A CA 1
ATOM 6004 C C . PHE A 1 732 ? 19.288 13.647 -37.094 1.00 92.25 732 PHE A C 1
ATOM 6006 O O . PHE A 1 732 ? 18.457 13.140 -37.848 1.00 92.25 732 PHE A O 1
ATOM 6013 N N . VAL A 1 733 ? 18.942 14.424 -36.072 1.00 92.00 733 VAL A N 1
ATOM 6014 C CA . VAL A 1 733 ? 17.560 14.799 -35.755 1.00 92.00 733 VAL A CA 1
ATOM 6015 C C . VAL A 1 733 ? 17.363 16.271 -36.099 1.00 92.00 733 VAL A C 1
ATOM 6017 O O . VAL A 1 733 ? 18.052 17.132 -35.553 1.00 92.00 733 VAL A O 1
ATOM 6020 N N . LEU A 1 734 ? 16.419 16.571 -36.989 1.00 93.31 734 LEU A N 1
ATOM 6021 C CA . LEU A 1 734 ? 16.041 17.931 -37.366 1.00 93.31 734 LEU A CA 1
ATOM 6022 C C . LEU A 1 734 ? 14.619 18.235 -36.889 1.00 93.31 734 LEU A C 1
ATOM 6024 O O . LEU A 1 734 ? 13.661 17.565 -37.276 1.00 93.31 734 LEU A O 1
ATOM 6028 N N . GLY A 1 735 ? 14.482 19.298 -36.107 1.00 87.94 735 GLY A N 1
ATOM 6029 C CA . GLY A 1 735 ? 13.216 19.858 -35.658 1.00 87.94 735 GLY A CA 1
ATOM 6030 C C . GLY A 1 735 ? 12.458 18.978 -34.666 1.00 87.94 735 GLY A C 1
ATOM 6031 O O . GLY A 1 735 ? 13.050 18.265 -33.854 1.00 87.94 735 GLY A O 1
ATOM 6032 N N . GLY A 1 736 ? 11.129 19.081 -34.711 1.00 81.44 736 GLY A N 1
ATOM 6033 C CA . GLY A 1 736 ? 10.214 18.407 -33.791 1.00 81.44 736 GLY A CA 1
ATOM 6034 C C . GLY A 1 736 ? 10.190 18.993 -32.382 1.00 81.44 736 GLY A C 1
ATOM 6035 O O . GLY A 1 736 ? 11.136 19.638 -31.937 1.00 81.44 736 GLY A O 1
ATOM 6036 N N . THR A 1 737 ? 9.107 18.746 -31.654 1.00 83.44 737 THR A N 1
ATOM 6037 C CA . THR A 1 737 ? 9.009 19.021 -30.216 1.00 83.44 737 THR A CA 1
ATOM 6038 C C . THR A 1 737 ? 9.150 17.717 -29.443 1.00 83.44 737 THR A C 1
ATOM 6040 O O . THR A 1 737 ? 8.647 16.677 -29.868 1.00 83.44 737 THR A O 1
ATOM 6043 N N . TYR A 1 738 ? 9.842 17.756 -28.300 1.00 85.38 738 TYR A N 1
ATOM 6044 C CA . TYR A 1 738 ? 9.884 16.603 -27.402 1.00 85.38 738 TYR A CA 1
ATOM 6045 C C . TYR A 1 738 ? 8.462 16.195 -27.012 1.00 85.38 738 TYR A C 1
ATOM 6047 O O . TYR A 1 738 ? 7.665 17.025 -26.574 1.00 85.38 738 TYR A O 1
ATOM 6055 N N . THR A 1 739 ? 8.144 14.916 -27.172 1.00 83.19 739 THR A N 1
ATOM 6056 C CA . THR A 1 739 ? 6.886 14.331 -26.717 1.00 83.19 739 THR A CA 1
ATOM 6057 C C . THR A 1 739 ? 7.182 13.080 -25.921 1.00 83.19 739 THR A C 1
ATOM 6059 O O . THR A 1 739 ? 7.919 12.200 -26.358 1.00 83.19 739 THR A O 1
ATOM 6062 N N . LYS A 1 740 ? 6.610 13.016 -24.722 1.00 78.94 740 LYS A N 1
ATOM 6063 C CA . LYS A 1 740 ? 6.793 11.880 -23.834 1.00 78.94 740 LYS A CA 1
ATOM 6064 C C . LYS A 1 740 ? 6.045 10.662 -24.377 1.00 78.94 740 LYS A C 1
ATOM 6066 O O . LYS A 1 740 ? 4.873 10.760 -24.734 1.00 78.94 740 LYS A O 1
ATOM 6071 N N . LEU A 1 741 ? 6.713 9.514 -24.363 1.00 75.31 741 LEU A N 1
ATOM 6072 C CA . LEU A 1 741 ? 6.085 8.219 -24.601 1.00 75.31 741 LEU A CA 1
ATOM 6073 C C . LEU A 1 741 ? 5.526 7.646 -23.300 1.00 75.31 741 LEU A C 1
ATOM 6075 O O . LEU A 1 741 ? 6.181 7.679 -22.258 1.00 75.31 741 LEU A O 1
ATOM 6079 N N . GLN A 1 742 ? 4.313 7.107 -23.376 1.00 69.19 742 GLN A N 1
ATOM 6080 C CA . GLN A 1 742 ? 3.764 6.267 -22.320 1.00 69.19 742 GLN A CA 1
ATOM 6081 C C . GLN A 1 742 ? 4.179 4.824 -22.605 1.00 69.19 742 GLN A C 1
ATOM 6083 O O . GLN A 1 742 ? 3.789 4.254 -23.622 1.00 69.19 742 GLN A O 1
ATOM 6088 N N . TYR A 1 743 ? 5.008 4.262 -21.731 1.00 67.19 743 TYR A N 1
ATOM 6089 C CA . TYR A 1 743 ? 5.434 2.867 -21.803 1.00 67.19 743 TYR A CA 1
ATOM 6090 C C . TYR A 1 743 ? 4.555 1.998 -20.892 1.00 67.19 743 TYR A C 1
ATOM 6092 O O . TYR A 1 743 ? 4.038 2.486 -19.887 1.00 67.19 743 TYR A O 1
ATOM 6100 N N . SER A 1 744 ? 4.392 0.712 -21.223 1.00 59.12 744 SER A N 1
ATOM 6101 C CA . SER A 1 744 ? 3.653 -0.232 -20.372 1.00 59.12 744 SER A CA 1
ATOM 6102 C C . SER A 1 744 ? 4.398 -0.470 -19.056 1.00 59.12 744 SER A C 1
ATOM 6104 O O . SER A 1 744 ? 5.543 -0.916 -19.056 1.00 59.12 744 SER A O 1
ATOM 6106 N N . GLN A 1 745 ? 3.744 -0.201 -17.927 1.00 54.66 745 GLN A N 1
ATOM 6107 C CA . GLN A 1 745 ? 4.384 -0.214 -16.605 1.00 54.66 745 GLN A CA 1
ATOM 6108 C C . GLN A 1 745 ? 4.533 -1.625 -16.002 1.00 54.66 745 GLN A C 1
ATOM 6110 O O . GLN A 1 745 ? 5.089 -1.775 -14.918 1.00 54.66 745 GLN A O 1
ATOM 6115 N N . HIS A 1 746 ? 4.102 -2.670 -16.720 1.00 53.06 746 HIS A N 1
ATOM 6116 C CA . HIS A 1 746 ? 4.201 -4.073 -16.294 1.00 53.06 746 HIS A CA 1
ATOM 6117 C C . HIS A 1 746 ? 5.467 -4.797 -16.779 1.00 53.06 746 HIS A C 1
ATOM 6119 O O . HIS A 1 746 ? 5.621 -5.997 -16.546 1.00 53.06 746 HIS A O 1
ATOM 6125 N N . ASN A 1 747 ? 6.370 -4.114 -17.487 1.00 54.28 747 ASN A N 1
ATOM 6126 C CA . ASN A 1 747 ? 7.567 -4.758 -18.019 1.00 54.28 747 ASN A CA 1
ATOM 6127 C C . ASN A 1 747 ? 8.603 -4.974 -16.901 1.00 54.28 747 ASN A C 1
ATOM 6129 O O . ASN A 1 747 ? 9.039 -4.021 -16.260 1.00 54.28 747 ASN A O 1
ATOM 6133 N N . HIS A 1 748 ? 9.027 -6.224 -16.684 1.00 53.62 748 HIS A N 1
ATOM 6134 C CA . HIS A 1 748 ? 10.013 -6.578 -15.650 1.00 53.62 748 HIS A CA 1
ATOM 6135 C C . HIS A 1 748 ? 11.421 -6.009 -15.905 1.00 53.62 748 HIS A C 1
ATOM 6137 O O . HIS A 1 748 ? 12.260 -6.055 -15.009 1.00 53.62 748 HIS A O 1
ATOM 6143 N N . ASP A 1 749 ? 11.686 -5.496 -17.110 1.00 64.81 749 ASP A N 1
ATOM 6144 C CA . ASP A 1 749 ? 12.950 -4.862 -17.486 1.00 64.81 749 ASP A CA 1
ATOM 6145 C C . ASP A 1 749 ? 12.789 -3.335 -17.546 1.00 64.81 749 ASP A C 1
ATOM 6147 O O . ASP A 1 749 ? 12.692 -2.727 -18.616 1.00 64.81 749 ASP A O 1
ATOM 6151 N N . SER A 1 750 ? 12.729 -2.705 -16.369 1.00 64.38 750 SER A N 1
ATOM 6152 C CA . SER A 1 750 ? 12.697 -1.242 -16.250 1.00 64.38 750 SER A CA 1
ATOM 6153 C C . SER A 1 750 ? 13.964 -0.578 -16.794 1.00 64.38 750 SER A C 1
ATOM 6155 O O . SER A 1 750 ? 13.942 0.610 -17.103 1.00 64.38 750 SER A O 1
ATOM 6157 N N . GLU A 1 751 ? 15.065 -1.325 -16.916 1.00 68.06 751 GLU A N 1
ATOM 6158 C CA . GLU A 1 751 ? 16.337 -0.808 -17.413 1.00 68.06 751 GLU A CA 1
ATOM 6159 C C . GLU A 1 751 ? 16.384 -0.721 -18.939 1.00 68.06 751 GLU A C 1
ATOM 6161 O O . GLU A 1 751 ? 17.197 0.043 -19.442 1.00 68.06 751 GLU A O 1
ATOM 6166 N N . ASN A 1 752 ? 15.530 -1.438 -19.682 1.00 77.06 752 ASN A N 1
ATOM 6167 C CA . ASN A 1 752 ? 15.540 -1.447 -21.154 1.00 77.06 752 ASN A CA 1
ATOM 6168 C C . ASN A 1 752 ? 14.161 -1.258 -21.796 1.00 77.06 752 ASN A C 1
ATOM 6170 O O . ASN A 1 752 ? 13.961 -1.612 -22.960 1.00 77.06 752 ASN A O 1
ATOM 6174 N N . ILE A 1 753 ? 13.197 -0.690 -21.070 1.00 79.25 753 ILE A N 1
ATOM 6175 C CA . ILE A 1 753 ? 11.810 -0.600 -21.537 1.00 79.25 753 ILE A CA 1
ATOM 6176 C C . ILE A 1 753 ? 11.671 0.075 -22.913 1.00 79.25 753 ILE A C 1
ATOM 6178 O O . ILE A 1 753 ? 10.922 -0.420 -23.762 1.00 79.25 753 ILE A O 1
ATOM 6182 N N . SER A 1 754 ? 12.430 1.138 -23.192 1.00 83.38 754 SER A N 1
ATOM 6183 C CA . SER A 1 754 ? 12.427 1.813 -24.496 1.00 83.38 754 SER A CA 1
ATOM 6184 C C . SER A 1 754 ? 12.876 0.925 -25.662 1.00 83.38 754 SER A C 1
ATOM 6186 O O . SER A 1 754 ? 12.375 1.091 -26.772 1.00 83.38 754 SER A O 1
ATOM 6188 N N . LEU A 1 755 ? 13.756 -0.053 -25.421 1.00 86.38 755 LEU A N 1
ATOM 6189 C CA . LEU A 1 755 ? 14.240 -0.995 -26.437 1.00 86.38 755 LEU A CA 1
ATOM 6190 C C . LEU A 1 755 ? 13.225 -2.106 -26.747 1.00 86.38 755 LEU A C 1
ATOM 6192 O O . LEU A 1 755 ? 13.354 -2.798 -27.755 1.00 86.38 755 LEU A O 1
ATOM 6196 N N . HIS A 1 756 ? 12.211 -2.285 -25.902 1.00 84.25 756 HIS A N 1
ATOM 6197 C CA . HIS A 1 756 ? 11.242 -3.379 -26.006 1.00 84.25 756 HIS A CA 1
ATOM 6198 C C . HIS A 1 756 ? 9.815 -2.921 -26.312 1.00 84.25 756 HIS A C 1
ATOM 6200 O O . HIS A 1 756 ? 8.912 -3.754 -26.347 1.00 84.25 756 HIS A O 1
ATOM 6206 N N . SER A 1 757 ? 9.604 -1.617 -26.515 1.00 81.62 757 SER A N 1
ATOM 6207 C CA . SER A 1 757 ? 8.255 -1.042 -26.590 1.00 81.62 757 SER A CA 1
ATOM 6208 C C . SER A 1 757 ? 7.935 -0.344 -27.907 1.00 81.62 757 SER A C 1
ATOM 6210 O O . SER A 1 757 ? 6.764 -0.258 -28.272 1.00 81.62 757 SER A O 1
ATOM 6212 N N . VAL A 1 758 ? 8.936 0.197 -28.609 1.00 89.12 758 VAL A N 1
ATOM 6213 C CA . VAL A 1 758 ? 8.718 1.075 -29.769 1.00 89.12 758 VAL A CA 1
ATOM 6214 C C . VAL A 1 758 ? 9.747 0.854 -30.874 1.00 89.12 758 VAL A C 1
ATOM 6216 O O . VAL A 1 758 ? 10.841 0.354 -30.630 1.00 89.12 758 VAL A O 1
ATOM 6219 N N . VAL A 1 759 ? 9.394 1.284 -32.085 1.00 93.19 759 VAL A N 1
ATOM 6220 C CA . VAL A 1 759 ? 10.274 1.380 -33.262 1.00 93.19 759 VAL A CA 1
ATOM 6221 C C . VAL A 1 759 ? 10.098 2.738 -33.920 1.00 93.19 759 VAL A C 1
ATOM 6223 O O . VAL A 1 759 ? 8.975 3.234 -34.039 1.00 93.19 759 VAL A O 1
ATOM 6226 N N . VAL A 1 760 ? 11.211 3.330 -34.357 1.00 95.19 760 VAL A N 1
ATOM 6227 C CA . VAL A 1 760 ? 11.274 4.691 -34.901 1.00 95.19 760 VAL A CA 1
ATOM 6228 C C . VAL A 1 760 ? 11.801 4.669 -36.336 1.00 95.19 760 VAL A C 1
ATOM 6230 O O . VAL A 1 760 ? 12.893 4.180 -36.602 1.00 95.19 760 VAL A O 1
ATOM 6233 N N . LYS A 1 761 ? 11.042 5.232 -37.276 1.00 96.25 761 LYS A N 1
ATOM 6234 C CA . LYS A 1 761 ? 11.408 5.308 -38.697 1.00 96.25 761 LYS A CA 1
ATOM 6235 C C . LYS A 1 761 ? 12.443 6.400 -38.990 1.00 96.25 761 LYS A C 1
ATOM 6237 O O . LYS A 1 761 ? 12.169 7.576 -38.751 1.00 96.25 761 LYS A O 1
ATOM 6242 N N . ALA A 1 762 ? 13.564 6.063 -39.620 1.00 96.19 762 ALA A N 1
ATOM 6243 C CA . ALA A 1 762 ? 14.401 7.060 -40.297 1.00 96.19 762 ALA A CA 1
ATOM 6244 C C . ALA A 1 762 ? 13.757 7.523 -41.623 1.00 96.19 762 ALA A C 1
ATOM 6246 O O . ALA A 1 762 ? 13.027 6.766 -42.253 1.00 96.19 762 ALA A O 1
ATOM 6247 N N . ASP A 1 763 ? 14.003 8.761 -42.055 1.00 95.25 763 ASP A N 1
ATOM 6248 C CA . ASP A 1 763 ? 13.685 9.225 -43.418 1.00 95.25 763 ASP A CA 1
ATOM 6249 C C . ASP A 1 763 ? 14.778 8.843 -44.412 1.00 95.25 763 ASP A C 1
ATOM 6251 O O . ASP A 1 763 ? 14.494 8.520 -45.560 1.00 95.25 763 ASP A O 1
ATOM 6255 N N . GLU A 1 764 ? 16.030 8.901 -43.964 1.00 95.06 764 GLU A N 1
ATOM 6256 C CA . GLU A 1 764 ? 17.207 8.574 -44.759 1.00 95.06 764 GLU A CA 1
ATOM 6257 C C . GLU A 1 764 ? 18.019 7.519 -44.020 1.00 95.06 764 GLU A C 1
ATOM 6259 O O . GLU A 1 764 ? 18.296 7.668 -42.829 1.00 95.06 764 GLU A O 1
ATOM 6264 N N . TRP A 1 765 ? 18.386 6.456 -44.729 1.00 94.81 765 TRP A N 1
ATOM 6265 C CA . TRP A 1 765 ? 19.104 5.307 -44.190 1.00 94.81 765 TRP A CA 1
ATOM 6266 C C . TRP A 1 765 ? 20.284 4.994 -45.109 1.00 94.81 765 TRP A C 1
ATOM 6268 O O . TRP A 1 765 ? 20.169 4.235 -46.069 1.00 94.81 765 TRP A O 1
ATOM 6278 N N . ASN A 1 766 ? 21.400 5.677 -44.862 1.00 92.88 766 ASN A N 1
ATOM 6279 C CA . ASN A 1 766 ? 22.519 5.795 -45.793 1.00 92.88 766 ASN A CA 1
ATOM 6280 C C . ASN A 1 766 ? 23.825 5.218 -45.218 1.00 92.88 766 ASN A C 1
ATOM 6282 O O . ASN A 1 766 ? 23.912 4.786 -44.065 1.00 92.88 766 ASN A O 1
ATOM 6286 N N . GLY A 1 767 ? 24.875 5.249 -46.040 1.00 90.25 767 GLY A N 1
ATOM 6287 C CA . GLY A 1 767 ? 26.209 4.766 -45.689 1.00 90.25 767 GLY A CA 1
ATOM 6288 C C . GLY A 1 767 ? 26.322 3.247 -45.802 1.00 90.25 767 GLY A C 1
ATOM 6289 O O . GLY A 1 767 ? 25.607 2.605 -46.572 1.00 90.25 767 GLY A O 1
ATOM 6290 N N . GLU A 1 768 ? 27.213 2.653 -45.014 1.00 89.50 768 GLU A N 1
ATOM 6291 C CA . GLU A 1 768 ? 27.473 1.207 -45.047 1.00 89.50 768 GLU A CA 1
ATOM 6292 C C . GLU A 1 768 ? 26.284 0.341 -44.592 1.00 89.50 768 GLU A C 1
ATOM 6294 O O . GLU A 1 768 ? 26.298 -0.874 -44.801 1.00 89.50 768 GLU A O 1
ATOM 6299 N N . TYR A 1 769 ? 25.256 0.943 -43.979 1.00 92.25 769 TYR A N 1
ATOM 6300 C CA . TYR A 1 769 ? 24.058 0.239 -43.519 1.00 92.25 769 TYR A CA 1
ATOM 6301 C C . TYR A 1 769 ? 22.872 0.295 -44.487 1.00 92.25 769 TYR A C 1
ATOM 6303 O O . TYR A 1 769 ? 21.846 -0.306 -44.185 1.00 92.25 769 TYR A O 1
ATOM 6311 N N . ALA A 1 770 ? 23.007 0.954 -45.644 1.00 92.56 770 ALA A N 1
ATOM 6312 C CA . ALA A 1 770 ? 21.893 1.236 -46.556 1.00 92.56 770 ALA A CA 1
ATOM 6313 C C . ALA A 1 770 ? 21.074 -0.002 -46.975 1.00 92.56 770 ALA A C 1
ATOM 6315 O O . ALA A 1 770 ? 19.867 0.094 -47.157 1.00 92.56 770 ALA A O 1
ATOM 6316 N N . GLU A 1 771 ? 21.712 -1.171 -47.104 1.00 93.88 771 GLU A N 1
ATOM 6317 C CA . GLU A 1 771 ? 21.033 -2.418 -47.483 1.00 93.88 771 GLU A CA 1
ATOM 6318 C C . GLU A 1 771 ? 20.435 -3.195 -46.292 1.00 93.88 771 GLU A C 1
ATOM 6320 O O . GLU A 1 771 ? 19.695 -4.154 -46.509 1.00 93.88 771 GLU A O 1
ATOM 6325 N N . TYR A 1 772 ? 20.749 -2.837 -45.045 1.00 96.12 772 TYR A N 1
ATOM 6326 C CA . TYR A 1 772 ? 20.242 -3.539 -43.862 1.00 96.12 772 TYR A CA 1
ATOM 6327 C C . TYR A 1 772 ? 18.946 -2.919 -43.367 1.00 96.12 772 TYR A C 1
ATOM 6329 O O . TYR A 1 772 ? 18.837 -1.707 -43.215 1.00 96.12 772 TYR A O 1
ATOM 6337 N N . ASP A 1 773 ? 18.001 -3.776 -43.009 1.00 95.12 773 ASP A N 1
ATOM 6338 C CA . ASP A 1 773 ? 16.704 -3.374 -42.480 1.00 95.12 773 ASP A CA 1
ATOM 6339 C C . ASP A 1 773 ? 16.817 -2.906 -41.022 1.00 95.12 773 ASP A C 1
ATOM 6341 O O . ASP A 1 773 ? 16.143 -1.958 -40.606 1.00 95.12 773 ASP A O 1
ATOM 6345 N N . LEU A 1 774 ? 17.682 -3.590 -40.262 1.00 95.69 774 LEU A N 1
ATOM 6346 C CA . LEU A 1 774 ? 17.895 -3.427 -38.827 1.00 95.69 774 LEU A CA 1
ATOM 6347 C C . LEU A 1 774 ? 19.390 -3.454 -38.504 1.00 95.69 774 LEU A C 1
ATOM 6349 O O . LEU A 1 774 ? 20.115 -4.355 -38.922 1.00 95.69 774 LEU A O 1
ATOM 6353 N N . VAL A 1 775 ? 19.838 -2.507 -37.683 1.00 96.19 775 VAL A N 1
ATOM 6354 C CA . VAL A 1 775 ? 21.196 -2.471 -37.130 1.00 96.19 775 VAL A CA 1
ATOM 6355 C C . VAL A 1 775 ? 21.081 -2.376 -35.611 1.00 96.19 775 VAL A C 1
ATOM 6357 O O . VAL A 1 775 ? 20.557 -1.392 -35.095 1.00 96.19 775 VAL A O 1
ATOM 6360 N N . ASN A 1 776 ? 21.562 -3.385 -34.880 1.00 94.00 776 ASN A N 1
ATOM 6361 C CA . ASN A 1 776 ? 21.308 -3.514 -33.435 1.00 94.00 776 ASN A CA 1
ATOM 6362 C C . ASN A 1 776 ? 21.733 -2.282 -32.610 1.00 94.00 776 ASN A C 1
ATOM 6364 O O . ASN A 1 776 ? 21.008 -1.852 -31.723 1.00 94.00 776 ASN A O 1
ATOM 6368 N N . ARG A 1 777 ? 22.876 -1.663 -32.924 1.00 92.25 777 ARG A N 1
ATOM 6369 C CA . ARG A 1 777 ? 23.360 -0.463 -32.220 1.00 92.25 777 ARG A CA 1
ATOM 6370 C C . ARG A 1 777 ? 22.488 0.778 -32.460 1.00 92.25 777 ARG A C 1
ATOM 6372 O O . ARG A 1 777 ? 22.490 1.686 -31.634 1.00 92.25 777 ARG A O 1
ATOM 6379 N N . LEU A 1 778 ? 21.743 0.827 -33.566 1.00 94.50 778 LEU A N 1
ATOM 6380 C CA . LEU A 1 778 ? 20.833 1.931 -33.892 1.00 94.50 778 LEU A CA 1
ATOM 6381 C C . LEU A 1 778 ? 19.408 1.700 -33.376 1.00 94.50 778 LEU A C 1
ATOM 6383 O O . LEU A 1 778 ? 18.614 2.635 -33.350 1.00 94.50 778 LEU A O 1
ATOM 6387 N N . TRP A 1 779 ? 19.086 0.481 -32.940 1.00 94.06 779 TRP A N 1
ATOM 6388 C CA . TRP A 1 779 ? 17.774 0.122 -32.408 1.00 94.06 779 TRP A CA 1
ATOM 6389 C C . TRP A 1 779 ? 17.372 1.024 -31.226 1.00 94.06 779 TRP A C 1
ATOM 6391 O O . TRP A 1 779 ? 18.148 1.122 -30.282 1.00 94.06 779 TRP A O 1
ATOM 6401 N N . PRO A 1 780 ? 16.184 1.660 -31.208 1.00 93.94 780 PRO A N 1
ATOM 6402 C CA . PRO A 1 780 ? 14.981 1.297 -31.962 1.00 93.94 780 PRO A CA 1
ATOM 6403 C C . PRO A 1 780 ? 14.790 2.029 -33.302 1.00 93.94 780 PRO A C 1
ATOM 6405 O O . PRO A 1 780 ? 13.694 1.987 -33.863 1.00 93.94 780 PRO A O 1
ATOM 6408 N N . ILE A 1 781 ? 15.812 2.709 -33.829 1.00 95.88 781 ILE A N 1
ATOM 6409 C CA . ILE A 1 781 ? 15.748 3.328 -35.158 1.00 95.88 781 ILE A CA 1
ATOM 6410 C C . ILE A 1 781 ? 15.894 2.243 -36.229 1.00 95.88 781 ILE A C 1
ATOM 6412 O O . ILE A 1 781 ? 16.808 1.418 -36.174 1.00 95.88 781 ILE A O 1
ATOM 6416 N N . VAL A 1 782 ? 14.994 2.255 -37.209 1.00 96.12 782 VAL A N 1
ATOM 6417 C CA . VAL A 1 782 ? 14.949 1.288 -38.311 1.00 96.12 782 VAL A CA 1
ATOM 6418 C C . VAL A 1 782 ? 14.851 1.978 -39.669 1.00 96.12 782 VAL A C 1
ATOM 6420 O O . VAL A 1 782 ? 14.458 3.149 -39.764 1.00 96.12 782 VAL A O 1
ATOM 6423 N N . SER A 1 783 ? 15.181 1.228 -40.724 1.00 96.19 783 SER A N 1
ATOM 6424 C CA . SER A 1 783 ? 15.022 1.678 -42.108 1.00 96.19 783 SER A CA 1
ATOM 6425 C C . SER A 1 783 ? 13.560 2.050 -42.436 1.00 96.19 783 SER A C 1
ATOM 6427 O O . SER A 1 783 ? 12.624 1.504 -41.830 1.00 96.19 783 SER A O 1
ATOM 6429 N N . PRO A 1 784 ? 13.336 2.967 -43.401 1.00 95.62 784 PRO A N 1
ATOM 6430 C CA . PRO A 1 784 ? 11.995 3.315 -43.867 1.00 95.62 784 PRO A CA 1
ATOM 6431 C C . PRO A 1 784 ? 11.180 2.091 -44.298 1.00 95.62 784 PRO A C 1
ATOM 6433 O O . PRO A 1 784 ? 10.010 1.972 -43.930 1.00 95.62 784 PRO A O 1
ATOM 6436 N N . ASP A 1 785 ? 11.815 1.178 -45.031 1.00 95.44 785 ASP A N 1
ATOM 6437 C CA . ASP A 1 785 ? 11.173 -0.000 -45.609 1.00 95.44 785 ASP A CA 1
ATOM 6438 C C . ASP A 1 785 ? 10.737 -0.984 -44.524 1.00 95.44 785 ASP A C 1
ATOM 6440 O O . ASP A 1 785 ? 9.572 -1.388 -44.491 1.00 95.44 785 ASP A O 1
ATOM 6444 N N . LEU A 1 786 ? 11.610 -1.271 -43.546 1.00 95.38 786 LEU A N 1
ATOM 6445 C CA . LEU A 1 786 ? 11.249 -2.108 -42.402 1.00 95.38 786 LEU A CA 1
ATOM 6446 C C . LEU A 1 786 ? 10.045 -1.537 -41.648 1.00 95.38 786 LEU A C 1
ATOM 6448 O O . LEU A 1 786 ? 9.105 -2.270 -41.353 1.00 95.38 786 LEU A O 1
ATOM 6452 N N . PHE A 1 787 ? 10.043 -0.235 -41.352 1.00 95.19 787 PHE A N 1
ATOM 6453 C CA . PHE A 1 787 ? 8.945 0.389 -40.612 1.00 95.19 787 PHE A CA 1
ATOM 6454 C C . PHE A 1 787 ? 7.609 0.345 -41.364 1.00 95.19 787 PHE A C 1
ATOM 6456 O O . PHE A 1 787 ? 6.550 0.139 -40.756 1.00 95.19 787 PHE A O 1
ATOM 6463 N N . ASN A 1 788 ? 7.644 0.580 -42.676 1.00 92.81 788 ASN A N 1
ATOM 6464 C CA . ASN A 1 788 ? 6.450 0.557 -43.514 1.00 92.81 788 ASN A CA 1
ATOM 6465 C C . ASN A 1 788 ? 5.905 -0.873 -43.667 1.00 92.81 788 ASN A C 1
ATOM 6467 O O . ASN A 1 788 ? 4.692 -1.040 -43.738 1.00 92.81 788 ASN A O 1
ATOM 6471 N N . GLN A 1 789 ? 6.775 -1.890 -43.631 1.00 91.44 789 GLN A N 1
ATOM 6472 C CA . GLN A 1 789 ? 6.385 -3.301 -43.668 1.00 91.44 789 GLN A CA 1
ATOM 6473 C C . GLN A 1 789 ? 5.702 -3.784 -42.373 1.00 91.44 789 GLN A C 1
ATOM 6475 O O . GLN A 1 789 ? 4.974 -4.779 -42.414 1.00 91.44 789 GLN A O 1
ATOM 6480 N N . LEU A 1 790 ? 5.904 -3.105 -41.234 1.00 90.38 790 LEU A N 1
ATOM 6481 C CA . LEU A 1 790 ? 5.234 -3.443 -39.969 1.00 90.38 790 LEU A CA 1
ATOM 6482 C C . LEU A 1 790 ? 3.716 -3.294 -40.104 1.00 90.38 790 LEU A C 1
ATOM 6484 O O . LEU A 1 790 ? 3.221 -2.179 -40.297 1.00 90.38 790 LEU A O 1
ATOM 6488 N N . GLN A 1 791 ? 2.994 -4.399 -39.951 1.00 80.62 791 GLN A N 1
ATOM 6489 C CA . GLN A 1 791 ? 1.537 -4.447 -40.099 1.00 80.62 791 GLN A CA 1
ATOM 6490 C C . GLN A 1 791 ? 0.851 -3.943 -38.819 1.00 80.62 791 GLN A C 1
ATOM 6492 O O . GLN A 1 791 ? 1.277 -4.283 -37.715 1.00 80.62 791 GLN A O 1
ATOM 6497 N N . GLU A 1 792 ? -0.165 -3.088 -38.961 1.00 74.00 792 GLU A N 1
ATOM 6498 C CA . GLU A 1 792 ? -0.895 -2.479 -37.839 1.00 74.00 792 GLU A CA 1
ATOM 6499 C C . GLU A 1 792 ? -2.043 -3.395 -37.396 1.00 74.00 792 GLU A C 1
ATOM 6501 O O . GLU A 1 792 ? -2.985 -3.607 -38.149 1.00 74.00 792 GLU A O 1
ATOM 6506 N N . GLU A 1 793 ? -1.961 -3.925 -36.176 1.00 69.50 793 GLU A N 1
ATOM 6507 C CA . GLU A 1 793 ? -2.928 -4.861 -35.576 1.00 69.50 793 GLU A CA 1
ATOM 6508 C C . GLU A 1 793 ? -2.957 -4.657 -34.046 1.00 69.50 793 GLU A C 1
ATOM 6510 O O . GLU A 1 793 ? -2.303 -3.748 -33.529 1.00 69.50 793 GLU A O 1
ATOM 6515 N N . GLU A 1 794 ? -3.668 -5.497 -33.279 1.00 62.47 794 GLU A N 1
ATOM 6516 C CA . GLU A 1 794 ? -3.803 -5.361 -31.810 1.00 62.47 794 GLU A CA 1
ATOM 6517 C C . GLU A 1 794 ? -2.480 -5.106 -31.057 1.00 62.47 794 GLU A C 1
ATOM 6519 O O . GLU A 1 794 ? -2.471 -4.424 -30.027 1.00 62.47 794 GLU A O 1
ATOM 6524 N N . VAL A 1 795 ? -1.361 -5.620 -31.575 1.00 68.12 795 VAL A N 1
ATOM 6525 C CA . VAL A 1 795 ? -0.050 -5.611 -30.912 1.00 68.12 795 VAL A CA 1
ATOM 6526 C C . VAL A 1 795 ? 0.898 -4.506 -31.418 1.00 68.12 795 VAL A C 1
ATOM 6528 O O . VAL A 1 795 ? 1.789 -4.078 -30.680 1.00 68.12 795 VAL A O 1
ATOM 6531 N N . ILE A 1 796 ? 0.703 -4.001 -32.641 1.00 82.69 796 ILE A N 1
ATOM 6532 C CA . ILE A 1 796 ? 1.508 -2.921 -33.239 1.00 82.69 796 ILE A CA 1
ATOM 6533 C C . ILE A 1 796 ? 0.585 -1.745 -33.529 1.00 82.69 796 ILE A C 1
ATOM 6535 O O . ILE A 1 796 ? -0.210 -1.789 -34.465 1.00 82.69 796 ILE A O 1
ATOM 6539 N N . LYS A 1 797 ? 0.705 -0.676 -32.739 1.00 84.56 797 LYS A N 1
ATOM 6540 C CA . LYS A 1 797 ? -0.164 0.501 -32.833 1.00 84.56 797 LYS A CA 1
ATOM 6541 C C . LYS A 1 797 ? 0.632 1.712 -33.316 1.00 84.56 797 LYS A C 1
ATOM 6543 O O . LYS A 1 797 ? 1.692 1.997 -32.745 1.00 84.56 797 LYS A O 1
ATOM 6548 N N . PRO A 1 798 ? 0.155 2.454 -34.330 1.00 85.69 798 PRO A N 1
ATOM 6549 C CA . PRO A 1 798 ? 0.780 3.709 -34.719 1.00 85.69 798 PRO A CA 1
ATOM 6550 C C . PRO A 1 798 ? 0.640 4.737 -33.589 1.00 85.69 798 PRO A C 1
ATOM 6552 O O . PRO A 1 798 ? -0.452 4.978 -33.078 1.00 85.69 798 PRO A O 1
ATOM 6555 N N . MET A 1 799 ? 1.757 5.353 -33.200 1.00 84.50 799 MET A N 1
ATOM 6556 C CA . MET A 1 799 ? 1.793 6.444 -32.217 1.00 84.50 799 MET A CA 1
ATOM 6557 C C . MET A 1 799 ? 1.969 7.799 -32.898 1.00 84.50 799 MET A C 1
ATOM 6559 O O . MET A 1 799 ? 1.299 8.772 -32.566 1.00 84.50 799 MET A O 1
ATOM 6563 N N . THR A 1 800 ? 2.880 7.861 -33.870 1.00 87.06 800 THR A N 1
ATOM 6564 C CA . THR A 1 800 ? 3.093 9.016 -34.750 1.00 87.06 800 THR A CA 1
ATOM 6565 C C . THR A 1 800 ? 3.367 8.510 -36.166 1.00 87.06 800 THR A C 1
ATOM 6567 O O . THR A 1 800 ? 3.580 7.316 -36.375 1.00 87.06 800 THR A O 1
ATOM 6570 N N . LYS A 1 801 ? 3.479 9.409 -37.155 1.00 87.38 801 LYS A N 1
ATOM 6571 C CA . LYS A 1 801 ? 3.906 9.055 -38.530 1.00 87.38 801 LYS A CA 1
ATOM 6572 C C . LYS A 1 801 ? 5.256 8.312 -38.610 1.00 87.38 801 LYS A C 1
ATOM 6574 O O . LYS A 1 801 ? 5.610 7.781 -39.665 1.00 87.38 801 LYS A O 1
ATOM 6579 N N . ARG A 1 802 ? 6.038 8.351 -37.525 1.00 91.94 802 ARG A N 1
ATOM 6580 C CA . ARG A 1 802 ? 7.402 7.829 -37.414 1.00 91.94 802 ARG A CA 1
ATOM 6581 C C . ARG A 1 802 ? 7.555 6.787 -36.302 1.00 91.94 802 ARG A C 1
ATOM 6583 O O . ARG A 1 802 ? 8.631 6.225 -36.173 1.00 91.94 802 ARG A O 1
ATOM 6590 N N . CYS A 1 803 ? 6.533 6.534 -35.490 1.00 92.62 803 CYS A N 1
ATOM 6591 C CA . CYS A 1 803 ? 6.648 5.668 -34.322 1.00 92.62 803 CYS A CA 1
ATOM 6592 C C . CYS A 1 803 ? 5.491 4.674 -34.258 1.00 92.62 803 CYS A C 1
ATOM 6594 O O . CYS A 1 803 ? 4.331 5.077 -34.365 1.00 92.62 803 CYS A O 1
ATOM 6596 N N . LYS A 1 804 ? 5.812 3.398 -34.048 1.00 91.75 804 LYS A N 1
ATOM 6597 C CA . LYS A 1 804 ? 4.856 2.314 -33.787 1.00 91.75 804 LYS A CA 1
ATOM 6598 C C . LYS A 1 804 ? 5.241 1.615 -32.483 1.00 91.75 804 LYS A C 1
ATOM 6600 O O . LYS A 1 804 ? 6.433 1.486 -32.192 1.00 91.75 804 LYS A O 1
ATOM 6605 N N . THR A 1 805 ? 4.257 1.157 -31.712 1.00 88.50 805 THR A N 1
ATOM 6606 C CA . THR A 1 805 ? 4.512 0.226 -30.603 1.00 88.50 805 THR A CA 1
ATOM 6607 C C . THR A 1 805 ? 4.847 -1.158 -31.145 1.00 88.50 805 THR A C 1
ATOM 6609 O O . THR A 1 805 ? 4.395 -1.522 -32.227 1.00 88.50 805 THR A O 1
ATOM 6612 N N . ILE A 1 806 ? 5.596 -1.948 -30.383 1.00 84.81 806 ILE A N 1
ATOM 6613 C CA . ILE A 1 806 ? 5.865 -3.361 -30.678 1.00 84.81 806 ILE A CA 1
ATOM 6614 C C . ILE A 1 806 ? 5.751 -4.195 -29.407 1.00 84.81 806 ILE A C 1
ATOM 6616 O O . ILE A 1 806 ? 5.955 -3.689 -28.305 1.00 84.81 806 ILE A O 1
ATOM 6620 N N . ALA A 1 807 ? 5.452 -5.484 -29.560 1.00 77.25 807 ALA A N 1
ATOM 6621 C CA . ALA A 1 807 ? 5.529 -6.421 -28.448 1.00 77.25 807 ALA A CA 1
ATOM 6622 C C . ALA A 1 807 ? 6.963 -6.876 -28.173 1.00 77.25 807 ALA A C 1
ATOM 6624 O O . ALA A 1 807 ? 7.774 -7.062 -29.082 1.00 77.25 807 ALA A O 1
ATOM 6625 N N . SER A 1 808 ? 7.227 -7.144 -26.894 1.00 76.81 808 SER A N 1
ATOM 6626 C CA . SER A 1 808 ? 8.494 -7.691 -26.423 1.00 76.81 808 SER A CA 1
ATOM 6627 C C . SER A 1 808 ? 8.531 -9.216 -26.584 1.00 76.81 808 SER A C 1
ATOM 6629 O O . SER A 1 808 ? 8.265 -9.968 -25.644 1.00 76.81 808 SER A O 1
ATOM 6631 N N . TYR A 1 809 ? 8.845 -9.693 -27.790 1.00 77.69 809 TYR A N 1
ATOM 6632 C CA . TYR A 1 809 ? 9.088 -11.112 -28.058 1.00 77.69 809 TYR A CA 1
ATOM 6633 C C . TYR A 1 809 ? 10.581 -11.389 -28.260 1.00 77.69 809 TYR A C 1
ATOM 6635 O O . TYR A 1 809 ? 11.227 -10.821 -29.140 1.00 77.69 809 TYR A O 1
ATOM 6643 N N . GLY A 1 810 ? 11.132 -12.339 -27.496 1.00 72.56 810 GLY A N 1
ATOM 6644 C CA . GLY A 1 810 ? 12.550 -12.727 -27.585 1.00 72.56 810 GLY A CA 1
ATOM 6645 C C . GLY A 1 810 ? 12.979 -13.299 -28.945 1.00 72.56 810 GLY A C 1
ATOM 6646 O O . GLY A 1 810 ? 14.167 -13.437 -29.214 1.00 72.56 810 GLY A O 1
ATOM 6647 N N . ASN A 1 811 ? 12.026 -13.613 -29.820 1.00 79.31 811 ASN A N 1
ATOM 6648 C CA . ASN A 1 811 ? 12.249 -14.113 -31.175 1.00 79.31 811 ASN A CA 1
ATOM 6649 C C . ASN A 1 811 ? 11.603 -13.259 -32.278 1.00 79.31 811 ASN A C 1
ATOM 6651 O O . ASN A 1 811 ? 11.525 -13.696 -33.432 1.00 79.31 811 ASN A O 1
ATOM 6655 N N . GLY A 1 812 ? 11.130 -12.074 -31.897 1.00 87.06 812 GLY A N 1
ATOM 6656 C CA . GLY A 1 812 ? 10.691 -11.008 -32.784 1.00 87.06 812 GLY A CA 1
ATOM 6657 C C . GLY A 1 812 ? 11.804 -9.989 -33.041 1.00 87.06 812 GLY A C 1
ATOM 6658 O O . GLY A 1 812 ? 12.979 -10.245 -32.759 1.00 87.06 812 GLY A O 1
ATOM 6659 N N . LEU A 1 813 ? 11.440 -8.810 -33.540 1.00 90.00 813 LEU A N 1
ATOM 6660 C CA . LEU A 1 813 ? 12.381 -7.738 -33.883 1.00 90.00 813 LEU A CA 1
ATOM 6661 C C . LEU A 1 813 ? 13.206 -7.270 -32.682 1.00 90.00 813 LEU A C 1
ATOM 6663 O O . LEU A 1 813 ? 14.424 -7.161 -32.792 1.00 90.00 813 LEU A O 1
ATOM 6667 N N . CYS A 1 814 ? 12.581 -7.067 -31.518 1.00 87.56 814 CYS A N 1
ATOM 6668 C CA . CYS A 1 814 ? 13.300 -6.651 -30.311 1.00 87.56 814 CYS A CA 1
ATOM 6669 C C . CYS A 1 814 ? 14.281 -7.725 -29.814 1.00 87.56 814 CYS A C 1
ATOM 6671 O O . CYS A 1 814 ? 15.353 -7.400 -29.310 1.00 87.56 814 CYS A O 1
ATOM 6673 N N . GLY A 1 815 ? 13.950 -9.009 -29.991 1.00 88.00 815 GLY A N 1
ATOM 6674 C CA . GLY A 1 815 ? 14.854 -10.112 -29.671 1.00 88.00 815 GLY A CA 1
ATOM 6675 C C . GLY A 1 815 ? 16.056 -10.161 -30.613 1.00 88.00 815 GLY A C 1
ATOM 6676 O O . GLY A 1 815 ? 17.182 -10.353 -30.166 1.00 88.00 815 GLY A O 1
ATOM 6677 N N . ILE A 1 816 ? 15.838 -9.915 -31.909 1.00 92.38 816 ILE A N 1
ATOM 6678 C CA . ILE A 1 816 ? 16.912 -9.824 -32.913 1.00 92.38 816 ILE A CA 1
ATOM 6679 C C . ILE A 1 816 ? 17.807 -8.606 -32.646 1.00 92.38 816 ILE A C 1
ATOM 6681 O O . ILE A 1 816 ? 19.031 -8.701 -32.720 1.00 92.38 816 ILE A O 1
ATOM 6685 N N . ALA A 1 817 ? 17.214 -7.468 -32.293 1.00 92.19 817 ALA A N 1
ATOM 6686 C CA . ALA A 1 817 ? 17.947 -6.242 -32.009 1.00 92.19 817 ALA A CA 1
ATOM 6687 C C . ALA A 1 817 ? 18.807 -6.308 -30.740 1.00 92.19 817 ALA A C 1
ATOM 6689 O O . ALA A 1 817 ? 19.753 -5.539 -30.606 1.00 92.19 817 ALA A O 1
ATOM 6690 N N . THR A 1 818 ? 18.502 -7.215 -29.814 1.00 88.56 818 THR A N 1
ATOM 6691 C CA . THR A 1 818 ? 19.223 -7.360 -28.539 1.00 88.56 818 THR A CA 1
ATOM 6692 C C . THR A 1 818 ? 20.182 -8.553 -28.517 1.00 88.56 818 THR A C 1
ATOM 6694 O O . THR A 1 818 ? 20.730 -8.888 -27.466 1.00 88.56 818 THR A O 1
ATOM 6697 N N . LEU A 1 819 ? 20.436 -9.184 -29.672 1.00 91.06 819 LEU A N 1
ATOM 6698 C CA . LEU A 1 819 ? 21.399 -10.280 -29.779 1.00 91.06 819 LEU A CA 1
ATOM 6699 C C . LEU A 1 819 ? 22.812 -9.844 -29.380 1.00 91.06 819 LEU A C 1
ATOM 6701 O O . LEU A 1 819 ? 23.331 -8.829 -29.852 1.00 91.06 819 LEU A O 1
ATOM 6705 N N . ASP A 1 820 ? 23.455 -10.661 -28.543 1.00 90.69 820 ASP A N 1
ATOM 6706 C CA . ASP A 1 820 ? 24.854 -10.475 -28.168 1.00 90.69 820 ASP A CA 1
ATOM 6707 C C . ASP A 1 820 ? 25.758 -11.059 -29.271 1.00 90.69 820 ASP A C 1
ATOM 6709 O O . ASP A 1 820 ? 25.696 -12.268 -29.517 1.00 90.69 820 ASP A O 1
ATOM 6713 N N . PRO A 1 821 ? 26.610 -10.252 -29.935 1.00 93.44 821 PRO A N 1
ATOM 6714 C CA . PRO A 1 821 ? 27.421 -10.713 -31.062 1.00 93.44 821 PRO A CA 1
ATOM 6715 C C . PRO A 1 821 ? 28.390 -11.847 -30.706 1.00 93.44 821 PRO A C 1
ATOM 6717 O O . PRO A 1 821 ? 28.801 -12.579 -31.605 1.00 93.44 821 PRO A O 1
ATOM 6720 N N . VAL A 1 822 ? 28.755 -12.032 -29.429 1.00 93.75 822 VAL A N 1
ATOM 6721 C CA . VAL A 1 822 ? 29.644 -13.140 -29.032 1.00 93.75 822 VAL A CA 1
ATOM 6722 C C . VAL A 1 822 ? 28.924 -14.486 -28.949 1.00 93.75 822 VAL A C 1
ATOM 6724 O O . VAL A 1 822 ? 29.578 -15.520 -28.989 1.00 93.75 822 VAL A O 1
ATOM 6727 N N . LEU A 1 823 ? 27.591 -14.493 -28.876 1.00 93.31 823 LEU A N 1
ATOM 6728 C CA . LEU A 1 823 ? 26.779 -15.715 -28.827 1.00 93.31 823 LEU A CA 1
ATOM 6729 C C . LEU A 1 823 ? 26.293 -16.160 -30.212 1.00 93.31 823 LEU A C 1
ATOM 6731 O O . LEU A 1 823 ? 25.508 -17.100 -30.331 1.00 93.31 823 LEU A O 1
ATOM 6735 N N . ILE A 1 824 ? 26.734 -15.481 -31.270 1.00 94.19 824 ILE A N 1
ATOM 6736 C CA . ILE A 1 824 ? 26.372 -15.796 -32.649 1.00 94.19 824 ILE A CA 1
ATOM 6737 C C . ILE A 1 824 ? 27.485 -16.638 -33.255 1.00 94.19 824 ILE A C 1
ATOM 6739 O O . ILE A 1 824 ? 28.635 -16.211 -33.322 1.00 94.19 824 ILE A O 1
ATOM 6743 N N . HIS A 1 825 ? 27.135 -17.832 -33.723 1.00 93.00 825 HIS A N 1
ATOM 6744 C CA . HIS A 1 825 ? 28.066 -18.735 -34.380 1.00 93.00 825 HIS A CA 1
ATOM 6745 C C . HIS A 1 825 ? 27.518 -19.189 -35.740 1.00 93.00 825 HIS A C 1
ATOM 6747 O O . HIS A 1 825 ? 26.378 -19.655 -35.811 1.00 93.00 825 HIS A O 1
ATOM 6753 N N . PRO A 1 826 ? 28.316 -19.149 -36.822 1.00 89.38 826 PRO A N 1
ATOM 6754 C CA . PRO A 1 826 ? 27.832 -19.446 -38.172 1.00 89.38 826 PRO A CA 1
ATOM 6755 C C . PRO A 1 826 ? 27.366 -20.900 -38.324 1.00 89.38 826 PRO A C 1
ATOM 6757 O O . PRO A 1 826 ? 26.418 -21.172 -39.055 1.00 89.38 826 PRO A O 1
ATOM 6760 N N . TYR A 1 827 ? 27.989 -21.828 -37.590 1.00 87.88 827 TYR A N 1
ATOM 6761 C CA . TYR A 1 827 ? 27.655 -23.257 -37.640 1.00 87.88 827 TYR A CA 1
ATOM 6762 C C . TYR A 1 827 ? 26.668 -23.718 -36.560 1.00 87.88 827 TYR A C 1
ATOM 6764 O O . TYR A 1 827 ? 25.845 -24.591 -36.821 1.00 87.88 827 TYR A O 1
ATOM 6772 N N . TYR A 1 828 ? 26.737 -23.148 -35.353 1.00 89.00 828 TYR A N 1
ATOM 6773 C CA . TYR A 1 828 ? 25.930 -23.608 -34.217 1.00 89.00 828 TYR A CA 1
ATOM 6774 C C . TYR A 1 828 ? 24.634 -22.805 -34.070 1.00 89.00 828 TYR A C 1
ATOM 6776 O O . TYR A 1 828 ? 23.655 -23.307 -33.524 1.00 89.00 828 TYR A O 1
ATOM 6784 N N . GLY A 1 829 ? 24.585 -21.594 -34.628 1.00 90.75 829 GLY A N 1
ATOM 6785 C CA . GLY A 1 829 ? 23.422 -20.720 -34.600 1.00 90.75 829 GLY A CA 1
ATOM 6786 C C . GLY A 1 829 ? 23.546 -19.597 -33.577 1.00 90.75 829 GLY A C 1
ATOM 6787 O O . GLY A 1 829 ? 24.643 -19.183 -33.213 1.00 90.75 829 GLY A O 1
ATOM 6788 N N . ILE A 1 830 ? 22.395 -19.075 -33.160 1.00 92.50 830 ILE A N 1
ATOM 6789 C CA . ILE A 1 830 ? 22.302 -17.918 -32.269 1.00 92.50 830 ILE A CA 1
ATOM 6790 C C . ILE A 1 830 ? 21.992 -18.418 -30.859 1.00 92.50 830 ILE A C 1
ATOM 6792 O O . ILE A 1 830 ? 20.922 -18.981 -30.622 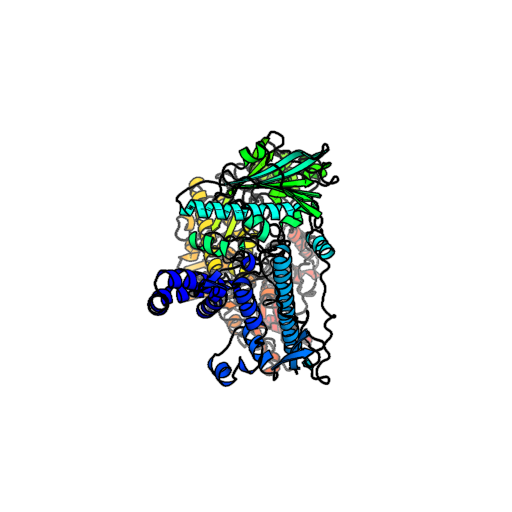1.00 92.50 830 ILE A O 1
ATOM 6796 N N . GLY A 1 831 ? 22.938 -18.245 -29.940 1.00 88.62 831 GLY A N 1
ATOM 6797 C CA . GLY A 1 831 ? 22.780 -18.573 -28.528 1.00 88.62 831 GLY A CA 1
ATOM 6798 C C . GLY A 1 831 ? 22.079 -17.466 -27.739 1.00 88.62 831 GLY A C 1
ATOM 6799 O O . GLY A 1 831 ? 22.148 -16.288 -28.089 1.00 88.62 831 GLY A O 1
ATOM 6800 N N . ILE A 1 832 ? 21.433 -17.846 -26.638 1.00 81.94 832 ILE A N 1
ATOM 6801 C CA . ILE A 1 832 ? 20.890 -16.926 -25.633 1.00 81.94 832 ILE A CA 1
ATOM 6802 C C . ILE A 1 832 ? 21.682 -17.095 -24.331 1.00 81.94 832 ILE A C 1
ATOM 6804 O O . ILE A 1 832 ? 22.102 -18.201 -23.981 1.00 81.94 832 ILE A O 1
ATOM 6808 N N . LYS A 1 833 ? 21.878 -15.995 -23.594 1.00 77.31 833 LYS A N 1
ATOM 6809 C CA . LYS A 1 833 ? 22.451 -16.028 -22.240 1.00 77.31 833 LYS A CA 1
ATOM 6810 C C . LYS A 1 833 ? 21.589 -16.911 -21.336 1.00 77.31 833 LYS A C 1
ATOM 6812 O O . LYS A 1 833 ? 20.373 -16.721 -21.269 1.00 77.31 833 LYS A O 1
ATOM 6817 N N . ARG A 1 834 ? 22.207 -17.852 -20.615 1.00 64.06 834 ARG A N 1
ATOM 6818 C CA . ARG A 1 834 ? 21.508 -18.612 -19.569 1.00 64.06 834 ARG A CA 1
ATOM 6819 C C . ARG A 1 834 ? 21.003 -17.631 -18.509 1.00 64.06 834 ARG A C 1
ATOM 6821 O O . ARG A 1 834 ? 21.772 -16.824 -18.001 1.00 64.06 834 ARG A O 1
ATOM 6828 N N . LYS A 1 835 ? 19.707 -17.688 -18.189 1.00 55.66 835 LYS A N 1
ATOM 6829 C CA . LYS A 1 835 ? 19.071 -16.866 -17.144 1.00 55.66 835 LYS A CA 1
ATOM 6830 C C . LYS A 1 835 ? 19.246 -17.483 -15.749 1.00 55.66 835 LYS A C 1
ATOM 6832 O O . LYS A 1 835 ? 18.288 -17.498 -14.977 1.00 55.66 835 LYS A O 1
ATOM 6837 N N . ASP A 1 836 ? 20.416 -18.029 -15.423 1.00 55.31 836 ASP A N 1
ATOM 6838 C CA . ASP A 1 836 ? 20.664 -18.397 -14.030 1.00 55.31 836 ASP A CA 1
ATOM 6839 C C . ASP A 1 836 ? 21.025 -17.124 -13.258 1.00 55.31 836 ASP A C 1
ATOM 6841 O O . ASP A 1 836 ? 22.037 -16.483 -13.531 1.00 55.31 836 ASP A O 1
ATOM 6845 N N . ARG A 1 837 ? 20.155 -16.716 -12.328 1.00 50.22 837 ARG A N 1
ATOM 6846 C CA . ARG A 1 837 ? 20.353 -15.502 -11.519 1.00 50.22 837 ARG A CA 1
ATOM 6847 C C . ARG A 1 837 ? 21.513 -15.646 -10.528 1.00 50.22 837 ARG A C 1
ATOM 6849 O O . ARG A 1 837 ? 21.908 -14.649 -9.938 1.00 50.22 837 ARG A O 1
ATOM 6856 N N . PHE A 1 838 ? 22.042 -16.856 -10.339 1.00 48.34 838 PHE A N 1
ATOM 6857 C CA . PHE A 1 838 ? 23.090 -17.148 -9.363 1.00 48.34 838 PHE A CA 1
ATOM 6858 C C . PHE A 1 838 ? 24.468 -17.397 -9.990 1.00 48.34 838 PHE A C 1
ATOM 6860 O O . PHE A 1 838 ? 25.460 -17.441 -9.262 1.00 48.34 838 PHE A O 1
ATOM 6867 N N . GLU A 1 839 ? 24.564 -17.530 -11.317 1.00 56.09 839 GLU A N 1
ATOM 6868 C CA . GLU A 1 839 ? 25.820 -17.839 -12.004 1.00 56.09 839 GLU A CA 1
ATOM 6869 C C . GLU A 1 839 ? 26.371 -16.602 -12.725 1.00 56.09 839 GLU A C 1
ATOM 6871 O O . GLU A 1 839 ? 25.834 -16.123 -13.726 1.00 56.09 839 GLU A O 1
ATOM 6876 N N . LYS A 1 840 ? 27.481 -16.065 -12.211 1.00 58.12 840 LYS A N 1
ATOM 6877 C CA . LYS A 1 840 ? 28.197 -14.980 -12.877 1.00 58.12 840 LYS A CA 1
ATOM 6878 C C . LYS A 1 840 ? 29.069 -15.561 -13.986 1.00 58.12 840 LYS A C 1
ATOM 6880 O O . LYS A 1 840 ? 30.126 -16.128 -13.725 1.00 58.12 840 LYS A O 1
ATOM 6885 N N . VAL A 1 841 ? 28.632 -15.397 -15.229 1.00 67.25 841 VAL A N 1
ATOM 6886 C CA . VAL A 1 841 ? 29.431 -15.777 -16.398 1.00 67.25 841 VAL A CA 1
ATOM 6887 C C . VAL A 1 841 ? 30.370 -14.624 -16.746 1.00 67.25 841 VAL A C 1
ATOM 6889 O O . VAL A 1 841 ? 29.951 -13.605 -17.298 1.00 67.25 841 VAL A O 1
ATOM 6892 N N . ASP A 1 842 ? 31.649 -14.776 -16.405 1.00 75.19 842 ASP A N 1
ATOM 6893 C CA . ASP A 1 842 ? 32.661 -13.744 -16.653 1.00 75.19 842 ASP A CA 1
ATOM 6894 C C . ASP A 1 842 ? 33.144 -13.709 -18.125 1.00 75.19 842 ASP A C 1
ATOM 6896 O O . ASP A 1 842 ? 33.711 -12.707 -18.571 1.00 75.19 842 ASP A O 1
ATOM 6900 N N . CYS A 1 843 ? 32.879 -14.758 -18.913 1.00 85.81 843 CYS A N 1
ATOM 6901 C CA . CYS A 1 843 ? 33.238 -14.846 -20.329 1.00 85.81 843 CYS A CA 1
ATOM 6902 C C . CYS A 1 843 ? 32.151 -15.562 -21.142 1.00 85.81 843 CYS A C 1
ATOM 6904 O O . CYS A 1 843 ? 31.840 -16.715 -20.869 1.00 85.81 843 CYS A O 1
ATOM 6906 N N . TYR A 1 844 ? 31.614 -14.898 -22.169 1.00 88.19 844 TYR A N 1
ATOM 6907 C CA . TYR A 1 844 ? 30.654 -15.498 -23.110 1.00 88.19 844 TYR A CA 1
ATOM 6908 C C . TYR A 1 844 ? 31.278 -15.869 -24.465 1.00 88.19 844 TYR A C 1
ATOM 6910 O O . TYR A 1 844 ? 30.599 -16.408 -25.337 1.00 88.19 844 TYR A O 1
ATOM 6918 N N . VAL A 1 845 ? 32.558 -15.556 -24.684 1.00 91.31 845 VAL A N 1
ATOM 6919 C CA . VAL A 1 845 ? 33.242 -15.864 -25.947 1.00 91.31 845 VAL A CA 1
ATOM 6920 C C . VAL A 1 845 ? 33.496 -17.368 -26.048 1.00 91.31 845 VAL A C 1
ATOM 6922 O O . VAL A 1 845 ? 34.120 -17.960 -25.173 1.00 91.31 845 VAL A O 1
ATOM 6925 N N . GLY A 1 846 ? 33.046 -17.975 -27.146 1.00 84.75 846 GLY A N 1
ATOM 6926 C CA . GLY A 1 846 ? 33.125 -19.418 -27.384 1.00 84.75 846 GLY A CA 1
ATOM 6927 C C . GLY A 1 846 ? 32.045 -20.237 -26.671 1.00 84.75 846 GLY A C 1
ATOM 6928 O O . GLY A 1 846 ? 31.977 -21.444 -26.886 1.00 84.75 846 GLY A O 1
ATOM 6929 N N . GLU A 1 847 ? 31.189 -19.601 -25.870 1.00 83.75 847 GLU A N 1
ATOM 6930 C CA . GLU A 1 847 ? 30.061 -20.259 -25.215 1.00 83.75 847 GLU A CA 1
ATOM 6931 C C . GLU A 1 847 ? 28.860 -20.329 -26.164 1.00 83.75 847 GLU A C 1
ATOM 6933 O O . GLU A 1 847 ? 28.436 -19.329 -26.746 1.00 83.75 847 GLU A O 1
ATOM 6938 N N . ILE A 1 848 ? 28.266 -21.514 -26.291 1.00 71.44 848 ILE A N 1
ATOM 6939 C CA . ILE A 1 848 ? 26.990 -21.707 -26.987 1.00 71.44 848 ILE A CA 1
ATOM 6940 C C . ILE A 1 848 ? 26.019 -22.224 -25.939 1.00 71.44 848 ILE A C 1
ATOM 6942 O O . ILE A 1 848 ? 26.019 -23.403 -25.592 1.00 71.44 848 ILE A O 1
ATOM 6946 N N . GLY A 1 849 ? 25.239 -21.297 -25.382 1.00 68.75 849 GLY A N 1
ATOM 6947 C CA . GLY A 1 849 ? 24.174 -21.605 -24.433 1.00 68.75 849 GLY A CA 1
ATOM 6948 C C . GLY A 1 849 ? 23.010 -22.347 -25.098 1.00 68.75 849 GLY A C 1
ATOM 6949 O O . GLY A 1 849 ? 23.178 -23.190 -25.979 1.00 68.75 849 GLY A O 1
ATOM 6950 N N . GLU A 1 850 ? 21.783 -22.020 -24.700 1.00 79.69 850 GLU A N 1
ATOM 6951 C CA . GLU A 1 850 ? 20.610 -22.512 -25.422 1.00 79.69 850 GLU A CA 1
ATOM 6952 C C . GLU A 1 850 ? 20.498 -21.810 -26.780 1.00 79.69 850 GLU A C 1
ATOM 6954 O O . GLU A 1 850 ? 20.543 -20.583 -26.868 1.00 79.69 850 GLU A O 1
ATOM 6959 N N . ILE A 1 851 ? 20.366 -22.592 -27.852 1.00 84.81 851 ILE A N 1
ATOM 6960 C CA . ILE A 1 851 ? 20.240 -22.060 -29.212 1.00 84.81 851 ILE A CA 1
ATOM 6961 C C . ILE A 1 851 ? 18.790 -21.636 -29.456 1.00 84.81 851 ILE A C 1
ATOM 6963 O O . ILE A 1 851 ? 17.878 -22.466 -29.394 1.00 84.81 851 ILE A O 1
ATOM 6967 N N . GLN A 1 852 ? 18.581 -20.375 -29.836 1.00 82.12 852 GLN A N 1
ATOM 6968 C CA . GLN A 1 852 ? 17.284 -19.867 -30.269 1.00 82.12 852 GLN A CA 1
ATOM 6969 C C . GLN A 1 852 ? 16.970 -20.350 -31.684 1.00 82.12 852 GLN A C 1
ATOM 6971 O O . GLN A 1 852 ? 17.452 -19.821 -32.683 1.00 82.12 852 GLN A O 1
ATOM 6976 N N . ARG A 1 853 ? 16.132 -21.383 -31.791 1.00 73.38 853 ARG A N 1
ATOM 6977 C CA . ARG A 1 853 ? 15.909 -22.086 -33.067 1.00 73.38 853 ARG A CA 1
ATOM 6978 C C . ARG A 1 853 ? 14.839 -21.478 -33.968 1.00 73.38 853 ARG A C 1
ATOM 6980 O O . ARG A 1 853 ? 14.634 -21.991 -35.065 1.00 73.38 853 ARG A O 1
ATOM 6987 N N . SER A 1 854 ? 14.070 -20.485 -33.523 1.00 84.00 854 SER A N 1
ATOM 6988 C CA . SER A 1 854 ? 12.870 -20.062 -34.258 1.00 84.00 854 SER A CA 1
ATOM 6989 C C . SER A 1 854 ? 12.578 -18.572 -34.155 1.00 84.00 854 SER A C 1
ATOM 6991 O O . SER A 1 854 ? 11.995 -18.134 -33.167 1.00 84.00 854 SER A O 1
ATOM 6993 N N . TYR A 1 855 ? 12.906 -17.842 -35.223 1.00 89.44 855 TYR A N 1
ATOM 6994 C CA . TYR A 1 855 ? 12.523 -16.446 -35.457 1.00 89.44 855 TYR A CA 1
ATOM 6995 C C . TYR A 1 855 ? 11.355 -16.405 -36.438 1.00 89.44 855 TYR A C 1
ATOM 6997 O O . TYR A 1 855 ? 11.460 -16.950 -37.538 1.00 89.44 855 TYR A O 1
ATOM 7005 N N . TRP A 1 856 ? 10.225 -15.835 -36.021 1.00 84.44 856 TRP A N 1
ATOM 7006 C CA . TRP A 1 856 ? 8.973 -15.923 -36.783 1.00 84.44 856 TRP A CA 1
ATOM 7007 C C . TRP A 1 856 ? 8.718 -14.716 -37.678 1.00 84.44 856 TRP A C 1
ATOM 7009 O O . TRP A 1 856 ? 8.109 -14.883 -38.730 1.00 84.44 856 TRP A O 1
ATOM 7019 N N . LEU A 1 857 ? 9.204 -13.534 -37.281 1.00 89.00 857 LEU A N 1
ATOM 7020 C CA . LEU A 1 857 ? 8.934 -12.261 -37.960 1.00 89.00 857 LEU A CA 1
ATOM 7021 C C . LEU A 1 857 ? 7.421 -12.011 -38.133 1.00 89.00 857 LEU A C 1
ATOM 7023 O O . LEU A 1 857 ? 6.947 -11.624 -39.206 1.00 89.00 857 LEU A O 1
ATOM 7027 N N . TYR A 1 858 ? 6.639 -12.285 -37.085 1.00 87.62 858 TYR A N 1
ATOM 7028 C CA . TYR A 1 858 ? 5.186 -12.091 -37.118 1.00 87.62 858 TYR A CA 1
ATOM 7029 C C . TYR A 1 858 ? 4.803 -10.621 -37.280 1.00 87.62 858 TYR A C 1
ATOM 7031 O O . TYR A 1 858 ? 3.786 -10.327 -37.899 1.00 87.62 858 TYR A O 1
ATOM 7039 N N . GLU A 1 859 ? 5.669 -9.718 -36.830 1.00 88.75 859 GLU A N 1
ATOM 7040 C CA . GLU A 1 859 ? 5.539 -8.271 -36.983 1.00 88.75 859 GLU A CA 1
ATOM 7041 C C . GLU A 1 859 ? 5.538 -7.818 -38.453 1.00 88.75 859 GLU A C 1
ATOM 7043 O O . GLU A 1 859 ? 4.977 -6.774 -38.775 1.00 88.75 859 GLU A O 1
ATOM 7048 N N . LEU A 1 860 ? 6.149 -8.599 -39.353 1.00 89.94 860 LEU A N 1
ATOM 7049 C CA . LEU A 1 860 ? 6.251 -8.277 -40.784 1.00 89.94 860 LEU A CA 1
ATOM 7050 C C . LEU A 1 860 ? 5.192 -8.972 -41.638 1.00 89.94 860 LEU A C 1
ATOM 7052 O O . LEU A 1 860 ? 4.927 -8.546 -42.759 1.00 89.94 860 LEU A O 1
ATOM 7056 N N . SER A 1 861 ? 4.622 -10.066 -41.133 1.00 87.31 861 SER A N 1
ATOM 7057 C CA . SER A 1 861 ? 3.780 -10.991 -41.900 1.00 87.31 861 SER A CA 1
ATOM 7058 C C . SER A 1 861 ? 2.318 -10.999 -41.457 1.00 87.31 861 SER A C 1
ATOM 7060 O O . SER A 1 861 ? 1.594 -11.929 -41.816 1.00 87.31 861 SER A O 1
ATOM 7062 N N . ASP A 1 862 ? 1.904 -10.008 -40.662 1.00 84.75 862 ASP A N 1
ATOM 7063 C CA . ASP A 1 862 ? 0.577 -9.945 -40.040 1.00 84.75 862 ASP A CA 1
ATOM 7064 C C . ASP A 1 862 ? 0.243 -11.258 -39.303 1.00 84.75 862 ASP A C 1
ATOM 7066 O O . ASP A 1 862 ? -0.635 -12.031 -39.690 1.00 84.75 862 ASP A O 1
ATOM 7070 N N . TYR A 1 863 ? 1.078 -11.624 -38.321 1.00 84.00 863 TYR A N 1
ATOM 7071 C CA . TYR A 1 863 ? 0.951 -12.898 -37.593 1.00 84.00 863 TYR A CA 1
ATOM 7072 C C . TYR A 1 863 ? 0.857 -14.126 -38.527 1.00 84.00 863 TYR A C 1
ATOM 7074 O O . TYR A 1 863 ? 0.144 -15.114 -38.293 1.00 84.00 863 TYR A O 1
ATOM 7082 N N . GLY A 1 864 ? 1.610 -14.062 -39.629 1.00 85.69 864 GLY A N 1
ATOM 7083 C CA . GLY A 1 864 ? 1.684 -15.078 -40.672 1.00 85.69 864 GLY A CA 1
ATOM 7084 C C . GLY A 1 864 ? 0.503 -15.098 -41.646 1.00 85.69 864 GLY A C 1
ATOM 7085 O O . GLY A 1 864 ? 0.439 -16.021 -42.458 1.00 85.69 864 GLY A O 1
ATOM 7086 N N . ARG A 1 865 ? -0.431 -14.144 -41.584 1.00 87.38 865 ARG A N 1
ATOM 7087 C CA . ARG A 1 865 ? -1.561 -14.040 -42.515 1.00 87.38 865 ARG A CA 1
ATOM 7088 C C . ARG A 1 865 ? -1.087 -13.819 -43.946 1.00 87.38 865 ARG A C 1
ATOM 7090 O O . ARG A 1 865 ? -1.461 -14.608 -44.806 1.00 87.38 865 ARG A O 1
ATOM 7097 N N . LEU A 1 866 ? -0.168 -12.875 -44.163 1.00 88.81 866 LEU A N 1
ATOM 7098 C CA . LEU A 1 866 ? 0.441 -12.599 -45.473 1.00 88.81 866 LEU A CA 1
ATOM 7099 C C . LEU A 1 866 ? 1.048 -13.870 -46.098 1.00 88.81 866 LEU A C 1
ATOM 7101 O O . LEU A 1 866 ? 0.942 -14.141 -47.291 1.00 88.81 866 LEU A O 1
ATOM 7105 N N . THR A 1 867 ? 1.634 -14.717 -45.252 1.00 89.88 867 THR A N 1
ATOM 7106 C CA . THR A 1 867 ? 2.219 -15.993 -45.667 1.00 89.88 867 THR A CA 1
ATOM 7107 C C . THR A 1 867 ? 1.173 -17.068 -45.966 1.00 89.88 867 THR A C 1
ATOM 7109 O O . THR A 1 867 ? 1.389 -17.908 -46.840 1.00 89.88 867 THR A O 1
ATOM 7112 N N . ARG A 1 868 ? 0.052 -17.088 -45.237 1.00 91.62 868 ARG A N 1
ATOM 7113 C CA . ARG A 1 868 ? -1.027 -18.071 -45.427 1.00 91.62 868 ARG A CA 1
ATOM 7114 C C . ARG A 1 868 ? -1.913 -17.737 -46.627 1.00 91.62 868 ARG A C 1
ATOM 7116 O O . ARG A 1 868 ? -2.253 -18.655 -47.370 1.00 91.62 868 ARG A O 1
ATOM 7123 N N . GLU A 1 869 ? -2.276 -16.468 -46.781 1.00 92.69 869 GLU A N 1
ATOM 7124 C CA . GLU A 1 869 ? -3.257 -15.977 -47.755 1.00 92.69 869 GLU A CA 1
ATOM 7125 C C . GLU A 1 869 ? -2.587 -15.613 -49.081 1.00 92.69 869 GLU A C 1
ATOM 7127 O O . GLU A 1 869 ? -2.915 -16.201 -50.109 1.00 92.69 869 GLU A O 1
ATOM 7132 N N . ASP A 1 870 ? -1.580 -14.739 -49.041 1.00 91.62 870 ASP A N 1
ATOM 7133 C CA . ASP A 1 870 ? -0.958 -14.179 -50.250 1.00 91.62 870 ASP A CA 1
ATOM 7134 C C . ASP A 1 870 ? 0.305 -14.922 -50.685 1.00 91.62 870 ASP A C 1
ATOM 7136 O O . ASP A 1 870 ? 0.912 -14.587 -51.699 1.00 91.62 870 ASP A O 1
ATOM 7140 N N . LYS A 1 871 ? 0.712 -15.944 -49.920 1.00 94.44 871 LYS A N 1
ATOM 7141 C CA . LYS A 1 871 ? 1.925 -16.735 -50.174 1.00 94.44 871 LYS A CA 1
ATOM 7142 C C . LYS A 1 871 ? 3.197 -15.883 -50.230 1.00 94.44 871 LYS A C 1
ATOM 7144 O O . LYS A 1 871 ? 4.160 -16.246 -50.900 1.00 94.44 871 LYS A O 1
ATOM 7149 N N . ILE A 1 872 ? 3.238 -14.789 -49.470 1.00 93.38 872 ILE A N 1
ATOM 7150 C CA . ILE A 1 872 ? 4.399 -13.897 -49.371 1.00 93.38 872 ILE A CA 1
ATOM 7151 C C . ILE A 1 872 ? 4.986 -13.964 -47.954 1.00 93.38 872 ILE A C 1
ATOM 7153 O O . ILE A 1 872 ? 4.270 -13.960 -46.949 1.00 93.38 872 ILE A O 1
ATOM 7157 N N . SER A 1 873 ? 6.314 -14.034 -47.849 1.00 94.31 873 SER A N 1
ATOM 7158 C CA . SER A 1 873 ? 7.027 -13.957 -46.568 1.00 94.31 873 SER A CA 1
ATOM 7159 C C . SER A 1 873 ? 8.138 -12.914 -46.633 1.00 94.31 873 SER A C 1
ATOM 7161 O O . SER A 1 873 ? 9.161 -13.162 -47.276 1.00 94.31 873 SER A O 1
ATOM 7163 N N . PRO A 1 874 ? 8.010 -11.802 -45.895 1.00 94.19 874 PRO A N 1
ATOM 7164 C CA . PRO A 1 874 ? 9.105 -10.866 -45.717 1.00 94.19 874 PRO A CA 1
ATOM 7165 C C . PRO A 1 874 ? 10.304 -11.535 -45.037 1.00 94.19 874 PRO A C 1
ATOM 7167 O O . PRO A 1 874 ? 10.154 -12.332 -44.100 1.00 94.19 874 PRO A O 1
ATOM 7170 N N . ALA A 1 875 ? 11.493 -11.216 -45.529 1.00 95.31 875 ALA A N 1
ATOM 7171 C CA . ALA A 1 875 ? 12.772 -11.544 -44.931 1.00 95.31 875 ALA A CA 1
ATOM 7172 C C . ALA A 1 875 ? 13.335 -10.300 -44.239 1.00 95.31 875 ALA A C 1
ATOM 7174 O O . ALA A 1 875 ? 13.189 -9.189 -44.743 1.00 95.31 875 ALA A O 1
ATOM 7175 N N . LEU A 1 876 ? 13.988 -10.501 -43.096 1.00 96.50 876 LEU A N 1
ATOM 7176 C CA . LEU A 1 876 ? 14.662 -9.428 -42.368 1.00 96.50 876 LEU A CA 1
ATOM 7177 C C . LEU A 1 876 ? 16.168 -9.584 -42.537 1.00 96.50 876 LEU A C 1
ATOM 7179 O O . LEU A 1 876 ? 16.736 -10.595 -42.116 1.00 96.50 876 LEU A O 1
ATOM 7183 N N . PHE A 1 877 ? 16.818 -8.582 -43.112 1.00 97.50 877 PHE A N 1
ATOM 7184 C CA . PHE A 1 877 ? 18.263 -8.508 -43.216 1.00 97.50 877 PHE A CA 1
ATOM 7185 C C . PHE A 1 877 ? 18.829 -7.575 -42.143 1.00 97.50 877 PHE A C 1
ATOM 7187 O O . PHE A 1 877 ? 18.652 -6.360 -42.193 1.00 97.50 877 PHE A O 1
ATOM 7194 N N . ALA A 1 878 ? 19.497 -8.150 -41.146 1.00 97.56 878 ALA A N 1
ATOM 7195 C CA . ALA A 1 878 ? 19.981 -7.436 -39.973 1.00 97.56 878 ALA A CA 1
ATOM 7196 C C . ALA A 1 878 ? 21.510 -7.460 -39.870 1.00 97.56 878 ALA A C 1
ATOM 7198 O O . ALA A 1 878 ? 22.150 -8.462 -40.194 1.00 97.56 878 ALA A O 1
ATOM 7199 N N . PHE A 1 879 ? 22.082 -6.374 -39.351 1.00 97.56 879 PHE A N 1
ATOM 7200 C CA . PHE A 1 879 ? 23.479 -6.311 -38.938 1.00 97.56 879 PHE A CA 1
ATOM 7201 C C . PHE A 1 879 ? 23.585 -6.247 -37.411 1.00 97.56 879 PHE A C 1
ATOM 7203 O O . PHE A 1 879 ? 23.067 -5.327 -36.770 1.00 97.56 879 PHE A O 1
ATOM 7210 N N . ILE A 1 880 ? 24.284 -7.219 -36.826 1.00 97.12 880 ILE A N 1
ATOM 7211 C CA . ILE A 1 880 ? 24.608 -7.250 -35.399 1.00 97.12 880 ILE A CA 1
ATOM 7212 C C . ILE A 1 880 ? 26.049 -6.766 -35.238 1.00 97.12 880 ILE A C 1
ATOM 7214 O O . ILE A 1 880 ? 27.003 -7.502 -35.491 1.00 97.12 880 ILE A O 1
ATOM 7218 N N . ALA A 1 881 ? 26.202 -5.503 -34.850 1.00 95.00 881 ALA A N 1
ATOM 7219 C CA . ALA A 1 881 ? 27.491 -4.853 -34.669 1.00 95.00 881 ALA A CA 1
ATOM 7220 C C . ALA A 1 881 ? 28.295 -5.486 -33.515 1.00 95.00 881 ALA A C 1
ATOM 7222 O O . ALA A 1 881 ? 27.700 -5.951 -32.534 1.00 95.00 881 ALA A O 1
ATOM 7223 N N . PRO A 1 882 ? 29.639 -5.478 -33.597 1.00 94.25 882 PRO A N 1
ATOM 7224 C CA . PRO A 1 882 ? 30.494 -5.982 -32.529 1.00 94.25 882 PRO A CA 1
ATOM 7225 C C . PRO A 1 882 ? 30.365 -5.117 -31.266 1.00 94.25 882 PRO A C 1
ATOM 7227 O O . PRO A 1 882 ? 30.018 -3.935 -31.326 1.00 94.25 882 PRO A O 1
ATOM 7230 N N . ARG A 1 883 ? 30.689 -5.698 -30.105 1.00 91.00 883 ARG A N 1
ATOM 7231 C CA . ARG A 1 883 ? 30.731 -4.982 -28.820 1.00 91.00 883 ARG A CA 1
ATOM 7232 C C . ARG A 1 883 ? 32.124 -5.012 -28.207 1.00 91.00 883 ARG A C 1
ATOM 7234 O O . ARG A 1 883 ? 32.936 -5.883 -28.507 1.00 91.00 883 ARG A O 1
ATOM 7241 N N . LYS A 1 884 ? 32.376 -4.088 -27.278 1.00 90.19 884 LYS A N 1
ATOM 7242 C CA . LYS A 1 884 ? 33.601 -4.095 -26.473 1.00 90.19 884 LYS A CA 1
ATOM 7243 C C . LYS A 1 884 ? 33.649 -5.367 -25.616 1.00 90.19 884 LYS A C 1
ATOM 7245 O O . LYS A 1 884 ? 32.695 -5.670 -24.898 1.00 90.19 884 LYS A O 1
ATOM 7250 N N . LEU A 1 885 ? 34.761 -6.090 -25.707 1.00 91.81 885 LEU A N 1
ATOM 7251 C CA . LEU A 1 885 ? 35.010 -7.315 -24.948 1.00 91.81 885 LEU A CA 1
ATOM 7252 C C . LEU A 1 885 ? 35.690 -6.999 -23.618 1.00 91.81 885 LEU A C 1
ATOM 7254 O O . LEU A 1 885 ? 36.562 -6.123 -23.556 1.00 91.81 885 LEU A O 1
ATOM 7258 N N . ASN A 1 886 ? 35.319 -7.727 -22.568 1.00 89.50 886 ASN A N 1
ATOM 7259 C CA . ASN A 1 886 ? 36.016 -7.661 -21.288 1.00 89.50 886 ASN A CA 1
ATOM 7260 C C . ASN A 1 886 ? 37.385 -8.376 -21.361 1.00 89.50 886 ASN A C 1
ATOM 7262 O O . ASN A 1 886 ? 37.726 -9.005 -22.361 1.00 89.50 886 ASN A O 1
ATOM 7266 N N . LYS A 1 887 ? 38.203 -8.272 -20.306 1.00 91.19 887 LYS A N 1
ATOM 7267 C CA . LYS A 1 887 ? 39.567 -8.833 -20.308 1.00 91.19 887 LYS A CA 1
ATOM 7268 C C . LYS A 1 887 ? 39.592 -10.354 -20.518 1.00 91.19 887 LYS A C 1
ATOM 7270 O O . LYS A 1 887 ? 40.454 -10.837 -21.243 1.00 91.19 887 LYS A O 1
ATOM 7275 N N . GLN A 1 888 ? 38.678 -11.096 -19.895 1.00 90.62 888 GLN A N 1
ATOM 7276 C CA . GLN A 1 888 ? 38.615 -12.552 -20.046 1.00 90.62 888 GLN A CA 1
ATOM 7277 C C . GLN A 1 888 ? 38.129 -12.945 -21.444 1.00 90.62 888 GLN A C 1
ATOM 7279 O O . GLN A 1 888 ? 38.720 -13.813 -22.075 1.00 90.62 888 GLN A O 1
ATOM 7284 N N . GLU A 1 889 ? 37.127 -12.241 -21.969 1.00 93.81 889 GLU A N 1
ATOM 7285 C CA . GLU A 1 889 ? 36.625 -12.422 -23.333 1.00 93.81 889 GLU A CA 1
ATOM 7286 C C . GLU A 1 889 ? 37.703 -12.151 -24.389 1.00 93.81 889 GLU A C 1
ATOM 7288 O O . GLU A 1 889 ? 37.793 -12.878 -25.373 1.00 93.81 889 GLU A O 1
ATOM 7293 N N . GLN A 1 890 ? 38.556 -11.141 -24.181 1.00 94.38 890 GLN A N 1
ATOM 7294 C CA . GLN A 1 890 ? 39.693 -10.863 -25.066 1.00 94.38 890 GLN A CA 1
ATOM 7295 C C . GLN A 1 890 ? 40.723 -11.997 -25.057 1.00 94.38 890 GLN A C 1
ATOM 7297 O O . GLN A 1 890 ? 41.196 -12.390 -26.122 1.00 94.38 890 GLN A O 1
ATOM 7302 N N . ILE A 1 891 ? 41.057 -12.529 -23.874 1.00 93.62 891 ILE A N 1
ATOM 7303 C CA . ILE A 1 891 ? 41.972 -13.673 -23.735 1.00 93.62 891 ILE A CA 1
ATOM 7304 C C . ILE A 1 891 ? 41.383 -14.885 -24.457 1.00 93.62 891 ILE A C 1
ATOM 7306 O O . ILE A 1 891 ? 42.043 -15.477 -25.307 1.00 93.62 891 ILE A O 1
ATOM 7310 N N . ARG A 1 892 ? 40.114 -15.197 -24.185 1.00 94.12 892 ARG A N 1
ATOM 7311 C CA . ARG A 1 892 ? 39.433 -16.342 -24.785 1.00 94.12 892 ARG A CA 1
ATOM 7312 C C . ARG A 1 892 ? 39.312 -16.223 -26.303 1.00 94.12 892 ARG A C 1
ATOM 7314 O O . ARG A 1 892 ? 39.513 -17.204 -27.011 1.00 94.12 892 ARG A O 1
ATOM 7321 N N . LEU A 1 893 ? 39.029 -15.029 -26.827 1.00 94.19 893 LEU A N 1
ATOM 7322 C CA . LEU A 1 893 ? 38.979 -14.808 -28.273 1.00 94.19 893 LEU A CA 1
ATOM 7323 C C . LEU A 1 893 ? 40.346 -15.044 -28.932 1.00 94.19 893 LEU A C 1
ATOM 7325 O O . LEU A 1 893 ? 40.400 -15.625 -30.013 1.00 94.19 893 LEU A O 1
ATOM 7329 N N . ALA A 1 894 ? 41.434 -14.621 -28.279 1.00 93.19 894 ALA A N 1
ATOM 7330 C CA . ALA A 1 894 ? 42.793 -14.831 -28.773 1.00 93.19 894 ALA A CA 1
ATOM 7331 C C . ALA A 1 894 ? 43.190 -16.318 -28.784 1.00 93.19 894 ALA A C 1
ATOM 7333 O O . ALA A 1 894 ? 43.900 -16.748 -29.688 1.00 93.19 894 ALA A O 1
ATOM 7334 N N . GLU A 1 895 ? 42.709 -17.116 -27.825 1.00 93.38 895 GLU A N 1
ATOM 7335 C CA . GLU A 1 895 ? 42.877 -18.576 -27.845 1.00 93.38 895 GLU A CA 1
ATOM 7336 C C . GLU A 1 895 ? 42.184 -19.194 -29.068 1.00 93.38 895 GLU A C 1
ATOM 7338 O O . GLU A 1 895 ? 42.817 -19.919 -29.835 1.00 93.38 895 GLU A O 1
ATOM 7343 N N . LEU A 1 896 ? 40.912 -18.845 -29.299 1.00 91.88 896 LEU A N 1
ATOM 7344 C CA . LEU A 1 896 ? 40.127 -19.360 -30.428 1.00 91.88 896 LEU A CA 1
ATOM 7345 C C . LEU A 1 896 ? 40.708 -18.952 -31.790 1.00 91.88 896 LEU A C 1
ATOM 7347 O O . LEU A 1 896 ? 40.560 -19.685 -32.763 1.00 91.88 896 LEU A O 1
ATOM 7351 N N . GLU A 1 897 ? 41.392 -17.810 -31.871 1.00 92.38 897 GLU A N 1
ATOM 7352 C CA . GLU A 1 897 ? 42.051 -17.325 -33.092 1.00 92.38 897 GLU A CA 1
ATOM 7353 C C . GLU A 1 897 ? 43.178 -18.249 -33.581 1.00 92.38 897 GLU A C 1
ATOM 7355 O O . GLU A 1 897 ? 43.500 -18.255 -34.771 1.00 92.38 897 GLU A O 1
ATOM 7360 N N . THR A 1 898 ? 43.743 -19.078 -32.698 1.00 89.88 898 THR A N 1
ATOM 7361 C CA . THR A 1 898 ? 44.780 -20.054 -33.070 1.00 89.88 898 THR A CA 1
ATOM 7362 C C . THR A 1 898 ? 44.227 -21.276 -33.818 1.00 89.88 898 THR A C 1
ATOM 7364 O O . THR A 1 898 ? 44.975 -21.973 -34.509 1.00 89.88 898 THR A O 1
ATOM 7367 N N . GLU A 1 899 ? 42.915 -21.510 -33.750 1.00 88.56 899 GLU A N 1
ATOM 7368 C CA . GLU A 1 899 ? 42.230 -22.662 -34.334 1.00 88.56 899 GLU A CA 1
ATOM 7369 C C . GLU A 1 899 ? 41.520 -22.269 -35.644 1.00 88.56 899 GLU A C 1
ATOM 7371 O O . GLU A 1 899 ? 40.594 -21.457 -35.665 1.00 88.56 899 GLU A O 1
ATOM 7376 N N . LYS A 1 900 ? 41.920 -22.872 -36.776 1.00 87.06 900 LYS A N 1
ATOM 7377 C CA . LYS A 1 900 ? 41.378 -22.518 -38.109 1.00 87.06 900 LYS A CA 1
ATOM 7378 C C . LYS A 1 900 ? 39.860 -22.685 -38.230 1.00 87.06 900 LYS A C 1
ATOM 7380 O O . LYS A 1 900 ? 39.233 -21.956 -38.996 1.00 87.06 900 LYS A O 1
ATOM 7385 N N . GLU A 1 901 ? 39.279 -23.634 -37.507 1.00 88.31 901 GLU A N 1
ATOM 7386 C CA . GLU A 1 901 ? 37.833 -23.889 -37.480 1.00 88.31 901 GLU A CA 1
ATOM 7387 C C . GLU A 1 901 ? 37.017 -22.719 -36.913 1.00 88.31 901 GLU A C 1
ATOM 7389 O O . GLU A 1 901 ? 35.892 -22.487 -37.359 1.00 88.31 901 GLU A O 1
ATOM 7394 N N . ASN A 1 902 ? 37.613 -21.899 -36.042 1.00 91.25 902 ASN A N 1
ATOM 7395 C CA . ASN A 1 902 ? 36.959 -20.743 -35.431 1.00 91.25 902 ASN A CA 1
ATOM 7396 C C . ASN A 1 902 ? 37.153 -19.442 -36.222 1.00 91.25 902 ASN A C 1
ATOM 7398 O O . ASN A 1 902 ? 36.633 -18.403 -35.819 1.00 91.25 902 ASN A O 1
ATOM 7402 N N . ALA A 1 903 ? 37.854 -19.461 -37.362 1.00 92.62 903 ALA A N 1
ATOM 7403 C CA . ALA A 1 903 ? 38.206 -18.247 -38.104 1.00 92.62 903 ALA A CA 1
ATOM 7404 C C . ALA A 1 903 ? 36.985 -17.378 -38.466 1.00 92.62 903 ALA A C 1
ATOM 7406 O O . ALA A 1 903 ? 37.038 -16.153 -38.359 1.00 92.62 903 ALA A O 1
ATOM 7407 N N . GLN A 1 904 ? 35.862 -17.996 -38.856 1.00 93.75 904 GLN A N 1
ATOM 7408 C CA . GLN A 1 904 ? 34.625 -17.259 -39.142 1.00 93.75 904 GLN A CA 1
ATOM 7409 C C . GLN A 1 904 ? 33.971 -16.692 -37.878 1.00 93.75 904 GLN A C 1
ATOM 7411 O O . GLN A 1 904 ? 33.476 -15.568 -37.915 1.00 93.75 904 GLN A O 1
ATOM 7416 N N . TYR A 1 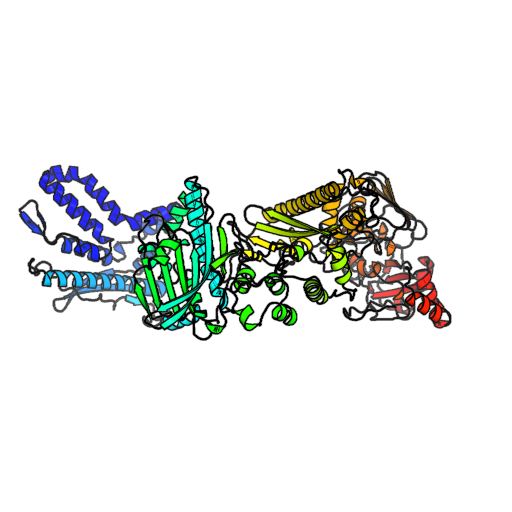905 ? 33.993 -17.439 -36.770 1.00 95.06 905 TYR A N 1
ATOM 7417 C CA . TYR A 1 905 ? 33.513 -16.971 -35.470 1.00 95.06 905 TYR A CA 1
ATOM 7418 C C . TYR A 1 905 ? 34.314 -15.766 -34.977 1.00 95.06 905 TYR A C 1
ATOM 7420 O O . TYR A 1 905 ? 33.742 -14.708 -34.729 1.00 95.06 905 TYR A O 1
ATOM 7428 N N . VAL A 1 906 ? 35.642 -15.881 -34.942 1.00 95.06 906 VAL A N 1
ATOM 7429 C CA . VAL A 1 906 ? 36.546 -14.801 -34.521 1.00 95.06 906 VAL A CA 1
ATOM 7430 C C . VAL A 1 906 ? 36.365 -13.561 -35.391 1.00 95.06 906 VAL A C 1
ATOM 7432 O O . VAL A 1 906 ? 36.267 -12.449 -34.866 1.00 95.06 906 VAL A O 1
ATOM 7435 N N . LYS A 1 907 ? 36.255 -13.742 -36.714 1.00 96.00 907 LYS A N 1
ATOM 7436 C CA . LYS A 1 907 ? 35.982 -12.639 -37.638 1.00 96.00 907 LYS A CA 1
ATOM 7437 C C . LYS A 1 907 ? 34.661 -11.945 -37.306 1.00 96.00 907 LYS A C 1
ATOM 7439 O O . LYS A 1 907 ? 34.639 -10.724 -37.215 1.00 96.00 907 LYS A O 1
ATOM 7444 N N . GLY A 1 908 ? 33.581 -12.692 -37.085 1.00 95.62 908 GLY A N 1
ATOM 7445 C CA . GLY A 1 908 ? 32.283 -12.092 -36.777 1.00 95.62 908 GLY A CA 1
ATOM 7446 C C . GLY A 1 908 ? 32.214 -11.441 -35.392 1.00 95.62 908 GLY A C 1
ATOM 7447 O O . GLY A 1 908 ? 31.599 -10.391 -35.241 1.00 95.62 908 GLY A O 1
ATOM 7448 N N . VAL A 1 909 ? 32.933 -11.958 -34.390 1.00 95.56 909 VAL A N 1
ATOM 7449 C CA . VAL A 1 909 ? 33.070 -11.275 -33.090 1.00 95.56 909 VAL A CA 1
ATOM 7450 C C . VAL A 1 909 ? 33.792 -9.926 -33.232 1.00 95.56 909 VAL A C 1
ATOM 7452 O O . VAL A 1 909 ? 33.431 -8.967 -32.550 1.00 95.56 909 VAL A O 1
ATOM 7455 N N . ARG A 1 910 ? 34.794 -9.828 -34.120 1.00 95.06 910 ARG A N 1
ATOM 7456 C CA . ARG A 1 910 ? 35.565 -8.592 -34.357 1.00 95.06 910 ARG A CA 1
ATOM 7457 C C . ARG A 1 910 ? 34.847 -7.595 -35.270 1.00 95.06 910 ARG A C 1
ATOM 7459 O O . ARG A 1 910 ? 34.885 -6.398 -35.005 1.00 95.06 910 ARG A O 1
ATOM 7466 N N . GLU A 1 911 ? 34.225 -8.076 -36.340 1.00 96.00 911 GLU A N 1
ATOM 7467 C CA . GLU A 1 911 ? 33.677 -7.247 -37.424 1.00 96.00 911 GLU A CA 1
ATOM 7468 C C . GLU A 1 911 ? 32.143 -7.123 -37.391 1.00 96.00 911 GLU A C 1
ATOM 7470 O O . GLU A 1 911 ? 31.581 -6.301 -38.113 1.00 96.00 911 GLU A O 1
ATOM 7475 N N . GLY A 1 912 ? 31.456 -7.905 -36.554 1.00 96.38 912 GLY A N 1
ATOM 7476 C CA . GLY A 1 912 ? 29.996 -8.017 -36.514 1.00 96.38 912 GLY A CA 1
ATOM 7477 C C . GLY A 1 912 ? 29.448 -9.124 -37.416 1.00 96.38 912 GLY A C 1
ATOM 7478 O O . GLY A 1 912 ? 30.194 -9.867 -38.055 1.00 96.38 912 GLY A O 1
ATOM 7479 N N . TRP A 1 913 ? 28.123 -9.229 -37.478 1.00 97.75 913 TRP A N 1
ATOM 7480 C CA . TRP A 1 913 ? 27.417 -10.302 -38.180 1.00 97.75 913 TRP A CA 1
ATOM 7481 C C . TRP A 1 913 ? 26.338 -9.762 -39.113 1.00 97.75 913 TRP A C 1
ATOM 7483 O O . TRP A 1 913 ? 25.453 -9.030 -38.674 1.00 97.75 913 TRP A O 1
ATOM 7493 N N . SER A 1 914 ? 26.363 -10.189 -40.374 1.00 98.00 914 SER A N 1
ATOM 7494 C CA . SER A 1 914 ? 25.246 -10.033 -41.309 1.00 98.00 914 SER A CA 1
ATOM 7495 C C . SER A 1 914 ? 24.339 -11.254 -41.222 1.00 98.00 914 SER A C 1
ATOM 7497 O O . SER A 1 914 ? 24.807 -12.381 -41.407 1.00 98.00 914 SER A O 1
ATOM 7499 N N . ILE A 1 915 ? 23.049 -11.049 -40.948 1.00 97.38 915 ILE A N 1
ATOM 7500 C CA . ILE A 1 915 ? 22.095 -12.143 -40.755 1.00 97.38 915 ILE A CA 1
ATOM 7501 C C . ILE A 1 915 ? 20.831 -11.918 -41.580 1.00 97.38 915 ILE A C 1
ATOM 7503 O O . ILE A 1 915 ? 20.149 -10.910 -41.424 1.00 97.38 915 ILE A O 1
ATOM 7507 N N . LEU A 1 916 ? 20.495 -12.887 -42.435 1.00 97.12 916 LEU A N 1
ATOM 7508 C CA . LEU A 1 916 ? 19.232 -12.916 -43.176 1.00 97.12 916 LEU A CA 1
ATOM 7509 C C . LEU A 1 916 ? 18.261 -13.885 -42.498 1.00 97.12 916 LEU A C 1
ATOM 7511 O O . LEU A 1 916 ? 18.499 -15.092 -42.506 1.00 97.12 916 LEU A O 1
ATOM 7515 N N . PHE A 1 917 ? 17.170 -13.370 -41.935 1.00 96.00 917 PHE A N 1
ATOM 7516 C CA . PHE A 1 917 ? 16.116 -14.147 -41.283 1.00 96.00 917 PHE A CA 1
ATOM 7517 C C . PHE A 1 917 ? 14.949 -14.421 -42.237 1.00 96.00 917 PHE A C 1
ATOM 7519 O O . PHE A 1 917 ? 14.449 -13.521 -42.909 1.00 96.00 917 PHE A O 1
ATOM 7526 N N . LEU A 1 918 ? 14.476 -15.668 -42.246 1.00 94.75 918 LEU A N 1
ATOM 7527 C CA . LEU A 1 918 ? 13.389 -16.171 -43.087 1.00 94.75 918 LEU A CA 1
ATOM 7528 C C . LEU A 1 918 ? 12.246 -16.685 -42.195 1.00 94.75 918 LEU A C 1
ATOM 7530 O O . LEU A 1 918 ? 12.248 -17.845 -41.766 1.00 94.75 918 LEU A O 1
ATOM 7534 N N . GLY A 1 919 ? 11.268 -15.817 -41.917 1.00 91.00 919 GLY A N 1
ATOM 7535 C CA . GLY A 1 919 ? 10.212 -16.050 -40.920 1.00 91.00 919 GLY A CA 1
ATOM 7536 C C . GLY A 1 919 ? 9.343 -17.283 -41.191 1.00 91.00 919 GLY A C 1
ATOM 7537 O O . GLY A 1 919 ? 9.179 -18.138 -40.317 1.00 91.00 919 GLY A O 1
ATOM 7538 N N . ALA A 1 920 ? 8.865 -17.460 -42.429 1.00 91.69 920 ALA A N 1
ATOM 7539 C CA . ALA A 1 920 ? 7.951 -18.554 -42.780 1.00 91.69 920 ALA A CA 1
ATOM 7540 C C . ALA A 1 920 ? 8.516 -19.972 -42.560 1.00 91.69 920 ALA A C 1
ATOM 7542 O O . ALA A 1 920 ? 7.741 -20.902 -42.305 1.00 91.69 920 ALA A O 1
ATOM 7543 N N . ILE A 1 921 ? 9.839 -20.145 -42.658 1.00 92.88 921 ILE A N 1
ATOM 7544 C CA . ILE A 1 921 ? 10.539 -21.420 -42.394 1.00 92.88 921 ILE A CA 1
ATOM 7545 C C . ILE A 1 921 ? 11.336 -21.404 -41.088 1.00 92.88 921 ILE A C 1
ATOM 7547 O O . ILE A 1 921 ? 11.918 -22.424 -40.720 1.00 92.88 921 ILE A O 1
ATOM 7551 N N . LYS A 1 922 ? 11.335 -20.277 -40.366 1.00 92.25 922 LYS A N 1
ATOM 7552 C CA . LYS A 1 922 ? 12.010 -20.098 -39.076 1.00 92.25 922 LYS A CA 1
ATOM 7553 C C . LYS A 1 922 ? 13.514 -20.389 -39.159 1.00 92.25 922 LYS A C 1
ATOM 7555 O O . LYS A 1 922 ? 14.082 -21.015 -38.265 1.00 92.25 922 LYS A O 1
ATOM 7560 N N . LYS A 1 923 ? 14.150 -19.980 -40.262 1.00 92.69 923 LYS A N 1
ATOM 7561 C CA . LYS A 1 923 ? 15.584 -20.181 -40.531 1.00 92.69 923 LYS A CA 1
ATOM 7562 C C . LYS A 1 923 ? 16.308 -18.855 -40.706 1.00 92.69 923 LYS A C 1
ATOM 7564 O O . LYS A 1 923 ? 15.681 -17.826 -40.929 1.00 92.69 923 LYS A O 1
ATOM 7569 N N . TYR A 1 924 ? 17.630 -18.902 -40.618 1.00 94.12 924 TYR A N 1
ATOM 7570 C CA . TYR A 1 924 ? 18.497 -17.754 -40.838 1.00 94.12 924 TYR A CA 1
ATOM 7571 C C . TYR A 1 924 ? 19.812 -18.173 -41.501 1.00 94.12 924 TYR A C 1
ATOM 7573 O O . TYR A 1 924 ? 20.187 -19.350 -41.470 1.00 94.12 924 TYR A O 1
ATOM 7581 N N . ILE A 1 925 ? 20.488 -17.200 -42.108 1.00 95.50 925 ILE A N 1
ATOM 7582 C CA . ILE A 1 925 ? 21.817 -17.318 -42.710 1.00 95.50 925 ILE A CA 1
ATOM 7583 C C . ILE A 1 925 ? 22.721 -16.320 -41.992 1.00 95.50 925 ILE A C 1
ATOM 7585 O O . ILE A 1 925 ? 22.354 -15.154 -41.911 1.00 95.50 925 ILE A O 1
ATOM 7589 N N . ILE A 1 926 ? 23.865 -16.774 -41.479 1.00 95.88 926 ILE A N 1
ATOM 7590 C CA . ILE A 1 926 ? 24.816 -15.964 -40.704 1.00 95.88 926 ILE A CA 1
ATOM 7591 C C . ILE A 1 926 ? 26.129 -15.891 -41.473 1.00 95.88 926 ILE A C 1
ATOM 7593 O O . ILE A 1 926 ? 26.698 -16.927 -41.814 1.00 95.88 926 ILE A O 1
ATOM 7597 N N . GLU A 1 927 ? 26.639 -14.684 -41.692 1.00 97.31 927 GLU A N 1
ATOM 7598 C CA . GLU A 1 927 ? 27.965 -14.462 -42.263 1.00 97.31 927 GLU A CA 1
ATOM 7599 C C . GLU A 1 927 ? 28.718 -13.363 -41.486 1.00 97.31 927 GLU A C 1
ATOM 7601 O O . GLU A 1 927 ? 28.102 -12.386 -41.045 1.00 97.31 927 GLU A O 1
ATOM 7606 N N . PRO A 1 928 ? 30.043 -13.503 -41.286 1.00 96.75 928 PRO A N 1
ATOM 7607 C CA . PRO A 1 928 ? 30.833 -12.532 -40.537 1.00 96.75 928 PRO A CA 1
ATOM 7608 C C . PRO A 1 928 ? 31.129 -11.265 -41.353 1.00 96.75 928 PRO A C 1
ATOM 7610 O O . PRO A 1 928 ? 31.463 -11.330 -42.540 1.00 96.75 928 PRO A O 1
ATOM 7613 N N . GLY A 1 929 ? 31.098 -10.120 -40.675 1.00 95.88 929 GLY A N 1
ATOM 7614 C CA . GLY A 1 929 ? 31.302 -8.793 -41.248 1.00 95.88 929 GLY A CA 1
ATOM 7615 C C . GLY A 1 929 ? 30.074 -8.269 -41.993 1.00 95.88 929 GLY A C 1
ATOM 7616 O O . GLY A 1 929 ? 28.988 -8.850 -41.939 1.00 95.88 929 GLY A O 1
ATOM 7617 N N . LYS A 1 930 ? 30.248 -7.141 -42.686 1.00 95.00 930 LYS A N 1
ATOM 7618 C CA . LYS A 1 930 ? 29.205 -6.517 -43.510 1.00 95.00 930 LYS A CA 1
ATOM 7619 C C . LYS A 1 930 ? 29.189 -7.149 -44.906 1.00 95.00 930 LYS A C 1
ATOM 7621 O O . LYS A 1 930 ? 30.209 -7.151 -45.591 1.00 95.00 930 LYS A O 1
ATOM 7626 N N . ILE A 1 931 ? 28.040 -7.663 -45.339 1.00 95.19 931 ILE A N 1
ATOM 7627 C CA . ILE A 1 931 ? 27.832 -8.321 -46.636 1.00 95.19 931 ILE A CA 1
ATOM 7628 C C . ILE A 1 931 ? 26.661 -7.673 -47.387 1.00 95.19 931 ILE A C 1
ATOM 7630 O O . ILE A 1 931 ? 25.698 -7.227 -46.777 1.00 95.19 931 ILE A O 1
ATOM 7634 N N . ARG A 1 932 ? 26.723 -7.624 -48.724 1.00 94.38 932 ARG A N 1
ATOM 7635 C CA . ARG A 1 932 ? 25.610 -7.123 -49.555 1.00 94.38 932 ARG A CA 1
ATOM 7636 C C . ARG A 1 932 ? 24.468 -8.140 -49.674 1.00 94.38 932 ARG A C 1
ATOM 7638 O O . ARG A 1 932 ? 24.731 -9.346 -49.730 1.00 94.38 932 ARG A O 1
ATOM 7645 N N . ARG A 1 933 ? 23.221 -7.681 -49.833 1.00 94.00 933 ARG A N 1
ATOM 7646 C CA . ARG A 1 933 ? 22.014 -8.508 -50.045 1.00 94.00 933 ARG A CA 1
ATOM 7647 C C . ARG A 1 933 ? 22.230 -9.559 -51.136 1.00 94.00 933 ARG A C 1
ATOM 7649 O O . ARG A 1 933 ? 22.020 -10.748 -50.909 1.00 94.00 933 ARG A O 1
ATOM 7656 N N . GLU A 1 934 ? 22.765 -9.161 -52.289 1.00 93.19 934 GLU A N 1
ATOM 7657 C CA . GLU A 1 934 ? 23.041 -10.082 -53.403 1.00 93.19 934 GLU A CA 1
ATOM 7658 C C . GLU A 1 934 ? 24.009 -11.220 -53.042 1.00 93.19 934 GLU A C 1
ATOM 7660 O O . GLU A 1 934 ? 23.934 -12.321 -53.592 1.00 93.19 934 GLU A O 1
ATOM 7665 N N . GLN A 1 935 ? 24.963 -10.955 -52.147 1.00 95.12 935 GLN A N 1
ATOM 7666 C CA . GLN A 1 935 ? 25.966 -11.931 -51.737 1.00 95.12 935 GLN A CA 1
ATOM 7667 C C . GLN A 1 935 ? 25.390 -12.906 -50.711 1.00 95.12 935 GLN A C 1
ATOM 7669 O O . GLN A 1 935 ? 25.600 -14.111 -50.856 1.00 95.12 935 GLN A O 1
ATOM 7674 N N . ILE A 1 936 ? 24.628 -12.425 -49.722 1.00 94.81 936 ILE A N 1
ATOM 7675 C CA . ILE A 1 936 ? 24.023 -13.305 -48.712 1.00 94.81 936 ILE A CA 1
ATOM 7676 C C . ILE A 1 936 ? 22.897 -14.169 -49.300 1.00 94.81 936 ILE A C 1
ATOM 7678 O O . ILE A 1 936 ? 22.756 -15.331 -48.926 1.00 94.81 936 ILE A O 1
ATOM 7682 N N . VAL A 1 937 ? 22.167 -13.682 -50.311 1.00 95.19 937 VAL A N 1
ATOM 7683 C CA . VAL A 1 937 ? 21.152 -14.479 -51.028 1.00 95.19 937 VAL A CA 1
ATOM 7684 C C . VAL A 1 937 ? 21.766 -15.695 -51.728 1.00 95.19 937 VAL A C 1
ATOM 7686 O O . VAL A 1 937 ? 21.184 -16.783 -51.733 1.00 95.19 937 VAL A O 1
ATOM 7689 N N . LYS A 1 938 ? 22.988 -15.566 -52.262 1.00 94.50 938 LYS A N 1
ATOM 7690 C CA . LYS A 1 938 ? 23.724 -16.690 -52.873 1.00 94.50 938 LYS A CA 1
ATOM 7691 C C . LYS A 1 938 ? 24.122 -17.766 -51.858 1.00 94.50 938 LYS A C 1
ATOM 7693 O O . LYS A 1 938 ? 24.427 -18.885 -52.258 1.00 94.50 938 LYS A O 1
ATOM 7698 N N . LYS A 1 939 ? 24.112 -17.443 -50.562 1.00 94.75 939 LYS A N 1
ATOM 7699 C CA . LYS A 1 939 ? 24.440 -18.361 -49.462 1.00 94.75 939 LYS A CA 1
ATOM 7700 C C . LYS A 1 939 ? 23.237 -19.145 -48.949 1.00 94.75 939 LYS A C 1
ATOM 7702 O O . LYS A 1 939 ? 23.417 -20.037 -48.125 1.00 94.75 939 LYS A O 1
ATOM 7707 N N . ILE A 1 940 ? 22.027 -18.852 -49.431 1.00 94.38 940 ILE A N 1
ATOM 7708 C CA . ILE A 1 940 ? 20.810 -19.552 -49.011 1.00 94.38 940 ILE A CA 1
ATOM 7709 C C . ILE A 1 940 ? 20.897 -21.025 -49.445 1.00 94.38 940 ILE A C 1
ATOM 7711 O O . ILE A 1 940 ? 20.954 -21.299 -50.650 1.00 94.38 940 ILE A O 1
ATOM 7715 N N . PRO A 1 941 ? 20.880 -21.985 -48.498 1.00 93.88 941 PRO A N 1
ATOM 7716 C CA . PRO A 1 941 ? 20.957 -23.403 -48.822 1.00 93.88 941 PRO A CA 1
ATOM 7717 C C . PRO A 1 941 ? 19.810 -23.845 -49.730 1.00 93.88 941 PRO A C 1
ATOM 7719 O O . PRO A 1 941 ? 18.663 -23.435 -49.543 1.00 93.88 941 PRO A O 1
ATOM 7722 N N . LYS A 1 942 ? 20.090 -24.760 -50.665 1.00 92.69 942 LYS A N 1
ATOM 7723 C CA . LYS A 1 942 ? 19.056 -25.337 -51.540 1.00 92.69 942 LYS A CA 1
ATOM 7724 C C . LYS A 1 942 ? 17.914 -25.966 -50.732 1.00 92.69 942 LYS A C 1
ATOM 7726 O O . LYS A 1 942 ? 16.750 -25.753 -51.051 1.00 92.69 942 LYS A O 1
ATOM 7731 N N . SER A 1 943 ? 18.253 -26.639 -49.632 1.00 93.56 943 SER A N 1
ATOM 7732 C CA . SER A 1 943 ? 17.280 -27.231 -48.711 1.00 93.56 943 SER A CA 1
ATOM 7733 C C . SER A 1 943 ? 16.320 -26.207 -48.104 1.00 93.56 943 SER A C 1
ATOM 7735 O O . SER A 1 943 ? 15.182 -26.558 -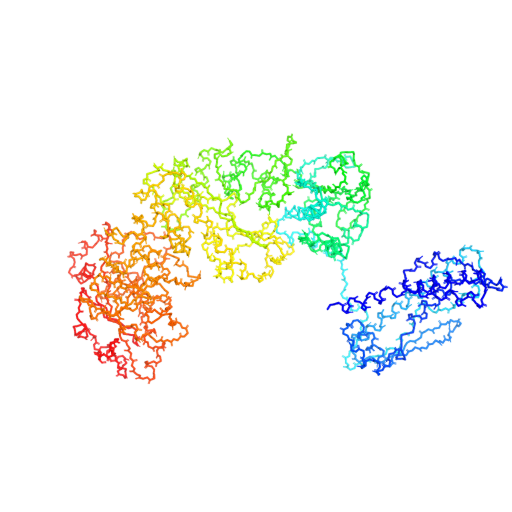47.833 1.00 93.56 943 SER A O 1
ATOM 7737 N N . TYR A 1 944 ? 16.725 -24.945 -47.913 1.00 93.62 944 TYR A N 1
ATOM 7738 C CA . TYR A 1 944 ? 15.828 -23.906 -47.390 1.00 93.62 944 TYR A CA 1
ATOM 7739 C C . TYR A 1 944 ? 14.810 -23.469 -48.441 1.00 93.62 944 TYR A C 1
ATOM 7741 O O . TYR A 1 944 ? 13.646 -23.272 -48.103 1.00 93.62 944 TYR A O 1
ATOM 7749 N N . LYS A 1 945 ? 15.226 -23.389 -49.711 1.00 90.75 945 LYS A N 1
ATOM 7750 C CA . LYS A 1 945 ? 14.337 -23.057 -50.836 1.00 90.75 945 LYS A CA 1
ATOM 7751 C C . LYS A 1 945 ? 13.278 -24.136 -51.085 1.00 90.75 945 LYS A C 1
ATOM 7753 O O . LYS A 1 945 ? 12.184 -23.837 -51.542 1.00 90.75 945 LYS A O 1
ATOM 7758 N N . GLU A 1 946 ? 13.592 -25.385 -50.750 1.00 92.06 946 GLU A N 1
ATOM 7759 C CA . GLU A 1 946 ? 12.705 -26.540 -50.935 1.00 92.06 946 GLU A CA 1
ATOM 7760 C C . GLU A 1 946 ? 11.709 -26.746 -49.769 1.00 92.06 946 GLU A C 1
ATOM 7762 O O . GLU A 1 946 ? 10.760 -27.510 -49.921 1.00 92.06 946 GLU A O 1
ATOM 7767 N N . LEU A 1 947 ? 11.874 -26.073 -48.616 1.00 92.44 947 LEU A N 1
ATOM 7768 C CA . LEU A 1 947 ? 11.002 -26.262 -47.439 1.00 92.44 947 LEU A CA 1
ATOM 7769 C C . LEU A 1 947 ? 9.564 -25.771 -47.653 1.00 92.44 947 LEU A C 1
ATOM 7771 O O . LEU A 1 947 ? 8.626 -26.403 -47.167 1.00 92.44 947 LEU A O 1
ATOM 7775 N N . LYS A 1 948 ? 9.400 -24.621 -48.314 1.00 92.38 948 LYS A N 1
ATOM 7776 C CA . LYS A 1 948 ? 8.101 -24.021 -48.654 1.00 92.38 948 LYS A CA 1
ATOM 7777 C C . LYS A 1 948 ? 8.183 -23.350 -50.032 1.00 92.38 948 LYS A C 1
ATOM 7779 O O . LYS A 1 948 ? 8.298 -22.129 -50.107 1.00 92.38 948 LYS A O 1
ATOM 7784 N N . PRO A 1 949 ? 8.194 -24.148 -51.113 1.00 89.19 949 PRO A N 1
ATOM 7785 C CA . PRO A 1 949 ? 8.457 -23.657 -52.466 1.00 89.19 949 PRO A CA 1
ATOM 7786 C C . PRO A 1 949 ? 7.299 -22.835 -53.050 1.00 89.19 949 PRO A C 1
ATOM 7788 O O . PRO A 1 949 ? 7.463 -22.207 -54.088 1.00 89.19 949 PRO A O 1
ATOM 7791 N N . ASP A 1 950 ? 6.126 -22.861 -52.412 1.00 91.88 950 ASP A N 1
ATOM 7792 C CA . ASP A 1 950 ? 4.946 -22.087 -52.792 1.00 91.88 950 ASP A CA 1
ATOM 7793 C C . ASP A 1 950 ? 4.958 -20.653 -52.244 1.00 91.88 950 ASP A C 1
ATOM 7795 O O . ASP A 1 950 ? 4.079 -19.878 -52.605 1.00 91.88 950 ASP A O 1
ATOM 7799 N N . ILE A 1 951 ? 5.915 -20.301 -51.376 1.00 94.19 951 ILE A N 1
ATOM 7800 C CA . ILE A 1 951 ? 6.031 -18.970 -50.773 1.00 94.19 951 ILE A CA 1
ATOM 7801 C C . ILE A 1 951 ? 7.086 -18.150 -51.507 1.00 94.19 951 ILE A C 1
ATOM 7803 O O . ILE A 1 951 ? 8.238 -18.566 -51.613 1.00 94.19 951 ILE A O 1
ATOM 7807 N N . GLN A 1 952 ? 6.714 -16.941 -51.917 1.00 94.69 952 GLN A N 1
ATOM 7808 C CA . GLN A 1 952 ? 7.646 -15.940 -52.414 1.00 94.69 952 GLN A CA 1
ATOM 7809 C C . GLN A 1 952 ? 8.300 -15.201 -51.239 1.00 94.69 952 GLN A C 1
ATOM 7811 O O . GLN A 1 952 ? 7.617 -14.569 -50.425 1.00 94.69 952 GLN A O 1
ATOM 7816 N N . TYR A 1 953 ? 9.630 -15.259 -51.152 1.00 95.25 953 TYR A N 1
ATOM 7817 C CA . TYR A 1 953 ? 10.384 -14.521 -50.140 1.00 95.25 953 TYR A CA 1
ATOM 7818 C C . TYR A 1 953 ? 10.804 -13.163 -50.695 1.00 95.25 953 TYR A C 1
ATOM 7820 O O . TYR A 1 953 ? 11.409 -13.087 -51.765 1.00 95.25 953 TYR A O 1
ATOM 7828 N N . VAL A 1 954 ? 10.501 -12.090 -49.966 1.00 95.69 954 VAL A N 1
ATOM 7829 C CA . VAL A 1 954 ? 10.784 -10.703 -50.378 1.00 95.69 954 VAL A CA 1
ATOM 7830 C C . VAL A 1 954 ? 11.534 -9.955 -49.281 1.00 95.69 954 VAL A C 1
ATOM 7832 O O . VAL A 1 954 ? 11.336 -10.229 -48.100 1.00 95.69 954 VAL A O 1
ATOM 7835 N N . PHE A 1 955 ? 12.411 -9.029 -49.652 1.00 95.94 955 PHE A N 1
ATOM 7836 C CA . PHE A 1 955 ? 12.978 -8.056 -48.723 1.00 95.94 955 PHE A CA 1
ATOM 7837 C C . PHE A 1 955 ? 11.907 -7.044 -48.288 1.00 95.94 955 PHE A C 1
ATOM 7839 O O . PHE A 1 955 ? 10.814 -6.991 -48.854 1.00 95.94 955 PHE A O 1
ATOM 7846 N N . THR A 1 956 ? 12.216 -6.237 -47.273 1.00 93.56 956 THR A N 1
ATOM 7847 C CA . THR A 1 956 ? 11.304 -5.213 -46.724 1.00 93.56 956 THR A CA 1
ATOM 7848 C C . THR A 1 956 ? 10.913 -4.129 -47.735 1.00 93.56 956 THR A C 1
ATOM 7850 O O . THR A 1 956 ? 9.847 -3.539 -47.605 1.00 93.56 956 THR A O 1
ATOM 7853 N N . ASP A 1 957 ? 11.730 -3.904 -48.767 1.00 92.31 957 ASP A N 1
ATOM 7854 C CA . ASP A 1 957 ? 11.456 -2.995 -49.891 1.00 92.31 957 ASP A CA 1
ATOM 7855 C C . ASP A 1 957 ? 10.628 -3.647 -51.020 1.00 92.31 957 ASP A C 1
ATOM 7857 O O . ASP A 1 957 ? 10.369 -3.030 -52.055 1.00 92.31 957 ASP A O 1
ATOM 7861 N N . GLY A 1 958 ? 10.227 -4.911 -50.845 1.00 91.06 958 GLY A N 1
ATOM 7862 C CA . GLY A 1 958 ? 9.465 -5.698 -51.814 1.00 91.06 958 GLY A CA 1
ATOM 7863 C C . GLY A 1 958 ? 10.304 -6.380 -52.899 1.00 91.06 958 GLY A C 1
ATOM 7864 O O . GLY A 1 958 ? 9.752 -7.129 -53.709 1.00 91.06 958 GLY A O 1
ATOM 7865 N N . SER A 1 959 ? 11.624 -6.176 -52.933 1.00 93.38 959 SER A N 1
ATOM 7866 C CA . SER A 1 959 ? 12.495 -6.862 -53.892 1.00 93.38 959 SER A CA 1
ATOM 7867 C C . SER A 1 959 ? 12.589 -8.371 -53.593 1.00 93.38 959 SER A C 1
ATOM 7869 O O . SER A 1 959 ? 12.537 -8.786 -52.433 1.00 93.38 959 SER A O 1
ATOM 7871 N N . PRO A 1 960 ? 12.694 -9.243 -54.614 1.00 92.12 960 PRO A N 1
ATOM 7872 C CA . PRO A 1 960 ? 12.669 -10.689 -54.405 1.00 92.12 960 PRO A CA 1
ATOM 7873 C C . PRO A 1 960 ? 13.968 -11.214 -53.774 1.00 92.12 960 PRO A C 1
ATOM 7875 O O . PRO A 1 960 ? 15.068 -10.826 -54.166 1.00 92.12 960 PRO A O 1
ATOM 7878 N N . VAL A 1 961 ? 13.833 -12.166 -52.846 1.00 93.31 961 VAL A N 1
ATOM 7879 C CA . VAL A 1 961 ? 14.946 -12.936 -52.268 1.00 93.31 961 VAL A CA 1
ATOM 7880 C C . VAL A 1 961 ? 15.163 -14.224 -53.072 1.00 93.31 961 VAL A C 1
ATOM 7882 O O . VAL A 1 961 ? 16.267 -14.450 -53.572 1.00 93.31 961 VAL A O 1
ATOM 7885 N N . PHE A 1 962 ? 14.135 -15.079 -53.189 1.00 91.06 962 PHE A N 1
ATOM 7886 C CA . PHE A 1 962 ? 14.102 -16.270 -54.052 1.00 91.06 962 PHE A CA 1
ATOM 7887 C C . PHE A 1 962 ? 12.688 -16.833 -54.212 1.00 91.06 962 PHE A C 1
ATOM 7889 O O . PHE A 1 962 ? 11.805 -16.475 -53.394 1.00 91.06 962 PHE A O 1
#

InterPro domains:
  IPR020575 Heat shock protein Hsp90, N-terminal [PR00775] (228-250)
  IPR020575 Heat shock protein Hsp90, N-terminal [PR00775] (279-296)
  IPR020575 Heat shock protein Hsp90, N-terminal [PR00775] (325-347)
  IPR020575 Heat shock protein Hsp90, N-terminal [PR00775] (383-400)
  IPR036890 Histidine kinase/HSP90-like ATPase superfamily [G3DSA:3.30.565.10] (202-427)
  IPR036890 Histidine kinase/HSP90-like ATPase superfamily [SSF55874] (209-405)
  IPR056471 HD-CE [PF24391] (7-163)